Protein AF-A0AAN7Q3L8-F1 (afdb_monomer_lite)

pLDDT: mean 77.67, std 18.73, range [24.91, 95.12]

Foldseek 3Di:
DPPPPPVPPPPPPPDDDPLVVLQQWQKWWAQFWAWDDDPVDTHTLAGGATDTHGFLFEEEEEEDPSSCPLVVLCVQLVVDPTPDTAIDGNSHGAPDDVHCHQAQLEFEQDPFLLFDQLAFLLLRLVLLCLLSVHDPVLSVVLVVVLCVLQVAPDRRDGNNPDDPSNSLSSSVSSRPSNQHQEYEEEASCPPHDPVSLVSVLVVSNVSSVVSRHYYYYYHNPQQSCLSGQWYFYTGNNYTQDIGRQVVLCVVFVHPGVVLSSVLSVLVVVVPPPDDDPVVVVVVVVDDGDPDPDDDDDDDDDDDDDDDDDDDPDPPDRDDDPDDDHPDDCPDDDDDDDDPPPDPDDPVVVPDDDDPSSLVSLLVVLVVSCVSPVVVLVCLLCVLLVLLVCCLVPDWDQDAAAEEEEEAQADPPPDFDPQADPDGDLVVLLVVLLVVRRYHYDYDHDPVVRVVCCVVVVGQKYKYQAHPLVVLLVQCVVCVVNRDPVSVVNVDIDMGGDCVPVSNRVSVVVSSVVSVLVSVLVNCVNVVHDSVVSPDPDDDDADPDDGPDDILCLLLSLLSLLLSLLLSLLLVLLVVLLVSVVSCNVVSSSSNPDDPVSNLVSSLVNSLVSSLSSSVVNVVCCCPPVVRDDDDDPVVSSVSSSLSNSLSNLNSVVLNVVDNDSVVSVVVSVVVSVVSSVCVCSVPHNVPDDPVVVVVCVVVVCVSVVCSPPVVVVVVVVVCVVPVQPPPLQDFAAPPPPCRFVSVQVSVVSCLVCLQCFDVVLPGHHVFFDWFDKDWDFDDPDPWTWTKIKARKTKHQSSQKHWPGWDWDDDPFWIKIKTKIWRAKMKIKIWMFTAIDDPPDTWGFTDIKIKMFGTKIKTKMWIWGWDDDPNFTFTAIDQMDIDIDTDAMQIQDACIPNHDPVVSVVVSVVCRVCVVVVCVSCVVVVRNRVSVSVSVNVRSVGVVDTPVSNHD

Structure (mmCIF, N/CA/C/O backbone):
data_AF-A0AAN7Q3L8-F1
#
_entry.id   AF-A0AAN7Q3L8-F1
#
loop_
_atom_site.group_PDB
_atom_site.id
_atom_site.type_symbol
_atom_site.label_atom_id
_atom_site.label_alt_id
_atom_site.label_comp_id
_atom_site.label_asym_id
_atom_site.label_entity_id
_atom_site.label_seq_id
_atom_site.pdbx_PDB_ins_code
_atom_site.Cartn_x
_atom_site.Cartn_y
_atom_site.Cartn_z
_atom_site.occupancy
_atom_site.B_iso_or_equiv
_atom_site.auth_seq_id
_atom_site.auth_comp_id
_atom_site.auth_asym_id
_atom_site.auth_atom_id
_atom_site.pdbx_PDB_model_num
ATOM 1 N N . MET A 1 1 ? -62.329 -36.200 48.689 1.00 40.97 1 MET A N 1
ATOM 2 C CA . MET A 1 1 ? -61.176 -36.704 47.903 1.00 40.97 1 MET A CA 1
ATOM 3 C C . MET A 1 1 ? -60.878 -35.722 46.763 1.00 40.97 1 MET A C 1
ATOM 5 O O . MET A 1 1 ? -60.802 -36.097 45.602 1.00 40.97 1 MET A O 1
ATOM 9 N N . SER A 1 2 ? -60.760 -34.440 47.121 1.00 37.22 2 SER A N 1
ATOM 10 C CA . SER A 1 2 ? -60.766 -33.270 46.230 1.00 37.22 2 SER A CA 1
ATOM 11 C C . SER A 1 2 ? -59.519 -32.390 46.407 1.00 37.22 2 SER A C 1
ATOM 13 O O . SER A 1 2 ? -59.521 -31.262 45.946 1.00 37.22 2 SER A O 1
ATOM 15 N N . ASP A 1 3 ? -58.450 -32.916 47.018 1.00 35.84 3 ASP A N 1
ATOM 16 C CA . ASP A 1 3 ? -57.221 -32.158 47.339 1.00 35.84 3 ASP A CA 1
ATOM 17 C C . ASP A 1 3 ? -55.987 -32.601 46.526 1.00 35.84 3 ASP A C 1
ATOM 19 O O . ASP A 1 3 ? -54.857 -32.212 46.806 1.00 35.84 3 ASP A O 1
ATOM 23 N N . GLY A 1 4 ? -56.168 -33.436 45.498 1.00 35.84 4 GLY A N 1
ATOM 24 C CA . GLY A 1 4 ? -55.046 -34.030 44.754 1.00 35.84 4 GLY A CA 1
ATOM 25 C C . GLY A 1 4 ? -54.585 -33.269 43.506 1.00 35.84 4 GLY A C 1
ATOM 26 O O . GLY A 1 4 ? -53.536 -33.600 42.954 1.00 35.84 4 GLY A O 1
ATOM 27 N N . LEU A 1 5 ? -55.355 -32.289 43.023 1.00 35.78 5 LEU A N 1
ATOM 28 C CA . LEU A 1 5 ? -55.156 -31.708 41.684 1.00 35.78 5 LEU A CA 1
ATOM 29 C C . LEU A 1 5 ? -54.696 -30.242 41.668 1.00 35.78 5 LEU A C 1
ATOM 31 O O . LEU A 1 5 ? -54.224 -29.786 40.628 1.00 35.78 5 LEU A O 1
ATOM 35 N N . GLU A 1 6 ? -54.714 -29.526 42.797 1.00 37.53 6 GLU A N 1
ATOM 36 C CA . GLU A 1 6 ? -54.228 -28.135 42.856 1.00 37.53 6 GLU A CA 1
ATOM 37 C C . GLU A 1 6 ? -52.713 -28.003 43.103 1.00 37.53 6 GLU A C 1
ATOM 39 O O . GLU A 1 6 ? -52.112 -27.004 42.712 1.00 37.53 6 GLU A O 1
ATOM 44 N N . MET A 1 7 ? -52.029 -29.032 43.618 1.00 33.72 7 MET A N 1
ATOM 45 C CA . MET A 1 7 ? -50.581 -28.963 43.904 1.00 33.72 7 MET A CA 1
ATOM 46 C C . MET A 1 7 ? -49.648 -29.210 42.700 1.00 33.72 7 MET A C 1
ATOM 48 O O . MET A 1 7 ? -48.426 -29.207 42.853 1.00 33.72 7 MET A O 1
ATOM 52 N N . ARG A 1 8 ? -50.178 -29.383 41.478 1.00 37.59 8 ARG A N 1
ATOM 53 C CA . ARG A 1 8 ? -49.366 -29.572 40.251 1.00 37.59 8 ARG A CA 1
ATOM 54 C C . ARG A 1 8 ? -49.300 -28.369 39.308 1.00 37.59 8 ARG A C 1
ATOM 56 O O . ARG A 1 8 ? -48.709 -28.483 38.237 1.00 37.59 8 ARG A O 1
ATOM 63 N N . ARG A 1 9 ? -49.795 -27.196 39.713 1.00 36.56 9 ARG A N 1
ATOM 64 C CA . ARG A 1 9 ? -49.438 -25.919 39.072 1.00 36.56 9 ARG A CA 1
ATOM 65 C C . ARG A 1 9 ? -48.357 -25.219 39.890 1.00 36.56 9 ARG A C 1
ATOM 67 O O . ARG A 1 9 ? -48.618 -24.245 40.586 1.00 36.56 9 ARG A O 1
ATOM 74 N N . ARG A 1 10 ? -47.105 -25.670 39.752 1.00 36.12 10 ARG A N 1
ATOM 75 C CA . ARG A 1 10 ? -45.997 -24.717 39.895 1.00 36.12 10 ARG A CA 1
ATOM 76 C C . ARG A 1 10 ? -46.210 -23.685 38.796 1.00 36.12 10 ARG A C 1
ATOM 78 O O . ARG A 1 10 ? -46.164 -24.034 37.619 1.00 36.12 10 ARG A O 1
ATOM 85 N N . GLN A 1 11 ? -46.540 -22.458 39.188 1.00 36.88 11 GLN A N 1
ATOM 86 C CA . GLN A 1 11 ? -46.528 -21.310 38.295 1.00 36.88 11 GLN A CA 1
ATOM 87 C C . GLN A 1 11 ? -45.178 -21.324 37.576 1.00 36.88 11 GLN A C 1
ATOM 89 O O . GLN A 1 11 ? -44.136 -21.154 38.207 1.00 36.88 11 GLN A O 1
ATOM 94 N N . PHE A 1 12 ? -45.186 -21.597 36.273 1.00 35.22 12 PHE A N 1
ATOM 95 C CA . PHE A 1 12 ? -44.053 -21.265 35.430 1.00 35.22 12 PHE A CA 1
ATOM 96 C C . PHE A 1 12 ? -43.963 -19.742 35.458 1.00 35.22 12 PHE A C 1
ATOM 98 O O . PHE A 1 12 ? -44.672 -19.056 34.726 1.00 35.22 12 PHE A O 1
ATOM 105 N N . THR A 1 13 ? -43.146 -19.205 36.361 1.00 35.16 13 THR A N 1
ATOM 106 C CA . THR A 1 13 ? -42.644 -17.844 36.231 1.00 35.16 13 THR A CA 1
ATOM 107 C C . THR A 1 13 ? -41.985 -17.778 34.863 1.00 35.16 13 THR A C 1
ATOM 109 O O . THR A 1 13 ? -41.070 -18.550 34.572 1.00 35.16 13 THR A O 1
ATOM 112 N N . SER A 1 14 ? -42.493 -16.908 33.991 1.00 34.34 14 SER A N 1
ATOM 113 C CA . SER A 1 14 ? -41.867 -16.635 32.703 1.00 34.34 14 SER A CA 1
ATOM 114 C C . SER A 1 14 ? -40.405 -16.276 32.964 1.00 34.34 14 SER A C 1
ATOM 116 O O . SER A 1 14 ? -40.125 -15.242 33.576 1.00 34.34 14 SER A O 1
ATOM 118 N N . GLN A 1 15 ? -39.468 -17.134 32.559 1.00 36.78 15 GLN A N 1
ATOM 119 C CA . GLN A 1 15 ? -38.063 -16.748 32.535 1.00 36.78 15 GLN A CA 1
ATOM 120 C C . GLN A 1 15 ? -37.961 -15.521 31.624 1.00 36.78 15 GLN A C 1
ATOM 122 O O . GLN A 1 15 ? -38.388 -15.581 30.471 1.00 36.78 15 GLN A O 1
ATOM 127 N N . GLN A 1 16 ? -37.456 -14.400 32.155 1.00 37.12 16 GLN A N 1
ATOM 128 C CA . GLN A 1 16 ? -37.157 -13.222 31.336 1.00 37.12 16 GLN A CA 1
ATOM 129 C C . GLN A 1 16 ? -36.276 -13.673 30.172 1.00 37.12 16 GLN A C 1
ATOM 131 O O . GLN A 1 16 ? -35.326 -14.437 30.370 1.00 37.12 16 GLN A O 1
ATOM 136 N N . SER A 1 17 ? -36.616 -13.243 28.957 1.00 43.38 17 SER A N 1
ATOM 137 C CA . SER A 1 17 ? -35.894 -13.682 27.769 1.00 43.38 17 SER A CA 1
ATOM 138 C C . SER A 1 17 ? -34.403 -13.344 27.911 1.00 43.38 17 SER A C 1
ATOM 140 O O . SER A 1 17 ? -34.019 -12.287 28.419 1.00 43.38 17 SER A O 1
ATOM 142 N N . THR A 1 18 ? -33.525 -14.237 27.453 1.00 53.94 18 THR A N 1
ATOM 143 C CA . THR A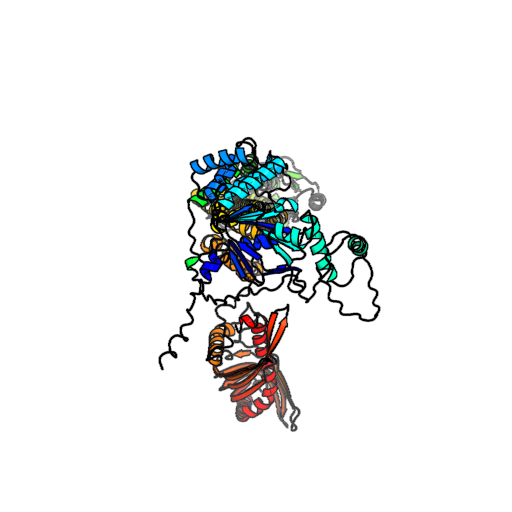 1 18 ? -32.065 -14.030 27.487 1.00 53.94 18 THR A CA 1
ATOM 144 C C . THR A 1 18 ? -31.649 -12.744 26.762 1.00 53.94 18 THR A C 1
ATOM 146 O O . THR A 1 18 ? -30.649 -12.125 27.117 1.00 53.94 18 THR A O 1
ATOM 149 N N . VAL A 1 19 ? -32.456 -12.295 25.797 1.00 52.41 19 VAL A N 1
ATOM 150 C CA . VAL A 1 19 ? -32.308 -11.030 25.068 1.00 52.41 19 VAL A CA 1
ATOM 151 C C . VAL A 1 19 ? -32.640 -9.809 25.937 1.00 52.41 19 VAL A C 1
ATOM 153 O O . VAL A 1 19 ? -31.920 -8.818 25.872 1.00 52.41 19 VAL A O 1
ATOM 156 N N . GLU A 1 20 ? -33.666 -9.856 26.791 1.00 49.75 20 GLU A N 1
ATOM 157 C CA . GLU A 1 20 ? -33.996 -8.753 27.712 1.00 49.75 20 GLU A CA 1
ATOM 158 C C . GLU A 1 20 ? -32.940 -8.571 28.805 1.00 49.75 20 GLU A C 1
ATOM 160 O O . GLU A 1 20 ? -32.560 -7.442 29.112 1.00 49.75 20 GLU A O 1
ATOM 165 N N . ILE A 1 21 ? -32.395 -9.667 29.344 1.00 56.25 21 ILE A N 1
ATOM 166 C CA . ILE A 1 21 ? -31.280 -9.617 30.307 1.00 56.25 21 ILE A CA 1
ATOM 167 C C . ILE A 1 21 ? -30.019 -9.036 29.640 1.00 56.25 21 ILE A C 1
ATOM 169 O O . ILE A 1 21 ? -29.308 -8.227 30.244 1.00 56.25 21 ILE A O 1
ATOM 173 N N . ARG A 1 22 ? -29.768 -9.389 28.370 1.00 57.53 22 ARG A N 1
ATOM 174 C CA . ARG A 1 22 ? -28.678 -8.820 27.557 1.00 57.53 22 ARG A CA 1
ATOM 175 C C . ARG A 1 22 ? -28.892 -7.336 27.240 1.00 57.53 22 ARG A C 1
ATOM 177 O O . ARG A 1 22 ? -27.923 -6.590 27.232 1.00 57.53 22 ARG A O 1
ATOM 184 N N . LYS A 1 23 ? -30.135 -6.883 27.041 1.00 59.81 23 LYS A N 1
ATOM 185 C CA . LYS A 1 23 ? -30.467 -5.465 26.796 1.00 59.81 23 LYS A CA 1
ATOM 186 C C . LYS A 1 23 ? -30.341 -4.566 28.031 1.00 59.81 23 LYS A C 1
ATOM 188 O O . LYS A 1 23 ? -30.232 -3.354 27.851 1.00 59.81 23 LYS A O 1
ATOM 193 N N . LYS A 1 24 ? -30.350 -5.126 29.249 1.00 72.56 24 LYS A N 1
ATOM 194 C CA . LYS A 1 24 ? -30.160 -4.381 30.513 1.00 72.56 24 LYS A CA 1
ATOM 195 C C . LYS A 1 24 ? -28.707 -3.955 30.766 1.00 72.56 24 LYS A C 1
ATOM 197 O O . LYS A 1 24 ? -28.477 -3.006 31.509 1.00 72.56 24 LYS A O 1
ATOM 202 N N . HIS A 1 25 ? -27.740 -4.624 30.140 1.00 83.06 25 HIS A N 1
ATOM 203 C CA . HIS A 1 25 ? -26.317 -4.313 30.280 1.00 83.06 25 HIS A CA 1
ATOM 204 C C . HIS A 1 25 ? -25.814 -3.567 29.040 1.00 83.06 25 HIS A C 1
ATOM 206 O O . HIS A 1 25 ? -26.182 -3.899 27.912 1.00 83.06 25 HIS A O 1
ATOM 212 N N . ALA A 1 26 ? -24.979 -2.549 29.245 1.00 86.00 26 ALA A N 1
ATOM 213 C CA . ALA A 1 26 ? -24.329 -1.829 28.158 1.00 86.00 26 ALA A CA 1
ATOM 214 C C . ALA A 1 26 ? -23.145 -2.622 27.598 1.00 86.00 26 ALA A C 1
ATOM 216 O O . ALA A 1 26 ? -22.974 -2.680 26.385 1.00 86.00 26 ALA A O 1
ATOM 217 N N . VAL A 1 27 ? -22.360 -3.272 28.462 1.00 90.44 27 VAL A N 1
ATOM 218 C CA . VAL A 1 27 ? -21.235 -4.137 28.076 1.00 90.44 27 VAL A CA 1
ATOM 219 C C . VAL A 1 27 ? -21.274 -5.406 28.921 1.00 90.44 27 VAL A C 1
ATOM 221 O O . VAL A 1 27 ? -21.445 -5.343 30.135 1.00 90.44 27 VAL A O 1
ATOM 224 N N . SER A 1 28 ? -21.105 -6.568 28.296 1.00 90.50 28 SER A N 1
ATOM 225 C CA . SER A 1 28 ? -20.926 -7.839 28.997 1.00 90.50 28 SER A CA 1
ATOM 226 C C . SER A 1 28 ? -19.820 -8.652 28.336 1.00 90.50 28 SER A C 1
ATOM 228 O O . SER A 1 28 ? -19.866 -8.926 27.137 1.00 90.50 28 SER A O 1
ATOM 230 N N . VAL A 1 29 ? -18.831 -9.031 29.137 1.00 90.69 29 VAL A N 1
ATOM 231 C CA . VAL A 1 29 ? -17.676 -9.845 28.761 1.00 90.69 29 VAL A CA 1
ATOM 232 C C . VAL A 1 29 ? -17.716 -11.127 29.582 1.00 90.69 29 VAL A C 1
ATOM 234 O O . VAL A 1 29 ? -17.867 -11.062 30.804 1.00 90.69 29 VAL A O 1
ATOM 237 N N . ARG A 1 30 ? -17.590 -12.288 28.933 1.00 87.94 30 ARG A N 1
ATOM 238 C CA . ARG A 1 30 ? -17.576 -13.596 29.605 1.00 87.94 30 ARG A CA 1
ATOM 239 C C . ARG A 1 30 ? -16.433 -14.477 29.114 1.00 87.94 30 ARG A C 1
ATOM 241 O O . ARG A 1 30 ? -16.315 -14.724 27.915 1.00 87.94 30 ARG A O 1
ATOM 248 N N . GLY A 1 31 ? -15.621 -14.980 30.043 1.00 84.06 31 GLY A N 1
ATOM 249 C CA . GLY A 1 31 ? -14.527 -15.919 29.786 1.00 84.06 31 GLY A CA 1
ATOM 250 C C . GLY A 1 31 ? -13.510 -15.401 28.768 1.00 84.06 31 GLY A C 1
ATOM 251 O O . GLY A 1 31 ? -12.979 -16.184 27.977 1.00 84.06 31 GLY A O 1
ATOM 252 N N . ALA A 1 32 ? -13.283 -14.085 28.723 1.00 86.94 32 ALA A N 1
ATOM 253 C CA . ALA A 1 32 ? -12.463 -13.480 27.685 1.00 86.94 32 ALA A CA 1
ATOM 254 C C . ALA A 1 32 ? -10.983 -13.830 27.864 1.00 86.94 32 ALA A C 1
ATOM 256 O O . ALA A 1 32 ? -10.395 -13.646 28.932 1.00 86.94 32 ALA A O 1
ATOM 257 N N . HIS A 1 33 ? -10.372 -14.300 26.779 1.00 89.44 33 HIS A N 1
ATOM 258 C CA . HIS A 1 33 ? -8.949 -14.602 26.703 1.00 89.44 33 HIS A CA 1
ATOM 259 C C . HIS A 1 33 ? -8.329 -13.904 25.493 1.00 89.44 33 HIS A C 1
ATOM 261 O O . HIS A 1 33 ? -8.842 -13.987 24.370 1.00 89.44 33 HIS A O 1
ATOM 267 N N . LYS A 1 34 ? -7.196 -13.230 25.706 1.00 88.75 34 LYS A N 1
ATOM 268 C CA . LYS A 1 34 ? -6.451 -12.541 24.649 1.00 88.75 34 LYS A CA 1
ATOM 269 C C . LYS A 1 34 ? -4.957 -12.764 24.812 1.00 88.75 34 LYS A C 1
ATOM 271 O O . LYS A 1 34 ? -4.394 -12.450 25.858 1.00 88.75 34 LYS A O 1
ATOM 276 N N . SER A 1 35 ? -4.313 -13.221 23.745 1.00 88.25 35 SER A N 1
ATOM 277 C CA . SER A 1 35 ? -2.860 -13.377 23.661 1.00 88.25 35 SER A CA 1
ATOM 278 C C . SER A 1 35 ? -2.301 -12.732 22.393 1.00 88.25 35 SER A C 1
ATOM 280 O O . SER A 1 35 ? -2.955 -12.746 21.348 1.00 88.25 35 SER A O 1
ATOM 282 N N . TYR A 1 36 ? -1.086 -12.197 22.482 1.00 82.50 36 TYR A N 1
ATOM 283 C CA . TYR A 1 36 ? -0.307 -11.653 21.365 1.00 82.50 36 TYR A CA 1
ATOM 284 C C . TYR A 1 36 ? 0.989 -12.448 21.180 1.00 82.50 36 TYR A C 1
ATOM 286 O O . TYR A 1 36 ? 1.387 -13.204 22.061 1.00 82.50 36 TYR A O 1
ATOM 294 N N . GLY A 1 37 ? 1.654 -12.283 20.038 1.00 75.88 37 GLY A N 1
ATOM 295 C CA . GLY A 1 37 ? 2.886 -13.004 19.712 1.00 75.88 37 GLY A CA 1
ATOM 296 C C . GLY A 1 37 ? 2.652 -14.283 18.907 1.00 75.88 37 GLY A C 1
ATOM 297 O O . GLY A 1 37 ? 1.531 -14.623 18.523 1.00 75.88 37 GLY A O 1
ATOM 298 N N . THR A 1 38 ? 3.744 -14.977 18.595 1.00 67.12 38 THR A N 1
ATOM 299 C CA . THR A 1 38 ? 3.700 -16.220 17.819 1.00 67.12 38 THR A CA 1
ATOM 300 C C . THR A 1 38 ? 3.151 -17.368 18.668 1.00 67.12 38 THR A C 1
ATOM 302 O O . THR A 1 38 ? 3.294 -17.378 19.889 1.00 67.12 38 THR A O 1
ATOM 305 N N . LYS A 1 39 ? 2.577 -18.402 18.031 1.00 60.69 39 LYS A N 1
ATOM 306 C CA . LYS A 1 39 ? 2.050 -19.591 18.737 1.00 60.69 39 LYS A CA 1
ATOM 307 C C . LYS A 1 39 ? 3.087 -20.280 19.648 1.00 60.69 39 LYS A C 1
ATOM 309 O O . LYS A 1 39 ? 2.691 -20.996 20.560 1.00 60.69 39 LYS A O 1
ATOM 314 N N . LYS A 1 40 ? 4.392 -20.081 19.404 1.00 55.53 40 LYS A N 1
ATOM 315 C CA . LYS A 1 40 ? 5.493 -20.641 20.211 1.00 55.53 40 LYS A CA 1
ATOM 316 C C . LYS A 1 40 ? 5.703 -19.899 21.539 1.00 55.53 40 LYS A C 1
ATOM 318 O O . LYS A 1 40 ? 6.019 -20.542 22.532 1.00 55.53 40 LYS A O 1
ATOM 323 N N . HIS A 1 41 ? 5.480 -18.584 21.568 1.00 65.25 41 HIS A N 1
ATOM 324 C CA . HIS A 1 41 ? 5.598 -17.747 22.767 1.00 65.25 41 HIS A CA 1
ATOM 325 C C . HIS A 1 41 ? 4.390 -16.801 22.871 1.00 65.25 41 HIS A C 1
ATOM 327 O O . HIS A 1 41 ? 4.521 -15.604 22.604 1.00 65.25 41 HIS A O 1
ATOM 333 N N . PRO A 1 42 ? 3.194 -17.320 23.211 1.00 77.00 42 PRO A N 1
ATOM 334 C CA . PRO A 1 42 ? 2.018 -16.481 23.368 1.00 77.00 42 PRO A CA 1
ATOM 335 C C . PRO A 1 42 ? 2.159 -15.632 24.635 1.00 77.00 42 PRO A C 1
ATOM 337 O O . PRO A 1 42 ? 2.168 -16.147 25.753 1.00 77.00 42 PRO A O 1
ATOM 340 N N . LEU A 1 43 ? 2.227 -14.317 24.455 1.00 79.75 43 LEU A N 1
ATOM 341 C CA . LEU A 1 43 ? 2.100 -13.352 25.533 1.00 79.75 43 LEU A CA 1
ATOM 342 C C . LEU A 1 43 ? 0.616 -13.193 25.862 1.00 79.75 43 LEU A C 1
ATOM 344 O O . LEU A 1 43 ? -0.128 -12.528 25.136 1.00 79.75 43 LEU A O 1
ATOM 348 N N . VAL A 1 44 ? 0.167 -13.840 26.933 1.00 83.44 44 VAL A N 1
ATOM 349 C CA . VAL A 1 44 ? -1.222 -13.739 27.391 1.00 83.44 44 VAL A CA 1
ATOM 350 C C . VAL A 1 44 ? -1.426 -12.394 28.088 1.00 83.44 44 VAL A C 1
ATOM 352 O O . VAL A 1 44 ? -0.799 -12.123 29.108 1.00 83.44 44 VAL A O 1
ATOM 355 N N . ILE A 1 45 ? -2.304 -11.557 27.531 1.00 87.94 45 ILE A N 1
ATOM 356 C CA . ILE A 1 45 ? -2.631 -10.230 28.072 1.00 87.94 45 ILE A CA 1
ATOM 357 C C . ILE A 1 45 ? -3.898 -10.275 28.920 1.00 87.94 45 ILE A C 1
ATOM 359 O O . ILE A 1 45 ? -3.932 -9.643 29.966 1.00 87.94 45 ILE A O 1
ATOM 363 N N . LEU A 1 46 ? -4.930 -11.009 28.491 1.00 88.25 46 LEU A N 1
ATOM 364 C CA . LEU A 1 46 ? -6.189 -11.163 29.231 1.00 88.25 46 LEU A CA 1
ATOM 365 C C . LEU A 1 46 ? -6.465 -12.648 29.452 1.00 88.25 46 LEU A C 1
ATOM 367 O O . LEU A 1 46 ? -6.345 -13.432 28.507 1.00 88.25 46 LEU A O 1
ATOM 371 N N . SER A 1 47 ? -6.836 -13.028 30.674 1.00 83.31 47 SER A N 1
ATOM 372 C CA . SER A 1 47 ? -7.073 -14.422 31.063 1.00 83.31 47 SER A CA 1
ATOM 373 C C . SER A 1 47 ? -8.375 -14.567 31.845 1.00 83.31 47 SER A C 1
ATOM 375 O O . SER A 1 47 ? -8.482 -14.036 32.944 1.00 83.31 47 SER A O 1
ATOM 377 N N . ASP A 1 48 ? -9.327 -15.333 31.301 1.00 84.12 48 ASP A N 1
ATOM 378 C CA . ASP A 1 48 ? -10.595 -15.698 31.960 1.00 84.12 48 ASP A CA 1
ATOM 379 C C . ASP A 1 48 ? -11.343 -14.480 32.545 1.00 84.12 48 ASP A C 1
ATOM 381 O O . ASP A 1 48 ? -11.794 -14.481 33.690 1.00 84.12 48 ASP A O 1
ATOM 385 N N . LEU A 1 49 ? -11.410 -13.397 31.761 1.00 86.81 49 LEU A N 1
ATOM 386 C CA . LEU A 1 49 ? -11.947 -12.113 32.205 1.00 86.81 49 LEU A CA 1
ATOM 387 C C . LEU A 1 49 ? -13.475 -12.077 32.060 1.00 86.81 49 LEU A C 1
ATOM 389 O O . LEU A 1 49 ? -14.010 -12.287 30.967 1.00 86.81 49 LEU A O 1
ATOM 393 N N . ASN A 1 50 ? -14.160 -11.767 33.163 1.00 88.81 50 ASN A N 1
ATOM 394 C CA . ASN A 1 50 ? -15.599 -11.516 33.229 1.00 88.81 50 ASN A CA 1
ATOM 395 C C . ASN A 1 50 ? -15.825 -10.069 33.669 1.00 88.81 50 ASN A C 1
ATOM 397 O O . ASN A 1 50 ? -15.219 -9.652 34.647 1.00 88.81 50 ASN A O 1
ATOM 401 N N . MET A 1 51 ? -16.660 -9.326 32.945 1.00 89.19 51 MET A N 1
ATOM 402 C CA . MET A 1 51 ? -16.972 -7.922 33.234 1.00 89.19 51 MET A CA 1
ATOM 403 C C . MET A 1 51 ? -18.414 -7.629 32.827 1.00 89.19 51 MET A C 1
ATOM 405 O O . MET A 1 51 ? -18.847 -8.034 31.743 1.00 89.19 51 MET A O 1
ATOM 409 N N . THR A 1 52 ? -19.159 -6.906 33.657 1.00 89.75 52 THR A N 1
ATOM 410 C CA . THR A 1 52 ? -20.555 -6.542 33.395 1.00 89.75 52 THR A CA 1
ATOM 411 C C . THR A 1 52 ? -20.827 -5.088 33.746 1.00 89.75 52 THR A C 1
ATOM 413 O O . THR A 1 52 ? -20.793 -4.697 34.904 1.00 89.75 52 THR A O 1
ATOM 416 N N . VAL A 1 53 ? -21.183 -4.293 32.738 1.00 91.69 53 VAL A N 1
ATOM 417 C CA . VAL A 1 53 ? -21.515 -2.874 32.895 1.00 91.69 53 VAL A CA 1
ATOM 418 C C . VAL A 1 53 ? -23.022 -2.683 32.720 1.00 91.69 53 VAL A C 1
ATOM 420 O O . VAL A 1 53 ? -23.528 -2.879 31.606 1.00 91.69 53 VAL A O 1
ATOM 423 N N . PRO A 1 54 ? -23.768 -2.318 33.777 1.00 89.56 54 PRO A N 1
ATOM 424 C CA . PRO A 1 54 ? -25.182 -1.967 33.669 1.00 89.56 54 PRO A CA 1
ATOM 425 C C . PRO A 1 54 ? -25.391 -0.689 32.844 1.00 89.56 54 PRO A C 1
ATOM 427 O O . PRO A 1 54 ? -24.541 0.201 32.840 1.00 89.56 54 PRO A O 1
ATOM 430 N N . LYS A 1 55 ? -26.527 -0.576 32.148 1.00 89.38 55 LYS A N 1
ATOM 431 C CA . LYS A 1 55 ? -26.880 0.672 31.451 1.00 89.38 55 LYS A CA 1
ATOM 432 C C . LYS A 1 55 ? -27.118 1.819 32.436 1.00 89.38 55 LYS A C 1
ATOM 434 O O . LYS A 1 55 ? -27.626 1.579 33.527 1.00 89.38 55 LYS A O 1
ATOM 439 N N . GLY A 1 56 ? -26.781 3.043 32.029 1.00 89.44 56 GLY A N 1
ATOM 440 C CA . GLY A 1 56 ? -26.988 4.251 32.837 1.00 89.44 56 GLY A CA 1
ATOM 441 C C . GLY A 1 56 ? -26.043 4.357 34.035 1.00 89.44 56 GLY A C 1
ATOM 442 O O . GLY A 1 56 ? -26.387 4.968 35.036 1.00 89.44 56 GLY A O 1
ATOM 443 N N . THR A 1 57 ? -24.876 3.709 33.977 1.00 91.94 57 THR A N 1
ATOM 444 C CA . THR A 1 57 ? -23.892 3.737 35.067 1.00 91.94 57 THR A CA 1
ATOM 445 C C . THR A 1 57 ? -22.537 4.243 34.590 1.00 91.94 57 THR A C 1
ATOM 447 O O . THR A 1 57 ? -22.204 4.159 33.405 1.00 91.94 57 THR A O 1
ATOM 450 N N . ILE A 1 58 ? -21.749 4.765 35.532 1.00 94.56 58 ILE A N 1
ATOM 451 C CA . ILE A 1 58 ? -20.331 5.070 35.324 1.00 94.56 58 ILE A CA 1
ATOM 452 C C . ILE A 1 58 ? -19.509 3.895 35.851 1.00 94.56 58 ILE A C 1
ATOM 454 O O . ILE A 1 58 ? -19.542 3.608 37.050 1.00 94.56 58 ILE A O 1
ATOM 458 N N . TYR A 1 59 ? -18.768 3.247 34.956 1.00 94.56 59 TYR A N 1
ATOM 459 C CA . TYR A 1 59 ? -17.853 2.152 35.245 1.00 94.56 59 TYR A CA 1
ATOM 460 C C . TYR A 1 59 ? -16.397 2.624 35.173 1.00 94.56 59 TYR A C 1
ATOM 462 O O . TYR A 1 59 ? -15.909 2.984 34.099 1.00 94.56 59 TYR A O 1
ATOM 470 N N . GLY A 1 60 ? -15.693 2.588 36.304 1.00 93.81 60 GLY A N 1
ATOM 471 C CA . GLY A 1 60 ? -14.265 2.897 36.387 1.00 93.81 60 GLY A CA 1
ATOM 472 C C . GLY A 1 60 ? -13.403 1.641 36.254 1.00 93.81 60 GLY A C 1
ATOM 473 O O . GLY A 1 60 ? -13.354 0.826 37.172 1.00 93.81 60 GLY A O 1
ATOM 474 N N . LEU A 1 61 ? -12.694 1.478 35.135 1.00 92.38 61 LEU A N 1
ATOM 475 C CA . LEU A 1 61 ? -11.714 0.409 34.945 1.00 92.38 61 LEU A CA 1
ATOM 476 C C . LEU A 1 61 ? -10.324 0.877 35.395 1.00 92.38 61 LEU A C 1
ATOM 478 O O . LEU A 1 61 ? -9.631 1.620 34.696 1.00 92.38 61 LEU A O 1
ATOM 482 N N . LEU A 1 62 ? -9.895 0.388 36.550 1.00 89.94 62 LEU A N 1
ATOM 483 C CA . LEU A 1 62 ? -8.632 0.737 37.185 1.00 89.94 62 LEU A CA 1
ATOM 484 C C . LEU A 1 62 ? -7.609 -0.385 37.044 1.00 89.94 62 LEU A C 1
ATOM 486 O O . LEU A 1 62 ? -7.949 -1.562 36.950 1.00 89.94 62 LEU A O 1
ATOM 490 N N . GLY A 1 63 ? -6.325 -0.040 37.071 1.00 85.44 63 GLY A N 1
ATOM 491 C CA . GLY A 1 63 ? -5.263 -1.040 37.090 1.00 85.44 63 GLY A CA 1
ATOM 492 C C . GLY A 1 63 ? -3.889 -0.473 36.776 1.00 85.44 63 GLY A C 1
ATOM 493 O O . GLY A 1 63 ? -3.770 0.627 36.235 1.00 85.44 63 GLY A O 1
ATOM 494 N N . SER A 1 64 ? -2.843 -1.252 37.054 1.00 80.06 64 SER A N 1
ATOM 495 C CA . SER A 1 64 ? -1.459 -0.858 36.766 1.00 80.06 64 SER A CA 1
ATOM 496 C C . SER A 1 64 ? -1.215 -0.633 35.266 1.00 80.06 64 SER A C 1
ATOM 498 O O . SER A 1 64 ? -1.959 -1.116 34.402 1.00 80.06 64 SER A O 1
ATOM 500 N N . SER A 1 65 ? -0.148 0.085 34.923 1.00 81.62 65 SER A N 1
ATOM 501 C CA . SER A 1 65 ? 0.328 0.142 33.536 1.00 81.62 65 SER A CA 1
ATOM 502 C C . SER A 1 65 ? 0.629 -1.274 33.028 1.00 81.62 65 SER A C 1
ATOM 504 O O . SER A 1 65 ? 1.063 -2.141 33.788 1.00 81.62 65 SER A O 1
ATOM 506 N N . GLY A 1 66 ? 0.302 -1.551 31.764 1.00 79.25 66 GLY A N 1
ATOM 507 C CA . GLY A 1 66 ? 0.536 -2.862 31.147 1.00 79.25 66 GLY A CA 1
ATOM 508 C C . GLY A 1 66 ? -0.403 -4.001 31.579 1.00 79.25 66 GLY A C 1
ATOM 509 O O . GLY A 1 66 ? -0.242 -5.117 31.094 1.00 79.25 66 GLY A O 1
ATOM 510 N N . CYS A 1 67 ? -1.417 -3.770 32.427 1.00 84.25 67 CYS A N 1
ATOM 511 C CA . CYS A 1 67 ? -2.318 -4.854 32.850 1.00 84.25 67 CYS A CA 1
ATOM 512 C C . CYS A 1 67 ? -3.338 -5.300 31.785 1.00 84.25 67 CYS A C 1
ATOM 514 O O . CYS A 1 67 ? -3.999 -6.316 31.988 1.00 84.25 67 CYS A O 1
ATOM 516 N N . GLY A 1 68 ? -3.459 -4.565 30.671 1.00 85.94 68 GLY A N 1
ATOM 517 C CA . GLY A 1 68 ? -4.327 -4.903 29.537 1.00 85.94 68 GLY A CA 1
ATOM 518 C C . GLY A 1 68 ? -5.559 -4.007 29.337 1.00 85.94 68 GLY A C 1
ATOM 519 O O . GLY A 1 68 ? -6.385 -4.353 28.497 1.00 85.94 68 GLY A O 1
ATOM 520 N N . LYS A 1 69 ? -5.705 -2.878 30.059 1.00 89.69 69 LYS A N 1
ATOM 521 C CA . LYS A 1 69 ? -6.900 -1.993 30.009 1.00 89.69 69 LYS A CA 1
ATOM 522 C C . LYS A 1 69 ? -7.239 -1.555 28.585 1.00 89.69 69 LYS A C 1
ATOM 524 O O . LYS A 1 69 ? -8.302 -1.882 28.070 1.00 89.69 69 LYS A O 1
ATOM 529 N N . THR A 1 70 ? -6.278 -0.940 27.904 1.00 88.38 70 THR A N 1
ATOM 530 C CA . THR A 1 70 ? -6.406 -0.498 26.509 1.00 88.38 70 THR A CA 1
ATOM 531 C C . THR A 1 70 ? -6.671 -1.669 25.559 1.00 88.38 70 THR A C 1
ATOM 533 O O . THR A 1 70 ? -7.397 -1.538 24.579 1.00 88.38 70 THR A O 1
ATOM 536 N N . THR A 1 71 ? -6.138 -2.866 25.846 1.00 89.81 71 THR A N 1
ATOM 537 C CA . THR A 1 71 ? -6.457 -4.073 25.061 1.00 89.81 71 THR A CA 1
ATOM 538 C C . THR A 1 71 ? -7.912 -4.500 25.249 1.00 89.81 71 THR A C 1
ATOM 540 O O . THR A 1 71 ? -8.551 -4.876 24.267 1.00 89.81 71 THR A O 1
ATOM 543 N N . LEU A 1 72 ? -8.438 -4.434 26.474 1.00 91.06 72 LEU A N 1
ATOM 544 C CA . LEU A 1 72 ? -9.835 -4.735 26.773 1.00 91.06 72 LEU A CA 1
ATOM 545 C C . LEU A 1 72 ? -10.768 -3.720 26.104 1.00 91.06 72 LEU A C 1
ATOM 547 O O . LEU A 1 72 ? -11.684 -4.137 25.398 1.00 91.06 72 LEU A O 1
ATOM 551 N N . LEU A 1 73 ? -10.485 -2.418 26.234 1.00 91.25 73 LEU A N 1
ATOM 552 C CA . LEU A 1 73 ? -11.244 -1.360 25.561 1.00 91.25 73 LEU A CA 1
ATOM 553 C C . LEU A 1 73 ? -11.272 -1.568 24.045 1.00 91.25 73 LEU A C 1
ATOM 555 O O . LEU A 1 73 ? -12.351 -1.582 23.461 1.00 91.25 73 LEU A O 1
ATOM 559 N N . ASN A 1 74 ? -10.119 -1.853 23.430 1.00 88.81 74 ASN A N 1
ATOM 560 C CA . ASN A 1 74 ? -10.009 -2.165 22.001 1.00 88.81 74 ASN A CA 1
ATOM 561 C C . ASN A 1 74 ? -10.841 -3.382 21.566 1.00 88.81 74 ASN A C 1
ATOM 563 O O . ASN A 1 74 ? -11.281 -3.459 20.416 1.00 88.81 74 ASN A O 1
ATOM 567 N N . CYS A 1 75 ? -11.059 -4.346 22.463 1.00 89.25 75 CYS A N 1
ATOM 568 C CA . CYS A 1 75 ? -11.957 -5.462 22.188 1.00 89.25 75 CYS A CA 1
ATOM 569 C C . CYS A 1 75 ? -13.427 -5.037 22.297 1.00 89.25 75 CYS A C 1
ATOM 571 O O . CYS A 1 75 ? -14.208 -5.379 21.413 1.00 89.25 75 CYS A O 1
ATOM 573 N N . ILE A 1 76 ? -13.786 -4.239 23.312 1.00 89.00 76 ILE A N 1
ATOM 574 C CA . ILE A 1 76 ? -15.146 -3.705 23.515 1.00 89.00 76 ILE A CA 1
ATOM 575 C C . ILE A 1 76 ? -15.601 -2.887 22.299 1.00 89.00 76 ILE A C 1
ATOM 577 O O . ILE A 1 76 ? -16.691 -3.119 21.783 1.00 89.00 76 ILE A O 1
ATOM 581 N N . ILE A 1 77 ? -14.748 -2.009 21.766 1.00 87.44 77 ILE A N 1
ATOM 582 C CA . ILE A 1 77 ? -15.053 -1.218 20.558 1.00 87.44 77 ILE A CA 1
ATOM 583 C C . ILE A 1 77 ? -15.004 -2.032 19.248 1.00 87.44 77 ILE A C 1
ATOM 585 O O . ILE A 1 77 ? -15.152 -1.476 18.163 1.00 87.44 77 ILE A O 1
ATOM 589 N N . GLY A 1 78 ? -14.775 -3.348 19.314 1.00 83.44 78 GLY A N 1
ATOM 590 C CA . GLY A 1 78 ? -14.787 -4.239 18.150 1.00 83.44 78 GLY A CA 1
ATOM 591 C C . GLY A 1 78 ? -13.564 -4.138 17.233 1.00 83.44 78 GLY A C 1
ATOM 592 O O . GLY A 1 78 ? -13.560 -4.743 16.162 1.00 83.44 78 GLY A O 1
ATOM 593 N N . ARG A 1 79 ? -12.511 -3.413 17.636 1.00 81.75 79 ARG A N 1
ATOM 594 C CA . ARG A 1 79 ? -11.260 -3.276 16.866 1.00 81.75 79 ARG A CA 1
ATOM 595 C C . ARG A 1 79 ? -10.412 -4.541 16.920 1.00 81.75 79 ARG A C 1
ATOM 597 O O . ARG A 1 79 ? -9.770 -4.905 15.937 1.00 81.75 79 ARG A O 1
ATOM 604 N N . LYS A 1 80 ? -10.420 -5.236 18.060 1.00 84.19 80 LYS A N 1
ATOM 605 C CA . LYS A 1 80 ? -9.748 -6.529 18.237 1.00 84.19 80 LYS A CA 1
ATOM 606 C C . LYS A 1 80 ? -10.756 -7.588 18.666 1.00 84.19 80 LYS A C 1
ATOM 608 O O . LYS A 1 80 ? -11.630 -7.335 19.481 1.00 84.19 80 LYS A O 1
ATOM 613 N N . LYS A 1 81 ? -10.612 -8.806 18.144 1.00 84.88 81 LYS A N 1
ATOM 614 C CA . LYS A 1 81 ? -11.387 -9.963 18.613 1.00 84.88 81 LYS A CA 1
ATOM 615 C C . LYS A 1 81 ? -10.647 -10.672 19.743 1.00 84.88 81 LYS A C 1
ATOM 617 O O . LYS A 1 81 ? -9.412 -10.752 19.716 1.00 84.88 81 LYS A O 1
ATOM 622 N N . PHE A 1 82 ? -11.386 -11.202 20.712 1.00 86.44 82 PHE A N 1
ATOM 623 C CA . PHE A 1 82 ? -10.830 -12.137 21.688 1.00 86.44 82 PHE A CA 1
ATOM 624 C C . PHE A 1 82 ? -10.395 -13.438 20.998 1.00 86.44 82 PHE A C 1
ATOM 626 O O . PHE A 1 82 ? -10.916 -13.793 19.943 1.00 86.44 82 PHE A O 1
ATOM 633 N N . ASN A 1 83 ? -9.412 -14.133 21.573 1.00 85.81 83 ASN A N 1
ATOM 634 C CA . ASN A 1 83 ? -9.031 -15.470 21.111 1.00 85.81 83 ASN A CA 1
ATOM 635 C C . ASN A 1 83 ? -10.070 -16.518 21.541 1.00 85.81 83 ASN A C 1
ATOM 637 O O . ASN A 1 83 ? -10.308 -17.471 20.808 1.00 85.81 83 ASN A O 1
ATOM 641 N N . SER A 1 84 ? -10.688 -16.329 22.710 1.00 84.06 84 SER A N 1
ATOM 642 C CA . SER A 1 84 ? -11.843 -17.090 23.194 1.00 84.06 84 SER A CA 1
ATOM 643 C C . SER A 1 84 ? -12.683 -16.232 24.145 1.00 84.06 84 SER A C 1
ATOM 645 O O . SER A 1 84 ? -12.178 -15.243 24.683 1.00 84.06 84 SER A O 1
ATOM 647 N N . GLY A 1 85 ? -13.936 -16.626 24.370 1.00 84.38 85 GLY A N 1
ATOM 648 C CA . GLY A 1 85 ? -14.896 -15.905 25.211 1.00 84.38 85 GLY A CA 1
ATOM 649 C C . GLY A 1 85 ? -15.947 -15.150 24.401 1.00 84.38 85 GLY A C 1
ATOM 650 O O . GLY A 1 85 ? -15.901 -15.113 23.171 1.00 84.38 85 GLY A O 1
ATOM 651 N N . GLU A 1 86 ? -16.904 -14.555 25.105 1.00 84.62 86 GLU A N 1
ATOM 652 C CA . GLU A 1 86 ? -18.061 -13.879 24.521 1.00 84.62 86 GLU A CA 1
ATOM 653 C C . GLU A 1 86 ? -18.081 -12.396 24.913 1.00 84.62 86 GLU A C 1
ATOM 655 O O . GLU A 1 86 ? -17.739 -12.022 26.039 1.00 84.62 86 GLU A O 1
ATOM 660 N N . LEU A 1 87 ? -18.473 -11.548 23.958 1.00 88.62 87 LEU A N 1
ATOM 661 C CA . LEU A 1 87 ? -18.569 -10.099 24.110 1.00 88.62 87 LEU A CA 1
ATOM 662 C C . LEU A 1 87 ? -19.883 -9.599 23.521 1.00 88.62 87 LEU A C 1
ATOM 664 O O . LEU A 1 87 ? -20.158 -9.815 22.334 1.00 88.62 87 LEU A O 1
ATOM 668 N N . TRP A 1 88 ? -20.631 -8.863 24.335 1.00 86.88 88 TRP A N 1
ATOM 669 C CA . TRP A 1 88 ? -21.818 -8.130 23.917 1.00 86.88 88 TRP A CA 1
ATOM 670 C C . TRP A 1 88 ? -21.711 -6.673 24.328 1.00 86.88 88 TRP A C 1
ATOM 672 O O . TRP A 1 88 ? -21.342 -6.357 25.459 1.00 86.88 88 TRP A O 1
ATOM 682 N N . VAL A 1 89 ? -22.087 -5.796 23.409 1.00 87.69 89 VAL A N 1
ATOM 683 C CA . VAL A 1 89 ? -22.147 -4.355 23.609 1.00 87.69 89 VAL A CA 1
ATOM 684 C C . VAL A 1 89 ? -23.495 -3.866 23.096 1.00 87.69 89 VAL A C 1
ATOM 686 O O . VAL A 1 89 ? -23.897 -4.180 21.976 1.00 87.69 89 VAL A O 1
ATOM 689 N N . LEU A 1 90 ? -24.237 -3.169 23.956 1.00 84.44 90 LEU A N 1
ATOM 690 C CA . LEU A 1 90 ? -25.604 -2.696 23.719 1.00 84.44 90 LEU A CA 1
ATOM 691 C C . LEU A 1 90 ? -26.551 -3.800 23.194 1.00 84.44 90 LEU A C 1
ATOM 693 O O . LEU A 1 90 ? -27.467 -3.548 22.417 1.00 84.44 90 LEU A O 1
ATOM 697 N N . GLY A 1 91 ? -26.343 -5.042 23.647 1.00 73.56 91 GLY A N 1
ATOM 698 C CA . GLY A 1 91 ? -27.157 -6.208 23.289 1.00 73.56 91 GLY A CA 1
ATOM 699 C C . GLY A 1 91 ? -26.743 -6.950 22.009 1.00 73.56 91 GLY A C 1
ATOM 700 O O . GLY A 1 91 ? -27.331 -7.993 21.727 1.00 73.56 91 GLY A O 1
ATOM 701 N N . GLY A 1 92 ? -25.731 -6.479 21.269 1.00 79.62 92 GLY A N 1
ATOM 702 C CA . GLY A 1 92 ? -25.190 -7.140 20.072 1.00 79.62 92 GLY A CA 1
ATOM 703 C C . GLY A 1 92 ? -23.709 -7.498 20.213 1.00 79.62 92 GLY A C 1
ATOM 704 O O . GLY A 1 92 ? -22.982 -6.870 20.976 1.00 79.62 92 GLY A O 1
ATOM 705 N N . SER A 1 93 ? -23.224 -8.507 19.485 1.00 79.12 93 SER A N 1
ATOM 706 C CA . SER A 1 93 ? -21.778 -8.780 19.441 1.00 79.12 93 SER A CA 1
ATOM 707 C C . SER A 1 93 ? -21.098 -7.837 18.437 1.00 79.12 93 SER A C 1
ATOM 709 O O . SER A 1 93 ? -21.659 -7.635 17.352 1.00 79.12 93 SER A O 1
ATOM 711 N N . PRO A 1 94 ? -19.938 -7.222 18.735 1.00 77.75 94 PRO A N 1
ATOM 712 C CA . PRO A 1 94 ? -19.279 -6.315 17.794 1.00 77.75 94 PRO A CA 1
ATOM 713 C C . PRO A 1 94 ? -19.029 -6.966 16.422 1.00 77.75 94 PRO A C 1
ATOM 715 O O . PRO A 1 94 ? -18.455 -8.052 16.333 1.00 77.75 94 PRO A O 1
ATOM 718 N N . GLY A 1 95 ? -19.485 -6.318 15.344 1.00 67.56 95 GLY A N 1
ATOM 719 C CA . GLY A 1 95 ? -19.346 -6.822 13.969 1.00 67.56 95 GLY A CA 1
ATOM 720 C C . GLY A 1 95 ? -20.378 -7.870 13.518 1.00 67.56 95 GLY A C 1
ATOM 721 O O . GLY A 1 95 ? -20.276 -8.362 12.395 1.00 67.56 95 GLY A O 1
ATOM 722 N N . SER A 1 96 ? -21.369 -8.217 14.348 1.00 70.56 96 SER A N 1
ATOM 723 C CA . SER A 1 96 ? -22.506 -9.071 13.953 1.00 70.56 96 SER A CA 1
ATOM 724 C C . SER A 1 96 ? -23.646 -8.267 13.301 1.00 70.56 96 SER A C 1
ATOM 726 O O . SER A 1 96 ? -23.783 -7.064 13.527 1.00 70.56 96 SER A O 1
ATOM 728 N N . LYS A 1 97 ? -24.490 -8.916 12.482 1.00 55.41 97 LYS A N 1
ATOM 729 C CA . LYS A 1 97 ? -25.678 -8.270 11.891 1.00 55.41 97 LYS A CA 1
ATOM 730 C C . LYS A 1 97 ? -26.663 -7.880 13.000 1.00 55.41 97 LYS A C 1
ATOM 732 O O . LYS A 1 97 ? -27.117 -8.746 13.738 1.00 55.41 97 LYS A O 1
ATOM 737 N N . GLY A 1 98 ? -26.986 -6.589 13.104 1.00 54.84 98 GLY A N 1
ATOM 738 C CA . GLY A 1 98 ? -27.793 -6.033 14.201 1.00 54.84 98 GLY A CA 1
ATOM 739 C C . GLY A 1 98 ? -26.974 -5.503 15.384 1.00 54.84 98 GLY A C 1
ATOM 740 O O . GLY A 1 98 ? -27.555 -5.063 16.371 1.00 54.84 98 GLY A O 1
ATOM 741 N N . SER A 1 99 ? -25.639 -5.524 15.291 1.00 66.88 99 SER A N 1
ATOM 742 C CA . SER A 1 99 ? -24.762 -4.837 16.237 1.00 66.88 99 SER A CA 1
ATOM 743 C C . SER A 1 99 ? -24.826 -3.326 16.055 1.00 66.88 99 SER A C 1
ATOM 745 O O . SER A 1 99 ? -24.858 -2.822 14.933 1.00 66.88 99 SER A O 1
ATOM 747 N N . VAL A 1 100 ? -24.780 -2.616 17.177 1.00 63.91 100 VAL A N 1
ATOM 748 C CA . VAL A 1 100 ? -24.600 -1.163 17.233 1.00 63.91 100 VAL A CA 1
ATOM 749 C C . VAL A 1 100 ? -23.168 -0.761 16.832 1.00 63.91 100 VAL A C 1
ATOM 751 O O . VAL A 1 100 ? -22.919 0.388 16.472 1.00 63.91 100 VAL A O 1
ATOM 754 N N . LEU A 1 101 ? -22.224 -1.716 16.844 1.00 71.75 101 LEU A N 1
ATOM 755 C CA . LEU A 1 101 ? -20.834 -1.495 16.457 1.00 71.75 101 LEU A CA 1
ATOM 756 C C . LEU A 1 101 ? -20.500 -2.009 15.056 1.00 71.75 101 LEU A C 1
ATOM 758 O O . LEU A 1 101 ? -20.691 -3.203 14.788 1.00 71.75 101 LEU A O 1
ATOM 762 N N . PRO A 1 102 ? -19.849 -1.177 14.224 1.00 66.06 102 PRO A N 1
ATOM 763 C CA . PRO A 1 102 ? -19.495 0.234 14.461 1.00 66.06 102 PRO A CA 1
ATOM 764 C C . PRO A 1 102 ? -20.679 1.195 14.194 1.00 66.06 102 PRO A C 1
ATOM 766 O O . PRO A 1 102 ? -21.490 0.938 13.302 1.00 66.06 102 PRO A O 1
ATOM 769 N N . GLY A 1 103 ? -20.780 2.323 14.913 1.00 75.81 103 GLY A N 1
ATOM 770 C CA . GLY A 1 103 ? -21.948 3.210 14.799 1.00 75.81 103 GLY A CA 1
ATOM 771 C C . GLY A 1 103 ? -21.919 4.475 15.671 1.00 75.81 103 GLY A C 1
ATOM 772 O O . GLY A 1 103 ? -21.128 4.562 16.604 1.00 75.81 103 GLY A O 1
ATOM 773 N N . PRO A 1 104 ? -22.799 5.462 15.392 1.00 78.31 104 PRO A N 1
ATOM 774 C CA . PRO A 1 104 ? -22.828 6.754 16.090 1.00 78.31 104 PRO A CA 1
ATOM 775 C C . PRO A 1 104 ? -23.369 6.672 17.525 1.00 78.31 104 PRO A C 1
ATOM 777 O O . PRO A 1 104 ? -23.336 7.656 18.242 1.00 78.31 104 PRO A O 1
ATOM 780 N N . GLN A 1 105 ? -23.886 5.521 17.956 1.00 84.06 105 GLN A N 1
ATOM 781 C CA . GLN A 1 105 ? -24.370 5.321 19.327 1.00 84.06 105 GLN A CA 1
ATOM 782 C C . GLN A 1 105 ? -23.218 5.129 20.330 1.00 84.06 105 GLN A C 1
ATOM 784 O O . GLN A 1 105 ? -23.473 4.975 21.522 1.00 84.06 105 GLN A O 1
ATOM 789 N N . ILE A 1 106 ? -21.964 5.103 19.858 1.00 87.81 106 ILE A N 1
ATOM 790 C CA . ILE A 1 106 ? -20.779 4.934 20.697 1.00 87.81 106 ILE A CA 1
ATOM 791 C C . ILE A 1 106 ? -19.818 6.091 20.499 1.00 87.81 106 ILE A C 1
ATOM 793 O O . ILE A 1 106 ? -19.341 6.345 19.393 1.00 87.81 106 ILE A O 1
ATOM 797 N N . GLY A 1 107 ? -19.469 6.723 21.612 1.00 90.00 107 GLY A N 1
ATOM 798 C CA . GLY A 1 107 ? -18.391 7.686 21.682 1.00 90.00 107 GLY A CA 1
ATOM 799 C C . GLY A 1 107 ? -17.126 7.024 22.201 1.00 90.00 107 GLY A C 1
ATOM 800 O O . GLY A 1 107 ? -17.149 6.413 23.264 1.00 90.00 107 GLY A O 1
ATOM 801 N N . TYR A 1 108 ? -16.017 7.163 21.479 1.00 91.12 108 TYR A N 1
ATOM 802 C CA . TYR A 1 108 ? -14.716 6.658 21.910 1.00 91.12 108 TYR A CA 1
ATOM 803 C C . TYR A 1 108 ? -13.670 7.771 21.932 1.00 91.12 108 TYR A C 1
ATOM 805 O O . TYR A 1 108 ? -13.450 8.444 20.921 1.00 91.12 108 TYR A O 1
ATOM 813 N N . MET A 1 109 ? -13.024 7.939 23.086 1.00 91.31 109 MET A N 1
ATOM 814 C CA . MET A 1 109 ? -11.854 8.791 23.268 1.00 91.31 109 MET A CA 1
ATOM 815 C C . MET A 1 109 ? -10.613 7.903 23.454 1.00 91.31 109 MET A C 1
ATOM 817 O O . MET A 1 109 ? -10.511 7.239 24.489 1.00 91.31 109 MET A O 1
ATOM 821 N N . PRO A 1 110 ? -9.687 7.858 22.480 1.00 88.56 110 PRO A N 1
ATOM 822 C CA . PRO A 1 110 ? -8.447 7.097 22.613 1.00 88.56 110 PRO A CA 1
ATOM 823 C C . PRO A 1 110 ? -7.462 7.729 23.609 1.00 88.56 110 PRO A C 1
ATOM 825 O O . PRO A 1 110 ? -7.595 8.888 24.011 1.00 88.56 110 PRO A O 1
ATOM 828 N N . GLN A 1 111 ? -6.440 6.959 24.000 1.00 85.88 111 GLN A N 1
ATOM 829 C CA . GLN A 1 111 ? -5.342 7.462 24.833 1.00 85.88 111 GLN A CA 1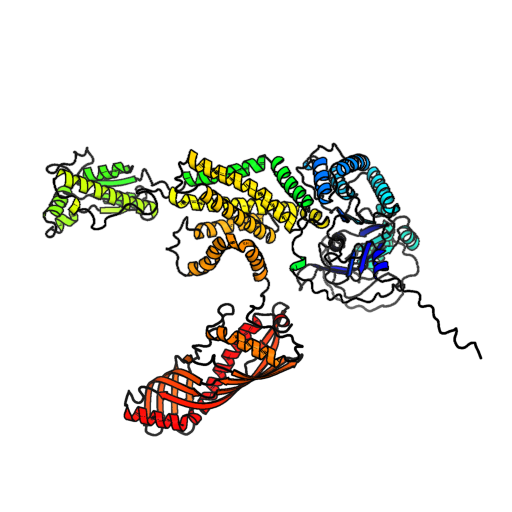
ATOM 830 C C . GLN A 1 111 ? -4.475 8.473 24.070 1.00 85.88 111 GLN A C 1
ATOM 832 O O . GLN A 1 111 ? -3.971 9.423 24.658 1.00 85.88 111 GLN A O 1
ATOM 837 N N . GLU A 1 112 ? -4.328 8.325 22.757 1.00 84.19 112 GLU A N 1
ATOM 838 C CA . GLU A 1 112 ? -3.756 9.362 21.898 1.00 84.19 112 GLU A CA 1
ATOM 839 C C . GLU A 1 112 ? -4.778 10.481 21.666 1.00 84.19 112 GLU A C 1
ATOM 841 O O . GLU A 1 112 ? -5.982 10.290 21.819 1.00 84.19 112 GLU A O 1
ATOM 846 N N . ILE A 1 113 ? -4.324 11.678 21.299 1.00 83.19 113 ILE A N 1
ATOM 847 C CA . ILE A 1 113 ? -5.238 12.814 21.126 1.00 83.19 113 ILE A CA 1
ATOM 848 C C . ILE A 1 113 ? -6.188 12.584 19.937 1.00 83.19 113 ILE A C 1
ATOM 850 O O . ILE A 1 113 ? -7.361 12.955 20.033 1.00 83.19 113 ILE A O 1
ATOM 854 N N . ALA A 1 114 ? -5.709 11.941 18.862 1.00 87.75 114 ALA A N 1
ATOM 855 C CA . ALA A 1 114 ? -6.470 11.587 17.659 1.00 87.75 114 ALA A CA 1
ATOM 856 C C . ALA A 1 114 ? -7.293 12.761 17.090 1.00 87.75 114 ALA A C 1
ATOM 858 O O . ALA A 1 114 ? -8.522 12.679 16.960 1.00 87.75 114 ALA A O 1
ATOM 859 N N . LEU A 1 115 ? -6.607 13.871 16.793 1.00 90.12 115 LEU A N 1
ATOM 860 C CA . LEU A 1 115 ? -7.157 15.089 16.194 1.00 90.12 115 LEU A CA 1
ATOM 861 C C . LEU A 1 115 ? -6.255 15.580 15.053 1.00 90.12 115 LEU A C 1
ATOM 863 O O . LEU A 1 115 ? -5.037 15.501 15.167 1.00 90.12 115 LEU A O 1
ATOM 867 N N . TYR A 1 116 ? -6.849 16.170 14.012 1.00 89.50 116 TYR A N 1
ATOM 868 C CA . TYR A 1 116 ? -6.107 16.792 12.909 1.00 89.50 116 TYR A CA 1
ATOM 869 C C . TYR A 1 116 ? -5.432 18.090 13.365 1.00 89.50 116 TYR A C 1
ATOM 871 O O . TYR A 1 116 ? -6.105 19.051 13.741 1.00 89.50 116 TYR A O 1
ATOM 879 N N . SER A 1 117 ? -4.102 18.133 13.325 1.00 88.75 117 SER A N 1
ATOM 880 C CA . SER A 1 117 ? -3.311 19.228 13.904 1.00 88.75 117 SER A CA 1
ATOM 881 C C . SER A 1 117 ? -3.556 20.593 13.235 1.00 88.75 117 SER A C 1
ATOM 883 O O . SER A 1 117 ? -3.459 21.651 13.865 1.00 88.75 117 SER A O 1
ATOM 885 N N . GLU A 1 118 ? -3.905 20.586 11.955 1.00 89.62 118 GLU A N 1
ATOM 886 C CA . GLU A 1 118 ? -4.029 21.768 11.111 1.00 89.62 118 GLU A CA 1
ATOM 887 C C . GLU A 1 118 ? -5.402 22.428 11.189 1.00 89.62 118 GLU A C 1
ATOM 889 O O . GLU A 1 118 ? -5.533 23.590 10.794 1.00 89.62 118 GLU A O 1
ATOM 894 N N . PHE A 1 119 ? -6.390 21.708 11.722 1.00 93.50 119 PHE A N 1
ATOM 895 C CA . PHE A 1 119 ? -7.770 22.165 11.822 1.00 93.50 119 PHE A CA 1
ATOM 896 C C . PHE A 1 119 ? -7.958 23.092 13.021 1.00 93.50 119 PHE A C 1
ATOM 898 O O . PHE A 1 119 ? -7.250 23.000 14.031 1.00 93.50 119 PHE A O 1
ATOM 905 N N . SER A 1 120 ? -8.943 23.983 12.930 1.00 95.06 120 SER A N 1
ATOM 906 C CA . SER A 1 120 ? -9.456 24.709 14.092 1.00 95.06 120 SER A CA 1
ATOM 907 C C . SER A 1 120 ? -10.374 23.833 14.950 1.00 95.06 120 SER A C 1
ATOM 909 O O . SER A 1 120 ? -10.849 22.772 14.521 1.00 95.06 120 SER A O 1
ATOM 911 N N . ILE A 1 121 ? -10.656 24.276 16.178 1.00 95.06 121 ILE A N 1
ATOM 912 C CA . ILE A 1 121 ? -11.618 23.599 17.062 1.00 95.06 121 ILE A CA 1
ATOM 913 C C . ILE A 1 121 ? -12.992 23.537 16.380 1.00 95.06 121 ILE A C 1
ATOM 915 O O . ILE A 1 121 ? -13.606 22.471 16.326 1.00 95.06 121 ILE A O 1
ATOM 919 N N . ARG A 1 122 ? -13.440 24.642 15.770 1.00 95.12 122 ARG A N 1
ATOM 920 C CA . ARG A 1 122 ? -14.701 24.712 15.018 1.00 95.12 122 ARG A CA 1
ATOM 921 C C . ARG A 1 122 ? -14.745 23.717 13.855 1.00 95.12 122 ARG A C 1
ATOM 923 O O . ARG A 1 122 ? -15.742 23.014 13.684 1.00 95.12 122 ARG A O 1
ATOM 930 N N . GLU A 1 123 ? -13.684 23.644 13.053 1.00 95.12 123 GLU A N 1
ATOM 931 C CA . GLU A 1 123 ? -13.594 22.729 11.904 1.00 95.12 123 GLU A CA 1
ATOM 932 C C . GLU A 1 123 ? -13.635 21.262 12.340 1.00 95.12 123 GLU A C 1
ATOM 934 O O . GLU A 1 123 ? -14.339 20.445 11.746 1.00 95.12 123 GLU A O 1
ATOM 939 N N . THR A 1 124 ? -12.941 20.948 13.429 1.00 94.38 124 THR A N 1
ATOM 940 C CA . THR A 1 124 ? -12.884 19.608 14.018 1.00 94.38 124 THR A CA 1
ATOM 941 C C . THR A 1 124 ? -14.252 19.152 14.517 1.00 94.38 124 THR A C 1
ATOM 943 O O . THR A 1 124 ? -14.695 18.042 14.219 1.00 94.38 124 THR A O 1
ATOM 946 N N . MET A 1 125 ? -14.963 20.028 15.225 1.00 94.38 125 MET A N 1
ATOM 947 C CA . MET A 1 125 ? -16.310 19.754 15.736 1.00 94.38 125 MET A CA 1
ATOM 948 C C . MET A 1 125 ? -17.307 19.569 14.599 1.00 94.38 125 MET A C 1
ATOM 950 O O . MET A 1 125 ? -18.127 18.654 14.617 1.00 94.38 125 MET A O 1
ATOM 954 N N . LYS A 1 126 ? -17.182 20.384 13.549 1.00 94.31 126 LYS A N 1
ATOM 955 C CA . LYS A 1 126 ? -17.971 20.246 12.327 1.00 94.31 126 LYS A CA 1
ATOM 956 C C . LYS A 1 126 ? -17.726 18.911 11.622 1.00 94.31 126 LYS A C 1
ATOM 958 O O . LYS A 1 126 ? -18.689 18.268 11.210 1.00 94.31 126 LYS A O 1
ATOM 963 N N . TYR A 1 127 ? -16.472 18.470 11.523 1.00 93.44 127 TYR A N 1
ATOM 964 C CA . TYR A 1 127 ? -16.116 17.183 10.924 1.00 93.44 127 TYR A CA 1
ATOM 965 C C . TYR A 1 127 ? -16.726 15.997 11.686 1.00 93.44 127 TYR A C 1
ATOM 967 O O . TYR A 1 127 ? -17.479 15.212 11.101 1.00 93.44 127 TYR A O 1
ATOM 975 N N . PHE A 1 128 ? -16.468 15.889 12.994 1.00 91.81 128 PHE A N 1
ATOM 976 C CA . PHE A 1 128 ? -16.994 14.783 13.802 1.00 91.81 128 PHE A CA 1
ATOM 977 C C . PHE A 1 128 ? -18.522 14.831 13.933 1.00 91.81 128 PHE A C 1
ATOM 979 O O . PHE A 1 128 ? -19.175 13.788 13.869 1.00 91.81 128 PHE A O 1
ATOM 986 N N . GLY A 1 129 ? -19.113 16.027 14.008 1.00 92.19 129 GLY A N 1
ATOM 987 C CA . GLY A 1 129 ? -20.564 16.208 14.001 1.00 92.19 129 GLY A CA 1
ATOM 988 C C . GLY A 1 129 ? -21.216 15.726 12.702 1.00 92.19 129 GLY A C 1
ATOM 989 O O . GLY A 1 129 ? -22.236 15.038 12.738 1.00 92.19 129 GLY A O 1
ATOM 990 N N . TRP A 1 130 ? -20.612 15.998 11.540 1.00 92.00 130 TRP A N 1
ATOM 991 C CA . TRP A 1 130 ? -21.111 15.478 10.263 1.00 92.00 130 TRP A CA 1
ATOM 992 C C . TRP A 1 130 ? -20.951 13.957 10.126 1.00 92.00 130 TRP A C 1
ATOM 994 O O . TRP A 1 130 ? -21.841 13.310 9.571 1.00 92.00 130 TRP A O 1
ATOM 1004 N N . ILE A 1 131 ? -19.885 13.357 10.670 1.00 90.25 131 ILE A N 1
ATOM 1005 C CA . ILE A 1 131 ? -19.746 11.887 10.734 1.00 90.25 131 ILE A CA 1
ATOM 1006 C C . ILE A 1 131 ? -20.865 11.262 11.576 1.00 90.25 131 ILE A C 1
ATOM 1008 O O . ILE A 1 131 ? -21.436 10.232 11.185 1.00 90.25 131 ILE A O 1
ATOM 1012 N N . ALA A 1 132 ? -21.206 11.915 12.690 1.00 87.81 132 ALA A N 1
ATOM 1013 C CA . ALA A 1 132 ? -22.321 11.563 13.562 1.00 87.81 132 ALA A CA 1
ATOM 1014 C C . ALA A 1 132 ? -23.705 11.921 12.979 1.00 87.81 132 ALA A C 1
ATOM 1016 O O . ALA A 1 132 ? -24.722 11.619 13.597 1.00 87.81 132 ALA A O 1
ATOM 1017 N N . LYS A 1 133 ? -23.764 12.491 11.764 1.00 87.94 133 LYS A N 1
ATOM 1018 C CA . LYS A 1 133 ? -24.989 12.900 11.046 1.00 87.94 133 LYS A CA 1
ATOM 1019 C C . LYS A 1 133 ? -25.787 14.021 11.725 1.00 87.94 133 LYS A C 1
ATOM 1021 O O . LYS A 1 133 ? -27.000 14.114 11.548 1.00 87.94 133 LYS A O 1
ATOM 1026 N N . MET A 1 134 ? -25.113 14.897 12.462 1.00 90.50 134 MET A N 1
ATOM 1027 C CA . MET A 1 134 ? -25.723 16.082 13.062 1.00 90.50 134 MET A CA 1
ATOM 1028 C C . MET A 1 134 ? -25.879 17.213 12.038 1.00 90.50 134 MET A C 1
ATOM 1030 O O . MET A 1 134 ? -25.078 17.361 11.109 1.00 90.50 134 MET A O 1
ATOM 1034 N N . SER A 1 135 ? -26.900 18.052 12.221 1.00 91.50 135 SER A N 1
ATOM 1035 C CA . SER A 1 135 ? -27.054 19.278 11.432 1.00 91.50 135 SER A CA 1
ATOM 1036 C C . SER A 1 135 ? -26.067 20.359 11.885 1.00 91.50 135 SER A C 1
ATOM 1038 O O . SER A 1 135 ? -25.705 20.434 13.056 1.00 91.50 135 SER A O 1
ATOM 1040 N N . SER A 1 136 ? -25.664 21.259 10.983 1.00 90.81 136 SER A N 1
ATOM 1041 C CA . SER A 1 136 ? -24.721 22.338 11.327 1.00 90.81 136 SER A CA 1
ATOM 1042 C C . SER A 1 136 ? -25.221 23.263 12.448 1.00 90.81 136 SER A C 1
ATOM 1044 O O . SER A 1 136 ? -24.397 23.836 13.149 1.00 90.81 136 SER A O 1
ATOM 1046 N N . LYS A 1 137 ? -26.545 23.397 12.630 1.00 93.06 137 LYS A N 1
ATOM 1047 C CA . LYS A 1 137 ? -27.138 24.169 13.737 1.00 93.06 137 LYS A CA 1
ATOM 1048 C C . LYS A 1 137 ? -26.936 23.466 15.079 1.00 93.06 137 LYS A C 1
ATOM 1050 O O . LYS A 1 137 ? -26.378 24.066 15.985 1.00 93.06 137 LYS A O 1
ATOM 1055 N N . GLN A 1 138 ? -27.272 22.175 15.149 1.00 93.19 138 GLN A N 1
ATOM 1056 C CA . GLN A 1 138 ? -27.044 21.352 16.344 1.00 93.19 138 GLN A CA 1
ATOM 1057 C C . GLN A 1 138 ? -25.563 21.305 16.726 1.00 93.19 138 GLN A C 1
ATOM 1059 O O . GLN A 1 138 ? -25.227 21.351 17.901 1.00 93.19 138 GLN A O 1
ATOM 1064 N N . ILE A 1 139 ? -24.667 21.233 15.736 1.00 94.25 139 ILE A N 1
ATOM 1065 C CA . ILE A 1 139 ? -23.222 21.265 15.989 1.00 94.25 139 ILE A CA 1
ATOM 1066 C C . ILE A 1 139 ? -22.820 22.586 16.648 1.00 94.25 139 ILE A C 1
ATOM 1068 O O . ILE A 1 139 ? -22.026 22.558 17.578 1.00 94.25 139 ILE A O 1
ATOM 1072 N N . GLN A 1 140 ? -23.352 23.724 16.189 1.00 94.19 140 GLN A N 1
ATOM 1073 C CA . GLN A 1 140 ? -23.015 25.026 16.766 1.00 94.19 140 GLN A CA 1
ATOM 1074 C C . GLN A 1 140 ? -23.567 25.177 18.190 1.00 94.19 140 GLN A C 1
ATOM 1076 O O . GLN A 1 140 ? -22.817 25.551 19.079 1.00 94.19 140 GLN A O 1
ATOM 1081 N N . GLU A 1 141 ? -24.825 24.800 18.425 1.00 94.75 141 GLU A N 1
ATOM 1082 C CA . GLU A 1 141 ? -25.438 24.831 19.764 1.00 94.75 141 GLU A CA 1
ATOM 1083 C C . GLU A 1 141 ? -24.659 23.961 20.763 1.00 94.75 141 GLU A C 1
ATOM 1085 O O . GLU A 1 141 ? -24.353 24.384 21.878 1.00 94.75 141 GLU A O 1
ATOM 1090 N N . ARG A 1 142 ? -24.277 22.747 20.346 1.00 94.00 142 ARG A N 1
ATOM 1091 C CA . ARG A 1 142 ? -23.463 21.844 21.168 1.00 94.00 142 ARG A CA 1
ATOM 1092 C C . ARG A 1 142 ? -22.036 22.349 21.347 1.00 94.00 142 ARG A C 1
ATOM 1094 O O . ARG A 1 142 ? -21.465 22.153 22.414 1.00 94.00 142 ARG A O 1
ATOM 1101 N N . LEU A 1 143 ? -21.457 22.986 20.331 1.00 94.81 143 LEU A N 1
ATOM 1102 C CA . LEU A 1 143 ? -20.135 23.598 20.424 1.00 94.81 143 LEU A CA 1
ATOM 1103 C C . LEU A 1 143 ? -20.119 24.689 21.494 1.00 94.81 143 LEU A C 1
ATOM 1105 O O . LEU A 1 143 ? -19.230 24.671 22.336 1.00 94.81 143 LEU A O 1
ATOM 1109 N N . ASP A 1 144 ? -21.105 25.585 21.487 1.00 94.50 144 ASP A N 1
ATOM 1110 C CA . ASP A 1 144 ? -21.181 26.699 22.435 1.00 94.50 144 ASP A CA 1
ATOM 1111 C C . ASP A 1 144 ? -21.298 26.180 23.883 1.00 94.50 144 ASP A C 1
ATOM 1113 O O . ASP A 1 144 ? -20.548 26.614 24.758 1.00 94.50 144 ASP A O 1
ATOM 1117 N N . PHE A 1 145 ? -22.125 25.151 24.111 1.00 94.44 145 PHE A N 1
ATOM 1118 C CA . PHE A 1 145 ? -22.212 24.455 25.402 1.00 94.44 145 PHE A CA 1
ATOM 1119 C C . PHE A 1 145 ? -20.879 23.810 25.831 1.00 94.44 145 PHE A C 1
ATOM 1121 O O . PHE A 1 145 ? -20.437 23.962 26.970 1.00 94.44 145 PHE A O 1
ATOM 1128 N N . LEU A 1 146 ? -20.210 23.087 24.925 1.00 94.12 146 LEU A N 1
ATOM 1129 C CA . LEU A 1 146 ? -18.956 22.387 25.228 1.00 94.12 146 LEU A CA 1
ATOM 1130 C C . LEU A 1 146 ? -17.781 23.343 25.464 1.00 94.12 146 LEU A C 1
ATOM 1132 O O . LEU A 1 146 ? -16.865 23.008 26.219 1.00 94.12 146 LEU A O 1
ATOM 1136 N N . VAL A 1 147 ? -17.792 24.516 24.824 1.00 94.75 147 VAL A N 1
ATOM 1137 C CA . VAL A 1 147 ? -16.796 25.572 25.044 1.00 94.75 147 VAL A CA 1
ATOM 1138 C C . VAL A 1 147 ? -16.864 26.076 26.480 1.00 94.75 147 VAL A C 1
ATOM 1140 O O . VAL A 1 147 ? -15.818 26.179 27.121 1.00 94.75 147 VAL A O 1
ATOM 1143 N N . GLU A 1 148 ? -18.070 26.320 26.995 1.00 93.38 148 GLU A N 1
ATOM 1144 C CA . GLU A 1 148 ? -18.286 26.735 28.382 1.00 93.38 148 GLU A CA 1
ATOM 1145 C C . GLU A 1 148 ? -17.924 25.611 29.364 1.00 93.38 148 GLU A C 1
ATOM 1147 O O . GLU A 1 148 ? -17.090 25.810 30.249 1.00 93.38 148 GLU A O 1
ATOM 1152 N N . LEU A 1 149 ? -18.461 24.404 29.150 1.00 91.81 149 LEU A N 1
ATOM 1153 C CA . LEU A 1 149 ? -18.266 23.258 30.044 1.00 91.81 149 LEU A CA 1
ATOM 1154 C C . LEU A 1 149 ? -16.787 22.872 30.217 1.00 91.81 149 LEU A C 1
ATOM 1156 O O . LEU A 1 149 ? -16.346 22.559 31.321 1.00 91.81 149 LEU A O 1
ATOM 1160 N N . LEU A 1 150 ? -16.019 22.853 29.123 1.00 91.25 150 LEU A N 1
ATOM 1161 C CA . LEU A 1 150 ? -14.624 22.393 29.123 1.00 91.25 150 LEU A CA 1
ATOM 1162 C C . LEU A 1 150 ? -13.609 23.543 29.131 1.00 91.25 150 LEU A C 1
ATOM 1164 O O . LEU A 1 150 ? -12.398 23.298 29.031 1.00 91.25 150 LEU A O 1
ATOM 1168 N N . MET A 1 151 ? -14.082 24.788 29.252 1.00 91.38 151 MET A N 1
ATOM 1169 C CA . MET A 1 151 ? -13.271 26.006 29.181 1.00 91.38 151 MET A CA 1
ATOM 1170 C C . MET A 1 151 ? -12.339 25.993 27.958 1.00 91.38 151 MET A C 1
ATOM 1172 O O . MET A 1 151 ? -11.115 26.160 28.079 1.00 91.38 151 MET A O 1
ATOM 1176 N N . LEU A 1 152 ? -12.897 25.674 26.786 1.00 92.25 152 LEU A N 1
ATOM 1177 C CA . LEU A 1 152 ? -12.119 25.583 25.552 1.00 92.25 152 LEU A CA 1
ATOM 1178 C C . LEU A 1 152 ? -11.586 26.975 25.170 1.00 92.25 152 LEU A C 1
ATOM 1180 O O . LEU A 1 152 ? -12.258 27.980 25.397 1.00 92.25 152 LEU A O 1
ATOM 1184 N N . PRO A 1 153 ? -10.368 27.060 24.605 1.00 91.62 153 PRO A N 1
ATOM 1185 C CA . PRO A 1 153 ? -9.861 28.317 24.072 1.00 91.62 153 PRO A CA 1
ATOM 1186 C C . PRO A 1 153 ? -10.659 28.728 22.827 1.00 91.62 153 PRO A C 1
ATOM 1188 O O . PRO A 1 153 ? -11.544 28.002 22.377 1.00 91.62 153 PRO A O 1
ATOM 1191 N N . ASP A 1 154 ? -10.309 29.882 22.256 1.00 93.06 154 ASP A N 1
ATOM 1192 C CA . ASP A 1 154 ? -10.946 30.412 21.050 1.00 93.06 154 ASP A CA 1
ATOM 1193 C C . ASP A 1 154 ? -11.146 29.336 19.965 1.00 93.06 154 ASP A C 1
ATOM 1195 O O . ASP A 1 154 ? -10.213 28.619 19.585 1.00 93.06 154 ASP A O 1
ATOM 1199 N N . VAL A 1 155 ? -12.383 29.222 19.483 1.00 93.12 155 VAL A N 1
ATOM 1200 C CA . VAL A 1 155 ? -12.851 28.145 18.602 1.00 93.12 155 VAL A CA 1
ATOM 1201 C C . VAL A 1 155 ? -12.193 28.170 17.224 1.00 93.12 155 VAL A C 1
ATOM 1203 O O . VAL A 1 155 ? -12.119 27.136 16.554 1.00 93.12 155 VAL A O 1
ATOM 1206 N N . ASP A 1 156 ? -11.679 29.327 16.810 1.00 93.50 156 ASP A N 1
ATOM 1207 C CA . ASP A 1 156 ? -10.999 29.498 15.525 1.00 93.50 156 ASP A CA 1
ATOM 1208 C C . ASP A 1 156 ? -9.480 29.240 15.627 1.00 93.50 156 ASP A C 1
ATOM 1210 O O . ASP A 1 156 ? -8.767 29.199 14.619 1.00 93.50 156 ASP A O 1
ATOM 1214 N N . ARG A 1 157 ? -8.966 28.962 16.835 1.00 93.50 157 ARG A N 1
ATOM 1215 C CA . ARG A 1 157 ? -7.565 28.583 17.052 1.00 93.50 157 ARG A CA 1
ATOM 1216 C C . ARG A 1 157 ? -7.282 27.174 16.517 1.00 93.50 157 ARG A C 1
ATOM 1218 O O . ARG A 1 157 ? -8.044 26.236 16.745 1.00 93.50 157 ARG A O 1
ATOM 1225 N N . LYS A 1 158 ? -6.139 27.015 15.836 1.00 93.44 158 LYS A N 1
ATOM 1226 C CA . LYS A 1 158 ? -5.661 25.726 15.297 1.00 93.44 158 LYS A CA 1
ATOM 1227 C C . LYS A 1 158 ? -5.204 24.768 16.396 1.00 93.44 158 LYS A C 1
ATOM 1229 O O . LYS A 1 158 ? -4.530 25.200 17.333 1.00 93.44 158 LYS A O 1
ATOM 1234 N N . ILE A 1 159 ? -5.471 23.472 16.226 1.00 93.00 159 ILE A N 1
ATOM 1235 C CA . ILE A 1 159 ? -5.147 22.413 17.196 1.00 93.00 159 ILE A CA 1
ATOM 1236 C C . ILE A 1 159 ? -3.647 22.343 17.496 1.00 93.00 159 ILE A C 1
ATOM 1238 O O . ILE A 1 159 ? -3.268 22.259 18.663 1.00 93.00 159 ILE A O 1
ATOM 1242 N N . LYS A 1 160 ? -2.778 22.474 16.488 1.00 91.00 160 LYS A N 1
ATOM 1243 C CA . LYS A 1 160 ? -1.314 22.478 16.674 1.00 91.00 160 LYS A CA 1
ATOM 1244 C C . LYS A 1 160 ? -0.791 23.597 17.585 1.00 91.00 160 LYS A C 1
ATOM 1246 O O . LYS A 1 160 ? 0.288 23.466 18.146 1.00 91.00 160 LYS A O 1
ATOM 1251 N N . ASN A 1 161 ? -1.551 24.686 17.747 1.00 93.06 161 ASN A N 1
ATOM 1252 C CA . ASN A 1 161 ? -1.181 25.828 18.591 1.00 93.06 161 ASN A CA 1
ATOM 1253 C C . ASN A 1 161 ? -1.747 25.719 20.020 1.00 93.06 161 ASN A C 1
ATOM 1255 O O . ASN A 1 161 ? -1.636 26.678 20.791 1.00 93.06 161 ASN A O 1
ATOM 1259 N N . LEU A 1 162 ? -2.427 24.621 20.352 1.00 91.94 162 LEU A N 1
ATOM 1260 C CA . LEU A 1 162 ? -3.004 24.363 21.669 1.00 91.94 162 LEU A CA 1
ATOM 1261 C C . LEU A 1 162 ? -2.005 23.616 22.560 1.00 91.94 162 LEU A C 1
ATOM 1263 O O . LEU A 1 162 ? -1.198 22.829 22.073 1.00 91.94 162 LEU A O 1
ATOM 1267 N N . SER A 1 163 ? -2.083 23.821 23.877 1.00 90.75 163 SER A N 1
ATOM 1268 C CA . SER A 1 163 ? -1.336 22.982 24.824 1.00 90.75 163 SER A CA 1
ATOM 1269 C C . SER A 1 163 ? -1.882 21.549 24.830 1.00 90.75 163 SER A C 1
ATOM 1271 O O . SER A 1 163 ? -3.062 21.340 24.550 1.00 90.75 163 SER A O 1
ATOM 1273 N N . GLY A 1 164 ? -1.078 20.551 25.210 1.00 87.75 164 GLY A N 1
ATOM 1274 C CA . GLY A 1 164 ? -1.536 19.151 25.256 1.00 87.75 164 GLY A CA 1
ATOM 1275 C C . GLY A 1 164 ? -2.817 18.955 26.086 1.00 87.75 164 GLY A C 1
ATOM 1276 O O . GLY A 1 164 ? -3.734 18.257 25.660 1.00 87.75 164 GLY A O 1
ATOM 1277 N N . GLY A 1 165 ? -2.950 19.666 27.214 1.00 88.25 165 GLY A N 1
ATOM 1278 C CA . GLY A 1 165 ? -4.179 19.671 28.017 1.00 88.25 165 GLY A CA 1
ATOM 1279 C C . GLY A 1 165 ? -5.373 20.330 27.312 1.00 88.25 165 GLY A C 1
ATOM 1280 O O . GLY A 1 165 ? -6.498 19.858 27.431 1.00 88.25 165 GLY A O 1
ATOM 1281 N N . GLN A 1 166 ? -5.169 21.396 26.528 1.00 91.31 166 GLN A N 1
ATOM 1282 C CA . GLN A 1 166 ? -6.223 21.965 25.671 1.00 91.31 166 GLN A CA 1
ATOM 1283 C C . GLN A 1 166 ? -6.642 20.989 24.564 1.00 91.31 166 GLN A C 1
ATOM 1285 O O . GLN A 1 166 ? -7.834 20.811 24.333 1.00 91.31 166 GLN A O 1
ATOM 1290 N N . GLN A 1 167 ? -5.688 20.313 23.922 1.00 91.69 167 GLN A N 1
ATOM 1291 C CA . GLN A 1 167 ? -5.982 19.321 22.885 1.00 91.69 167 GLN A CA 1
ATOM 1292 C C . GLN A 1 167 ? -6.754 18.121 23.456 1.00 91.69 167 GLN A C 1
ATOM 1294 O O . GLN A 1 167 ? -7.717 17.666 22.839 1.00 91.69 167 GLN A O 1
ATOM 1299 N N . ARG A 1 168 ? -6.405 17.663 24.670 1.00 90.25 168 ARG A N 1
ATOM 1300 C CA . ARG A 1 168 ? -7.152 16.628 25.407 1.00 90.25 168 ARG A CA 1
ATOM 1301 C C . ARG A 1 168 ? -8.616 17.027 25.593 1.00 90.25 168 ARG A C 1
ATOM 1303 O O . ARG A 1 168 ? -9.506 16.233 25.306 1.00 90.25 168 ARG A O 1
ATOM 1310 N N . ARG A 1 169 ? -8.866 18.275 26.001 1.00 91.88 169 ARG A N 1
ATOM 1311 C CA . ARG A 1 169 ? -10.221 18.817 26.197 1.00 91.88 169 ARG A CA 1
ATOM 1312 C C . ARG A 1 169 ? -11.017 18.875 24.898 1.00 91.88 169 ARG A C 1
ATOM 1314 O O . ARG A 1 169 ? -12.167 18.457 24.883 1.00 91.88 169 ARG A O 1
ATOM 1321 N N . VAL A 1 170 ? -10.401 19.298 23.794 1.00 93.38 170 VAL A N 1
ATOM 1322 C CA . VAL A 1 170 ? -11.040 19.266 22.463 1.00 93.38 170 VAL A CA 1
ATOM 1323 C C . VAL A 1 170 ? -11.344 17.826 22.027 1.00 93.38 170 VAL A C 1
ATOM 1325 O O . VAL A 1 170 ? -12.416 17.545 21.486 1.00 93.38 170 VAL A O 1
ATOM 1328 N N . SER A 1 171 ? -10.432 16.887 22.297 1.00 92.25 171 SER A N 1
ATOM 1329 C CA . SER A 1 171 ? -10.638 15.469 21.988 1.00 92.25 171 SER A CA 1
ATOM 1330 C C . SER A 1 171 ? -11.766 14.855 22.819 1.00 92.25 171 SER A C 1
ATOM 1332 O O . SER A 1 171 ? -12.549 14.070 22.295 1.00 92.25 171 SER A O 1
ATOM 1334 N N . PHE A 1 172 ? -11.926 15.272 24.074 1.00 92.06 172 PHE A N 1
ATOM 1335 C CA . PHE A 1 172 ? -13.056 14.866 24.906 1.00 92.06 172 PHE A CA 1
ATOM 1336 C C . PHE A 1 172 ? -14.380 15.469 24.409 1.00 92.06 172 PHE A C 1
ATOM 1338 O O . PHE A 1 172 ? -15.367 14.757 24.216 1.00 92.06 172 PHE A O 1
ATOM 1345 N N . ALA A 1 173 ? -14.380 16.764 24.094 1.00 93.19 173 ALA A N 1
ATOM 1346 C CA . ALA A 1 173 ? -15.548 17.495 23.609 1.00 93.19 173 ALA A CA 1
ATOM 1347 C C . ALA A 1 173 ? -16.138 16.898 22.316 1.00 93.19 173 ALA A C 1
ATOM 1349 O O . ALA A 1 173 ? -17.349 16.765 22.169 1.00 93.19 173 ALA A O 1
ATOM 1350 N N . THR A 1 174 ? -15.278 16.465 21.395 1.00 92.38 174 THR A N 1
ATOM 1351 C CA . THR A 1 174 ? -15.687 15.824 20.131 1.00 92.38 174 THR A CA 1
ATOM 1352 C C . THR A 1 174 ? -16.424 14.496 20.339 1.00 92.38 174 THR A C 1
ATOM 1354 O O . THR A 1 174 ? -17.260 14.131 19.512 1.00 92.38 174 THR A O 1
ATOM 1357 N N . VAL A 1 175 ? -16.167 13.783 21.442 1.00 91.31 175 VAL A N 1
ATOM 1358 C CA . VAL A 1 175 ? -16.910 12.563 21.792 1.00 91.31 175 VAL A CA 1
ATOM 1359 C C . VAL A 1 175 ? -18.264 12.891 22.426 1.00 91.31 175 VAL A C 1
ATOM 1361 O O . VAL A 1 175 ? -19.256 12.248 22.095 1.00 91.31 175 VAL A O 1
ATOM 1364 N N . LEU A 1 176 ? -18.331 13.925 23.267 1.00 91.56 176 LEU A N 1
ATOM 1365 C CA . LEU A 1 176 ? -19.580 14.389 23.889 1.00 91.56 176 LEU A CA 1
ATOM 1366 C C . LEU A 1 176 ? -20.539 15.078 22.904 1.00 91.56 176 LEU A C 1
ATOM 1368 O O . LEU A 1 176 ? -21.730 15.215 23.186 1.00 91.56 176 LEU A O 1
ATOM 1372 N N . LEU A 1 177 ? -20.036 15.507 21.744 1.00 92.25 177 LEU A N 1
ATOM 1373 C CA . LEU A 1 177 ? -20.782 16.290 20.760 1.00 92.25 177 LEU A CA 1
ATOM 1374 C C . LEU A 1 177 ? -22.124 15.655 20.360 1.00 92.25 177 LEU A C 1
ATOM 1376 O O . LEU A 1 177 ? -23.120 16.369 20.275 1.00 92.25 177 LEU A O 1
ATOM 1380 N N . HIS A 1 178 ? -22.143 14.337 20.143 1.00 88.25 178 HIS A N 1
ATOM 1381 C CA . HIS A 1 178 ? -23.256 13.604 19.529 1.00 88.25 178 HIS A CA 1
ATOM 1382 C C . HIS A 1 178 ? -24.089 12.754 20.504 1.00 88.25 178 HIS A C 1
ATOM 1384 O O . HIS A 1 178 ? -24.902 11.963 20.039 1.00 88.25 178 HIS A O 1
ATOM 1390 N N . GLU A 1 179 ? -23.883 12.912 21.819 1.00 88.12 179 GLU A N 1
ATOM 1391 C CA . GLU A 1 179 ? -24.667 12.255 22.888 1.00 88.12 179 GLU A CA 1
ATOM 1392 C C . GLU A 1 179 ? -24.848 10.730 22.697 1.00 88.12 179 GLU A C 1
ATOM 1394 O O . GLU A 1 179 ? -25.961 10.244 22.486 1.00 88.12 179 GLU A O 1
ATOM 1399 N N . PRO A 1 180 ? -23.752 9.949 22.725 1.00 90.19 180 PRO A N 1
ATOM 1400 C CA . PRO A 1 180 ? -23.804 8.505 22.499 1.00 90.19 180 PRO A CA 1
ATOM 1401 C C . PRO A 1 180 ? -24.448 7.738 23.666 1.00 90.19 180 PRO A C 1
ATOM 1403 O O . PRO A 1 180 ? -24.255 8.084 24.824 1.00 90.19 180 PRO A O 1
ATOM 1406 N N . GLU A 1 181 ? -25.102 6.605 23.377 1.00 90.19 181 GLU A N 1
ATOM 1407 C CA . GLU A 1 181 ? -25.645 5.689 24.401 1.00 90.19 181 GLU A CA 1
ATOM 1408 C C . GLU A 1 181 ? -24.542 5.025 25.249 1.00 90.19 181 GLU A C 1
ATOM 1410 O O . GLU A 1 181 ? -24.757 4.676 26.414 1.00 90.19 181 GLU A O 1
ATOM 1415 N N . LEU A 1 182 ? -23.356 4.816 24.664 1.00 91.75 182 LEU A N 1
ATOM 1416 C CA . LEU A 1 182 ? -22.180 4.275 25.343 1.00 91.75 182 LEU A CA 1
ATOM 1417 C C . LEU A 1 182 ? -20.957 5.156 25.082 1.00 91.75 182 LEU A C 1
ATOM 1419 O O . LEU A 1 182 ? -20.498 5.298 23.950 1.00 91.75 182 LEU A O 1
ATOM 1423 N N . LEU A 1 183 ? -20.393 5.696 26.152 1.00 93.62 183 LEU A N 1
ATOM 1424 C CA . LEU A 1 183 ? -19.202 6.525 26.146 1.00 93.62 183 LEU A CA 1
ATOM 1425 C C . LEU A 1 183 ? -18.017 5.724 26.695 1.00 93.62 183 LEU A C 1
ATOM 1427 O O . LEU A 1 183 ? -18.059 5.258 27.829 1.00 93.62 183 LEU A O 1
ATOM 1431 N N . ILE A 1 184 ? -16.961 5.560 25.904 1.00 93.69 184 ILE A N 1
ATOM 1432 C CA . ILE A 1 184 ? -15.728 4.869 26.289 1.00 93.69 184 ILE A CA 1
ATOM 1433 C C . ILE A 1 184 ? -14.587 5.882 26.294 1.00 93.69 184 ILE A C 1
ATOM 1435 O O . ILE A 1 184 ? -14.241 6.440 25.251 1.00 93.69 184 ILE A O 1
ATOM 1439 N N . LEU A 1 185 ? -13.998 6.110 27.463 1.00 93.12 185 LEU A N 1
ATOM 1440 C CA . LEU A 1 185 ? -12.985 7.135 27.684 1.00 93.12 185 LEU A CA 1
ATOM 1441 C C . LEU A 1 185 ? -11.684 6.503 28.167 1.00 93.12 185 LEU A C 1
ATOM 1443 O O . LEU A 1 185 ? -11.628 6.002 29.289 1.00 93.12 185 LEU A O 1
ATOM 1447 N N . ASP A 1 186 ? -10.639 6.541 27.343 1.00 91.38 186 ASP A N 1
ATOM 1448 C CA . ASP A 1 186 ? -9.311 6.109 27.772 1.00 91.38 186 ASP A CA 1
ATOM 1449 C C . ASP A 1 186 ? -8.555 7.301 28.381 1.00 91.38 186 ASP A C 1
ATOM 1451 O O . ASP A 1 186 ? -8.183 8.237 27.671 1.00 91.38 186 ASP A O 1
ATOM 1455 N N . GLU A 1 187 ? -8.381 7.307 29.704 1.00 88.31 187 GLU A N 1
ATOM 1456 C CA . GLU A 1 187 ? -7.646 8.344 30.448 1.00 88.31 187 GLU A CA 1
ATOM 1457 C C . GLU A 1 187 ? -8.085 9.796 30.123 1.00 88.31 187 GLU A C 1
ATOM 1459 O O . GLU A 1 187 ? -7.282 10.626 29.676 1.00 88.31 187 GLU A O 1
ATOM 1464 N N . PRO A 1 188 ? -9.370 10.155 30.325 1.00 87.75 188 PRO A N 1
ATOM 1465 C CA . PRO A 1 188 ? -9.896 11.462 29.920 1.00 87.75 188 PRO A CA 1
ATOM 1466 C C . PRO A 1 188 ? -9.373 12.630 30.771 1.00 87.75 188 PRO A C 1
ATOM 1468 O O . PRO A 1 188 ? -9.272 13.750 30.272 1.00 87.75 188 PRO A O 1
ATOM 1471 N N . THR A 1 189 ? -9.036 12.385 32.041 1.00 85.25 189 THR A N 1
ATOM 1472 C CA . THR A 1 189 ? -8.698 13.415 33.040 1.00 85.25 189 THR A CA 1
ATOM 1473 C C . THR A 1 189 ? -7.195 13.645 33.231 1.00 85.25 189 THR A C 1
ATOM 1475 O O . THR A 1 189 ? -6.794 14.543 33.977 1.00 85.25 189 THR A O 1
ATOM 1478 N N . VAL A 1 190 ? -6.345 12.876 32.542 1.00 83.06 190 VAL A N 1
ATOM 1479 C CA . VAL A 1 190 ? -4.885 12.976 32.668 1.00 83.06 190 VAL A CA 1
ATOM 1480 C C . VAL A 1 190 ? -4.393 14.344 32.191 1.00 83.06 190 VAL A C 1
ATOM 1482 O O . VAL A 1 190 ? -4.672 14.773 31.072 1.00 83.06 190 VAL A O 1
ATOM 1485 N N . GLY A 1 191 ? -3.646 15.036 33.058 1.00 75.69 191 GLY A N 1
ATOM 1486 C CA . GLY A 1 191 ? -3.091 16.361 32.767 1.00 75.69 191 GLY A CA 1
ATOM 1487 C C . GLY A 1 191 ? -4.096 17.518 32.847 1.00 75.69 191 GLY A C 1
ATOM 1488 O O . GLY A 1 191 ? -3.783 18.609 32.370 1.00 75.69 191 GLY A O 1
ATOM 1489 N N . LEU A 1 192 ? -5.285 17.303 33.428 1.00 83.81 192 LEU A N 1
ATOM 1490 C CA . LEU A 1 192 ? -6.268 18.359 33.696 1.00 83.81 192 LEU A CA 1
ATOM 1491 C C . LEU A 1 192 ? -6.165 18.903 35.131 1.00 83.81 192 LEU A C 1
ATOM 1493 O O . LEU A 1 192 ? -5.765 18.207 36.069 1.00 83.81 192 LEU A O 1
ATOM 1497 N N . ASP A 1 193 ? -6.578 20.156 35.303 1.00 84.81 193 ASP A N 1
ATOM 1498 C CA . ASP A 1 193 ? -6.685 20.826 36.603 1.00 84.81 193 ASP A CA 1
ATOM 1499 C C . ASP A 1 193 ? -7.784 20.180 37.482 1.00 84.81 193 ASP A C 1
ATOM 1501 O O . ASP A 1 193 ? -8.809 19.769 36.926 1.00 84.81 193 ASP A O 1
ATOM 1505 N N . PRO A 1 194 ? -7.629 20.055 38.820 1.00 84.00 194 PRO A N 1
ATOM 1506 C CA . PRO A 1 194 ? -8.618 19.392 39.676 1.00 84.00 194 PRO A CA 1
ATOM 1507 C C . PRO A 1 194 ? -10.028 19.993 39.600 1.00 84.00 194 PRO A C 1
ATOM 1509 O O . PRO A 1 194 ? -10.997 19.240 39.566 1.00 84.00 194 PRO A O 1
ATOM 1512 N N . ILE A 1 195 ? -10.151 21.322 39.488 1.00 86.81 195 ILE A N 1
ATOM 1513 C CA . ILE A 1 195 ? -11.454 22.010 39.391 1.00 86.81 195 ILE A CA 1
ATOM 1514 C C . ILE A 1 195 ? -12.202 21.570 38.127 1.00 86.81 195 ILE A C 1
ATOM 1516 O O . ILE A 1 195 ? -13.404 21.285 38.137 1.00 86.81 195 ILE A O 1
ATOM 1520 N N . LEU A 1 196 ? -11.476 21.475 37.013 1.00 87.50 196 LEU A N 1
ATOM 1521 C CA . LEU A 1 196 ? -12.060 21.040 35.753 1.00 87.50 196 LEU A CA 1
ATOM 1522 C C . LEU A 1 196 ? -12.420 19.552 35.785 1.00 87.50 196 LEU A C 1
ATOM 1524 O O . LEU A 1 196 ? -13.443 19.162 35.229 1.00 87.50 196 LEU A O 1
ATOM 1528 N N . ARG A 1 197 ? -11.612 18.718 36.452 1.00 88.81 197 ARG A N 1
ATOM 1529 C CA . ARG A 1 197 ? -11.939 17.299 36.645 1.00 88.81 197 ARG A CA 1
ATOM 1530 C C . ARG A 1 197 ? -13.249 17.131 37.402 1.00 88.81 197 ARG A C 1
ATOM 1532 O O . ARG A 1 197 ? -14.085 16.352 36.957 1.00 88.81 197 ARG A O 1
ATOM 1539 N N . GLU A 1 198 ? -13.454 17.882 38.481 1.00 88.19 198 GLU A N 1
ATOM 1540 C CA . GLU A 1 198 ? -14.711 17.864 39.238 1.00 88.19 198 GLU A CA 1
ATOM 1541 C C . GLU A 1 198 ? -15.903 18.274 38.361 1.00 88.19 198 GLU A C 1
ATOM 1543 O O . GLU A 1 198 ? -16.922 17.585 38.331 1.00 88.19 198 GLU A O 1
ATOM 1548 N N . THR A 1 199 ? -15.743 19.333 37.561 1.00 90.06 199 THR A N 1
ATOM 1549 C CA . THR A 1 199 ? -16.764 19.790 36.600 1.00 90.06 199 THR A CA 1
ATOM 1550 C C . THR A 1 199 ? -17.108 18.701 35.572 1.00 90.06 199 THR A C 1
ATOM 1552 O O . THR A 1 199 ? -18.284 18.435 35.315 1.00 90.06 199 THR A O 1
ATOM 1555 N N . ILE A 1 200 ? -16.099 18.014 35.022 1.00 91.12 200 ILE A N 1
ATOM 1556 C CA . ILE A 1 200 ? -16.286 16.899 34.082 1.00 91.12 200 ILE A CA 1
ATOM 1557 C C . ILE A 1 200 ? -17.021 15.736 34.756 1.00 91.12 200 ILE A C 1
ATOM 1559 O O . ILE A 1 200 ? -17.976 15.211 34.190 1.00 91.12 200 ILE A O 1
ATOM 1563 N N . TRP A 1 201 ? -16.609 15.339 35.961 1.00 90.88 201 TRP A N 1
ATOM 1564 C CA . TRP A 1 201 ? -17.245 14.252 36.710 1.00 90.88 201 TRP A CA 1
ATOM 1565 C C . TRP A 1 201 ? -18.699 14.561 37.063 1.00 90.88 201 TRP A C 1
ATOM 1567 O O . TRP A 1 201 ? -19.557 13.683 36.935 1.00 90.88 201 TRP A O 1
ATOM 1577 N N . LYS A 1 202 ? -18.996 15.807 37.442 1.00 91.00 202 LYS A N 1
ATOM 1578 C CA . LYS A 1 202 ? -20.365 16.270 37.676 1.00 91.00 202 LYS A CA 1
ATOM 1579 C C . LYS A 1 202 ? -21.216 16.108 36.417 1.00 91.00 202 LYS A C 1
ATOM 1581 O O . LYS A 1 202 ? -22.266 15.476 36.482 1.00 91.00 202 LYS A O 1
ATOM 1586 N N . HIS A 1 203 ? -20.721 16.572 35.271 1.00 91.31 203 HIS A N 1
ATOM 1587 C CA . HIS A 1 203 ? -21.433 16.428 34.004 1.00 91.31 203 HIS A CA 1
ATOM 1588 C C . HIS A 1 203 ? -21.619 14.960 33.588 1.00 91.31 203 HIS A C 1
ATOM 1590 O O . HIS A 1 203 ? -22.711 14.571 33.183 1.00 91.31 203 HIS A O 1
ATOM 1596 N N . LEU A 1 204 ? -20.587 14.116 33.735 1.00 92.25 204 LEU A N 1
ATOM 1597 C CA . LEU A 1 204 ? -20.700 12.675 33.474 1.00 92.25 204 LEU A CA 1
ATOM 1598 C C . LEU A 1 204 ? -21.768 12.024 34.364 1.00 92.25 204 LEU A C 1
ATOM 1600 O O . LEU A 1 204 ? -22.515 11.172 33.897 1.00 92.25 204 LEU A O 1
ATOM 1604 N N . THR A 1 205 ? -21.865 12.444 35.624 1.00 91.69 205 THR A N 1
ATOM 1605 C CA . THR A 1 205 ? -22.876 11.939 36.562 1.00 91.69 205 THR A CA 1
ATOM 1606 C C . THR A 1 205 ? -24.283 12.365 36.141 1.00 91.69 205 THR A C 1
ATOM 1608 O O . THR A 1 205 ? -25.185 11.528 36.111 1.00 91.69 205 THR A O 1
ATOM 1611 N N . GLU A 1 206 ? -24.463 13.628 35.742 1.00 90.00 206 GLU A N 1
ATOM 1612 C CA . GLU A 1 206 ? -25.732 14.166 35.232 1.00 90.00 206 GLU A CA 1
ATOM 1613 C C . GLU A 1 206 ? -26.238 13.377 34.013 1.00 90.00 206 GLU A C 1
ATOM 1615 O O . GLU A 1 206 ? -27.347 12.847 34.053 1.00 90.00 206 GLU A O 1
ATOM 1620 N N . ILE A 1 207 ? -25.404 13.178 32.983 1.00 90.19 207 ILE A N 1
ATOM 1621 C CA . ILE A 1 207 ? -25.821 12.450 31.767 1.00 90.19 207 ILE A CA 1
ATOM 1622 C C . ILE A 1 207 ? -26.093 10.956 32.014 1.00 90.19 207 ILE A C 1
ATOM 1624 O O . ILE A 1 207 ? -26.843 10.332 31.262 1.00 90.19 207 ILE A O 1
ATOM 1628 N N . THR A 1 208 ? -25.492 10.359 33.052 1.00 90.00 208 THR A N 1
ATOM 1629 C CA . THR A 1 208 ? -25.807 8.975 33.443 1.00 90.00 208 THR A CA 1
ATOM 1630 C C . THR A 1 208 ? -27.090 8.861 34.260 1.00 90.00 208 THR A C 1
ATOM 1632 O O . THR A 1 208 ? -27.814 7.881 34.093 1.00 90.00 208 THR A O 1
ATOM 1635 N N . ASN A 1 209 ? -27.411 9.861 35.091 1.00 86.38 209 ASN A N 1
ATOM 1636 C CA . ASN A 1 209 ? -28.622 9.870 35.920 1.00 86.38 209 ASN A CA 1
ATOM 1637 C C . ASN A 1 209 ? -29.901 9.920 35.080 1.00 86.38 209 ASN A C 1
ATOM 1639 O O . ASN A 1 209 ? -30.896 9.290 35.439 1.00 86.38 209 ASN A O 1
ATOM 1643 N N . ASP A 1 210 ? -29.852 10.591 33.930 1.00 78.50 210 ASP A N 1
ATOM 1644 C CA . ASP A 1 210 ? -30.950 10.611 32.959 1.00 78.50 210 ASP A CA 1
ATOM 1645 C C . ASP A 1 210 ? -31.182 9.235 32.297 1.00 78.50 210 ASP A C 1
ATOM 1647 O O . ASP A 1 210 ? -32.149 9.039 31.560 1.00 78.50 210 ASP A O 1
ATOM 1651 N N . GLY A 1 211 ? -30.295 8.258 32.537 1.00 70.94 211 GLY A N 1
ATOM 1652 C CA . GLY A 1 211 ? -30.377 6.890 32.021 1.00 70.94 211 GLY A CA 1
ATOM 1653 C C . GLY A 1 211 ? -30.115 6.764 30.517 1.00 70.94 211 GLY A C 1
ATOM 1654 O O . GLY A 1 211 ? -30.189 5.660 29.974 1.00 70.94 211 GLY A O 1
ATOM 1655 N N . SER A 1 212 ? -29.805 7.876 29.845 1.00 79.56 212 SER A N 1
ATOM 1656 C CA . SER A 1 212 ? -29.581 7.956 28.399 1.00 79.56 212 SER A CA 1
ATOM 1657 C C . SER A 1 212 ? -28.199 7.444 27.989 1.00 79.56 212 SER A C 1
ATOM 1659 O O . SER A 1 212 ? -28.060 6.828 26.933 1.00 79.56 212 SER A O 1
ATOM 1661 N N . THR A 1 213 ? -27.192 7.648 28.844 1.00 90.31 213 THR A N 1
ATOM 1662 C CA . THR A 1 213 ? -25.782 7.381 28.538 1.00 90.31 213 THR A CA 1
ATOM 1663 C C . THR A 1 213 ? -25.161 6.440 29.564 1.00 90.31 213 THR A C 1
ATOM 1665 O O . THR A 1 213 ? -25.394 6.551 30.763 1.00 90.31 213 THR A O 1
ATOM 1668 N N . THR A 1 214 ? -24.331 5.503 29.107 1.00 93.69 214 THR A N 1
ATOM 1669 C CA . THR A 1 214 ? -23.481 4.667 29.970 1.00 93.69 214 THR A CA 1
ATOM 1670 C C . THR A 1 214 ? -22.024 5.041 29.754 1.00 93.69 214 THR A C 1
ATOM 1672 O O . THR A 1 214 ? -21.602 5.156 28.608 1.00 93.69 214 THR A O 1
ATOM 1675 N N . VAL A 1 215 ? -21.236 5.197 30.817 1.00 94.62 215 VAL A N 1
ATOM 1676 C CA . VAL A 1 215 ? -19.839 5.647 30.719 1.00 94.62 215 VAL A CA 1
ATOM 1677 C C . VAL A 1 215 ? -18.904 4.543 31.199 1.00 94.62 215 VAL A C 1
ATOM 1679 O O . VAL A 1 215 ? -19.049 4.037 32.304 1.00 94.62 215 VAL A O 1
ATOM 1682 N N . VAL A 1 216 ? -17.916 4.184 30.386 1.00 94.75 216 VAL A N 1
ATOM 1683 C CA . VAL A 1 216 ? -16.799 3.307 30.750 1.00 94.75 216 VAL A CA 1
ATOM 1684 C C . VAL A 1 216 ? -15.528 4.127 30.630 1.00 94.75 216 VAL A C 1
ATOM 1686 O O . VAL A 1 216 ? -15.168 4.543 29.532 1.00 94.75 216 VAL A O 1
ATOM 1689 N N . LEU A 1 217 ? -14.839 4.360 31.741 1.00 93.62 217 LEU A N 1
ATOM 1690 C CA . LEU A 1 217 ? -13.609 5.147 31.748 1.00 93.62 217 LEU A CA 1
ATOM 1691 C C . LEU A 1 217 ? -12.452 4.378 32.369 1.00 93.62 217 LEU A C 1
ATOM 1693 O O . LEU A 1 217 ? -12.639 3.595 33.299 1.00 93.62 217 LEU A O 1
ATOM 1697 N N . THR A 1 218 ? -11.249 4.614 31.865 1.00 92.31 218 THR A N 1
ATOM 1698 C CA . THR A 1 218 ? -9.998 4.228 32.524 1.00 92.31 218 THR A CA 1
ATOM 1699 C C . THR A 1 218 ? -9.358 5.471 33.124 1.00 92.31 218 THR A C 1
ATOM 1701 O O . THR A 1 218 ? -9.422 6.564 32.564 1.00 92.31 218 THR A O 1
ATOM 1704 N N . THR A 1 219 ? -8.735 5.320 34.285 1.00 88.31 219 THR A N 1
ATOM 1705 C CA . THR A 1 219 ? -7.940 6.391 34.886 1.00 88.31 219 THR A CA 1
ATOM 1706 C C . THR A 1 219 ? -6.781 5.800 35.674 1.00 88.31 219 THR A C 1
ATOM 1708 O O . THR A 1 219 ? -6.849 4.672 36.173 1.00 88.31 219 THR A O 1
ATOM 1711 N N . HIS A 1 220 ? -5.702 6.570 35.755 1.00 81.88 220 HIS A N 1
ATOM 1712 C CA . HIS A 1 220 ? -4.577 6.297 36.640 1.00 81.88 220 HIS A CA 1
ATOM 1713 C C . HIS A 1 220 ? -4.762 6.918 38.030 1.00 81.88 220 HIS A C 1
ATOM 1715 O O . HIS A 1 220 ? -4.106 6.481 38.972 1.00 81.88 220 HIS A O 1
ATOM 1721 N N . TYR A 1 221 ? -5.675 7.882 38.175 1.00 83.88 221 TYR A N 1
ATOM 1722 C CA . TYR A 1 221 ? -6.043 8.470 39.459 1.00 83.88 221 TYR A CA 1
ATOM 1723 C C . TYR A 1 221 ? -7.166 7.642 40.083 1.00 83.88 221 TYR A C 1
ATOM 1725 O O . TYR A 1 221 ? -8.344 7.854 39.801 1.00 83.88 221 TYR A O 1
ATOM 1733 N N . ILE A 1 222 ? -6.790 6.654 40.898 1.00 85.31 222 ILE A N 1
ATOM 1734 C CA . ILE A 1 222 ? -7.719 5.677 41.486 1.00 85.31 222 ILE A CA 1
ATOM 1735 C C . ILE A 1 222 ? -8.836 6.380 42.268 1.00 85.31 222 ILE A C 1
ATOM 1737 O O . ILE A 1 222 ? -10.008 6.039 42.096 1.00 85.31 222 ILE A O 1
ATOM 1741 N N . GLU A 1 223 ? -8.494 7.403 43.052 1.00 86.69 223 GLU A N 1
ATOM 1742 C CA . GLU A 1 223 ? -9.454 8.104 43.909 1.00 86.69 223 GLU A CA 1
ATOM 1743 C C . GLU A 1 223 ? -10.538 8.874 43.124 1.00 86.69 223 GLU A C 1
ATOM 1745 O O . GLU A 1 223 ? -11.651 9.031 43.620 1.00 86.69 223 GLU A O 1
ATOM 1750 N N . GLU A 1 224 ? -10.301 9.258 41.860 1.00 86.38 224 GLU A N 1
ATOM 1751 C CA . GLU A 1 224 ? -11.332 9.902 41.020 1.00 86.38 224 GLU A CA 1
ATOM 1752 C C . GLU A 1 224 ? -12.544 8.982 40.795 1.00 86.38 224 GLU A C 1
ATOM 1754 O O . GLU A 1 224 ? -13.676 9.443 40.660 1.00 86.38 224 GLU A O 1
ATOM 1759 N N . THR A 1 225 ? -12.333 7.663 40.821 1.00 88.38 225 THR A N 1
ATOM 1760 C CA . THR A 1 225 ? -13.409 6.679 40.635 1.00 88.38 225 THR A CA 1
ATOM 1761 C C . THR A 1 225 ? -14.284 6.471 41.865 1.00 88.38 225 THR A C 1
ATOM 1763 O O . THR A 1 225 ? -15.239 5.700 41.803 1.00 88.38 225 THR A O 1
ATOM 1766 N N . ARG A 1 226 ? -14.037 7.188 42.967 1.00 88.94 226 ARG A N 1
ATOM 1767 C CA . ARG A 1 226 ? -14.930 7.194 44.133 1.00 88.94 226 ARG A CA 1
ATOM 1768 C C . ARG A 1 226 ? -16.347 7.652 43.784 1.00 88.94 226 ARG A C 1
ATOM 1770 O O . ARG A 1 226 ? -17.300 7.192 44.405 1.00 88.94 226 ARG A O 1
ATOM 1777 N N . HIS A 1 227 ? -16.479 8.513 42.775 1.00 86.00 227 HIS A N 1
ATOM 1778 C CA . HIS A 1 227 ? -17.760 8.984 42.242 1.00 86.00 227 HIS A CA 1
ATOM 1779 C C . HIS A 1 227 ? -18.386 8.026 41.212 1.00 86.00 227 HIS A C 1
ATOM 1781 O O . HIS A 1 227 ? -19.490 8.274 40.733 1.00 86.00 227 HIS A O 1
ATOM 1787 N N . ALA A 1 228 ? -17.703 6.936 40.847 1.00 90.38 228 ALA A N 1
ATOM 1788 C CA . ALA A 1 228 ? -18.241 5.944 39.928 1.00 90.38 228 ALA A CA 1
ATOM 1789 C C . ALA A 1 228 ? -19.277 5.046 40.620 1.00 90.38 228 ALA A C 1
ATOM 1791 O O . ALA A 1 228 ? -19.214 4.774 41.818 1.00 90.38 228 ALA A O 1
ATOM 1792 N N . HIS A 1 229 ? -20.211 4.523 39.830 1.00 91.94 229 HIS A N 1
ATOM 1793 C CA . HIS A 1 229 ? -21.236 3.606 40.322 1.00 91.94 229 HIS A CA 1
ATOM 1794 C C . HIS A 1 229 ? -20.653 2.207 40.564 1.00 91.94 229 HIS A C 1
ATOM 1796 O O . HIS A 1 229 ? -21.016 1.527 41.523 1.00 91.94 229 HIS A O 1
ATOM 1802 N N . LEU A 1 230 ? -19.740 1.783 39.685 1.00 92.19 230 LEU A N 1
ATOM 1803 C CA . LEU A 1 230 ? -19.078 0.484 39.733 1.00 92.19 230 LEU A CA 1
ATOM 1804 C C . LEU A 1 230 ? -17.601 0.648 39.360 1.00 92.19 230 LEU A C 1
ATOM 1806 O O . LEU A 1 230 ? -17.275 1.397 38.437 1.00 92.19 230 LEU A O 1
ATOM 1810 N N . ILE A 1 231 ? -16.706 -0.052 40.058 1.00 93.19 231 ILE A N 1
ATOM 1811 C CA . ILE A 1 231 ? -15.274 -0.064 39.743 1.00 93.19 231 ILE A CA 1
ATOM 1812 C C . ILE A 1 231 ? -14.781 -1.483 39.491 1.00 93.19 231 ILE A C 1
ATOM 1814 O O . ILE A 1 231 ? -15.097 -2.408 40.236 1.00 93.19 231 ILE A O 1
ATOM 1818 N N . GLY A 1 232 ? -13.980 -1.642 38.441 1.00 90.75 232 GLY A N 1
ATOM 1819 C CA . GLY A 1 232 ? -13.270 -2.872 38.115 1.00 90.75 232 GLY A CA 1
ATOM 1820 C C . GLY A 1 232 ? -11.776 -2.698 38.340 1.00 90.75 232 GLY A C 1
ATOM 1821 O O . GLY A 1 232 ? -11.133 -1.933 37.624 1.00 90.75 232 GLY A O 1
ATOM 1822 N N . LEU A 1 233 ? -11.206 -3.422 39.302 1.00 89.19 233 LEU A N 1
ATOM 1823 C CA . LEU A 1 233 ? -9.775 -3.379 39.616 1.00 89.19 233 LEU A CA 1
ATOM 1824 C C . LEU A 1 233 ? -9.041 -4.487 38.853 1.00 89.19 233 LEU A C 1
ATOM 1826 O O . LEU A 1 233 ? -9.275 -5.666 39.108 1.00 89.19 233 LEU A O 1
ATOM 1830 N N . MET A 1 234 ? -8.137 -4.139 37.935 1.00 87.44 234 MET A N 1
ATOM 1831 C CA . MET A 1 234 ? -7.468 -5.086 37.037 1.00 87.44 234 MET A CA 1
ATOM 1832 C C . MET A 1 234 ? -5.944 -5.134 37.225 1.00 87.44 234 MET A C 1
ATOM 1834 O O . MET A 1 234 ? -5.269 -4.105 37.279 1.00 87.44 234 MET A O 1
ATOM 1838 N N . ARG A 1 235 ? -5.363 -6.342 37.241 1.00 85.44 235 ARG A N 1
ATOM 1839 C CA . ARG A 1 235 ? -3.902 -6.555 37.292 1.00 85.44 235 ARG A CA 1
ATOM 1840 C C . ARG A 1 235 ? -3.491 -7.844 36.595 1.00 85.44 235 ARG A C 1
ATOM 1842 O O . ARG A 1 235 ? -4.141 -8.876 36.746 1.00 85.44 235 ARG A O 1
ATOM 1849 N N . SER A 1 236 ? -2.385 -7.784 35.849 1.00 81.00 236 SER A N 1
ATOM 1850 C CA . SER A 1 236 ? -1.818 -8.921 35.103 1.00 81.00 236 SER A CA 1
ATOM 1851 C C . SER A 1 236 ? -2.851 -9.691 34.259 1.00 81.00 236 SER A C 1
ATOM 1853 O O . SER A 1 236 ? -2.790 -10.917 34.198 1.00 81.00 236 SER A O 1
ATOM 1855 N N . GLY A 1 237 ? -3.818 -8.991 33.654 1.00 81.12 237 GLY A N 1
ATOM 1856 C CA . GLY A 1 237 ? -4.846 -9.600 32.807 1.00 81.12 237 GLY A CA 1
ATOM 1857 C C . GLY A 1 237 ? -6.069 -10.189 33.513 1.00 81.12 237 GLY A C 1
ATOM 1858 O O . GLY A 1 237 ? -6.888 -10.804 32.831 1.00 81.12 237 GLY A O 1
ATOM 1859 N N . TYR A 1 238 ? -6.205 -10.004 34.833 1.00 83.38 238 TYR A N 1
ATOM 1860 C CA . TYR A 1 238 ? -7.336 -10.479 35.642 1.00 83.38 238 TYR A CA 1
ATOM 1861 C C . TYR A 1 238 ? -8.058 -9.318 36.328 1.00 83.38 238 TYR A C 1
ATOM 1863 O O . TYR A 1 238 ? -7.405 -8.395 36.823 1.00 83.38 238 TYR A O 1
ATOM 1871 N N . ILE A 1 239 ? -9.388 -9.399 36.420 1.00 85.56 239 ILE A N 1
ATOM 1872 C CA . ILE A 1 239 ? -10.198 -8.525 37.281 1.00 85.56 239 ILE A CA 1
ATOM 1873 C C . ILE A 1 239 ? -10.175 -9.109 38.698 1.00 85.56 239 ILE A C 1
ATOM 1875 O O . ILE A 1 239 ? -10.553 -10.259 38.911 1.00 85.56 239 ILE A O 1
ATOM 1879 N N . MET A 1 240 ? -9.671 -8.333 39.655 1.00 83.75 240 MET A N 1
ATOM 1880 C CA . MET A 1 240 ? -9.565 -8.716 41.064 1.00 83.75 240 MET A CA 1
ATOM 1881 C C . MET A 1 240 ? -10.869 -8.500 41.826 1.00 83.75 240 MET A C 1
ATOM 1883 O O . MET A 1 240 ? -11.243 -9.332 42.649 1.00 83.75 240 MET A O 1
ATOM 1887 N N . ALA A 1 241 ? -11.522 -7.370 41.570 1.00 84.88 241 ALA A N 1
ATOM 1888 C CA . ALA A 1 241 ? -12.764 -6.968 42.206 1.00 84.88 241 ALA A CA 1
ATOM 1889 C C . ALA A 1 241 ? -13.588 -6.145 41.214 1.00 84.88 241 ALA A C 1
ATOM 1891 O O . ALA A 1 241 ? -13.024 -5.367 40.441 1.00 84.88 241 ALA A O 1
ATOM 1892 N N . GLU A 1 242 ? -14.902 -6.335 41.252 1.00 89.00 242 GLU A N 1
ATOM 1893 C CA . GLU A 1 242 ? -15.889 -5.609 40.454 1.00 89.00 242 GLU A CA 1
ATOM 1894 C C . GLU A 1 242 ? -17.072 -5.280 41.370 1.00 89.00 242 GLU A C 1
ATOM 1896 O O . GLU A 1 242 ? -17.995 -6.076 41.524 1.00 89.00 242 GLU A O 1
ATOM 1901 N N . GLU A 1 243 ? -16.992 -4.153 42.075 1.00 88.12 243 GLU A N 1
ATOM 1902 C CA . GLU A 1 243 ? -17.960 -3.760 43.107 1.00 88.12 243 GLU A CA 1
ATOM 1903 C C . GLU A 1 243 ? -18.102 -2.230 43.159 1.00 88.12 243 GLU A C 1
ATOM 1905 O O . GLU A 1 243 ? -17.320 -1.494 42.556 1.00 88.12 243 GLU A O 1
ATOM 1910 N N . ALA A 1 244 ? -19.133 -1.733 43.847 1.00 90.75 244 ALA A N 1
ATOM 1911 C CA . ALA A 1 244 ? -19.289 -0.300 44.083 1.00 90.75 244 ALA A CA 1
ATOM 1912 C C . ALA A 1 244 ? -18.174 0.207 45.024 1.00 90.75 244 ALA A C 1
ATOM 1914 O O . ALA A 1 244 ? -17.857 -0.492 45.995 1.00 90.75 244 ALA A O 1
ATOM 1915 N N . PRO A 1 245 ? -17.619 1.420 44.817 1.00 91.19 245 PRO A N 1
ATOM 1916 C CA . PRO A 1 245 ? -16.525 1.953 45.637 1.00 91.19 245 PRO A CA 1
ATOM 1917 C C . PRO A 1 245 ? -16.778 1.880 47.148 1.00 91.19 245 PRO A C 1
ATOM 1919 O O . PRO A 1 245 ? -15.911 1.458 47.909 1.00 91.19 245 PRO A O 1
ATOM 1922 N N . HIS A 1 246 ? -17.992 2.221 47.591 1.00 89.19 246 HIS A N 1
ATOM 1923 C CA . HIS A 1 246 ? -18.364 2.208 49.008 1.00 89.19 246 HIS A CA 1
ATOM 1924 C C . HIS A 1 246 ? -18.328 0.801 49.634 1.00 89.19 246 HIS A C 1
ATOM 1926 O O . HIS A 1 246 ? -17.878 0.633 50.770 1.00 89.19 246 HIS A O 1
ATOM 1932 N N . ASN A 1 247 ? -18.741 -0.223 48.881 1.00 89.50 247 ASN A N 1
ATOM 1933 C CA . ASN A 1 247 ? -18.704 -1.616 49.336 1.00 89.50 247 ASN A CA 1
ATOM 1934 C C . ASN A 1 247 ? -17.262 -2.113 49.473 1.00 89.50 247 ASN A C 1
ATOM 1936 O O . ASN A 1 247 ? -16.938 -2.865 50.386 1.00 89.50 247 ASN A O 1
ATOM 1940 N N . LEU A 1 248 ? -16.379 -1.656 48.586 1.00 87.00 248 LEU A N 1
ATOM 1941 C CA . LEU A 1 248 ? -14.975 -2.036 48.602 1.00 87.00 248 LEU A CA 1
ATOM 1942 C C . LEU A 1 248 ? -14.242 -1.412 49.803 1.00 87.00 248 LEU A C 1
ATOM 1944 O O . LEU A 1 248 ? -13.521 -2.113 50.510 1.00 87.00 248 LEU A O 1
ATOM 1948 N N . LEU A 1 249 ? -14.495 -0.132 50.095 1.00 88.44 249 LEU A N 1
ATOM 1949 C CA . LEU A 1 249 ? -13.936 0.562 51.265 1.00 88.44 249 LEU A CA 1
ATOM 1950 C C . LEU A 1 249 ? -14.396 -0.063 52.591 1.00 88.44 249 LEU A C 1
ATOM 1952 O O . LEU A 1 249 ? -13.583 -0.294 53.485 1.00 88.44 249 LEU A O 1
ATOM 1956 N N . THR A 1 250 ? -15.687 -0.392 52.704 1.00 87.69 250 THR A N 1
ATOM 1957 C CA . THR A 1 250 ? -16.248 -1.042 53.903 1.00 87.69 250 THR A CA 1
ATOM 1958 C C . THR A 1 250 ? -15.729 -2.467 54.082 1.00 87.69 250 THR A C 1
ATOM 1960 O O . THR A 1 250 ? -15.382 -2.855 55.193 1.00 87.69 250 THR A O 1
ATOM 1963 N N . ARG A 1 251 ? -15.605 -3.240 52.997 1.00 84.06 251 ARG A N 1
ATOM 1964 C CA . ARG A 1 251 ? -15.100 -4.621 53.032 1.00 84.06 251 ARG A CA 1
ATOM 1965 C C . ARG A 1 251 ? -13.632 -4.726 53.451 1.00 84.06 251 ARG A C 1
ATOM 1967 O O . ARG A 1 251 ? -13.261 -5.715 54.081 1.00 84.06 251 ARG A O 1
ATOM 1974 N N . PHE A 1 252 ? -12.793 -3.767 53.060 1.00 84.00 252 PHE A N 1
ATOM 1975 C CA . PHE A 1 252 ? -11.358 -3.781 53.368 1.00 84.00 252 PHE A CA 1
ATOM 1976 C C . PHE A 1 252 ? -10.965 -2.908 54.564 1.00 84.00 252 PHE A C 1
ATOM 1978 O O . PHE A 1 252 ? -9.780 -2.909 54.916 1.00 84.00 252 PHE A O 1
ATOM 1985 N N . GLU A 1 253 ? -11.931 -2.224 55.188 1.00 86.25 253 GLU A N 1
ATOM 1986 C CA . GLU A 1 253 ? -11.729 -1.291 56.305 1.00 86.25 253 GLU A CA 1
ATOM 1987 C C . GLU A 1 253 ? -10.618 -0.276 55.973 1.00 86.25 253 GLU A C 1
ATOM 1989 O O . GLU A 1 253 ? -9.545 -0.262 56.580 1.00 86.25 253 GLU A O 1
ATOM 1994 N N . THR A 1 254 ? -10.830 0.510 54.914 1.00 87.06 254 THR A N 1
ATOM 1995 C CA . THR A 1 254 ? -9.883 1.526 54.419 1.00 87.06 254 THR A CA 1
ATOM 1996 C C . THR A 1 254 ? -10.594 2.827 54.072 1.00 87.06 254 THR A C 1
ATOM 1998 O O . THR A 1 254 ? -11.717 2.795 53.570 1.00 87.06 254 THR A O 1
ATOM 2001 N N . ASP A 1 255 ? -9.906 3.956 54.245 1.00 85.25 255 ASP A N 1
ATOM 2002 C CA . ASP A 1 255 ? -10.447 5.291 53.946 1.00 85.25 255 ASP A CA 1
ATOM 2003 C C . ASP A 1 255 ? -10.266 5.711 52.473 1.00 85.25 255 ASP A C 1
ATOM 2005 O O . ASP A 1 255 ? -11.036 6.533 51.958 1.00 85.25 255 ASP A O 1
ATOM 2009 N N . THR A 1 256 ? -9.276 5.124 51.786 1.00 88.44 256 THR A N 1
ATOM 2010 C CA . THR A 1 256 ? -8.920 5.410 50.385 1.00 88.44 256 THR A CA 1
ATOM 2011 C C . THR A 1 256 ? -9.072 4.174 49.495 1.00 88.44 256 THR A C 1
ATOM 2013 O O . THR A 1 256 ? -8.885 3.032 49.935 1.00 88.44 256 THR A O 1
ATOM 2016 N N . LEU A 1 257 ? -9.405 4.382 48.215 1.00 86.62 257 LEU A N 1
ATOM 2017 C CA . LEU A 1 257 ? -9.491 3.283 47.241 1.00 86.62 257 LEU A CA 1
ATOM 2018 C C . LEU A 1 257 ? -8.106 2.729 46.877 1.00 86.62 257 LEU A C 1
ATOM 2020 O O . LEU A 1 257 ? -7.973 1.563 46.497 1.00 86.62 257 LEU A O 1
ATOM 2024 N N . GLU A 1 258 ? -7.072 3.554 47.016 1.00 87.75 258 GLU A N 1
ATOM 2025 C CA . GLU A 1 258 ? -5.673 3.201 46.779 1.00 87.75 258 GLU A CA 1
ATOM 2026 C C . GLU A 1 258 ? -5.182 2.156 47.788 1.00 87.75 258 GLU A C 1
ATOM 2028 O O . GLU A 1 258 ? -4.616 1.134 47.384 1.00 87.75 258 GLU A O 1
ATOM 2033 N N . ASP A 1 259 ? -5.494 2.335 49.076 1.00 86.31 259 ASP A N 1
ATOM 2034 C CA . ASP A 1 259 ? -5.165 1.366 50.127 1.00 86.31 259 ASP A CA 1
ATOM 2035 C C . ASP A 1 259 ? -5.903 0.039 49.929 1.00 86.31 259 ASP A C 1
ATOM 2037 O O . ASP A 1 259 ? -5.331 -1.044 50.106 1.00 86.31 259 ASP A O 1
ATOM 2041 N N . ALA A 1 260 ? -7.170 0.097 49.510 1.00 85.62 260 ALA A N 1
ATOM 2042 C CA . ALA A 1 260 ? -7.942 -1.099 49.198 1.00 85.62 260 ALA A CA 1
ATOM 2043 C C . ALA A 1 260 ? -7.349 -1.861 47.996 1.00 85.62 260 ALA A C 1
ATOM 2045 O O . ALA A 1 260 ? -7.208 -3.089 48.035 1.00 85.62 260 ALA A O 1
ATOM 2046 N N . PHE A 1 261 ? -6.927 -1.143 46.947 1.00 86.06 261 PHE A N 1
ATOM 2047 C CA . PHE A 1 261 ? -6.232 -1.728 45.798 1.00 86.06 261 PHE A CA 1
ATOM 2048 C C . PHE A 1 261 ? -4.868 -2.321 46.185 1.00 86.06 261 PHE A C 1
ATOM 2050 O O . PHE A 1 261 ? -4.496 -3.386 45.677 1.00 86.06 261 PHE A O 1
ATOM 2057 N N . LEU A 1 262 ? -4.138 -1.691 47.111 1.00 85.44 262 LEU A N 1
ATOM 2058 C CA . LEU A 1 262 ? -2.879 -2.206 47.650 1.00 85.44 262 LEU A CA 1
ATOM 2059 C C . LEU A 1 262 ? -3.094 -3.505 48.440 1.00 85.44 262 LEU A C 1
ATOM 2061 O O . LEU A 1 262 ? -2.408 -4.496 48.177 1.00 85.44 262 LEU A O 1
ATOM 2065 N N . LYS A 1 263 ? -4.080 -3.547 49.348 1.00 84.38 263 LYS A N 1
ATOM 2066 C CA . LYS A 1 263 ? -4.446 -4.760 50.104 1.00 84.38 263 LYS A CA 1
ATOM 2067 C C . LYS A 1 263 ? -4.806 -5.914 49.160 1.00 84.38 263 LYS A C 1
ATOM 2069 O O . LYS A 1 263 ? -4.251 -7.007 49.291 1.00 84.38 263 LYS A O 1
ATOM 2074 N N . LEU A 1 264 ? -5.652 -5.666 48.157 1.00 82.50 264 LEU A N 1
ATOM 2075 C CA . LEU A 1 264 ? -6.002 -6.645 47.116 1.00 82.50 264 LEU A CA 1
ATOM 2076 C C . LEU A 1 264 ? -4.774 -7.133 46.333 1.00 82.50 264 LEU A C 1
ATOM 2078 O O . LEU A 1 264 ? -4.596 -8.332 46.101 1.00 82.50 264 LEU A O 1
ATOM 2082 N N . SER A 1 265 ? -3.888 -6.206 45.974 1.00 81.38 265 SER A N 1
ATOM 2083 C CA . SER A 1 265 ? -2.644 -6.490 45.261 1.00 81.38 265 SER A CA 1
ATOM 2084 C C . SER A 1 265 ? -1.689 -7.375 46.067 1.00 81.38 265 SER A C 1
ATOM 2086 O O . SER A 1 265 ? -1.036 -8.260 45.502 1.00 81.38 265 SER A O 1
ATOM 2088 N N . ILE A 1 266 ? -1.609 -7.161 47.381 1.00 81.81 266 ILE A N 1
ATOM 2089 C CA . ILE A 1 266 ? -0.817 -7.981 48.301 1.00 81.81 266 ILE A CA 1
ATOM 2090 C C . ILE A 1 266 ? -1.432 -9.381 48.427 1.00 81.81 266 ILE A C 1
ATOM 2092 O O . ILE A 1 266 ? -0.714 -10.372 48.278 1.00 81.81 266 ILE A O 1
ATOM 2096 N N . MET A 1 267 ? -2.753 -9.482 48.618 1.00 75.94 267 MET A N 1
ATOM 2097 C CA . MET A 1 267 ? -3.460 -10.768 48.717 1.00 75.94 267 MET A CA 1
ATOM 2098 C C . MET A 1 267 ? -3.260 -11.639 47.468 1.00 75.94 267 MET A C 1
ATOM 2100 O O . MET A 1 267 ? -3.000 -12.837 47.581 1.00 75.94 267 MET A O 1
ATOM 2104 N N . GLN A 1 268 ? -3.309 -11.046 46.270 1.00 71.25 268 GLN A N 1
ATOM 2105 C CA . GLN A 1 268 ? -3.051 -11.767 45.019 1.00 71.25 268 GLN A CA 1
ATOM 2106 C C . GLN A 1 268 ? -1.609 -12.303 44.942 1.00 71.25 268 GLN A C 1
ATOM 2108 O O . GLN A 1 268 ? -1.379 -13.416 44.461 1.00 71.25 268 GLN A O 1
ATOM 2113 N N . ASN A 1 269 ? -0.634 -11.526 45.424 1.00 68.06 269 ASN A N 1
ATOM 2114 C CA . ASN A 1 269 ? 0.778 -11.910 45.418 1.00 68.06 269 ASN A CA 1
ATOM 2115 C C . ASN A 1 269 ? 1.100 -13.006 46.444 1.00 68.06 269 ASN A C 1
ATOM 2117 O O . ASN A 1 269 ? 1.930 -13.861 46.148 1.00 68.06 269 ASN A O 1
ATOM 2121 N N . MET A 1 270 ? 0.416 -13.049 47.595 1.00 62.34 270 MET A N 1
ATOM 2122 C CA . MET A 1 270 ? 0.585 -14.128 48.583 1.00 62.34 270 MET A CA 1
ATOM 2123 C C . MET A 1 270 ? 0.244 -15.520 48.017 1.00 62.34 270 MET A C 1
ATOM 2125 O O . MET A 1 270 ? 0.802 -16.519 48.465 1.00 62.34 270 MET A O 1
ATOM 2129 N N . GLY A 1 271 ? -0.614 -15.600 46.992 1.00 52.62 271 GLY A N 1
ATOM 2130 C CA . GLY A 1 271 ? -0.937 -16.846 46.286 1.00 52.62 271 GLY A CA 1
ATOM 2131 C C . GLY A 1 271 ? 0.115 -17.319 45.266 1.00 52.62 271 GLY A C 1
ATOM 2132 O O . GLY A 1 271 ? 0.004 -18.433 44.747 1.00 52.62 271 GLY A O 1
ATOM 2133 N N . ARG A 1 272 ? 1.141 -16.511 44.952 1.00 50.66 272 ARG A N 1
ATOM 2134 C CA . ARG A 1 272 ? 2.214 -16.841 43.994 1.00 50.66 272 ARG A CA 1
ATOM 2135 C C . ARG A 1 272 ? 3.525 -17.112 44.754 1.00 50.66 272 ARG A C 1
ATOM 2137 O O . ARG A 1 272 ? 3.965 -16.292 45.547 1.00 50.66 272 ARG A O 1
ATOM 2144 N N . ARG A 1 273 ? 4.150 -18.280 44.526 1.00 38.97 273 ARG A N 1
ATOM 2145 C CA . ARG A 1 273 ? 5.426 -18.723 45.150 1.00 38.97 273 ARG A CA 1
ATOM 2146 C C . ARG A 1 273 ? 6.459 -17.576 45.248 1.00 38.97 273 ARG A C 1
ATOM 2148 O O . ARG A 1 273 ? 6.735 -16.932 44.238 1.00 38.97 273 ARG A O 1
ATOM 2155 N N . ARG A 1 274 ? 7.041 -17.395 46.448 1.00 48.34 274 ARG A N 1
ATOM 2156 C CA . ARG A 1 274 ? 8.141 -16.472 46.831 1.00 48.34 274 ARG A CA 1
ATOM 2157 C C . ARG A 1 274 ? 9.093 -16.128 45.673 1.00 48.34 274 ARG A C 1
ATOM 2159 O O . ARG A 1 274 ? 9.872 -16.997 45.291 1.00 48.34 274 ARG A O 1
ATOM 2166 N N . ARG A 1 275 ? 9.093 -14.878 45.177 1.00 42.59 275 ARG A N 1
ATOM 2167 C CA . ARG A 1 275 ? 10.131 -14.370 44.245 1.00 42.59 275 ARG A CA 1
ATOM 2168 C C . ARG A 1 275 ? 10.518 -12.882 44.361 1.00 42.59 275 ARG A C 1
ATOM 2170 O O . ARG A 1 275 ? 11.134 -12.362 43.443 1.00 42.59 275 ARG A O 1
ATOM 2177 N N . SER A 1 276 ? 10.258 -12.179 45.466 1.00 42.28 276 SER A N 1
ATOM 2178 C CA . SER A 1 276 ? 10.765 -10.796 45.597 1.00 42.28 276 SER A CA 1
ATOM 2179 C C . SER A 1 276 ? 10.984 -10.357 47.047 1.00 42.28 276 SER A C 1
ATOM 2181 O O . SER A 1 276 ? 10.032 -10.260 47.820 1.00 42.28 276 SER A O 1
ATOM 2183 N N . ILE A 1 277 ? 12.242 -10.052 47.387 1.00 43.66 277 ILE A N 1
ATOM 2184 C CA . ILE A 1 277 ? 12.710 -9.593 48.711 1.00 43.66 277 ILE A CA 1
ATOM 2185 C C . ILE A 1 277 ? 12.101 -8.226 49.083 1.00 43.66 277 ILE A C 1
ATOM 2187 O O . ILE A 1 277 ? 11.739 -8.012 50.236 1.00 43.66 277 ILE A O 1
ATOM 2191 N N . ALA A 1 278 ? 11.878 -7.341 48.103 1.00 45.19 278 ALA A N 1
ATOM 2192 C CA . ALA A 1 278 ? 11.316 -5.998 48.309 1.00 45.19 278 ALA A CA 1
ATOM 2193 C C . ALA A 1 278 ? 9.857 -5.983 48.807 1.00 45.19 278 ALA A C 1
ATOM 2195 O O . ALA A 1 278 ? 9.410 -5.013 49.405 1.00 45.19 278 ALA A O 1
ATOM 2196 N N . VAL A 1 279 ? 9.101 -7.060 48.585 1.00 45.53 279 VAL A N 1
ATOM 2197 C CA . VAL A 1 279 ? 7.695 -7.146 49.015 1.00 45.53 279 VAL A CA 1
ATOM 2198 C C . VAL A 1 279 ? 7.601 -7.546 50.493 1.00 45.53 279 VAL A C 1
ATOM 2200 O O . VAL A 1 279 ? 6.622 -7.233 51.163 1.00 45.53 279 VAL A O 1
ATOM 2203 N N . HIS A 1 280 ? 8.641 -8.185 51.039 1.00 44.94 280 HIS A N 1
ATOM 2204 C CA . HIS A 1 280 ? 8.644 -8.662 52.421 1.00 44.94 280 HIS A CA 1
ATOM 2205 C C . HIS A 1 280 ? 8.709 -7.521 53.451 1.00 44.94 280 HIS A C 1
ATOM 2207 O O . HIS A 1 280 ? 8.202 -7.695 54.555 1.00 44.94 280 HIS A O 1
ATOM 2213 N N . SER A 1 281 ? 9.272 -6.360 53.086 1.00 48.19 281 SER A N 1
ATOM 2214 C CA . SER A 1 281 ? 9.285 -5.150 53.925 1.00 48.19 281 SER A CA 1
ATOM 2215 C C . SER A 1 281 ? 7.947 -4.399 53.920 1.00 48.19 281 SER A C 1
ATOM 2217 O O . SER A 1 281 ? 7.590 -3.785 54.922 1.00 48.19 281 SER A O 1
ATOM 2219 N N . VAL A 1 282 ? 7.184 -4.481 52.823 1.00 51.81 282 VAL A N 1
ATOM 2220 C CA . VAL A 1 282 ? 5.855 -3.853 52.686 1.00 51.81 282 VAL A CA 1
ATOM 2221 C C . VAL A 1 282 ? 4.751 -4.736 53.278 1.00 51.81 282 VAL A C 1
ATOM 2223 O O . VAL A 1 282 ? 3.792 -4.239 53.855 1.00 51.81 282 VAL A O 1
ATOM 2226 N N . ILE A 1 283 ? 4.881 -6.065 53.203 1.00 52.84 283 ILE A N 1
ATOM 2227 C CA . ILE A 1 283 ? 3.917 -6.986 53.831 1.00 52.84 283 ILE A CA 1
ATOM 2228 C C . ILE A 1 283 ? 3.927 -6.845 55.361 1.00 52.84 283 ILE A C 1
ATOM 2230 O O . ILE A 1 283 ? 2.881 -6.993 55.987 1.00 52.84 283 ILE A O 1
ATOM 2234 N N . SER A 1 284 ? 5.075 -6.534 55.974 1.00 46.06 284 SER A N 1
ATOM 2235 C CA . SER A 1 284 ? 5.175 -6.348 57.428 1.00 46.06 284 SER A CA 1
ATOM 2236 C C . SER A 1 284 ? 4.503 -5.076 57.958 1.00 46.06 284 SER A C 1
ATOM 2238 O O . SER A 1 284 ? 4.316 -4.972 59.166 1.00 46.06 284 SER A O 1
ATOM 2240 N N . THR A 1 285 ? 4.139 -4.121 57.096 1.00 49.94 285 THR A N 1
ATOM 2241 C CA . THR A 1 285 ? 3.554 -2.833 57.509 1.00 49.94 285 THR A CA 1
ATOM 2242 C C . THR A 1 285 ? 2.042 -2.737 57.298 1.00 49.94 285 THR A C 1
ATOM 2244 O O . THR A 1 285 ? 1.434 -1.792 57.793 1.00 49.94 285 THR A O 1
ATOM 2247 N N . VAL A 1 286 ? 1.410 -3.697 56.609 1.00 49.31 286 VAL A N 1
ATOM 2248 C CA . VAL A 1 286 ? -0.020 -3.634 56.251 1.00 49.31 286 VAL A CA 1
ATOM 2249 C C . VAL A 1 286 ? -0.832 -4.662 57.043 1.00 49.31 286 VAL A C 1
ATOM 2251 O O . VAL A 1 286 ? -0.665 -5.870 56.878 1.00 49.31 286 VAL A O 1
ATOM 2254 N N . THR A 1 287 ? -1.760 -4.190 57.878 1.00 48.81 287 THR A N 1
ATOM 2255 C CA . THR A 1 287 ? -2.727 -5.031 58.595 1.00 48.81 287 THR A CA 1
ATOM 2256 C C . THR A 1 287 ? -3.822 -5.524 57.642 1.00 48.81 287 THR A C 1
ATOM 2258 O O . THR A 1 287 ? -4.574 -4.747 57.051 1.00 48.81 287 THR A O 1
ATOM 2261 N N . LEU A 1 288 ? -3.903 -6.845 57.461 1.00 52.53 288 LEU A N 1
ATOM 2262 C CA . LEU A 1 288 ? -4.980 -7.506 56.719 1.00 52.53 288 LEU A CA 1
ATOM 2263 C C . LEU A 1 288 ? -6.122 -7.877 57.685 1.00 52.53 288 LEU A C 1
ATOM 2265 O O . LEU A 1 288 ? -5.831 -8.285 58.812 1.00 52.53 288 LEU A O 1
ATOM 2269 N N . PRO A 1 289 ? -7.398 -7.791 57.266 1.00 43.41 289 PRO A N 1
ATOM 2270 C CA . PRO A 1 289 ? -8.526 -8.195 58.103 1.00 43.41 289 PRO A CA 1
ATOM 2271 C C . PRO A 1 289 ? -8.437 -9.684 58.480 1.00 43.41 289 PRO A C 1
ATOM 2273 O O . PRO A 1 289 ? -8.113 -10.551 57.659 1.00 43.41 289 PRO A O 1
ATOM 2276 N N . THR A 1 290 ? -8.693 -9.986 59.752 1.00 33.81 290 THR A N 1
ATOM 2277 C CA . THR A 1 290 ? -8.570 -11.323 60.339 1.00 33.81 290 THR A CA 1
ATOM 2278 C C . THR A 1 290 ? -9.743 -12.211 59.916 1.00 33.81 290 THR A C 1
ATOM 2280 O O . THR A 1 290 ? -10.888 -11.960 60.274 1.00 33.81 290 THR A O 1
ATOM 2283 N N . GLY A 1 291 ? -9.469 -13.285 59.160 1.00 40.56 291 GLY A N 1
ATOM 2284 C CA . GLY A 1 291 ? -10.489 -14.308 58.865 1.00 40.56 291 GLY A CA 1
ATOM 2285 C C . GLY A 1 291 ? -10.344 -15.136 57.582 1.00 40.56 291 GLY A C 1
ATOM 2286 O O . GLY A 1 291 ? -11.124 -16.062 57.399 1.00 40.56 291 GLY A O 1
ATOM 2287 N N . ILE A 1 292 ? -9.379 -14.857 56.691 1.00 40.97 292 ILE A N 1
ATOM 2288 C CA . ILE A 1 292 ? -9.372 -15.455 55.329 1.00 40.97 292 ILE A CA 1
ATOM 2289 C C . ILE A 1 292 ? -8.227 -16.466 55.070 1.00 40.97 292 ILE A C 1
ATOM 2291 O O . ILE A 1 292 ? -8.190 -17.112 54.024 1.00 40.97 292 ILE A O 1
ATOM 2295 N N . VAL A 1 293 ? -7.307 -16.709 56.009 1.00 32.53 293 VAL A N 1
ATOM 2296 C CA . VAL A 1 293 ? -6.167 -17.617 55.753 1.00 32.53 293 VAL A CA 1
ATOM 2297 C C . VAL A 1 293 ? -6.429 -19.027 56.291 1.00 32.53 293 VAL A C 1
ATOM 2299 O O . VAL A 1 293 ? -6.200 -19.310 57.466 1.00 32.53 293 VAL A O 1
ATOM 2302 N N . ASN A 1 294 ? -6.854 -19.939 55.411 1.00 28.53 294 ASN A N 1
ATOM 2303 C CA . ASN A 1 294 ? -6.800 -21.378 55.678 1.00 28.53 294 ASN A CA 1
ATOM 2304 C C . ASN A 1 294 ? -5.333 -21.813 55.838 1.00 28.53 294 ASN A C 1
ATOM 2306 O O . ASN A 1 294 ? -4.550 -21.772 54.888 1.00 28.53 294 ASN A O 1
ATOM 2310 N N . ARG A 1 295 ? -4.966 -22.246 57.050 1.00 30.03 295 ARG A N 1
ATOM 2311 C CA . ARG A 1 295 ? -3.699 -22.928 57.334 1.00 30.03 295 ARG A CA 1
ATOM 2312 C C . ARG A 1 295 ? -3.723 -24.312 56.692 1.00 30.03 295 ARG A C 1
ATOM 2314 O O . ARG A 1 295 ? -4.405 -25.209 57.173 1.00 30.03 295 ARG A O 1
ATOM 2321 N N . GLY A 1 296 ? -2.942 -24.499 55.642 1.00 27.52 296 GLY A N 1
ATOM 2322 C CA . GLY A 1 296 ? -2.661 -25.822 55.113 1.00 27.52 296 GLY A CA 1
ATOM 2323 C C . GLY A 1 296 ? -1.520 -25.777 54.113 1.00 27.52 296 GLY A C 1
ATOM 2324 O O . GLY A 1 296 ? -1.567 -24.990 53.176 1.00 27.52 296 GLY A O 1
ATOM 2325 N N . ILE A 1 297 ? -0.570 -26.698 54.297 1.00 26.03 297 ILE A N 1
ATOM 2326 C CA . ILE A 1 297 ? 0.549 -27.065 53.413 1.00 26.03 297 ILE A CA 1
ATOM 2327 C C . ILE A 1 297 ? 1.900 -26.440 53.813 1.00 26.03 297 ILE A C 1
ATOM 2329 O O . ILE A 1 297 ? 2.355 -25.436 53.270 1.00 26.03 297 ILE A O 1
ATOM 2333 N N . VAL A 1 298 ? 2.563 -27.128 54.746 1.00 30.98 298 VAL A N 1
ATOM 2334 C CA . VAL A 1 298 ? 4.031 -27.261 54.804 1.00 30.98 298 VAL A CA 1
ATOM 2335 C C . VAL A 1 298 ? 4.455 -28.213 53.674 1.00 30.98 298 VAL A C 1
ATOM 2337 O O . VAL A 1 298 ? 3.745 -29.196 53.440 1.00 30.98 298 VAL A O 1
ATOM 2340 N N . PRO A 1 299 ? 5.551 -27.936 52.945 1.00 31.98 299 PRO A N 1
ATOM 2341 C CA . PRO A 1 299 ? 6.498 -29.026 52.686 1.00 31.98 299 PRO A CA 1
ATOM 2342 C C . PRO A 1 299 ? 7.983 -28.618 52.681 1.00 31.98 299 PRO A C 1
ATOM 2344 O O . PRO A 1 299 ? 8.337 -27.456 52.482 1.00 31.98 299 PRO A O 1
ATOM 2347 N N . GLU A 1 300 ? 8.787 -29.658 52.894 1.00 24.91 300 GLU A N 1
ATOM 2348 C CA . GLU A 1 300 ? 10.240 -29.766 53.050 1.00 24.91 300 GLU A CA 1
ATOM 2349 C C . GLU A 1 300 ? 11.101 -29.178 51.923 1.00 24.91 300 GLU A C 1
ATOM 2351 O O . GLU A 1 300 ? 10.703 -29.071 50.759 1.00 24.91 300 GLU A O 1
ATOM 2356 N N . ASP A 1 301 ? 12.324 -28.849 52.339 1.00 29.22 301 ASP A N 1
ATOM 2357 C CA . ASP A 1 301 ? 13.453 -28.343 51.571 1.00 29.22 301 ASP A CA 1
ATOM 2358 C C . ASP A 1 301 ? 13.831 -29.237 50.383 1.00 29.22 301 ASP A C 1
ATOM 2360 O O . ASP A 1 301 ? 14.029 -30.440 50.524 1.00 29.22 301 ASP A O 1
ATOM 2364 N N . THR A 1 302 ? 14.023 -28.626 49.212 1.00 25.23 302 THR A N 1
ATOM 2365 C CA . THR A 1 302 ? 14.969 -29.119 48.199 1.00 25.23 302 THR A CA 1
ATOM 2366 C C . THR A 1 302 ? 15.566 -27.936 47.438 1.00 25.23 302 THR A C 1
ATOM 2368 O O . THR A 1 302 ? 14.856 -27.096 46.881 1.00 25.23 302 THR A O 1
ATOM 2371 N N . ASP A 1 303 ? 16.896 -27.883 47.468 1.00 30.36 303 ASP A N 1
ATOM 2372 C CA . ASP A 1 303 ? 17.772 -26.917 46.816 1.00 30.36 303 ASP A CA 1
ATOM 2373 C C . ASP A 1 303 ? 17.638 -26.924 45.288 1.00 30.36 303 ASP A C 1
ATOM 2375 O O . ASP A 1 303 ? 17.877 -27.944 44.648 1.00 30.36 303 ASP A O 1
ATOM 2379 N N . THR A 1 304 ? 17.413 -25.749 44.698 1.00 25.14 304 THR A N 1
ATOM 2380 C CA . THR A 1 304 ? 17.967 -25.391 43.381 1.00 25.14 304 THR A CA 1
ATOM 2381 C C . THR A 1 304 ? 18.245 -23.890 43.358 1.00 25.14 304 THR A C 1
ATOM 2383 O O . THR A 1 304 ? 17.319 -23.078 43.434 1.00 25.14 304 THR A O 1
ATOM 2386 N N . LYS A 1 305 ? 19.532 -23.538 43.286 1.00 28.64 305 LYS A N 1
ATOM 2387 C CA . LYS A 1 305 ? 20.041 -22.187 43.032 1.00 28.64 305 LYS A CA 1
ATOM 2388 C C . LYS A 1 305 ? 19.799 -21.839 41.564 1.00 28.64 305 LYS A C 1
ATOM 2390 O O . LYS A 1 305 ? 20.359 -22.518 40.717 1.00 28.64 305 LYS A O 1
ATOM 2395 N N . ASP A 1 306 ? 19.051 -20.773 41.298 1.00 25.19 306 ASP A N 1
ATOM 2396 C CA . ASP A 1 306 ? 19.106 -20.044 40.028 1.00 25.19 306 ASP A CA 1
ATOM 2397 C C . ASP A 1 306 ? 19.208 -18.544 40.330 1.00 25.19 306 ASP A C 1
ATOM 2399 O O . ASP A 1 306 ? 18.544 -18.018 41.229 1.00 25.19 306 ASP A O 1
ATOM 2403 N N . GLU A 1 307 ? 20.128 -17.904 39.616 1.00 27.06 307 GLU A N 1
ATOM 2404 C CA . GLU A 1 307 ? 20.717 -16.598 39.890 1.00 27.06 307 GLU A CA 1
ATOM 2405 C C . GLU A 1 307 ? 19.772 -15.404 39.703 1.00 27.06 307 GLU A C 1
ATOM 2407 O O . GLU A 1 307 ? 18.792 -15.414 38.958 1.00 27.06 307 GLU A O 1
ATOM 2412 N N . ILE A 1 308 ? 20.126 -14.340 40.420 1.00 26.33 308 ILE A N 1
ATOM 2413 C CA . ILE A 1 308 ? 19.461 -13.043 40.478 1.00 26.33 308 ILE A CA 1
ATOM 2414 C C . ILE A 1 308 ? 19.962 -12.191 39.307 1.00 26.33 308 ILE A C 1
ATOM 2416 O O . ILE A 1 308 ? 21.154 -11.919 39.205 1.00 26.33 308 ILE A O 1
ATOM 2420 N N . SER A 1 309 ? 19.052 -11.700 38.467 1.00 26.55 309 SER A N 1
ATOM 2421 C CA . SER A 1 309 ? 19.303 -10.546 37.596 1.00 26.55 309 SER A CA 1
ATOM 2422 C C . SER A 1 309 ? 18.285 -9.466 37.936 1.00 26.55 309 SER A C 1
ATOM 2424 O O . SER A 1 309 ? 17.081 -9.638 37.753 1.00 26.55 309 SER A O 1
ATOM 2426 N N . ALA A 1 310 ? 18.788 -8.386 38.527 1.00 28.67 310 ALA A N 1
ATOM 2427 C CA . ALA A 1 310 ? 18.039 -7.190 38.855 1.00 28.67 310 ALA A CA 1
ATOM 2428 C C . ALA A 1 310 ? 18.072 -6.243 37.649 1.00 28.67 310 ALA A C 1
ATOM 2430 O O . ALA A 1 310 ? 19.083 -5.594 37.407 1.00 28.67 310 ALA A O 1
ATOM 2431 N N . GLU A 1 311 ? 16.958 -6.144 36.927 1.00 26.30 311 GLU A N 1
ATOM 2432 C CA . GLU A 1 311 ? 16.671 -5.014 36.043 1.00 26.30 311 GLU A CA 1
ATOM 2433 C C . GLU A 1 311 ? 15.324 -4.409 36.443 1.00 26.30 311 GLU A C 1
ATOM 2435 O O . GLU A 1 311 ? 14.305 -5.090 36.557 1.00 26.30 311 GLU A O 1
ATOM 2440 N N . PHE A 1 312 ? 15.355 -3.107 36.724 1.00 27.53 312 PHE A N 1
ATOM 2441 C CA . PHE A 1 312 ? 14.197 -2.278 37.026 1.00 27.53 312 PHE A CA 1
ATOM 2442 C C . PHE A 1 312 ? 13.295 -2.188 35.788 1.00 27.53 312 PHE A C 1
ATOM 2444 O O . PHE A 1 312 ? 13.664 -1.582 34.786 1.00 27.53 312 PHE A O 1
ATOM 2451 N N . GLY A 1 313 ? 12.099 -2.770 35.880 1.00 29.14 313 GLY A N 1
ATOM 2452 C CA . GLY A 1 313 ? 11.076 -2.718 34.837 1.00 29.14 313 GLY A CA 1
ATOM 2453 C C . GLY A 1 313 ? 10.216 -3.974 34.866 1.00 29.14 313 GLY A C 1
ATOM 2454 O O . GLY A 1 313 ? 10.462 -4.911 34.114 1.00 29.14 313 GLY A O 1
ATOM 2455 N N . ASP A 1 314 ? 9.221 -4.018 35.755 1.00 30.75 314 ASP A N 1
ATOM 2456 C CA . ASP A 1 314 ? 8.332 -5.173 35.931 1.00 30.75 314 ASP A CA 1
ATOM 2457 C C . ASP A 1 314 ? 7.541 -5.495 34.646 1.00 30.75 314 ASP A C 1
ATOM 2459 O O . ASP A 1 314 ? 6.449 -4.984 34.400 1.00 30.75 314 ASP A O 1
ATOM 2463 N N . GLY A 1 315 ? 8.106 -6.391 33.833 1.00 31.48 315 GLY A N 1
ATOM 2464 C CA . GLY A 1 315 ? 7.521 -6.958 32.617 1.00 31.48 315 GLY A CA 1
ATOM 2465 C C . GLY A 1 315 ? 7.569 -8.490 32.573 1.00 31.48 315 GLY A C 1
ATOM 2466 O O . GLY A 1 315 ? 7.529 -9.076 31.493 1.00 31.48 315 GLY A O 1
ATOM 2467 N N . VAL A 1 316 ? 7.670 -9.170 33.720 1.00 27.33 316 VAL A N 1
ATOM 2468 C CA . VAL A 1 316 ? 7.792 -10.638 33.762 1.00 27.33 316 VAL A CA 1
ATOM 2469 C C . VAL A 1 316 ? 6.409 -11.301 33.808 1.00 27.33 316 VAL A C 1
ATOM 2471 O O . VAL A 1 316 ? 5.796 -11.464 34.864 1.00 27.33 316 VAL A O 1
ATOM 2474 N N . PHE A 1 317 ? 5.912 -11.723 32.644 1.00 32.97 317 PHE A N 1
ATOM 2475 C CA . PHE A 1 317 ? 4.708 -12.549 32.518 1.00 32.97 317 PHE A CA 1
ATOM 2476 C C . PHE A 1 317 ? 5.052 -14.026 32.764 1.00 32.97 317 PHE A C 1
ATOM 2478 O O . PHE A 1 317 ? 5.739 -14.660 31.965 1.00 32.97 317 PHE A O 1
ATOM 2485 N N . VAL A 1 318 ? 4.567 -14.590 33.876 1.00 34.06 318 VAL A N 1
ATOM 2486 C CA . VAL A 1 318 ? 4.772 -16.005 34.232 1.00 34.06 318 VAL A CA 1
ATOM 2487 C C . VAL A 1 318 ? 3.557 -16.841 33.833 1.00 34.06 318 VAL A C 1
ATOM 2489 O O . VAL A 1 318 ? 2.419 -16.546 34.195 1.00 34.06 318 VAL A O 1
ATOM 2492 N N . ASN A 1 319 ? 3.831 -17.918 33.100 1.00 28.58 319 ASN A N 1
ATOM 2493 C CA . ASN A 1 319 ? 2.869 -18.898 32.618 1.00 28.58 319 ASN A CA 1
ATOM 2494 C C . ASN A 1 319 ? 2.544 -19.900 33.747 1.00 28.58 319 ASN A C 1
ATOM 2496 O O . ASN A 1 319 ? 3.320 -20.822 34.000 1.00 28.58 319 ASN A O 1
ATOM 2500 N N . THR A 1 320 ? 1.419 -19.735 34.454 1.00 31.00 320 THR A N 1
ATOM 2501 C CA . THR A 1 320 ? 1.015 -20.670 35.524 1.00 31.00 320 THR A CA 1
ATOM 2502 C C . THR A 1 320 ? -0.444 -21.106 35.394 1.00 31.00 320 THR A C 1
ATOM 2504 O O . THR A 1 320 ? -1.368 -20.310 35.506 1.00 31.00 320 THR A O 1
ATOM 2507 N N . LYS A 1 321 ? -0.651 -22.421 35.232 1.00 28.88 321 LYS A N 1
ATOM 2508 C CA . LYS A 1 321 ? -1.947 -23.121 35.099 1.00 28.88 321 LYS A CA 1
ATOM 2509 C C . LYS A 1 321 ? -2.796 -23.196 36.392 1.00 28.88 321 LYS A C 1
ATOM 2511 O O . LYS A 1 321 ? -3.517 -24.172 36.579 1.00 28.88 321 LYS A O 1
ATOM 2516 N N . ARG A 1 322 ? -2.727 -22.237 37.324 1.00 31.27 322 ARG A N 1
ATOM 2517 C CA . ARG A 1 322 ? -3.538 -22.289 38.564 1.00 31.27 322 ARG A CA 1
ATOM 2518 C C . ARG A 1 322 ? -4.455 -21.074 38.701 1.00 31.27 322 ARG A C 1
ATOM 2520 O O . ARG A 1 322 ? -3.982 -19.954 38.853 1.00 31.27 322 ARG A O 1
ATOM 2527 N N . ARG A 1 323 ? -5.767 -21.341 38.658 1.00 31.98 323 ARG A N 1
ATOM 2528 C CA . ARG A 1 323 ? -6.859 -20.392 38.915 1.00 31.98 323 ARG A CA 1
ATOM 2529 C C . ARG A 1 323 ? -6.876 -20.001 40.394 1.00 31.98 323 ARG A C 1
ATOM 2531 O O . ARG A 1 323 ? -6.971 -20.875 41.250 1.00 31.98 323 ARG A O 1
ATOM 2538 N N . PHE A 1 324 ? -6.837 -18.701 40.671 1.00 33.06 324 PHE A N 1
ATOM 2539 C CA . PHE A 1 324 ? -7.204 -18.138 41.968 1.00 33.06 324 PHE A CA 1
ATOM 2540 C C . PHE A 1 324 ? -8.135 -16.950 41.707 1.00 33.06 324 PHE A C 1
ATOM 2542 O O . PHE A 1 324 ? -7.691 -15.903 41.245 1.00 33.06 324 PHE A O 1
ATOM 2549 N N . SER A 1 325 ? -9.433 -17.143 41.927 1.00 32.62 325 SER A N 1
ATOM 2550 C CA . SER A 1 325 ? -10.457 -16.098 41.861 1.00 32.62 325 SER A CA 1
ATOM 2551 C C . SER A 1 325 ? -10.968 -15.848 43.279 1.00 32.62 325 SER A C 1
ATOM 2553 O O . SER A 1 325 ? -11.529 -16.754 43.888 1.00 32.62 325 SER A O 1
ATOM 2555 N N . LEU A 1 326 ? -10.781 -14.632 43.801 1.00 37.44 326 LEU A N 1
ATOM 2556 C CA . LEU A 1 326 ? -11.267 -14.192 45.123 1.00 37.44 326 LEU A CA 1
ATOM 2557 C C . LEU A 1 326 ? -12.767 -13.827 45.127 1.00 37.44 326 LEU A C 1
ATOM 2559 O O . LEU A 1 326 ? -13.286 -13.305 46.113 1.00 37.44 326 LEU A O 1
ATOM 2563 N N . VAL A 1 327 ? -13.469 -14.105 44.027 1.00 36.00 327 VAL A N 1
ATOM 2564 C CA . VAL A 1 327 ? -14.907 -13.883 43.890 1.00 36.00 327 VAL A CA 1
ATOM 2565 C C . VAL A 1 327 ? -15.641 -15.088 44.468 1.00 36.00 327 VAL A C 1
ATOM 2567 O O . VAL A 1 327 ? -15.543 -16.199 43.943 1.00 36.00 327 VAL A O 1
ATOM 2570 N N . THR A 1 328 ? -16.386 -14.872 45.550 1.00 28.55 328 THR A N 1
ATOM 2571 C CA . THR A 1 328 ? -17.359 -15.837 46.060 1.00 28.55 328 THR A CA 1
ATOM 2572 C C . THR A 1 328 ? -18.382 -16.081 44.955 1.00 28.55 328 THR A C 1
ATOM 2574 O O . THR A 1 328 ? -19.125 -15.175 44.581 1.00 28.55 328 THR A O 1
ATOM 2577 N N . ALA A 1 329 ? -18.391 -17.287 44.390 1.00 26.80 329 ALA A N 1
ATOM 2578 C CA . ALA A 1 329 ? -19.331 -17.686 43.352 1.00 26.80 329 ALA A CA 1
ATOM 2579 C C . ALA A 1 329 ? -20.746 -17.831 43.939 1.00 26.80 329 ALA A C 1
ATOM 2581 O O . ALA A 1 329 ? -21.243 -18.939 44.125 1.00 26.80 329 ALA A O 1
ATOM 2582 N N . ASN A 1 330 ? -21.409 -16.711 44.227 1.00 26.22 330 ASN A N 1
ATOM 2583 C CA . ASN A 1 330 ? -22.861 -16.710 44.294 1.00 26.22 330 ASN A CA 1
ATOM 2584 C C . ASN A 1 330 ? -23.375 -16.907 42.865 1.00 26.22 330 ASN A C 1
ATOM 2586 O O . ASN A 1 330 ? -22.971 -16.210 41.936 1.00 26.22 330 ASN A O 1
ATOM 2590 N N . GLN A 1 331 ? -24.190 -17.946 42.702 1.00 30.55 331 GLN A N 1
ATOM 2591 C CA . GLN A 1 331 ? -24.636 -18.520 41.437 1.00 30.55 331 GLN A CA 1
ATOM 2592 C C . GLN A 1 331 ? -25.200 -17.461 40.475 1.00 30.55 331 GLN A C 1
ATOM 2594 O O . GLN A 1 331 ? -26.371 -17.096 40.543 1.00 30.55 331 GLN A O 1
ATOM 2599 N N . LEU A 1 332 ? -24.377 -17.006 39.528 1.00 30.89 332 LEU A N 1
ATOM 2600 C CA . LEU A 1 332 ? -24.860 -16.356 38.315 1.00 30.89 332 LEU A CA 1
ATOM 2601 C C . LEU A 1 332 ? -25.463 -17.447 37.412 1.00 30.89 332 LEU A C 1
ATOM 2603 O O . LEU A 1 332 ? -24.777 -18.432 37.119 1.00 30.89 332 LEU A O 1
ATOM 2607 N N . PRO A 1 333 ? -26.730 -17.324 36.977 1.00 28.23 333 PRO A N 1
ATOM 2608 C CA . PRO A 1 333 ? -27.381 -18.355 36.180 1.00 28.23 333 PRO A CA 1
ATOM 2609 C C . PRO A 1 333 ? -26.640 -18.573 34.855 1.00 28.23 333 PRO A C 1
ATOM 2611 O O . PRO A 1 333 ? -26.375 -17.633 34.098 1.00 28.23 333 PRO A O 1
ATOM 2614 N N . GLN A 1 334 ? -26.311 -19.837 34.573 1.00 27.47 334 GLN A N 1
ATOM 2615 C CA . GLN A 1 334 ? -25.799 -20.268 33.276 1.00 27.47 334 GLN A CA 1
ATOM 2616 C C . GLN A 1 334 ? -26.894 -20.053 32.227 1.00 27.47 334 GLN A C 1
ATOM 2618 O O . GLN A 1 334 ? -27.957 -20.667 32.279 1.00 27.47 334 GLN A O 1
ATOM 2623 N N . ILE A 1 335 ? -26.639 -19.140 31.294 1.00 35.09 335 ILE A N 1
ATOM 2624 C CA . ILE A 1 335 ? -27.513 -18.887 30.150 1.00 35.09 335 ILE A CA 1
ATOM 2625 C C . ILE A 1 335 ? -27.075 -19.850 29.034 1.00 35.09 335 ILE A C 1
ATOM 2627 O O . ILE A 1 335 ? -25.878 -19.887 28.746 1.00 35.09 335 ILE A O 1
ATOM 2631 N N . PRO A 1 336 ? -27.985 -20.622 28.411 1.00 27.03 336 PRO A N 1
ATOM 2632 C CA . PRO A 1 336 ? -27.625 -21.543 27.338 1.00 27.03 336 PRO A CA 1
ATOM 2633 C C . PRO A 1 336 ? -27.047 -20.801 26.125 1.00 27.03 336 PRO A C 1
ATOM 2635 O O . PRO A 1 336 ? -27.506 -19.716 25.759 1.00 27.03 336 PRO A O 1
ATOM 2638 N N . THR A 1 337 ? -26.036 -21.409 25.508 1.00 28.05 337 THR A N 1
ATOM 2639 C CA . THR A 1 337 ? -25.367 -20.956 24.285 1.00 28.05 337 THR A CA 1
ATOM 2640 C C . THR A 1 337 ? -26.266 -21.189 23.063 1.00 28.05 337 THR A C 1
ATOM 2642 O O . THR A 1 337 ? -26.591 -22.342 22.773 1.00 28.05 337 THR A O 1
ATOM 2645 N N . PRO A 1 338 ? -26.677 -20.151 22.308 1.00 30.53 338 PRO A N 1
ATOM 2646 C CA . PRO A 1 338 ? -27.270 -20.360 20.998 1.00 30.53 338 PRO A CA 1
ATOM 2647 C C . PRO A 1 338 ? -26.161 -20.537 19.955 1.00 30.53 338 PRO A C 1
ATOM 2649 O O . PRO A 1 338 ? -25.243 -19.724 19.842 1.00 30.53 338 PRO A O 1
ATOM 2652 N N . ILE A 1 339 ? -26.254 -21.628 19.199 1.00 29.16 339 ILE A N 1
ATOM 2653 C CA . ILE A 1 339 ? -25.478 -21.864 17.982 1.00 29.16 339 ILE A CA 1
ATOM 2654 C C . ILE A 1 339 ? -26.203 -21.115 16.858 1.00 29.16 339 ILE A C 1
ATOM 2656 O O . ILE A 1 339 ? -27.079 -21.673 16.198 1.00 29.16 339 ILE A O 1
ATOM 2660 N N . ASP A 1 340 ? -25.863 -19.844 16.649 1.00 29.02 340 ASP A N 1
ATOM 2661 C CA . ASP A 1 340 ? -26.380 -19.079 15.512 1.00 29.02 340 ASP A CA 1
ATOM 2662 C C . ASP A 1 340 ? -25.569 -19.426 14.255 1.00 29.02 340 ASP A C 1
ATOM 2664 O O . ASP A 1 340 ? -24.553 -18.812 13.926 1.00 29.02 340 ASP A O 1
ATOM 2668 N N . THR A 1 341 ? -26.033 -20.443 13.530 1.00 26.67 341 THR A N 1
ATOM 2669 C CA . THR A 1 341 ? -25.594 -20.755 12.162 1.00 26.67 341 THR A CA 1
ATOM 2670 C C . THR A 1 341 ? -26.278 -19.808 11.178 1.00 26.67 341 THR A C 1
ATOM 2672 O O . THR A 1 341 ? -27.170 -20.180 10.421 1.00 26.67 341 THR A O 1
ATOM 2675 N N . HIS A 1 342 ? -25.862 -18.543 11.165 1.00 30.95 342 HIS A N 1
ATOM 2676 C CA . HIS A 1 342 ? -26.247 -17.632 10.092 1.00 30.95 342 HIS A CA 1
ATOM 2677 C C . HIS A 1 342 ? -25.209 -17.680 8.971 1.00 30.95 342 HIS A C 1
ATOM 2679 O O . HIS A 1 342 ? -24.173 -17.022 9.028 1.00 30.95 342 HIS A O 1
ATOM 2685 N N . THR A 1 343 ? -25.512 -18.440 7.917 1.00 29.58 343 THR A N 1
ATOM 2686 C CA . THR A 1 343 ? -24.831 -18.343 6.621 1.00 29.58 343 THR A CA 1
ATOM 2687 C C . THR A 1 343 ? -25.060 -16.943 6.052 1.00 29.58 343 THR A C 1
ATOM 2689 O O . THR A 1 343 ? -26.135 -16.629 5.532 1.00 29.58 343 THR A O 1
ATOM 2692 N N . THR A 1 344 ? -24.078 -16.059 6.199 1.00 31.34 344 THR A N 1
ATOM 2693 C CA . THR A 1 344 ? -24.127 -14.707 5.648 1.00 31.34 344 THR A CA 1
ATOM 2694 C C . THR A 1 344 ? -23.854 -14.759 4.145 1.00 31.34 344 THR A C 1
ATOM 2696 O O . THR A 1 344 ? -22.820 -15.242 3.693 1.00 31.34 344 THR A O 1
ATOM 2699 N N . LYS A 1 345 ? -24.808 -14.277 3.341 1.00 31.09 345 LYS A N 1
ATOM 2700 C CA . LYS A 1 345 ? -24.624 -14.114 1.896 1.00 31.09 345 LYS A CA 1
ATOM 2701 C C . LYS A 1 345 ? -23.692 -12.928 1.632 1.00 31.09 345 LYS A C 1
ATOM 2703 O O . LYS A 1 345 ? -23.820 -11.883 2.266 1.00 31.09 345 LYS A O 1
ATOM 2708 N N . ILE A 1 346 ? -22.804 -13.073 0.648 1.00 38.62 346 ILE A N 1
ATOM 2709 C CA . ILE A 1 346 ? -21.867 -12.030 0.182 1.00 38.62 346 ILE A CA 1
ATOM 2710 C C . ILE A 1 346 ? -22.612 -10.758 -0.276 1.00 38.62 346 ILE A C 1
ATOM 2712 O O . ILE A 1 346 ? -22.071 -9.660 -0.181 1.00 38.62 346 ILE A O 1
ATOM 2716 N N . SER A 1 347 ? -23.885 -10.871 -0.683 1.00 38.28 347 SER A N 1
ATOM 2717 C CA . SER A 1 347 ? -24.717 -9.723 -1.074 1.00 38.28 347 SER A CA 1
ATOM 2718 C C . SER A 1 347 ? -24.985 -8.726 0.055 1.00 38.28 347 SER A C 1
ATOM 2720 O O . SER A 1 347 ? -25.299 -7.580 -0.233 1.00 38.28 347 SER A O 1
ATOM 2722 N N . ASP A 1 348 ? -24.848 -9.115 1.326 1.00 45.12 348 ASP A N 1
ATOM 2723 C CA . ASP A 1 348 ? -25.062 -8.194 2.453 1.00 45.12 348 ASP A CA 1
ATOM 2724 C C . ASP A 1 348 ? -23.838 -7.305 2.737 1.00 45.12 348 ASP A C 1
ATOM 2726 O O . ASP A 1 348 ? -23.932 -6.354 3.509 1.00 45.12 348 ASP A O 1
ATOM 2730 N N . TYR A 1 349 ? -22.705 -7.581 2.077 1.00 45.81 349 TYR A N 1
ATOM 2731 C CA . TYR A 1 349 ? -21.540 -6.694 2.014 1.00 45.81 349 TYR A CA 1
ATOM 2732 C C . TYR A 1 349 ? -21.613 -5.695 0.849 1.00 45.81 349 TYR A C 1
ATOM 2734 O O . TYR A 1 349 ? -20.671 -4.922 0.668 1.00 45.81 349 TYR A O 1
ATOM 2742 N N . LEU A 1 350 ? -22.708 -5.664 0.070 1.00 39.34 350 LEU A N 1
ATOM 2743 C CA . LEU A 1 350 ? -22.931 -4.629 -0.946 1.00 39.34 350 LEU A CA 1
ATOM 2744 C C . LEU A 1 350 ? -23.185 -3.267 -0.278 1.00 39.34 350 LEU A C 1
ATOM 2746 O O . LEU A 1 350 ? -24.307 -2.848 -0.011 1.00 39.34 350 LEU A O 1
ATOM 2750 N N . ILE A 1 351 ? -22.057 -2.630 0.025 1.00 58.34 351 ILE A N 1
ATOM 2751 C CA . ILE A 1 351 ? -21.721 -1.209 0.079 1.00 58.34 351 ILE A CA 1
ATOM 2752 C C . ILE A 1 351 ? -22.936 -0.276 -0.039 1.00 58.34 351 ILE A C 1
ATOM 2754 O O . ILE A 1 351 ? -23.334 0.137 -1.127 1.00 58.34 351 ILE A O 1
ATOM 2758 N N . LYS A 1 352 ? -23.464 0.155 1.108 1.00 60.22 352 LYS A N 1
ATOM 2759 C CA . LYS A 1 352 ? -24.322 1.341 1.184 1.00 60.22 352 LYS A CA 1
ATOM 2760 C C . LYS A 1 352 ? -23.467 2.521 1.646 1.00 60.22 352 LYS A C 1
ATOM 2762 O O . LYS A 1 352 ? -23.359 2.764 2.845 1.00 60.22 352 LYS A O 1
ATOM 2767 N N . LEU A 1 353 ? -22.835 3.224 0.701 1.00 74.94 353 LEU A N 1
ATOM 2768 C CA . LEU A 1 353 ? -22.120 4.475 0.989 1.00 74.94 353 LEU A CA 1
ATOM 2769 C C . LEU A 1 353 ? -23.116 5.505 1.517 1.00 74.94 353 LEU A C 1
ATOM 2771 O O . LEU A 1 353 ? -24.153 5.746 0.892 1.00 74.94 353 LEU A O 1
ATOM 2775 N N . ASN A 1 354 ? -22.814 6.132 2.653 1.00 82.75 354 ASN A N 1
ATOM 2776 C CA . ASN A 1 354 ? -23.642 7.223 3.138 1.00 82.75 354 ASN A CA 1
ATOM 2777 C C . ASN A 1 354 ? -23.158 8.562 2.548 1.00 82.75 354 ASN A C 1
ATOM 2779 O O . ASN A 1 354 ? -22.035 8.981 2.839 1.00 82.75 354 ASN A O 1
ATOM 2783 N N . PRO A 1 355 ? -23.994 9.290 1.781 1.00 85.06 355 PRO A N 1
ATOM 2784 C CA . PRO A 1 355 ? -23.576 10.531 1.130 1.00 85.06 355 PRO A CA 1
ATOM 2785 C C . PRO A 1 355 ? -23.176 11.632 2.123 1.00 85.06 355 PRO A C 1
ATOM 2787 O O . PRO A 1 355 ? -22.294 12.431 1.820 1.00 85.06 355 PRO A O 1
ATOM 2790 N N . GLN A 1 356 ? -23.770 11.673 3.322 1.00 86.38 356 GLN A N 1
ATOM 2791 C CA . GLN A 1 356 ? -23.409 12.672 4.336 1.00 86.38 356 GLN A CA 1
ATOM 2792 C C . GLN A 1 356 ? -22.009 12.426 4.908 1.00 86.38 356 GLN A C 1
ATOM 2794 O O . GLN A 1 356 ? -21.219 13.362 5.019 1.00 86.38 356 GLN A O 1
ATOM 2799 N N . ARG A 1 357 ? -21.676 11.164 5.213 1.00 89.19 357 ARG A N 1
ATOM 2800 C CA . ARG A 1 357 ? -20.339 10.788 5.700 1.00 89.19 357 ARG A CA 1
ATOM 2801 C C . ARG A 1 357 ? -19.286 10.970 4.619 1.00 89.19 357 ARG A C 1
ATOM 2803 O O . ARG A 1 357 ? -18.237 11.540 4.891 1.00 89.19 357 ARG A O 1
ATOM 2810 N N . MET A 1 358 ? -19.604 10.577 3.386 1.00 91.25 358 MET A N 1
ATOM 2811 C CA . MET A 1 358 ? -18.733 10.795 2.233 1.00 91.25 358 MET A CA 1
ATOM 2812 C C . MET A 1 358 ? -18.413 12.282 2.045 1.00 91.25 358 MET A C 1
ATOM 2814 O O . MET A 1 358 ? -17.252 12.660 1.921 1.00 91.25 358 MET A O 1
ATOM 2818 N N . LYS A 1 359 ? -19.436 13.146 2.113 1.00 92.00 359 LYS A N 1
ATOM 2819 C CA . LYS A 1 359 ? -19.257 14.601 2.053 1.00 92.00 359 LYS A CA 1
ATOM 2820 C C . LYS A 1 359 ? -18.329 15.109 3.159 1.00 92.00 359 LYS A C 1
ATOM 2822 O O . LYS A 1 359 ? -17.489 15.957 2.880 1.00 92.00 359 LYS A O 1
ATOM 2827 N N . ALA A 1 360 ? -18.467 14.606 4.387 1.00 92.38 360 ALA A N 1
ATOM 2828 C CA . ALA A 1 360 ? -17.615 14.999 5.507 1.00 92.38 360 ALA A CA 1
ATOM 2829 C C . ALA A 1 360 ? -16.147 14.592 5.301 1.00 92.38 360 ALA A C 1
ATOM 2831 O O . ALA A 1 360 ? -15.257 15.413 5.508 1.00 92.38 360 ALA A O 1
ATOM 2832 N N . LEU A 1 361 ? -15.904 13.357 4.849 1.00 93.31 361 LEU A N 1
ATOM 2833 C CA . LEU A 1 361 ? -14.561 12.829 4.588 1.00 93.31 361 LEU A CA 1
ATOM 2834 C C . LEU A 1 361 ? -13.862 13.564 3.439 1.00 93.31 361 LEU A C 1
ATOM 2836 O O . LEU A 1 361 ? -12.716 13.983 3.586 1.00 93.31 361 LEU A O 1
ATOM 2840 N N . ILE A 1 362 ? -14.571 13.792 2.328 1.00 93.81 362 ILE A N 1
ATOM 2841 C CA . ILE A 1 362 ? -14.048 14.553 1.187 1.00 93.81 362 ILE A CA 1
ATOM 2842 C C . ILE A 1 362 ? -13.755 15.996 1.607 1.00 93.81 362 ILE A C 1
ATOM 2844 O O . ILE A 1 362 ? -12.671 16.508 1.338 1.00 93.81 362 ILE A O 1
ATOM 2848 N N . TRP A 1 363 ? -14.692 16.652 2.304 1.00 94.44 363 TRP A N 1
ATOM 2849 C CA . TRP A 1 363 ? -14.490 18.016 2.796 1.00 94.44 363 TRP A CA 1
ATOM 2850 C C . TRP A 1 363 ? -13.264 18.116 3.705 1.00 94.44 363 TRP A C 1
ATOM 2852 O O . TRP A 1 363 ? -12.472 19.038 3.544 1.00 94.44 363 TRP A O 1
ATOM 2862 N N . LYS A 1 364 ? -13.072 17.140 4.599 1.00 93.00 364 LYS A N 1
ATOM 2863 C CA . LYS A 1 364 ? -11.884 17.035 5.449 1.00 93.00 364 LYS A CA 1
ATOM 2864 C C . LYS A 1 364 ? -10.600 16.947 4.615 1.00 93.00 364 LYS A C 1
ATOM 2866 O O . LYS A 1 364 ? -9.693 17.738 4.851 1.00 93.00 364 LYS A O 1
ATOM 2871 N N . ASN A 1 365 ? -10.531 16.049 3.629 1.00 91.81 365 ASN A N 1
ATOM 2872 C CA . ASN A 1 365 ? -9.343 15.913 2.776 1.00 91.81 365 ASN A CA 1
ATOM 2873 C C . ASN A 1 365 ? -9.018 17.228 2.042 1.00 91.81 365 ASN A C 1
ATOM 2875 O O . ASN A 1 365 ? -7.876 17.679 2.057 1.00 91.81 365 ASN A O 1
ATOM 2879 N N . PHE A 1 366 ? -10.021 17.900 1.465 1.00 92.12 366 PHE A N 1
ATOM 2880 C CA . PHE A 1 366 ? -9.817 19.201 0.813 1.00 92.12 366 PHE A CA 1
ATOM 2881 C C . PHE A 1 366 ? -9.387 20.303 1.778 1.00 92.12 366 PHE A C 1
ATOM 2883 O O . PHE A 1 366 ? -8.501 21.092 1.456 1.00 92.12 366 PHE A O 1
ATOM 2890 N N . LEU A 1 367 ? -9.983 20.353 2.966 1.00 92.12 367 LEU A N 1
ATOM 2891 C CA . LEU A 1 367 ? -9.632 21.338 3.978 1.00 92.12 367 LEU A CA 1
ATOM 2892 C C . LEU A 1 367 ? -8.183 21.167 4.453 1.00 92.12 367 LEU A C 1
ATOM 2894 O O . LEU A 1 367 ? -7.467 22.156 4.605 1.00 92.12 367 LEU A O 1
ATOM 2898 N N . TRP A 1 368 ? -7.737 19.920 4.627 1.00 90.06 368 TRP A N 1
ATOM 2899 C CA . TRP A 1 368 ? -6.348 19.607 4.957 1.00 90.06 368 TRP A CA 1
ATOM 2900 C C . TRP A 1 368 ? -5.386 20.117 3.876 1.00 90.06 368 TRP A C 1
ATOM 2902 O O . TRP A 1 368 ? -4.406 20.787 4.199 1.00 90.06 368 TRP A O 1
ATOM 2912 N N . MET A 1 369 ? -5.713 19.911 2.595 1.00 88.25 369 MET A N 1
ATOM 2913 C CA . MET A 1 369 ? -4.914 20.427 1.475 1.00 88.25 369 MET A CA 1
ATOM 2914 C C . MET A 1 369 ? -4.830 21.960 1.465 1.00 88.25 369 MET A C 1
ATOM 2916 O O . MET A 1 369 ? -3.755 22.518 1.253 1.00 88.25 369 MET A O 1
ATOM 2920 N N . VAL A 1 370 ? -5.943 22.652 1.729 1.00 89.94 370 VAL A N 1
ATOM 2921 C CA . VAL A 1 370 ? -5.987 24.124 1.756 1.00 89.94 370 VAL A CA 1
ATOM 2922 C C . VAL A 1 370 ? -5.154 24.691 2.907 1.00 89.94 370 VAL A C 1
ATOM 2924 O O . VAL A 1 370 ? -4.407 25.649 2.711 1.00 89.94 370 VAL A O 1
ATOM 2927 N N . HIS A 1 371 ? -5.237 24.103 4.104 1.00 89.81 371 HIS A N 1
ATOM 2928 C CA . HIS A 1 371 ? -4.435 24.563 5.246 1.00 89.81 371 HIS A CA 1
ATOM 2929 C C . HIS A 1 371 ? -2.942 24.257 5.084 1.00 89.81 371 HIS A C 1
ATOM 2931 O O . HIS A 1 371 ? -2.117 25.039 5.562 1.00 89.81 371 HIS A O 1
ATOM 2937 N N . ASN A 1 372 ? -2.596 23.176 4.379 1.00 89.31 372 ASN A N 1
ATOM 2938 C CA . ASN A 1 372 ? -1.223 22.763 4.078 1.00 89.31 372 ASN A CA 1
ATOM 2939 C C . ASN A 1 372 ? -0.761 23.193 2.676 1.00 89.31 372 ASN A C 1
ATOM 2941 O O . ASN A 1 372 ? -0.106 22.437 1.952 1.00 89.31 372 ASN A O 1
ATOM 2945 N N . TRP A 1 373 ? -1.057 24.440 2.303 1.00 87.94 373 TRP A N 1
ATOM 2946 C CA . TRP A 1 373 ? -0.764 24.975 0.970 1.00 87.94 373 TRP A CA 1
ATOM 2947 C C . TRP A 1 373 ? 0.719 24.875 0.572 1.00 87.94 373 TRP A C 1
ATOM 2949 O O . TRP A 1 373 ? 1.019 24.661 -0.597 1.00 87.94 373 TRP A O 1
ATOM 2959 N N . THR A 1 374 ? 1.655 24.987 1.522 1.00 90.94 374 THR A N 1
ATOM 2960 C CA . THR A 1 374 ? 3.099 24.878 1.247 1.00 90.94 374 THR A CA 1
ATOM 2961 C C . THR A 1 374 ? 3.484 23.473 0.791 1.00 90.94 374 THR A C 1
ATOM 2963 O O . THR A 1 374 ? 4.247 23.310 -0.159 1.00 90.94 374 THR A O 1
ATOM 2966 N N . ILE A 1 375 ? 2.928 22.449 1.443 1.00 89.38 375 ILE A N 1
ATOM 2967 C CA . ILE A 1 375 ? 3.136 21.050 1.058 1.00 89.38 375 ILE A CA 1
ATOM 2968 C C . ILE A 1 375 ? 2.506 20.819 -0.320 1.00 89.38 375 ILE A C 1
ATOM 2970 O O . ILE A 1 375 ? 3.159 20.271 -1.205 1.00 89.38 375 ILE A O 1
ATOM 2974 N N . MET A 1 376 ? 1.290 21.329 -0.542 1.00 89.50 376 MET A N 1
ATOM 2975 C CA . MET A 1 376 ? 0.610 21.233 -1.838 1.00 89.50 376 MET A CA 1
ATOM 2976 C C . MET A 1 376 ? 1.370 21.932 -2.971 1.00 89.50 376 MET A C 1
ATOM 2978 O O . MET A 1 376 ? 1.479 21.374 -4.058 1.00 89.50 376 MET A O 1
ATOM 2982 N N . LEU A 1 377 ? 1.948 23.112 -2.736 1.00 91.12 377 LEU A N 1
ATOM 2983 C CA . LEU A 1 377 ? 2.747 23.825 -3.736 1.00 91.12 377 LEU A CA 1
ATOM 2984 C C . LEU A 1 377 ? 3.986 23.016 -4.140 1.00 91.12 377 LEU A C 1
ATOM 2986 O O . LEU A 1 377 ? 4.284 22.884 -5.328 1.00 91.12 377 LEU A O 1
ATOM 2990 N N . THR A 1 378 ? 4.682 22.431 -3.166 1.00 91.25 378 THR A N 1
ATOM 2991 C CA . THR A 1 378 ? 5.830 21.552 -3.428 1.00 91.25 378 THR A CA 1
ATOM 2992 C C . THR A 1 378 ? 5.403 20.331 -4.242 1.00 91.25 378 THR A C 1
ATOM 2994 O O . THR A 1 378 ? 6.026 20.001 -5.245 1.00 91.25 378 THR A O 1
ATOM 2997 N N . ILE A 1 379 ? 4.288 19.703 -3.870 1.00 90.19 379 ILE A N 1
ATOM 2998 C CA . ILE A 1 379 ? 3.722 18.544 -4.571 1.00 90.19 379 ILE A CA 1
ATOM 2999 C C . ILE A 1 379 ? 3.300 18.891 -6.011 1.00 90.19 379 ILE A C 1
ATOM 3001 O O . ILE A 1 379 ? 3.446 18.065 -6.907 1.00 90.19 379 ILE A O 1
ATOM 3005 N N . MET A 1 380 ? 2.799 20.102 -6.262 1.00 90.38 380 MET A N 1
ATOM 3006 C CA . MET A 1 380 ? 2.417 20.563 -7.605 1.00 90.38 380 MET A CA 1
ATOM 3007 C C . MET A 1 380 ? 3.621 20.912 -8.487 1.00 90.38 380 MET A C 1
ATOM 3009 O O . MET A 1 380 ? 3.580 20.705 -9.696 1.00 90.38 380 MET A O 1
ATOM 3013 N N . THR A 1 381 ? 4.696 21.437 -7.899 1.00 90.88 381 THR A N 1
ATOM 3014 C CA . THR A 1 381 ? 5.892 21.875 -8.639 1.00 90.88 381 THR A CA 1
ATOM 3015 C C . THR A 1 381 ? 6.894 20.746 -8.879 1.00 90.88 381 THR A C 1
ATOM 3017 O O . THR A 1 381 ? 7.569 20.741 -9.908 1.00 90.88 381 THR A O 1
ATOM 3020 N N . LEU A 1 382 ? 6.965 19.753 -7.987 1.00 92.50 382 LEU A N 1
ATOM 3021 C CA . LEU A 1 382 ? 7.907 18.636 -8.078 1.00 92.50 382 LEU A CA 1
ATOM 3022 C C . LEU A 1 382 ? 7.867 17.888 -9.430 1.00 92.50 382 LEU A C 1
ATOM 3024 O O . LEU A 1 382 ? 8.940 17.658 -9.985 1.00 92.50 382 LEU A O 1
ATOM 3028 N N . PRO A 1 383 ? 6.701 17.557 -10.019 1.00 92.69 383 PRO A N 1
ATOM 3029 C CA . PRO A 1 383 ? 6.642 16.835 -11.294 1.00 92.69 383 PRO A CA 1
ATOM 3030 C C . PRO A 1 383 ? 7.160 17.669 -12.465 1.00 92.69 383 PRO A C 1
ATOM 3032 O O . PRO A 1 383 ? 7.796 17.139 -13.372 1.00 92.69 383 PRO A O 1
ATOM 3035 N N . ILE A 1 384 ? 6.931 18.984 -12.421 1.00 93.12 384 ILE A N 1
ATOM 3036 C CA . ILE A 1 384 ? 7.440 19.930 -13.418 1.00 93.12 384 ILE A CA 1
ATOM 3037 C C . ILE A 1 384 ? 8.966 19.975 -13.337 1.00 93.12 384 ILE A C 1
ATOM 3039 O O . ILE A 1 384 ? 9.637 19.880 -14.362 1.00 93.12 384 ILE A O 1
ATOM 3043 N N . ILE A 1 385 ? 9.520 20.056 -12.124 1.00 93.88 385 ILE A N 1
ATOM 3044 C CA . ILE A 1 385 ? 10.971 20.038 -11.899 1.00 93.88 385 ILE A CA 1
ATOM 3045 C C . ILE A 1 385 ? 11.568 18.713 -12.383 1.00 93.88 385 ILE A C 1
ATOM 3047 O O . ILE A 1 385 ? 12.534 18.725 -13.139 1.00 93.88 385 ILE A O 1
ATOM 3051 N N . GLN A 1 386 ? 10.979 17.575 -12.004 1.00 92.81 386 GLN A N 1
ATOM 3052 C CA . GLN A 1 386 ? 11.443 16.247 -12.418 1.00 92.81 386 GLN A CA 1
ATOM 3053 C C . GLN A 1 386 ? 11.430 16.083 -13.941 1.00 92.81 386 GLN A C 1
ATOM 3055 O O . GLN A 1 386 ? 12.419 15.627 -14.514 1.00 92.81 386 GLN A O 1
ATOM 3060 N N . PHE A 1 387 ? 10.347 16.496 -14.603 1.00 90.62 387 PHE A N 1
ATOM 3061 C CA . PHE A 1 387 ? 10.242 16.423 -16.058 1.00 90.62 387 PHE A CA 1
ATOM 3062 C C . PHE A 1 387 ? 11.215 17.381 -16.761 1.00 90.62 387 PHE A C 1
ATOM 3064 O O . PHE A 1 387 ? 11.835 17.009 -17.753 1.00 90.62 387 PHE A O 1
ATOM 3071 N N . SER A 1 388 ? 11.423 18.578 -16.207 1.00 90.56 388 SER A N 1
ATOM 3072 C CA . SER A 1 388 ? 12.400 19.541 -16.731 1.00 90.56 388 SER A CA 1
ATOM 3073 C C . SER A 1 388 ? 13.828 19.015 -16.628 1.00 90.56 388 SER A C 1
ATOM 3075 O O . SER A 1 388 ? 14.589 19.106 -17.586 1.00 90.56 388 SER A O 1
ATOM 3077 N N . VAL A 1 389 ? 14.189 18.426 -15.483 1.00 91.81 389 VAL A N 1
ATOM 3078 C CA . VAL A 1 389 ? 15.499 17.791 -15.298 1.00 91.81 389 VAL A CA 1
ATOM 3079 C C . VAL A 1 389 ? 15.671 16.655 -16.299 1.00 91.81 389 VAL A C 1
ATOM 3081 O O . VAL A 1 389 ? 16.714 16.582 -16.940 1.00 91.81 389 VAL A O 1
ATOM 3084 N N . PHE A 1 390 ? 14.655 15.810 -16.489 1.00 89.06 390 PHE A N 1
ATOM 3085 C CA . PHE A 1 390 ? 14.698 14.747 -17.492 1.00 89.06 390 PHE A CA 1
ATOM 3086 C C . PHE A 1 390 ? 14.967 15.299 -18.901 1.00 89.06 390 PHE A C 1
ATOM 3088 O O . PHE A 1 390 ? 15.901 14.842 -19.551 1.00 89.06 390 PHE A O 1
ATOM 3095 N N . TYR A 1 391 ? 14.221 16.318 -19.338 1.00 86.25 391 TYR A N 1
ATOM 3096 C CA . TYR A 1 391 ? 14.353 16.866 -20.691 1.00 86.25 391 TYR A CA 1
ATOM 3097 C C . TYR A 1 391 ? 15.711 17.543 -20.932 1.00 86.25 391 TYR A C 1
ATOM 3099 O O . TYR A 1 391 ? 16.279 17.421 -22.010 1.00 86.25 391 TYR A O 1
ATOM 3107 N N . VAL A 1 392 ? 16.264 18.220 -19.918 1.00 86.62 392 VAL A N 1
ATOM 3108 C CA . VAL A 1 392 ? 17.583 18.872 -20.010 1.00 86.62 392 VAL A CA 1
ATOM 3109 C C . VAL A 1 392 ? 18.733 17.859 -19.969 1.00 86.62 392 VAL A C 1
ATOM 3111 O O . VAL A 1 392 ? 19.784 18.100 -20.559 1.00 86.62 392 VAL A O 1
ATOM 3114 N N . THR A 1 393 ? 18.573 16.741 -19.253 1.00 84.19 393 THR A N 1
ATOM 3115 C CA . THR A 1 393 ? 19.673 15.791 -19.003 1.00 84.19 393 THR A CA 1
ATOM 3116 C C . THR A 1 393 ? 19.707 14.602 -19.960 1.00 84.19 393 THR A C 1
ATOM 3118 O O . THR A 1 393 ? 20.791 14.090 -20.232 1.00 84.19 393 THR A O 1
ATOM 3121 N N . VAL A 1 394 ? 18.563 14.142 -20.475 1.00 80.62 394 VAL A N 1
ATOM 3122 C CA . VAL A 1 394 ? 18.464 12.895 -21.247 1.00 80.62 394 VAL A CA 1
ATOM 3123 C C . VAL A 1 394 ? 18.099 13.185 -22.698 1.00 80.62 394 VAL A C 1
ATOM 3125 O O . VAL A 1 394 ? 16.951 13.494 -22.974 1.00 80.62 394 VAL A O 1
ATOM 3128 N N . GLY A 1 395 ? 19.027 12.955 -23.637 1.00 65.94 395 GLY A N 1
ATOM 3129 C CA . GLY A 1 395 ? 18.659 12.609 -25.019 1.00 65.94 395 GLY A CA 1
ATOM 3130 C C . GLY A 1 395 ? 18.908 13.637 -26.127 1.00 65.94 395 GLY A C 1
ATOM 3131 O O . GLY A 1 395 ? 18.393 13.429 -27.225 1.00 65.94 395 GLY A O 1
ATOM 3132 N N . HIS A 1 396 ? 19.705 14.683 -25.898 1.00 73.62 396 HIS A N 1
ATOM 3133 C CA . HIS A 1 396 ? 20.268 15.458 -27.009 1.00 73.62 396 HIS A CA 1
ATOM 3134 C C . HIS A 1 396 ? 21.452 14.722 -27.646 1.00 73.62 396 HIS A C 1
ATOM 3136 O O . HIS A 1 396 ? 22.240 14.070 -26.954 1.00 73.62 396 HIS A O 1
ATOM 3142 N N . ALA A 1 397 ? 21.586 14.831 -28.969 1.00 76.12 397 ALA A N 1
ATOM 3143 C CA . ALA A 1 397 ? 22.731 14.281 -29.682 1.00 76.12 397 ALA A CA 1
ATOM 3144 C C . ALA A 1 397 ? 24.040 14.919 -29.164 1.00 76.12 397 ALA A C 1
ATOM 3146 O O . ALA A 1 397 ? 24.084 16.134 -28.959 1.00 76.12 397 ALA A O 1
ATOM 3147 N N . PRO A 1 398 ? 25.114 14.139 -28.934 1.00 79.19 398 PRO A N 1
ATOM 3148 C CA . PRO A 1 398 ? 26.347 14.675 -28.373 1.00 79.19 398 PRO A CA 1
ATOM 3149 C C . PRO A 1 398 ? 26.995 15.672 -29.342 1.00 79.19 398 PRO A C 1
ATOM 3151 O O . PRO A 1 398 ? 27.352 15.324 -30.470 1.00 79.19 398 PRO A O 1
ATOM 3154 N N . THR A 1 399 ? 27.164 16.910 -28.882 1.00 81.19 399 THR A N 1
ATOM 3155 C CA . THR A 1 399 ? 27.861 17.998 -29.584 1.00 81.19 399 THR A CA 1
ATOM 3156 C C . THR A 1 399 ? 29.255 18.218 -28.992 1.00 81.19 399 THR A C 1
ATOM 3158 O O . THR A 1 399 ? 29.481 17.917 -27.821 1.00 81.19 399 THR A O 1
ATOM 3161 N N . HIS A 1 400 ? 30.183 18.789 -29.764 1.00 86.44 400 HIS A N 1
ATOM 3162 C CA . HIS A 1 400 ? 31.548 19.132 -29.330 1.00 86.44 400 HIS A CA 1
ATOM 3163 C C . HIS A 1 400 ? 32.434 17.932 -28.959 1.00 86.44 400 HIS A C 1
ATOM 3165 O O . HIS A 1 400 ? 33.270 18.007 -28.058 1.00 86.44 400 HIS A O 1
ATOM 3171 N N . LEU A 1 401 ? 32.282 16.815 -29.672 1.00 89.06 401 LEU A N 1
ATOM 3172 C CA . LEU A 1 401 ? 33.158 15.653 -29.514 1.00 89.06 401 LEU A CA 1
ATOM 3173 C C . LEU A 1 401 ? 34.571 15.974 -30.025 1.00 89.06 401 LEU A C 1
ATOM 3175 O O . LEU A 1 401 ? 34.726 16.434 -31.153 1.00 89.06 401 LEU A O 1
ATOM 3179 N N . ASN A 1 402 ? 35.596 15.706 -29.214 1.00 92.00 402 ASN A N 1
ATOM 3180 C CA . ASN A 1 402 ? 36.994 15.852 -29.621 1.00 92.00 402 ASN A CA 1
ATOM 3181 C C . ASN A 1 402 ? 37.443 14.633 -30.438 1.00 92.00 402 ASN A C 1
ATOM 3183 O O . ASN A 1 402 ? 37.422 13.509 -29.930 1.00 92.00 402 ASN A O 1
ATOM 3187 N N . ILE A 1 403 ? 37.886 14.858 -31.673 1.00 93.19 403 ILE A N 1
ATOM 3188 C CA . ILE A 1 403 ? 38.420 13.832 -32.574 1.00 93.19 403 ILE A CA 1
ATOM 3189 C C . ILE A 1 403 ? 39.848 14.198 -32.966 1.00 93.19 403 ILE A C 1
ATOM 3191 O O . ILE A 1 403 ? 40.095 15.292 -33.469 1.00 93.19 403 ILE A O 1
ATOM 3195 N N . GLY A 1 404 ? 40.786 13.275 -32.771 1.00 93.31 404 GLY A N 1
ATOM 3196 C CA . GLY A 1 404 ? 42.146 13.397 -33.282 1.00 93.31 404 GLY A CA 1
ATOM 3197 C C . GLY A 1 404 ? 42.187 13.201 -34.797 1.00 93.31 404 GLY A C 1
ATOM 3198 O O . GLY A 1 404 ? 41.579 12.274 -35.319 1.00 93.31 404 GLY A O 1
ATOM 3199 N N . VAL A 1 405 ? 42.904 14.041 -35.531 1.00 93.56 405 VAL A N 1
ATOM 3200 C CA . VAL A 1 405 ? 43.018 13.917 -36.989 1.00 93.56 405 VAL A CA 1
ATOM 3201 C C . VAL A 1 405 ? 44.484 13.899 -37.390 1.00 93.56 405 VAL A C 1
ATOM 3203 O O . VAL A 1 405 ? 45.231 14.820 -37.070 1.00 93.56 405 VAL A O 1
ATOM 3206 N N . VAL A 1 406 ? 44.880 12.861 -38.121 1.00 93.06 406 VAL A N 1
ATOM 3207 C CA . VAL A 1 406 ? 46.179 12.762 -38.792 1.00 93.06 406 VAL A CA 1
ATOM 3208 C C . VAL A 1 406 ? 45.904 12.744 -40.285 1.00 93.06 406 VAL A C 1
ATOM 3210 O O . VAL A 1 406 ? 45.344 11.781 -40.809 1.00 93.06 406 VAL A O 1
ATOM 3213 N N . ASN A 1 407 ? 46.262 13.827 -40.971 1.00 90.94 407 ASN A N 1
ATOM 3214 C CA . ASN A 1 407 ? 46.085 13.939 -42.412 1.00 90.94 407 ASN A CA 1
ATOM 3215 C C . ASN A 1 407 ? 47.449 14.049 -43.100 1.00 90.94 407 ASN A C 1
ATOM 3217 O O . ASN A 1 407 ? 48.026 15.131 -43.167 1.00 90.94 407 ASN A O 1
ATOM 3221 N N . TYR A 1 408 ? 47.941 12.936 -43.645 1.00 89.19 408 TYR A N 1
ATOM 3222 C CA . TYR A 1 408 ? 49.211 12.903 -44.374 1.00 89.19 408 TYR A CA 1
ATOM 3223 C C . TYR A 1 408 ? 49.124 13.514 -45.787 1.00 89.19 408 TYR A C 1
ATOM 3225 O O . TYR A 1 408 ? 50.145 13.712 -46.440 1.00 89.19 408 TYR A O 1
ATOM 3233 N N . GLU A 1 409 ? 47.923 13.839 -46.277 1.00 85.94 409 GLU A N 1
ATOM 3234 C CA . GLU A 1 409 ? 47.712 14.489 -47.577 1.00 85.94 409 GLU A CA 1
ATOM 3235 C C . GLU A 1 409 ? 47.662 16.029 -47.473 1.00 85.94 409 GLU A C 1
ATOM 3237 O O . GLU A 1 409 ? 48.012 16.748 -48.421 1.00 85.94 409 GLU A O 1
ATOM 3242 N N . SER A 1 410 ? 47.251 16.575 -46.322 1.00 76.88 410 SER A N 1
ATOM 3243 C CA . SER A 1 410 ? 47.173 18.021 -46.091 1.00 76.88 410 SER A CA 1
ATOM 3244 C C . SER A 1 410 ? 47.601 18.422 -44.679 1.00 76.88 410 SER A C 1
ATOM 3246 O O . SER A 1 410 ? 46.973 18.018 -43.707 1.00 76.88 410 SER A O 1
ATOM 3248 N N . ASN A 1 411 ? 48.592 19.317 -44.572 1.00 65.31 411 ASN A N 1
ATOM 3249 C CA . ASN A 1 411 ? 49.115 19.860 -43.306 1.00 65.31 411 ASN A CA 1
ATOM 3250 C C . ASN A 1 411 ? 48.192 20.914 -42.646 1.00 65.31 411 ASN A C 1
ATOM 3252 O O . ASN A 1 411 ? 48.667 21.863 -42.029 1.00 65.31 411 ASN A O 1
ATOM 3256 N N . GLY A 1 412 ? 46.870 20.772 -42.774 1.00 59.81 412 GLY A N 1
ATOM 3257 C CA . GLY A 1 412 ? 45.905 21.559 -41.997 1.00 59.81 412 GLY A CA 1
ATOM 3258 C C . GLY A 1 412 ? 45.709 23.030 -42.395 1.00 59.81 412 GLY A C 1
ATOM 3259 O O . GLY A 1 412 ? 45.124 23.772 -41.611 1.00 59.81 412 GLY A O 1
ATOM 3260 N N . THR A 1 413 ? 46.140 23.472 -43.581 1.00 57.06 413 THR A N 1
ATOM 3261 C CA . THR A 1 413 ? 45.857 24.827 -44.091 1.00 57.06 413 THR A CA 1
ATOM 3262 C C . THR A 1 413 ? 44.809 24.795 -45.209 1.00 57.06 413 THR A C 1
ATOM 3264 O O . THR A 1 413 ? 44.928 23.992 -46.129 1.00 57.06 413 THR A O 1
ATOM 3267 N N . GLU A 1 414 ? 43.771 25.626 -45.038 1.00 64.12 414 GLU A N 1
ATOM 3268 C CA . GLU A 1 414 ? 42.601 25.926 -45.895 1.00 64.12 414 GLU A CA 1
ATOM 3269 C C . GLU A 1 414 ? 42.268 24.941 -47.036 1.00 64.12 414 GLU A C 1
ATOM 3271 O O . GLU A 1 414 ? 42.999 24.802 -48.021 1.00 64.12 414 GLU A O 1
ATOM 3276 N N . CYS A 1 415 ? 41.102 24.288 -46.933 1.00 73.25 415 CYS A N 1
ATOM 3277 C CA . CYS A 1 415 ? 40.581 23.422 -47.988 1.00 73.25 415 CYS A CA 1
ATOM 3278 C C . CYS A 1 415 ? 40.111 24.249 -49.195 1.00 73.25 415 CYS A C 1
ATOM 3280 O O . CYS A 1 415 ? 39.493 25.302 -49.054 1.00 73.25 415 CYS A O 1
ATOM 3282 N N . SER A 1 416 ? 40.396 23.756 -50.402 1.00 76.19 416 SER A N 1
ATOM 3283 C CA . SER A 1 416 ? 39.842 24.315 -51.641 1.00 76.19 416 SER A CA 1
ATOM 3284 C C . SER A 1 416 ? 38.466 23.702 -51.920 1.00 76.19 416 SER A C 1
ATOM 3286 O O . SER A 1 416 ? 38.298 22.502 -51.691 1.00 76.19 416 SER A O 1
ATOM 3288 N N . PRO A 1 417 ? 37.500 24.474 -52.458 1.00 77.94 417 PRO A N 1
ATOM 3289 C CA . PRO A 1 417 ? 36.154 23.974 -52.731 1.00 77.94 417 PRO A CA 1
ATOM 3290 C C . PRO A 1 417 ? 36.193 22.776 -53.683 1.00 77.94 417 PRO A C 1
ATOM 3292 O O . PRO A 1 417 ? 37.017 22.748 -54.601 1.00 77.94 417 PRO A O 1
ATOM 3295 N N . ILE A 1 418 ? 35.298 21.803 -53.469 1.00 80.06 418 ILE A N 1
ATOM 3296 C CA . ILE A 1 418 ? 35.208 20.553 -54.244 1.00 80.06 418 ILE A CA 1
ATOM 3297 C C . ILE A 1 418 ? 35.255 20.832 -55.756 1.00 80.06 418 ILE A C 1
ATOM 3299 O O . ILE A 1 418 ? 34.443 21.574 -56.300 1.00 80.06 418 ILE A O 1
ATOM 3303 N N . SER A 1 419 ? 36.216 20.207 -56.443 1.00 79.06 419 SER A N 1
ATOM 3304 C CA . SER A 1 419 ? 36.361 20.229 -57.901 1.00 79.06 419 SER A CA 1
ATOM 3305 C C . SER A 1 419 ? 37.046 18.953 -58.393 1.00 79.06 419 SER A C 1
ATOM 3307 O O . SER A 1 419 ? 37.819 18.324 -57.663 1.00 79.06 419 SER A O 1
ATOM 3309 N N . CYS A 1 420 ? 36.798 18.569 -59.645 1.00 76.81 420 CYS A N 1
ATOM 3310 C CA . CYS A 1 420 ? 37.231 17.270 -60.174 1.00 76.81 420 CYS A CA 1
ATOM 3311 C C . CYS A 1 420 ? 38.731 17.171 -60.452 1.00 76.81 420 CYS A C 1
ATOM 3313 O O . CYS A 1 420 ? 39.312 16.095 -60.288 1.00 76.81 420 CYS A O 1
ATOM 3315 N N . ASN A 1 421 ? 39.378 18.278 -60.830 1.00 71.94 421 ASN A N 1
ATOM 3316 C CA . ASN A 1 421 ? 40.758 18.245 -61.315 1.00 71.94 421 ASN A CA 1
ATOM 3317 C C . ASN A 1 421 ? 41.805 18.489 -60.219 1.00 71.94 421 ASN A C 1
ATOM 3319 O O . ASN A 1 421 ? 42.760 17.724 -60.164 1.00 71.94 421 ASN A O 1
ATOM 3323 N N . ASN A 1 422 ? 41.623 19.454 -59.307 1.00 60.69 422 ASN A N 1
ATOM 3324 C CA . ASN A 1 422 ? 42.679 19.869 -58.363 1.00 60.69 422 ASN A CA 1
ATOM 3325 C C . ASN A 1 422 ? 42.163 20.150 -56.938 1.00 60.69 422 ASN A C 1
ATOM 3327 O O . ASN A 1 422 ? 42.324 21.253 -56.424 1.00 60.69 422 ASN A O 1
ATOM 3331 N N . THR A 1 423 ? 41.571 19.156 -56.269 1.00 66.88 423 THR A N 1
ATOM 3332 C CA . THR A 1 423 ? 41.253 19.258 -54.831 1.00 66.88 423 THR A CA 1
ATOM 3333 C C . THR A 1 423 ? 41.860 18.130 -54.028 1.00 66.88 423 THR A C 1
ATOM 3335 O O . THR A 1 423 ? 41.914 16.991 -54.486 1.00 66.88 423 THR A O 1
ATOM 3338 N N . LYS A 1 424 ? 42.295 18.455 -52.807 1.00 82.88 424 LYS A N 1
ATOM 3339 C CA . LYS A 1 424 ? 42.613 17.458 -51.785 1.00 82.88 424 LYS A CA 1
ATOM 3340 C C . LYS A 1 424 ? 41.302 16.977 -51.171 1.00 82.88 424 LYS A C 1
ATOM 3342 O O . LYS A 1 424 ? 40.711 17.669 -50.342 1.00 82.88 424 LYS A O 1
ATOM 3347 N N . LEU A 1 425 ? 40.847 15.801 -51.588 1.00 86.25 425 LEU A N 1
ATOM 3348 C CA . LEU A 1 425 ? 39.565 15.230 -51.176 1.00 86.25 425 LEU A CA 1
ATOM 3349 C C . LEU A 1 425 ? 39.511 14.909 -49.675 1.00 86.25 425 LEU A C 1
ATOM 3351 O O . LEU A 1 425 ? 38.438 14.983 -49.079 1.00 86.25 425 LEU A O 1
ATOM 3355 N N . SER A 1 426 ? 40.657 14.632 -49.044 1.00 88.12 426 SER A N 1
ATOM 3356 C CA . SER A 1 426 ? 40.753 14.443 -47.589 1.00 88.12 426 SER A CA 1
ATOM 3357 C C . SER A 1 426 ? 40.287 15.654 -46.783 1.00 88.12 426 SER A C 1
ATOM 3359 O O . SER A 1 426 ? 39.651 15.497 -45.747 1.00 88.12 426 SER A O 1
ATOM 3361 N N . CYS A 1 427 ? 40.595 16.860 -47.258 1.00 87.81 427 CYS A N 1
ATOM 3362 C CA . CYS A 1 427 ? 40.279 18.109 -46.576 1.00 87.81 427 CYS A CA 1
ATOM 3363 C C . CYS A 1 427 ? 38.765 18.374 -46.612 1.00 87.81 427 CYS A C 1
ATOM 3365 O O . CYS A 1 427 ? 38.157 18.646 -45.581 1.00 87.81 427 CYS A O 1
ATOM 3367 N N . ASN A 1 428 ? 38.149 18.165 -47.779 1.00 87.81 428 ASN A N 1
ATOM 3368 C CA . ASN A 1 428 ? 36.714 18.358 -47.981 1.00 87.81 428 ASN A CA 1
ATOM 3369 C C . ASN A 1 428 ? 35.884 17.412 -47.108 1.00 87.81 428 ASN A C 1
ATOM 3371 O O . ASN A 1 428 ? 34.953 17.859 -46.451 1.00 87.81 428 ASN A O 1
ATOM 3375 N N . PHE A 1 429 ? 36.259 16.131 -47.000 1.00 89.69 429 PHE A N 1
ATOM 3376 C CA . PHE A 1 429 ? 35.586 15.204 -46.080 1.00 89.69 429 PHE A CA 1
ATOM 3377 C C . PHE A 1 429 ? 35.584 15.708 -44.622 1.00 89.69 429 PHE A C 1
ATOM 3379 O O . PHE A 1 429 ? 34.567 15.611 -43.932 1.00 89.69 429 PHE A O 1
ATOM 3386 N N . LEU A 1 430 ? 36.700 16.276 -44.154 1.00 89.94 430 LEU A N 1
ATOM 3387 C CA . LEU A 1 430 ? 36.804 16.818 -42.798 1.00 89.94 430 LEU A CA 1
ATOM 3388 C C . LEU A 1 430 ? 35.915 18.059 -42.592 1.00 89.94 430 LEU A C 1
ATOM 3390 O O . LEU A 1 430 ? 35.446 18.277 -41.476 1.00 89.94 430 LEU A O 1
ATOM 3394 N N . GLU A 1 431 ? 35.617 18.840 -43.637 1.00 88.38 431 GLU A N 1
ATOM 3395 C CA . GLU A 1 431 ? 34.661 19.957 -43.555 1.00 88.38 431 GLU A CA 1
ATOM 3396 C C . GLU A 1 431 ? 33.222 19.476 -43.327 1.00 88.38 431 GLU A C 1
ATOM 3398 O O . GLU A 1 431 ? 32.575 19.954 -42.395 1.00 88.38 431 GLU A O 1
ATOM 3403 N N . TYR A 1 432 ? 32.759 18.452 -44.057 1.00 88.81 432 TYR A N 1
ATOM 3404 C CA . TYR A 1 432 ? 31.439 17.835 -43.817 1.00 88.81 432 TYR A CA 1
ATOM 3405 C C . TYR A 1 432 ? 31.320 17.214 -42.419 1.00 88.81 432 TYR A C 1
ATOM 3407 O O . TYR A 1 432 ? 30.222 17.078 -41.873 1.00 88.81 432 TYR A O 1
ATOM 3415 N N . LEU A 1 433 ? 32.439 16.798 -41.820 1.00 89.25 433 LEU A N 1
ATOM 3416 C CA . LEU A 1 433 ? 32.457 16.327 -40.436 1.00 89.25 433 LEU A CA 1
ATOM 3417 C C . LEU A 1 433 ? 32.420 17.495 -39.434 1.00 89.25 433 LEU A C 1
ATOM 3419 O O . LEU A 1 433 ? 31.788 17.388 -38.383 1.00 89.25 433 LEU A O 1
ATOM 3423 N N . LYS A 1 434 ? 33.043 18.632 -39.769 1.00 87.62 434 LYS A N 1
ATOM 3424 C CA . LYS A 1 434 ? 33.021 19.867 -38.969 1.00 87.62 434 LYS A CA 1
ATOM 3425 C C . LYS A 1 434 ? 31.614 20.460 -38.857 1.00 87.62 434 LYS A C 1
ATOM 3427 O O . LYS A 1 434 ? 31.259 20.972 -37.795 1.00 87.62 434 LYS A O 1
ATOM 3432 N N . GLU A 1 435 ? 30.798 20.331 -39.905 1.00 85.62 435 GLU A N 1
ATOM 3433 C CA . GLU A 1 435 ? 29.383 20.738 -39.910 1.00 85.62 435 GLU A CA 1
ATOM 3434 C C . GLU A 1 435 ? 28.528 19.993 -38.869 1.00 85.62 435 GLU A C 1
ATOM 3436 O O . GLU A 1 435 ? 27.498 20.504 -38.438 1.00 85.62 435 GLU A O 1
ATOM 3441 N N . LYS A 1 436 ? 28.973 18.825 -38.380 1.00 84.31 436 LYS A N 1
ATOM 3442 C CA . LYS A 1 436 ? 28.313 18.071 -37.296 1.00 84.31 436 LYS A CA 1
ATOM 3443 C C . LYS A 1 436 ? 28.706 18.548 -35.883 1.00 84.31 436 LYS A C 1
ATOM 3445 O O . LYS A 1 436 ? 28.522 17.811 -34.918 1.00 84.31 436 LYS A O 1
ATOM 3450 N N . HIS A 1 437 ? 29.251 19.762 -35.742 1.00 84.38 437 HIS A N 1
ATOM 3451 C CA . HIS A 1 437 ? 29.689 20.364 -34.469 1.00 84.38 437 HIS A CA 1
ATOM 3452 C C . HIS A 1 437 ? 30.731 19.533 -33.697 1.00 84.38 437 HIS A C 1
ATOM 3454 O O . HIS A 1 437 ? 30.674 19.407 -32.472 1.00 84.38 437 HIS A O 1
ATOM 3460 N N . VAL A 1 438 ? 31.699 18.967 -34.414 1.00 87.62 438 VAL A N 1
ATOM 3461 C CA . VAL A 1 438 ? 32.796 18.161 -33.862 1.00 87.62 438 VAL A CA 1
ATOM 3462 C C . VAL A 1 438 ? 34.082 18.993 -33.778 1.00 87.62 438 VAL A C 1
ATOM 3464 O O . VAL A 1 438 ? 34.411 19.740 -34.700 1.00 87.62 438 VAL A O 1
ATOM 3467 N N . ASN A 1 439 ? 34.840 18.840 -32.690 1.00 90.06 439 ASN A N 1
ATOM 3468 C CA . ASN A 1 439 ? 36.128 19.504 -32.500 1.00 90.06 439 ASN A CA 1
ATOM 3469 C C . ASN A 1 439 ? 37.256 18.617 -33.038 1.00 90.06 439 ASN A C 1
ATOM 3471 O O . ASN A 1 439 ? 37.541 17.556 -32.483 1.00 90.06 439 ASN A O 1
ATOM 3475 N N . MET A 1 440 ? 37.924 19.053 -34.102 1.00 89.50 440 MET A N 1
ATOM 3476 C CA . MET A 1 440 ? 39.041 18.313 -34.694 1.00 89.50 440 MET A CA 1
ATOM 3477 C C . MET A 1 440 ? 40.379 18.810 -34.140 1.00 89.50 440 MET A C 1
ATOM 3479 O O . MET A 1 440 ? 40.693 19.995 -34.247 1.00 89.50 440 MET A O 1
ATOM 3483 N N . ILE A 1 441 ? 41.167 17.901 -33.565 1.00 91.19 441 ILE A N 1
ATOM 3484 C CA . ILE A 1 441 ? 42.487 18.171 -32.983 1.00 91.19 441 ILE A CA 1
ATOM 3485 C C . ILE A 1 441 ? 43.549 17.537 -33.892 1.00 91.19 441 ILE A C 1
ATOM 3487 O O . ILE A 1 441 ? 43.579 16.310 -34.006 1.00 91.19 441 ILE A O 1
ATOM 3491 N N . PRO A 1 442 ? 44.409 18.321 -34.562 1.00 90.94 442 PRO A N 1
ATOM 3492 C CA . PRO A 1 442 ? 45.423 17.771 -35.455 1.00 90.94 442 PRO A CA 1
ATOM 3493 C C . PRO A 1 442 ? 46.565 17.097 -34.676 1.00 90.94 442 PRO A C 1
ATOM 3495 O O . PRO A 1 442 ? 46.999 17.599 -33.640 1.00 90.94 442 PRO A O 1
ATOM 3498 N N . TYR A 1 443 ? 47.081 15.985 -35.205 1.00 91.50 443 TYR A N 1
ATOM 3499 C CA . TYR A 1 443 ? 48.248 15.259 -34.694 1.00 91.50 443 TYR A CA 1
ATOM 3500 C C . TYR A 1 443 ? 49.252 14.985 -35.821 1.00 91.50 443 TYR A C 1
ATOM 3502 O O . TYR A 1 443 ? 48.868 14.707 -36.954 1.00 91.50 443 TYR A O 1
ATOM 3510 N N . GLU A 1 444 ? 50.547 15.026 -35.500 1.00 88.06 444 GLU A N 1
ATOM 3511 C CA . GLU A 1 444 ? 51.632 14.831 -36.480 1.00 88.06 444 GLU A CA 1
ATOM 3512 C C . GLU A 1 444 ? 51.914 13.352 -36.806 1.00 88.06 444 GLU A C 1
ATOM 3514 O O . GLU A 1 444 ? 52.464 13.041 -37.859 1.00 88.06 444 GLU A O 1
ATOM 3519 N N . SER A 1 445 ? 51.550 12.426 -35.912 1.00 92.44 445 SER A N 1
ATOM 3520 C CA . SER A 1 445 ? 51.836 10.993 -36.050 1.00 92.44 445 SER A CA 1
ATOM 3521 C C . SER A 1 445 ? 50.610 10.144 -35.722 1.00 92.44 445 SER A C 1
ATOM 3523 O O . SER A 1 445 ? 49.878 10.429 -34.774 1.00 92.44 445 SER A O 1
ATOM 3525 N N . GLU A 1 446 ? 50.434 9.040 -36.450 1.00 93.12 446 GLU A N 1
ATOM 3526 C CA . GLU A 1 446 ? 49.448 7.997 -36.149 1.00 93.12 446 GLU A CA 1
ATOM 3527 C C . GLU A 1 446 ? 49.582 7.496 -34.701 1.00 93.12 446 GLU A C 1
ATOM 3529 O O . GLU A 1 446 ? 48.591 7.394 -33.980 1.00 93.12 446 GLU A O 1
ATOM 3534 N N . THR A 1 447 ? 50.812 7.283 -34.224 1.00 93.06 447 THR A N 1
ATOM 3535 C CA . THR A 1 447 ? 51.056 6.798 -32.858 1.00 93.06 447 THR A CA 1
ATOM 3536 C C . THR A 1 447 ? 50.622 7.793 -31.785 1.00 93.06 447 THR A C 1
ATOM 3538 O O . THR A 1 447 ? 50.075 7.377 -30.766 1.00 93.06 447 THR A O 1
ATOM 3541 N N . SER A 1 448 ? 50.815 9.100 -31.997 1.00 93.75 448 SER A N 1
ATOM 3542 C CA . SER A 1 448 ? 50.400 10.122 -31.027 1.00 93.75 448 SER A CA 1
ATOM 3543 C C . SER A 1 448 ? 48.885 10.324 -31.029 1.00 93.75 448 SER A C 1
ATOM 3545 O O . SER A 1 448 ? 48.296 10.515 -29.964 1.00 93.75 448 SER A O 1
ATOM 3547 N N . ALA A 1 449 ? 48.243 10.195 -32.191 1.00 92.75 449 ALA A N 1
ATOM 3548 C CA . ALA A 1 449 ? 46.793 10.259 -32.312 1.00 92.75 449 ALA A CA 1
ATOM 3549 C C . ALA A 1 449 ? 46.102 9.054 -31.661 1.00 92.75 449 ALA A C 1
ATOM 3551 O O . ALA A 1 449 ? 45.184 9.243 -30.865 1.00 92.75 449 ALA A O 1
ATOM 3552 N N . VAL A 1 450 ? 46.563 7.827 -31.923 1.00 94.25 450 VAL A N 1
ATOM 3553 C CA . VAL A 1 450 ? 46.035 6.615 -31.267 1.00 94.25 450 VAL A CA 1
ATOM 3554 C C . VAL A 1 450 ? 46.283 6.665 -29.757 1.00 94.25 450 VAL A C 1
ATOM 3556 O O . VAL A 1 450 ? 45.378 6.378 -28.977 1.00 94.25 450 VAL A O 1
ATOM 3559 N N . TYR A 1 451 ? 47.462 7.126 -29.326 1.00 94.62 451 TYR A N 1
ATOM 3560 C CA . TYR A 1 451 ? 47.762 7.323 -27.906 1.00 94.62 451 TYR A CA 1
ATOM 3561 C C . TYR A 1 451 ? 46.830 8.348 -27.235 1.00 94.62 451 TYR A C 1
ATOM 3563 O O . TYR A 1 451 ? 46.501 8.207 -26.059 1.00 94.62 451 TYR A O 1
ATOM 3571 N N . SER A 1 452 ? 46.357 9.364 -27.966 1.00 94.19 452 SER A N 1
ATOM 3572 C CA . SER A 1 452 ? 45.373 10.317 -27.436 1.00 94.19 452 SER A CA 1
ATOM 3573 C C . SER A 1 452 ? 44.004 9.681 -27.165 1.00 94.19 452 SER A C 1
ATOM 3575 O O . SER A 1 452 ? 43.352 10.058 -26.191 1.00 94.19 452 SER A O 1
ATOM 3577 N N . VAL A 1 453 ? 43.604 8.693 -27.976 1.00 92.94 453 VAL A N 1
ATOM 3578 C CA . VAL A 1 453 ? 42.372 7.912 -27.776 1.00 92.94 453 VAL A CA 1
ATOM 3579 C C . VAL A 1 453 ? 42.540 6.962 -26.592 1.00 92.94 453 VAL A C 1
ATOM 3581 O O . VAL A 1 453 ? 41.684 6.925 -25.717 1.00 92.94 453 VAL A O 1
ATOM 3584 N N . ASP A 1 454 ? 43.682 6.273 -26.501 1.00 92.25 454 ASP A N 1
ATOM 3585 C CA . ASP A 1 454 ? 44.014 5.375 -25.380 1.00 92.25 454 ASP A CA 1
ATOM 3586 C C . ASP A 1 454 ? 44.040 6.109 -24.023 1.00 92.25 454 ASP A C 1
ATOM 3588 O O . ASP A 1 454 ? 43.663 5.572 -22.983 1.00 92.25 454 ASP A O 1
ATOM 3592 N N . ARG A 1 455 ? 44.428 7.390 -24.026 1.00 92.19 455 ARG A N 1
ATOM 3593 C CA . ARG A 1 455 ? 44.402 8.260 -22.840 1.00 92.19 455 ARG A CA 1
ATOM 3594 C C . ARG A 1 455 ? 43.057 8.943 -22.579 1.00 92.19 455 ARG A C 1
ATOM 3596 O O . ARG A 1 455 ? 42.960 9.673 -21.594 1.00 92.19 455 ARG A O 1
ATOM 3603 N N . GLY A 1 456 ? 42.052 8.752 -23.434 1.00 89.38 456 GLY A N 1
ATOM 3604 C CA . GLY A 1 456 ? 40.741 9.398 -23.314 1.00 89.38 456 GLY A CA 1
ATOM 3605 C C . GLY A 1 456 ? 40.757 10.917 -23.542 1.00 89.38 456 GLY A C 1
ATOM 3606 O O . GLY A 1 456 ? 39.857 11.616 -23.083 1.00 89.38 456 GLY A O 1
ATOM 3607 N N . LEU A 1 457 ? 41.782 11.452 -24.219 1.00 91.12 457 LEU A N 1
ATOM 3608 C CA . LEU A 1 457 ? 41.864 12.874 -24.591 1.00 91.12 457 LEU A CA 1
ATOM 3609 C C . LEU A 1 457 ? 41.003 13.188 -25.825 1.00 91.12 457 LEU A C 1
ATOM 3611 O O . LEU A 1 457 ? 40.480 14.297 -25.960 1.00 91.12 457 LEU A O 1
ATOM 3615 N N . THR A 1 458 ? 40.851 12.208 -26.718 1.00 93.50 458 THR A N 1
ATOM 3616 C CA . THR A 1 458 ? 39.950 12.246 -27.876 1.00 93.50 458 THR A CA 1
ATOM 3617 C C . THR A 1 458 ? 39.070 10.995 -27.889 1.00 93.50 458 THR A C 1
ATOM 3619 O O . THR A 1 458 ? 39.491 9.928 -27.453 1.00 93.50 458 THR A O 1
ATOM 3622 N N . TYR A 1 459 ? 37.834 11.109 -28.381 1.00 92.69 459 TYR A N 1
ATOM 3623 C CA . TYR A 1 459 ? 36.895 9.976 -28.457 1.00 92.69 459 TYR A CA 1
ATOM 3624 C C . TYR A 1 459 ? 37.187 9.047 -29.640 1.00 92.69 459 TYR A C 1
ATOM 3626 O O . TYR A 1 459 ? 36.748 7.896 -29.681 1.00 92.69 459 TYR A O 1
ATOM 3634 N N . ALA A 1 460 ? 37.908 9.561 -30.632 1.00 93.56 460 ALA A N 1
ATOM 3635 C CA . ALA A 1 460 ? 38.394 8.809 -31.770 1.00 93.56 460 ALA A CA 1
ATOM 3636 C C . ALA A 1 460 ? 39.542 9.536 -32.445 1.00 93.56 460 ALA A C 1
ATOM 3638 O O . ALA A 1 460 ? 39.675 10.751 -32.299 1.00 93.56 460 ALA A O 1
ATOM 3639 N N . CYS A 1 461 ? 40.298 8.807 -33.257 1.00 94.25 461 CYS A N 1
ATOM 3640 C CA . CYS A 1 461 ? 41.200 9.389 -34.224 1.00 94.25 461 CYS A CA 1
ATOM 3641 C C . CYS A 1 461 ? 40.904 8.909 -35.647 1.00 94.25 461 CYS A C 1
ATOM 3643 O O . CYS A 1 461 ? 40.506 7.764 -35.871 1.00 94.25 461 CYS A O 1
ATOM 3645 N N . ILE A 1 462 ? 41.080 9.820 -36.600 1.00 94.94 462 ILE A N 1
ATOM 3646 C CA . ILE A 1 462 ? 40.934 9.608 -38.038 1.00 94.94 462 ILE A CA 1
ATOM 3647 C C . ILE A 1 462 ? 42.323 9.713 -38.653 1.00 94.94 462 ILE A C 1
ATOM 3649 O O . ILE A 1 462 ? 43.000 10.729 -38.479 1.00 94.94 462 ILE A O 1
ATOM 3653 N N . ILE A 1 463 ? 42.737 8.681 -39.379 1.00 93.81 463 ILE A N 1
ATOM 3654 C CA . ILE A 1 463 ? 44.024 8.621 -40.066 1.00 93.81 463 ILE A CA 1
ATOM 3655 C C . ILE A 1 463 ? 43.764 8.526 -41.564 1.00 93.81 463 ILE A C 1
ATOM 3657 O O . ILE A 1 463 ? 43.143 7.582 -42.059 1.00 93.81 463 ILE A O 1
ATOM 3661 N N . ILE A 1 464 ? 44.254 9.531 -42.283 1.00 92.88 464 ILE A N 1
ATOM 3662 C CA . ILE A 1 464 ? 44.196 9.616 -43.738 1.00 92.88 464 ILE A CA 1
ATOM 3663 C C . ILE A 1 464 ? 45.619 9.451 -44.264 1.00 92.88 464 ILE A C 1
ATOM 3665 O O . ILE A 1 464 ? 46.497 10.255 -43.940 1.00 92.88 464 ILE A O 1
ATOM 3669 N N . LYS A 1 465 ? 45.843 8.393 -45.051 1.00 91.31 465 LYS A N 1
ATOM 3670 C CA . LYS A 1 465 ? 47.155 8.046 -45.614 1.00 91.31 465 LYS A CA 1
ATOM 3671 C C . LYS A 1 465 ? 47.565 9.021 -46.733 1.00 91.31 465 LYS A C 1
ATOM 3673 O O . LYS A 1 465 ? 46.772 9.820 -47.229 1.00 91.31 465 LYS A O 1
ATOM 3678 N N . GLU A 1 466 ? 48.834 8.958 -47.115 1.00 89.75 466 GLU A N 1
ATOM 3679 C CA . GLU A 1 466 ? 49.424 9.754 -48.199 1.00 89.75 466 GLU A CA 1
ATOM 3680 C C . GLU A 1 466 ? 48.708 9.494 -49.540 1.00 89.75 466 GLU A C 1
ATOM 3682 O O . GLU A 1 466 ? 48.203 8.403 -49.770 1.00 89.75 466 GLU A O 1
ATOM 3687 N N . ASN A 1 467 ? 48.678 10.452 -50.471 1.00 88.88 467 ASN A N 1
ATOM 3688 C CA . ASN A 1 467 ? 48.086 10.256 -51.812 1.00 88.88 467 ASN A CA 1
ATOM 3689 C C . ASN A 1 467 ? 46.619 9.748 -51.833 1.00 88.88 467 ASN A C 1
ATOM 3691 O O . ASN A 1 467 ? 46.182 9.158 -52.828 1.00 88.88 467 ASN A O 1
ATOM 3695 N N . TYR A 1 468 ? 45.845 10.006 -50.772 1.00 91.12 468 TYR A N 1
ATOM 3696 C CA . TYR A 1 468 ? 44.454 9.565 -50.613 1.00 91.12 468 TYR A CA 1
ATOM 3697 C C . TYR A 1 468 ? 43.554 9.933 -51.803 1.00 91.12 468 TYR A C 1
ATOM 3699 O O . TYR A 1 468 ? 42.820 9.091 -52.317 1.00 91.12 468 TYR A O 1
ATOM 3707 N N . THR A 1 469 ? 43.648 11.164 -52.304 1.00 89.69 469 THR A N 1
ATOM 3708 C CA . THR A 1 469 ? 42.865 11.667 -53.441 1.00 89.69 469 THR A CA 1
ATOM 3709 C C . THR A 1 469 ? 43.124 10.860 -54.710 1.00 89.69 469 THR A C 1
ATOM 3711 O O . THR A 1 469 ? 42.179 10.509 -55.415 1.00 89.69 469 THR A O 1
ATOM 3714 N N . MET A 1 470 ? 44.392 10.559 -55.016 1.00 88.12 470 MET A N 1
ATOM 3715 C CA . MET A 1 470 ? 44.751 9.793 -56.217 1.00 88.12 470 MET A CA 1
ATOM 3716 C C . MET A 1 470 ? 44.246 8.351 -56.115 1.00 88.12 470 MET A C 1
ATOM 3718 O O . MET A 1 470 ? 43.636 7.845 -57.057 1.00 88.12 470 MET A O 1
ATOM 3722 N N . ALA A 1 471 ? 44.439 7.719 -54.955 1.00 89.06 471 ALA A N 1
ATOM 3723 C CA . ALA A 1 471 ? 43.973 6.362 -54.696 1.00 89.06 471 ALA A CA 1
ATOM 3724 C C . ALA A 1 471 ? 42.437 6.264 -54.743 1.00 89.06 471 ALA A C 1
ATOM 3726 O O . ALA A 1 471 ? 41.891 5.324 -55.321 1.00 89.06 471 ALA A O 1
ATOM 3727 N N . LEU A 1 472 ? 41.726 7.253 -54.187 1.00 88.81 472 LEU A N 1
ATOM 3728 C CA . LEU A 1 472 ? 40.263 7.296 -54.183 1.00 88.81 472 LEU A CA 1
ATOM 3729 C C . LEU A 1 472 ? 39.689 7.475 -55.597 1.00 88.81 472 LEU A C 1
ATOM 3731 O O . LEU A 1 472 ? 38.752 6.766 -55.961 1.00 88.81 472 LEU A O 1
ATOM 3735 N N . LYS A 1 473 ? 40.277 8.353 -56.421 1.00 86.81 473 LYS A N 1
ATOM 3736 C CA . LYS A 1 473 ? 39.896 8.497 -57.838 1.00 86.81 473 LYS A CA 1
ATOM 3737 C C . LYS A 1 473 ? 40.131 7.202 -58.617 1.00 86.81 473 LYS A C 1
ATOM 3739 O O . LYS A 1 473 ? 39.207 6.700 -59.253 1.00 86.81 473 LYS A O 1
ATOM 3744 N N . SER A 1 474 ? 41.320 6.604 -58.485 1.00 86.62 474 SER A N 1
ATOM 3745 C CA . SER A 1 474 ? 41.656 5.323 -59.129 1.00 86.62 474 SER A CA 1
ATOM 3746 C C . SER A 1 474 ? 40.699 4.199 -58.708 1.00 86.62 474 SER A C 1
ATOM 3748 O O . SER A 1 474 ? 40.266 3.395 -59.535 1.00 86.62 474 SER A O 1
ATOM 3750 N N . ARG A 1 475 ? 40.288 4.174 -57.432 1.00 86.88 475 ARG A N 1
ATOM 3751 C CA . ARG A 1 475 ? 39.291 3.229 -56.912 1.00 86.88 475 ARG A CA 1
ATOM 3752 C C . ARG A 1 475 ? 37.923 3.387 -57.582 1.00 86.88 475 ARG A C 1
ATOM 3754 O O . ARG A 1 475 ? 37.295 2.369 -57.874 1.00 86.88 475 ARG A O 1
ATOM 3761 N N . PHE A 1 476 ? 37.474 4.613 -57.859 1.00 82.69 476 PHE A N 1
ATOM 3762 C CA . PHE A 1 476 ? 36.217 4.855 -58.578 1.00 82.69 476 PHE A CA 1
ATOM 3763 C C . PHE A 1 476 ? 36.314 4.535 -60.074 1.00 82.69 476 PHE A C 1
ATOM 3765 O O . PHE A 1 476 ? 35.399 3.920 -60.619 1.00 82.69 476 PHE A O 1
ATOM 3772 N N . GLU A 1 477 ? 37.423 4.883 -60.727 1.00 82.19 477 GLU A N 1
ATOM 3773 C CA . GLU A 1 477 ? 37.624 4.656 -62.165 1.00 82.19 477 GLU A CA 1
ATOM 3774 C C . GLU A 1 477 ? 37.832 3.174 -62.509 1.00 82.19 477 GLU A C 1
ATOM 3776 O O . GLU A 1 477 ? 37.220 2.643 -63.439 1.00 82.19 477 GLU A O 1
ATOM 3781 N N . LYS A 1 478 ? 38.691 2.473 -61.755 1.00 84.12 478 LYS A N 1
ATOM 3782 C CA . LYS A 1 478 ? 39.019 1.062 -62.010 1.00 84.12 478 LYS A CA 1
ATOM 3783 C C . LYS A 1 478 ? 37.959 0.102 -61.463 1.00 84.12 478 LYS A C 1
ATOM 3785 O O . LYS A 1 478 ? 37.911 -1.045 -61.918 1.00 84.12 478 LYS A O 1
ATOM 3790 N N . TRP A 1 479 ? 37.130 0.542 -60.509 1.00 79.12 479 TRP A N 1
ATOM 3791 C CA . TRP A 1 479 ? 36.059 -0.196 -59.819 1.00 79.12 479 TRP A CA 1
ATOM 3792 C C . TRP A 1 479 ? 36.440 -1.634 -59.423 1.00 79.12 479 TRP A C 1
ATOM 3794 O O . TRP A 1 479 ? 36.893 -1.893 -58.314 1.00 79.12 479 TRP A O 1
ATOM 3804 N N . ARG A 1 480 ? 36.264 -2.597 -60.341 1.00 80.12 480 ARG A N 1
ATOM 3805 C CA . ARG A 1 480 ? 36.497 -4.037 -60.132 1.00 80.12 480 ARG A CA 1
ATOM 3806 C C . ARG A 1 480 ? 37.957 -4.459 -60.341 1.00 80.12 480 ARG A C 1
ATOM 3808 O O . ARG A 1 480 ? 38.304 -5.589 -60.019 1.00 80.12 480 ARG A O 1
ATOM 3815 N N . ARG A 1 481 ? 38.780 -3.582 -60.921 1.00 86.75 481 ARG A N 1
ATOM 3816 C CA . ARG A 1 481 ? 40.203 -3.794 -61.234 1.00 86.75 481 ARG A CA 1
ATOM 3817 C C . ARG A 1 481 ? 41.129 -2.897 -60.404 1.00 86.75 481 ARG A C 1
ATOM 3819 O O . ARG A 1 481 ? 42.249 -2.642 -60.828 1.00 86.75 481 ARG A O 1
ATOM 3826 N N . ALA A 1 482 ? 40.645 -2.351 -59.290 1.00 87.38 482 ALA A N 1
ATOM 3827 C CA . ALA A 1 482 ? 41.470 -1.523 -58.417 1.00 87.38 482 ALA A CA 1
ATOM 3828 C C . ALA A 1 482 ? 42.589 -2.366 -57.780 1.00 87.38 482 ALA A C 1
ATOM 3830 O O . ALA A 1 482 ? 42.337 -3.475 -57.304 1.00 87.38 482 ALA A O 1
ATOM 3831 N N . ASP A 1 483 ? 43.811 -1.836 -57.783 1.00 89.94 483 ASP A N 1
ATOM 3832 C CA . ASP A 1 483 ? 44.979 -2.498 -57.205 1.00 89.94 483 ASP A CA 1
ATOM 3833 C C . ASP A 1 483 ? 44.920 -2.462 -55.666 1.00 89.94 483 ASP A C 1
ATOM 3835 O O . ASP A 1 483 ? 44.329 -1.555 -55.076 1.00 89.94 483 ASP A O 1
ATOM 3839 N N . ASN A 1 484 ? 45.578 -3.408 -54.984 1.00 88.75 484 ASN A N 1
ATOM 3840 C CA . ASN A 1 484 ? 45.606 -3.434 -53.510 1.00 88.75 484 ASN A CA 1
ATOM 3841 C C . ASN A 1 484 ? 46.158 -2.130 -52.902 1.00 88.75 484 ASN A C 1
ATOM 3843 O O . ASN A 1 484 ? 45.710 -1.717 -51.836 1.00 88.75 484 ASN A O 1
ATOM 3847 N N . TRP A 1 485 ? 47.093 -1.469 -53.593 1.00 88.69 485 TRP A N 1
ATOM 3848 C CA . TRP A 1 485 ? 47.592 -0.144 -53.223 1.00 88.69 485 TRP A CA 1
ATOM 3849 C C . TRP A 1 485 ? 46.478 0.914 -53.242 1.00 88.69 485 TRP A C 1
ATOM 3851 O O . TRP A 1 485 ? 46.281 1.617 -52.253 1.00 88.69 485 TRP A O 1
ATOM 3861 N N . ASP A 1 486 ? 45.698 0.973 -54.327 1.00 87.44 486 ASP A N 1
ATOM 3862 C CA . ASP A 1 486 ? 44.591 1.924 -54.478 1.00 87.44 486 ASP A CA 1
ATOM 3863 C C . ASP A 1 486 ? 43.510 1.692 -53.410 1.00 87.44 486 ASP A C 1
ATOM 3865 O O . ASP A 1 486 ? 42.922 2.642 -52.900 1.00 87.44 486 ASP A O 1
ATOM 3869 N N . LEU A 1 487 ? 43.267 0.439 -53.012 1.00 87.56 487 LEU A N 1
ATOM 3870 C CA . LEU A 1 487 ? 42.329 0.098 -51.937 1.00 87.56 487 LEU A CA 1
ATOM 3871 C C . LEU A 1 487 ? 42.838 0.508 -50.547 1.00 87.56 487 LEU A C 1
ATOM 3873 O O . LEU A 1 487 ? 42.053 1.012 -49.743 1.00 87.56 487 LEU A O 1
ATOM 3877 N N . LEU A 1 488 ? 44.128 0.315 -50.264 1.00 89.81 488 LEU A N 1
ATOM 3878 C CA . LEU A 1 488 ? 44.724 0.628 -48.964 1.00 89.81 488 LEU A CA 1
ATOM 3879 C C . LEU A 1 488 ? 44.814 2.144 -48.734 1.00 89.81 488 LEU A C 1
ATOM 3881 O O . LEU A 1 488 ? 44.336 2.640 -47.720 1.00 89.81 488 LEU A O 1
ATOM 3885 N N . TYR A 1 489 ? 45.349 2.892 -49.702 1.00 90.12 489 TYR A N 1
ATOM 3886 C CA . TYR A 1 489 ? 45.569 4.337 -49.566 1.00 90.12 489 TYR A CA 1
ATOM 3887 C C . TYR A 1 489 ? 44.299 5.181 -49.743 1.00 90.12 489 TYR A C 1
ATOM 3889 O O . TYR A 1 489 ? 44.277 6.338 -49.336 1.00 90.12 489 TYR A O 1
ATOM 3897 N N . SER A 1 490 ? 43.219 4.611 -50.291 1.00 89.44 490 SER A N 1
ATOM 3898 C CA . SER A 1 490 ? 41.891 5.251 -50.339 1.00 89.44 490 SER A CA 1
ATOM 3899 C C . SER A 1 490 ? 40.999 4.928 -49.137 1.00 89.44 490 SER A C 1
ATOM 3901 O O . SER A 1 490 ? 39.844 5.354 -49.102 1.00 89.44 490 SER A O 1
ATOM 3903 N N . THR A 1 491 ? 41.478 4.138 -48.173 1.00 90.94 491 THR A N 1
ATOM 3904 C CA . THR A 1 491 ? 40.705 3.774 -46.982 1.00 90.94 491 THR A CA 1
ATOM 3905 C C . THR A 1 491 ? 41.069 4.700 -45.826 1.00 90.94 491 THR A C 1
ATOM 3907 O O . THR A 1 491 ? 42.236 4.843 -45.475 1.00 90.94 491 THR A O 1
ATOM 3910 N N . ILE A 1 492 ? 40.056 5.333 -45.229 1.00 92.12 492 ILE A N 1
ATOM 3911 C CA . ILE A 1 492 ? 40.216 6.128 -44.008 1.00 92.12 492 ILE A CA 1
ATOM 3912 C C . ILE A 1 492 ? 40.185 5.177 -42.811 1.00 92.12 492 ILE A C 1
ATOM 3914 O O . ILE A 1 492 ? 39.200 4.465 -42.600 1.00 92.12 492 ILE A O 1
ATOM 3918 N N . GLU A 1 493 ? 41.251 5.177 -42.017 1.00 93.38 493 GLU A N 1
ATOM 3919 C CA . GLU A 1 493 ? 41.338 4.389 -40.789 1.00 93.38 493 GLU A CA 1
ATOM 3920 C C . GLU A 1 493 ? 40.775 5.201 -39.622 1.00 93.38 493 GLU A C 1
ATOM 3922 O O . GLU A 1 493 ? 41.124 6.365 -39.429 1.00 93.38 493 GLU A O 1
ATOM 3927 N N . VAL A 1 494 ? 39.881 4.595 -38.837 1.00 93.88 494 VAL A N 1
ATOM 3928 C CA . VAL A 1 494 ? 39.265 5.257 -37.683 1.00 93.88 494 VAL A CA 1
ATOM 3929 C C . VAL A 1 494 ? 39.389 4.367 -36.455 1.00 93.88 494 VAL A C 1
ATOM 3931 O O . VAL A 1 494 ? 38.748 3.316 -36.376 1.00 93.88 494 VAL A O 1
ATOM 3934 N N . TYR A 1 495 ? 40.154 4.825 -35.468 1.00 93.44 495 TYR A N 1
ATOM 3935 C CA . TYR A 1 495 ? 40.219 4.202 -34.149 1.00 93.44 495 TYR A CA 1
ATOM 3936 C C . TYR A 1 495 ? 39.278 4.960 -33.224 1.00 93.44 495 TYR A C 1
ATOM 3938 O O . TYR A 1 495 ? 39.354 6.178 -33.117 1.00 93.44 495 TYR A O 1
ATOM 3946 N N . ARG A 1 496 ? 38.348 4.256 -32.583 1.00 92.38 496 ARG A N 1
ATOM 3947 C CA . ARG A 1 496 ? 37.316 4.863 -31.733 1.00 92.38 496 ARG A CA 1
ATOM 3948 C C . ARG A 1 496 ? 37.384 4.240 -30.355 1.00 92.38 496 ARG A C 1
ATOM 3950 O O . ARG A 1 496 ? 37.532 3.023 -30.258 1.00 92.38 496 ARG A O 1
ATOM 3957 N N . ASP A 1 497 ? 37.208 5.054 -29.326 1.00 90.19 497 ASP A N 1
ATOM 3958 C CA . ASP A 1 497 ? 36.960 4.548 -27.985 1.00 90.19 497 ASP A CA 1
ATOM 3959 C C . ASP A 1 497 ? 35.528 3.999 -27.915 1.00 90.19 497 ASP A C 1
ATOM 3961 O O . ASP A 1 497 ? 34.557 4.696 -28.212 1.00 90.19 497 ASP A O 1
ATOM 3965 N N . VAL A 1 498 ? 35.397 2.718 -27.565 1.00 88.88 498 VAL A N 1
ATOM 3966 C CA . VAL A 1 498 ? 34.107 2.015 -27.440 1.00 88.88 498 VAL A CA 1
ATOM 3967 C C . VAL A 1 498 ? 33.696 1.864 -25.969 1.00 88.88 498 VAL A C 1
ATOM 3969 O O . VAL A 1 498 ? 32.630 1.322 -25.680 1.00 88.88 498 VAL A O 1
ATOM 3972 N N . SER A 1 499 ? 34.492 2.385 -25.028 1.00 87.25 499 SER A N 1
ATOM 3973 C CA . SER A 1 499 ? 34.183 2.378 -23.592 1.00 87.25 499 SER A CA 1
ATOM 3974 C C . SER A 1 499 ? 32.863 3.095 -23.294 1.00 87.25 499 SER A C 1
ATOM 3976 O O . SER A 1 499 ? 32.107 2.669 -22.422 1.00 87.25 499 SER A O 1
ATOM 3978 N N . VAL A 1 500 ? 32.538 4.131 -24.079 1.00 84.38 500 VAL A N 1
ATOM 3979 C CA . VAL A 1 500 ? 31.230 4.799 -24.081 1.00 84.38 500 VAL A CA 1
ATOM 3980 C C . VAL A 1 500 ? 30.471 4.429 -25.359 1.00 84.38 500 VAL A C 1
ATOM 3982 O O . VAL A 1 500 ? 30.614 5.065 -26.405 1.00 84.38 500 VAL A O 1
ATOM 3985 N N . LYS A 1 501 ? 29.645 3.378 -25.274 1.00 83.50 501 LYS A N 1
ATOM 3986 C CA . LYS A 1 501 ? 28.941 2.781 -26.425 1.00 83.50 501 LYS A CA 1
ATOM 3987 C C . LYS A 1 501 ? 28.100 3.787 -27.221 1.00 83.50 501 LYS A C 1
ATOM 3989 O O . LYS A 1 501 ? 28.089 3.716 -28.452 1.00 83.50 501 LYS A O 1
ATOM 3994 N N . ASP A 1 502 ? 27.418 4.708 -26.544 1.00 80.12 502 ASP A N 1
ATOM 3995 C CA . ASP A 1 502 ? 26.527 5.676 -27.193 1.00 80.12 502 ASP A CA 1
ATOM 3996 C C . ASP A 1 502 ? 27.321 6.672 -28.039 1.00 80.12 502 ASP A C 1
ATOM 3998 O O . ASP A 1 502 ? 27.078 6.792 -29.240 1.00 80.12 502 ASP A O 1
ATOM 4002 N N . VAL A 1 503 ? 28.352 7.294 -27.455 1.00 85.56 503 VAL A N 1
ATOM 4003 C CA . VAL A 1 503 ? 29.257 8.214 -28.165 1.00 85.56 503 VAL A CA 1
ATOM 4004 C C . VAL A 1 503 ? 29.916 7.511 -29.350 1.00 85.56 503 VAL A C 1
ATOM 4006 O O . VAL A 1 503 ? 29.912 8.042 -30.459 1.00 85.56 503 VAL A O 1
ATOM 4009 N N . ALA A 1 504 ? 30.403 6.282 -29.163 1.00 87.25 504 ALA A N 1
ATOM 4010 C CA . ALA A 1 504 ? 31.011 5.499 -30.236 1.00 87.25 504 ALA A CA 1
ATOM 4011 C C . ALA A 1 504 ? 30.035 5.207 -31.392 1.00 87.25 504 ALA A C 1
ATOM 4013 O O . ALA A 1 504 ? 30.439 5.182 -32.562 1.00 87.25 504 ALA A O 1
ATOM 4014 N N . SER A 1 505 ? 28.756 4.974 -31.079 1.00 87.06 505 SER A N 1
ATOM 4015 C CA . SER A 1 505 ? 27.702 4.670 -32.054 1.00 87.06 505 SER A CA 1
ATOM 4016 C C . SER A 1 505 ? 27.264 5.915 -32.826 1.00 87.06 505 SER A C 1
ATOM 4018 O O . SER A 1 505 ? 27.222 5.868 -34.056 1.00 87.06 505 SER A O 1
ATOM 4020 N N . PHE A 1 506 ? 27.033 7.038 -32.137 1.00 87.00 506 PHE A N 1
ATOM 4021 C CA . PHE A 1 506 ? 26.759 8.331 -32.775 1.00 87.00 506 PHE A CA 1
ATOM 4022 C C . PHE A 1 506 ? 27.919 8.776 -33.654 1.00 87.00 506 PHE A C 1
ATOM 4024 O O . PHE A 1 506 ? 27.712 9.182 -34.794 1.00 87.00 506 PHE A O 1
ATOM 4031 N N . LEU A 1 507 ? 29.152 8.608 -33.177 1.00 89.25 507 LEU A N 1
ATOM 4032 C CA . LEU A 1 507 ? 30.327 8.955 -33.954 1.00 89.25 507 LEU A CA 1
ATOM 4033 C C . LEU A 1 507 ? 30.451 8.108 -35.227 1.00 89.25 507 LEU A C 1
ATOM 4035 O O . LEU A 1 507 ? 30.818 8.625 -36.280 1.00 89.25 507 LEU A O 1
ATOM 4039 N N . LYS A 1 508 ? 30.112 6.812 -35.151 1.00 90.12 508 LYS A N 1
ATOM 4040 C CA . LYS A 1 508 ? 30.001 5.966 -36.346 1.00 90.12 508 LYS A CA 1
ATOM 4041 C C . LYS A 1 508 ? 29.030 6.602 -37.334 1.00 90.12 508 LYS A C 1
ATOM 4043 O O . LYS A 1 508 ? 29.385 6.798 -38.487 1.00 90.12 508 LYS A O 1
ATOM 4048 N N . LEU A 1 509 ? 27.821 6.919 -36.873 1.00 87.12 509 LEU A N 1
ATOM 4049 C CA . LEU A 1 509 ? 26.767 7.469 -37.714 1.00 87.12 509 LEU A CA 1
ATOM 4050 C C . LEU A 1 509 ? 27.200 8.788 -38.367 1.00 87.12 509 LEU A C 1
ATOM 4052 O O . LEU A 1 509 ? 27.042 8.919 -39.573 1.00 87.12 509 LEU A O 1
ATOM 4056 N N . TYR A 1 510 ? 27.817 9.704 -37.612 1.00 89.06 510 TYR A N 1
ATOM 4057 C CA . TYR A 1 510 ? 28.333 10.973 -38.137 1.00 89.06 510 TYR A CA 1
ATOM 4058 C C . TYR A 1 510 ? 29.388 10.764 -39.221 1.00 89.06 510 TYR A C 1
ATOM 4060 O O . TYR A 1 510 ? 29.298 11.378 -40.276 1.00 89.06 510 TYR A O 1
ATOM 4068 N N . LEU A 1 511 ? 30.348 9.859 -39.006 1.00 90.00 511 LEU A N 1
ATOM 4069 C CA . LEU A 1 511 ? 31.385 9.567 -39.998 1.00 90.00 511 LEU A CA 1
ATOM 4070 C C . LEU A 1 511 ? 30.803 8.997 -41.296 1.00 90.00 511 LEU A C 1
ATOM 4072 O O . LEU A 1 511 ? 31.198 9.426 -42.376 1.00 90.00 511 LEU A O 1
ATOM 4076 N N . TYR A 1 512 ? 29.863 8.050 -41.203 1.00 88.50 512 TYR A N 1
ATOM 4077 C CA . TYR A 1 512 ? 29.222 7.470 -42.386 1.00 88.50 512 TYR A CA 1
ATOM 4078 C C . TYR A 1 512 ? 28.330 8.485 -43.112 1.00 88.50 512 TYR A C 1
ATOM 4080 O O . TYR A 1 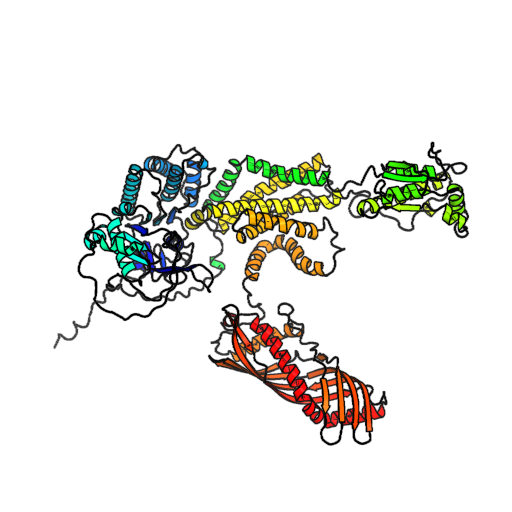512 ? 28.419 8.588 -44.332 1.00 88.50 512 TYR A O 1
ATOM 4088 N N . ASP A 1 513 ? 27.503 9.237 -42.384 1.00 87.06 513 ASP A N 1
ATOM 4089 C CA . ASP A 1 513 ? 26.595 10.241 -42.953 1.00 87.06 513 ASP A CA 1
ATOM 4090 C C . ASP A 1 513 ? 27.375 11.365 -43.651 1.00 87.06 513 ASP A C 1
ATOM 4092 O O . ASP A 1 513 ? 27.151 11.636 -44.831 1.00 87.06 513 ASP A O 1
ATOM 4096 N N . SER A 1 514 ? 28.383 11.937 -42.978 1.00 90.31 514 SER A N 1
ATOM 4097 C CA . SER A 1 514 ? 29.262 12.955 -43.567 1.00 90.31 514 SER A CA 1
ATOM 4098 C C . SER A 1 514 ? 30.039 12.421 -44.775 1.00 90.31 514 SER A C 1
ATOM 4100 O O . SER A 1 514 ? 30.201 13.146 -45.752 1.00 90.31 514 SER A O 1
ATOM 4102 N N . PHE A 1 515 ? 30.485 11.157 -44.766 1.00 89.38 515 PHE A N 1
ATOM 4103 C CA . PHE A 1 515 ? 31.193 10.566 -45.909 1.00 89.38 515 PHE A CA 1
ATOM 4104 C C . PHE A 1 515 ? 30.279 10.355 -47.124 1.00 89.38 515 PHE A C 1
ATOM 4106 O O . PHE A 1 515 ? 30.685 10.625 -48.253 1.00 89.38 515 PHE A O 1
ATOM 4113 N N . VAL A 1 516 ? 29.044 9.890 -46.911 1.00 86.19 516 VAL A N 1
ATOM 4114 C CA . VAL A 1 516 ? 28.066 9.688 -47.991 1.00 86.19 516 VAL A CA 1
ATOM 4115 C C . VAL A 1 516 ? 27.677 11.020 -48.634 1.00 86.19 516 VAL A C 1
ATOM 4117 O O . VAL A 1 516 ? 27.626 11.093 -49.861 1.00 86.19 516 VAL A O 1
ATOM 4120 N N . LEU A 1 517 ? 27.457 12.069 -47.832 1.00 86.81 517 LEU A N 1
ATOM 4121 C CA . LEU A 1 517 ? 27.185 13.422 -48.334 1.00 86.81 517 LEU A CA 1
ATOM 4122 C C . LEU A 1 517 ? 28.371 13.969 -49.138 1.00 86.81 517 LEU A C 1
ATOM 4124 O O . LEU A 1 517 ? 28.197 14.350 -50.294 1.00 86.81 517 LEU A O 1
ATOM 4128 N N . PHE A 1 518 ? 29.581 13.889 -48.577 1.00 89.00 518 PHE A N 1
ATOM 4129 C CA . PHE A 1 518 ? 30.820 14.292 -49.244 1.00 89.00 518 PHE A CA 1
ATOM 4130 C C . PHE A 1 518 ? 30.988 13.630 -50.623 1.00 89.00 518 PHE A C 1
ATOM 4132 O O . PHE A 1 518 ? 31.257 14.304 -51.617 1.00 89.00 518 PHE A O 1
ATOM 4139 N N . ILE A 1 519 ? 30.820 12.307 -50.705 1.00 86.44 519 ILE A N 1
ATOM 4140 C CA . ILE A 1 519 ? 30.986 11.582 -51.968 1.00 86.44 519 ILE A CA 1
ATOM 4141 C C . ILE A 1 519 ? 29.843 11.883 -52.949 1.00 86.44 519 ILE A C 1
ATOM 4143 O O . ILE A 1 519 ? 30.092 11.999 -54.149 1.00 86.44 519 ILE A O 1
ATOM 4147 N N . SER A 1 520 ? 28.603 12.015 -52.470 1.00 86.00 520 SER A N 1
ATOM 4148 C CA . SER A 1 520 ? 27.454 12.381 -53.309 1.00 86.00 520 SER A CA 1
ATOM 4149 C C . SER A 1 520 ? 27.671 13.731 -53.998 1.00 86.00 520 SER A C 1
ATOM 4151 O O . SER A 1 520 ? 27.425 13.851 -55.199 1.00 86.00 520 SER A O 1
ATOM 4153 N N . ASP A 1 521 ? 28.172 14.720 -53.259 1.00 86.56 521 ASP A N 1
ATOM 4154 C CA . ASP A 1 521 ? 28.456 16.054 -53.790 1.00 86.56 521 ASP A CA 1
ATOM 4155 C C . ASP A 1 521 ? 29.681 16.044 -54.716 1.00 86.56 521 ASP A C 1
ATOM 4157 O O . ASP A 1 521 ? 29.668 16.687 -55.765 1.00 86.56 521 ASP A O 1
ATOM 4161 N N . TYR A 1 522 ? 30.711 15.245 -54.410 1.00 85.88 522 TYR A N 1
ATOM 4162 C CA . TYR A 1 522 ? 31.846 15.042 -55.316 1.00 85.88 522 TYR A CA 1
ATOM 4163 C C . TYR A 1 522 ? 31.419 14.452 -56.670 1.00 85.88 522 TYR A C 1
ATOM 4165 O O . TYR A 1 522 ? 31.853 14.937 -57.716 1.00 85.88 522 TYR A O 1
ATOM 4173 N N . LEU A 1 523 ? 30.546 13.438 -56.670 1.00 84.31 523 LEU A N 1
ATOM 4174 C CA . LEU A 1 523 ? 30.016 12.863 -57.909 1.00 84.31 523 LEU A CA 1
ATOM 4175 C C . LEU A 1 523 ? 29.140 13.851 -58.687 1.00 84.31 523 LEU A C 1
ATOM 4177 O O . LEU A 1 523 ? 29.179 13.828 -59.915 1.00 84.31 523 LEU A O 1
ATOM 4181 N N . ASP A 1 524 ? 28.386 14.715 -57.998 1.00 84.44 524 ASP A N 1
ATOM 4182 C CA . ASP A 1 524 ? 27.580 15.763 -58.637 1.00 84.44 524 ASP A CA 1
ATOM 4183 C C . ASP A 1 524 ? 28.441 16.739 -59.429 1.00 84.44 524 ASP A C 1
ATOM 4185 O O . ASP A 1 524 ? 28.218 16.974 -60.615 1.00 84.44 524 ASP A O 1
ATOM 4189 N N . VAL A 1 525 ? 29.472 17.270 -58.768 1.00 86.69 525 VAL A N 1
ATOM 4190 C CA . VAL A 1 525 ? 30.385 18.256 -59.352 1.00 86.69 525 VAL A CA 1
ATOM 4191 C C . VAL A 1 525 ? 31.155 17.663 -60.535 1.00 86.69 525 VAL A C 1
ATOM 4193 O O . VAL A 1 525 ? 31.538 18.397 -61.443 1.00 86.69 525 VAL A O 1
ATOM 4196 N N . CYS A 1 526 ? 31.351 16.341 -60.555 1.00 84.38 526 CYS A N 1
ATOM 4197 C CA . CYS A 1 526 ? 32.007 15.627 -61.650 1.00 84.38 526 CYS A CA 1
ATOM 4198 C C . CYS A 1 526 ? 31.065 15.056 -62.709 1.00 84.38 526 CYS A C 1
ATOM 4200 O O . CYS A 1 526 ? 31.519 14.267 -63.536 1.00 84.38 526 CYS A O 1
ATOM 4202 N N . GLU A 1 527 ? 29.786 15.452 -62.706 1.00 81.81 527 GLU A N 1
ATOM 4203 C CA . GLU A 1 527 ? 28.763 14.992 -63.659 1.00 81.81 527 GLU A CA 1
ATOM 4204 C C . GLU A 1 527 ? 28.638 13.455 -63.716 1.00 81.81 527 GLU A C 1
ATOM 4206 O O . GLU A 1 527 ? 28.230 12.860 -64.717 1.00 81.81 527 GLU A O 1
ATOM 4211 N N . MET A 1 528 ? 28.989 12.781 -62.620 1.00 79.44 528 MET A N 1
ATOM 4212 C CA . MET A 1 528 ? 28.884 11.336 -62.476 1.00 79.44 528 MET A CA 1
ATOM 4213 C C . MET A 1 528 ? 27.516 10.967 -61.896 1.00 79.44 528 MET A C 1
ATOM 4215 O O . MET A 1 528 ? 26.896 11.720 -61.146 1.00 79.44 528 MET A O 1
ATOM 4219 N N . ASN A 1 529 ? 27.019 9.770 -62.221 1.00 76.31 529 ASN A N 1
ATOM 4220 C CA . ASN A 1 529 ? 25.702 9.345 -61.753 1.00 76.31 529 ASN A CA 1
ATOM 4221 C C . ASN A 1 529 ? 25.681 9.150 -60.222 1.00 76.31 529 ASN A C 1
ATOM 4223 O O . ASN A 1 529 ? 26.218 8.165 -59.713 1.00 76.31 529 ASN A O 1
ATOM 4227 N N . LYS A 1 530 ? 24.989 10.044 -59.502 1.00 73.25 530 LYS A N 1
ATOM 4228 C CA . LYS A 1 530 ? 24.786 9.973 -58.041 1.00 73.25 530 LYS A CA 1
ATOM 4229 C C . LYS A 1 530 ? 24.121 8.676 -57.583 1.00 73.25 530 LYS A C 1
ATOM 4231 O O . LYS A 1 530 ? 24.368 8.206 -56.473 1.00 73.25 530 LYS A O 1
ATOM 4236 N N . ASP A 1 531 ? 23.286 8.076 -58.432 1.00 69.06 531 ASP A N 1
ATOM 4237 C CA . ASP A 1 531 ? 22.567 6.845 -58.098 1.00 69.06 531 ASP A CA 1
ATOM 4238 C C . ASP A 1 531 ? 23.496 5.626 -58.015 1.00 69.06 531 ASP A C 1
ATOM 4240 O O . ASP A 1 531 ? 23.118 4.622 -57.417 1.00 69.06 531 ASP A O 1
ATOM 4244 N N . ALA A 1 532 ? 24.729 5.717 -58.530 1.00 68.25 532 ALA A N 1
ATOM 4245 C CA . ALA A 1 532 ? 25.729 4.658 -58.396 1.00 68.25 532 ALA A CA 1
ATOM 4246 C C . ALA A 1 532 ? 26.207 4.458 -56.945 1.00 68.25 532 ALA A C 1
ATOM 4248 O O . ALA A 1 532 ? 26.731 3.393 -56.618 1.00 68.25 532 ALA A O 1
ATOM 4249 N N . LEU A 1 533 ? 26.027 5.468 -56.083 1.00 67.56 533 LEU A N 1
ATOM 4250 C CA . LEU A 1 533 ? 26.445 5.447 -54.679 1.00 67.56 533 LEU A CA 1
ATOM 4251 C C . LEU A 1 533 ? 25.291 5.330 -53.688 1.00 67.56 533 LEU A C 1
ATOM 4253 O O . LEU A 1 533 ? 25.525 5.094 -52.499 1.00 67.56 533 LEU A O 1
ATOM 4257 N N . LYS A 1 534 ? 24.045 5.447 -54.161 1.00 67.94 534 LYS A N 1
ATOM 4258 C CA . LYS A 1 534 ? 22.895 5.095 -53.336 1.00 67.94 534 LYS A CA 1
ATOM 4259 C C . LYS A 1 534 ? 23.003 3.613 -53.012 1.00 67.94 534 LYS A C 1
ATOM 4261 O O . LYS A 1 534 ? 22.993 2.763 -53.902 1.00 67.94 534 LYS A O 1
ATOM 4266 N N . LEU A 1 535 ? 23.093 3.303 -51.719 1.00 69.44 535 LEU A N 1
ATOM 4267 C CA . LEU A 1 535 ? 22.876 1.941 -51.248 1.00 69.44 535 LEU A CA 1
ATOM 4268 C C . LEU A 1 535 ? 21.559 1.443 -51.873 1.00 69.44 535 LEU A C 1
ATOM 4270 O O . LEU A 1 535 ? 20.607 2.227 -51.935 1.00 69.44 535 LEU A O 1
ATOM 4274 N N . PRO A 1 536 ? 21.461 0.175 -52.318 1.00 76.88 536 PRO A N 1
ATOM 4275 C CA . PRO A 1 536 ? 20.231 -0.405 -52.869 1.00 76.88 536 PRO A CA 1
ATOM 4276 C C . PRO A 1 536 ? 19.185 -0.654 -51.761 1.00 76.88 536 PRO A C 1
ATOM 4278 O O . PRO A 1 536 ? 18.563 -1.707 -51.672 1.00 76.88 536 PRO A O 1
ATOM 4281 N N . ILE A 1 537 ? 19.043 0.317 -50.862 1.00 71.00 537 ILE A N 1
ATOM 4282 C CA . ILE A 1 537 ? 18.181 0.373 -49.698 1.00 71.00 537 ILE A CA 1
ATOM 4283 C C . ILE A 1 537 ? 17.581 1.778 -49.723 1.00 71.00 537 ILE A C 1
ATOM 4285 O O . ILE A 1 537 ? 18.240 2.763 -49.390 1.00 71.00 537 ILE A O 1
ATOM 4289 N N . GLN A 1 538 ? 16.329 1.876 -50.163 1.00 75.81 538 GLN A N 1
ATOM 4290 C CA . GLN A 1 538 ? 15.599 3.136 -50.175 1.00 75.81 538 GLN A CA 1
ATOM 4291 C C . GLN A 1 538 ? 14.828 3.289 -48.864 1.00 75.81 538 GLN A C 1
ATOM 4293 O O . GLN A 1 538 ? 13.852 2.582 -48.612 1.00 75.81 538 GLN A O 1
ATOM 4298 N N . TRP A 1 539 ? 15.252 4.242 -48.037 1.00 73.88 539 TRP A N 1
ATOM 4299 C CA . TRP A 1 539 ? 14.513 4.624 -46.840 1.00 73.88 539 TRP A CA 1
ATOM 4300 C C . TRP A 1 539 ? 13.315 5.493 -47.231 1.00 73.88 539 TRP A C 1
ATOM 4302 O O . TRP A 1 539 ? 13.438 6.684 -47.528 1.00 73.88 539 TRP A O 1
ATOM 4312 N N . ASN A 1 540 ? 12.136 4.878 -47.249 1.00 81.50 540 ASN A N 1
ATOM 4313 C CA . ASN A 1 540 ? 10.871 5.596 -47.368 1.00 81.50 540 ASN A CA 1
ATOM 4314 C C . ASN A 1 540 ? 10.628 6.465 -46.118 1.00 81.50 540 ASN A C 1
ATOM 4316 O O . ASN A 1 540 ? 11.239 6.220 -45.075 1.00 81.50 540 ASN A O 1
ATOM 4320 N N . PRO A 1 541 ? 9.779 7.509 -46.198 1.00 79.88 541 PRO A N 1
ATOM 4321 C CA . PRO A 1 541 ? 9.412 8.281 -45.013 1.00 79.88 541 PRO A CA 1
ATOM 4322 C C . PRO A 1 541 ? 8.935 7.350 -43.881 1.00 79.88 541 PRO A C 1
ATOM 4324 O O . PRO A 1 541 ? 8.213 6.387 -44.159 1.00 79.88 541 PRO A O 1
ATOM 4327 N N . PRO A 1 542 ? 9.361 7.599 -42.628 1.00 76.75 542 PRO A N 1
ATOM 4328 C CA . PRO A 1 542 ? 9.051 6.715 -41.513 1.00 76.75 542 PRO A CA 1
ATOM 4329 C C . PRO A 1 542 ? 7.538 6.666 -41.265 1.00 76.75 542 PRO A C 1
ATOM 4331 O O . PRO A 1 542 ? 6.848 7.676 -41.387 1.00 76.75 542 PRO A O 1
ATOM 4334 N N . VAL A 1 543 ? 7.026 5.483 -40.905 1.00 77.19 543 VAL A N 1
ATOM 4335 C CA . VAL A 1 543 ? 5.597 5.282 -40.591 1.00 77.19 543 VAL A CA 1
ATOM 4336 C C . VAL A 1 543 ? 5.203 6.048 -39.321 1.00 77.19 543 VAL A C 1
ATOM 4338 O O . VAL A 1 543 ? 4.113 6.611 -39.250 1.00 77.19 543 VAL A O 1
ATOM 4341 N N . TYR A 1 544 ? 6.109 6.107 -38.341 1.00 68.12 544 TYR A N 1
ATOM 4342 C CA . TYR A 1 544 ? 5.958 6.844 -37.087 1.00 68.12 544 TYR A CA 1
ATOM 4343 C C . TYR A 1 544 ? 7.219 7.676 -36.818 1.00 68.12 544 TYR A C 1
ATOM 4345 O O . TYR A 1 544 ? 8.325 7.211 -37.079 1.00 68.12 544 TYR A O 1
ATOM 4353 N N . GLY A 1 545 ? 7.060 8.890 -36.280 1.00 68.44 545 GLY A N 1
ATOM 4354 C CA . GLY A 1 545 ? 8.176 9.812 -36.014 1.00 68.44 545 GLY A CA 1
ATOM 4355 C C . GLY A 1 545 ? 8.485 10.772 -37.171 1.00 68.44 545 GLY A C 1
ATOM 4356 O O . GLY A 1 545 ? 7.713 10.885 -38.121 1.00 68.44 545 GLY A O 1
ATOM 4357 N N . ASN A 1 546 ? 9.567 11.538 -37.037 1.00 72.19 546 ASN A N 1
ATOM 4358 C CA . ASN A 1 546 ? 10.157 12.373 -38.091 1.00 72.19 546 ASN A CA 1
ATOM 4359 C C . ASN A 1 546 ? 11.466 11.722 -38.588 1.00 72.19 546 ASN A C 1
ATOM 4361 O O . ASN A 1 546 ? 11.949 10.766 -37.992 1.00 72.19 546 ASN A O 1
ATOM 4365 N N . ARG A 1 547 ? 12.055 12.216 -39.688 1.00 66.56 547 ARG A N 1
ATOM 4366 C CA . ARG A 1 547 ? 13.320 11.669 -40.235 1.00 66.56 547 ARG A CA 1
ATOM 4367 C C . ARG A 1 547 ? 14.534 11.849 -39.310 1.00 66.56 547 ARG A C 1
ATOM 4369 O O . ARG A 1 547 ? 15.504 11.118 -39.454 1.00 66.56 547 ARG A O 1
ATOM 4376 N N . SER A 1 548 ? 14.461 12.789 -38.375 1.00 66.94 548 SER A N 1
ATOM 4377 C CA . SER A 1 548 ? 15.456 13.050 -37.336 1.00 66.94 548 SER A CA 1
ATOM 4378 C C . SER A 1 548 ? 14.706 13.312 -36.030 1.00 66.94 548 SER A C 1
ATOM 4380 O O . SER A 1 548 ? 14.244 14.427 -35.801 1.00 66.94 548 SER A O 1
ATOM 4382 N N . THR A 1 549 ? 14.480 12.268 -35.237 1.00 69.62 549 THR A N 1
ATOM 4383 C CA . THR A 1 549 ? 13.882 12.381 -33.897 1.00 69.62 549 THR A CA 1
ATOM 4384 C C . THR A 1 549 ? 14.962 12.177 -32.855 1.00 69.62 549 THR A C 1
ATOM 4386 O O . THR A 1 549 ? 15.688 11.180 -32.918 1.00 69.62 549 THR A O 1
ATOM 4389 N N . ASP A 1 550 ? 15.035 13.089 -31.895 1.00 75.88 550 ASP A N 1
ATOM 4390 C CA . ASP A 1 550 ? 15.923 12.953 -30.749 1.00 75.88 550 ASP A CA 1
ATOM 4391 C C . ASP A 1 550 ? 15.437 11.840 -29.812 1.00 75.88 550 ASP A C 1
ATOM 4393 O O . ASP A 1 550 ? 14.258 11.472 -29.776 1.00 75.88 550 ASP A O 1
ATOM 4397 N N . PHE A 1 551 ? 16.359 11.298 -29.018 1.00 78.62 551 PHE A N 1
ATOM 4398 C CA . PHE A 1 551 ? 16.029 10.266 -28.037 1.00 78.62 551 PHE A CA 1
ATOM 4399 C C . PHE A 1 551 ? 15.069 10.790 -26.950 1.00 78.62 551 PHE A C 1
ATOM 4401 O O . PHE A 1 551 ? 14.269 10.022 -26.411 1.00 78.62 551 PHE A O 1
ATOM 4408 N N . THR A 1 552 ? 15.097 12.100 -26.674 1.00 80.75 552 THR A N 1
ATOM 4409 C CA . THR A 1 552 ? 14.146 12.808 -25.795 1.00 80.75 552 THR A CA 1
ATOM 4410 C C . THR A 1 552 ? 12.692 12.528 -26.176 1.00 80.75 552 THR A C 1
ATOM 4412 O O . THR A 1 552 ? 11.895 12.160 -25.313 1.00 80.75 552 THR A O 1
ATOM 4415 N N . GLU A 1 553 ? 12.341 12.650 -27.462 1.00 80.19 553 GLU A N 1
ATOM 4416 C CA . GLU A 1 553 ? 10.969 12.471 -27.956 1.00 80.19 553 GLU A CA 1
ATOM 4417 C C . GLU A 1 553 ? 10.468 11.035 -27.762 1.00 80.19 553 GLU A C 1
ATOM 4419 O O . GLU A 1 553 ? 9.284 10.812 -27.506 1.00 80.19 553 GLU A O 1
ATOM 4424 N N . PHE A 1 554 ? 11.375 10.058 -27.841 1.00 81.38 554 PHE A N 1
ATOM 4425 C CA . PHE A 1 554 ? 11.068 8.649 -27.609 1.00 81.38 554 PHE A CA 1
ATOM 4426 C C . PHE A 1 554 ? 10.885 8.330 -26.117 1.00 81.38 554 PHE A C 1
ATOM 4428 O O . PHE A 1 554 ? 9.935 7.642 -25.740 1.00 81.38 554 PHE A O 1
ATOM 4435 N N . ALA A 1 555 ? 11.776 8.828 -25.257 1.00 83.31 555 ALA A N 1
ATOM 4436 C CA . ALA A 1 555 ? 11.802 8.472 -23.839 1.00 83.31 555 ALA A CA 1
ATOM 4437 C C . ALA A 1 555 ? 10.842 9.313 -22.965 1.00 83.31 555 ALA A C 1
ATOM 4439 O O . ALA A 1 555 ? 10.433 8.860 -21.888 1.00 83.31 555 ALA A O 1
ATOM 4440 N N . ALA A 1 556 ? 10.434 10.506 -23.417 1.00 84.69 556 ALA A N 1
ATOM 4441 C CA . ALA A 1 556 ? 9.574 11.423 -22.660 1.00 84.69 556 ALA A CA 1
ATOM 4442 C C . ALA A 1 556 ? 8.222 10.829 -22.211 1.00 84.69 556 ALA A C 1
ATOM 4444 O O . ALA A 1 556 ? 7.878 11.004 -21.038 1.00 84.69 556 ALA A O 1
ATOM 4445 N N . PRO A 1 557 ? 7.459 10.084 -23.041 1.00 84.50 557 PRO A N 1
ATOM 4446 C CA . PRO A 1 557 ? 6.208 9.462 -22.598 1.00 84.50 557 PRO A CA 1
ATOM 4447 C C . PRO A 1 557 ? 6.406 8.472 -21.440 1.00 84.50 557 PRO A C 1
ATOM 4449 O O . PRO A 1 557 ? 5.626 8.465 -20.488 1.00 84.50 557 PRO A O 1
ATOM 4452 N N . GLY A 1 558 ? 7.481 7.676 -21.474 1.00 83.81 558 GLY A N 1
ATOM 4453 C CA . GLY A 1 558 ? 7.816 6.740 -20.398 1.00 83.81 558 GLY A CA 1
ATOM 4454 C C . GLY A 1 558 ? 8.197 7.447 -19.094 1.00 83.81 558 GLY A C 1
ATOM 4455 O O . GLY A 1 558 ? 7.739 7.062 -18.013 1.00 83.81 558 GLY A O 1
ATOM 4456 N N . ALA A 1 559 ? 8.977 8.526 -19.186 1.00 86.94 559 ALA A N 1
ATOM 4457 C CA . ALA A 1 559 ? 9.308 9.373 -18.041 1.00 86.94 559 ALA A CA 1
ATOM 4458 C C . ALA A 1 559 ? 8.052 10.024 -17.426 1.00 86.94 559 ALA A C 1
ATOM 4460 O O . ALA A 1 559 ? 7.851 9.970 -16.214 1.00 86.94 559 ALA A O 1
ATOM 4461 N N . LEU A 1 560 ? 7.145 10.561 -18.247 1.00 88.44 560 LEU A N 1
ATOM 4462 C CA . LEU A 1 560 ? 5.881 11.145 -17.779 1.00 88.44 560 LEU A CA 1
ATOM 4463 C C . LEU A 1 560 ? 4.988 10.120 -17.063 1.00 88.44 560 LEU A C 1
ATOM 4465 O O . LEU A 1 560 ? 4.429 10.408 -16.000 1.00 88.44 560 LEU A O 1
ATOM 4469 N N . MET A 1 561 ? 4.866 8.909 -17.612 1.00 87.81 561 MET A N 1
ATOM 4470 C CA . MET A 1 561 ? 4.073 7.841 -16.995 1.00 87.81 561 MET A CA 1
ATOM 4471 C C . MET A 1 561 ? 4.662 7.377 -15.658 1.00 87.81 561 MET A C 1
ATOM 4473 O O . MET A 1 561 ? 3.920 7.170 -14.700 1.00 87.81 561 MET A O 1
ATOM 4477 N N . THR A 1 562 ? 5.986 7.251 -15.564 1.00 87.56 562 THR A N 1
ATOM 4478 C CA . THR A 1 562 ? 6.648 6.848 -14.312 1.00 87.56 562 THR A CA 1
ATOM 4479 C C . THR A 1 562 ? 6.554 7.927 -13.235 1.00 87.56 562 THR A C 1
ATOM 4481 O O . THR A 1 562 ? 6.209 7.609 -12.097 1.00 87.56 562 THR A O 1
ATOM 4484 N N . ILE A 1 563 ? 6.770 9.200 -13.583 1.00 90.38 563 ILE A N 1
ATOM 4485 C CA . ILE A 1 563 ? 6.620 10.329 -12.651 1.00 90.38 563 ILE A CA 1
ATOM 4486 C C . ILE A 1 563 ? 5.197 10.368 -12.078 1.00 90.38 563 ILE A C 1
ATOM 4488 O O . ILE A 1 563 ? 5.018 10.415 -10.861 1.00 90.38 563 ILE A O 1
ATOM 4492 N N . THR A 1 564 ? 4.175 10.293 -12.936 1.00 89.31 564 THR A N 1
ATOM 4493 C CA . THR A 1 564 ? 2.765 10.337 -12.503 1.00 89.31 564 THR A CA 1
ATOM 4494 C C . THR A 1 564 ? 2.369 9.149 -11.623 1.00 89.31 564 THR A C 1
ATOM 4496 O O . THR A 1 564 ? 1.699 9.332 -10.602 1.00 89.31 564 THR A O 1
ATOM 4499 N N . PHE A 1 565 ? 2.818 7.940 -11.967 1.00 90.88 565 PHE A N 1
ATOM 4500 C CA . PHE A 1 565 ? 2.561 6.730 -11.184 1.00 90.88 565 PHE A CA 1
ATOM 4501 C C . PHE A 1 565 ? 3.186 6.799 -9.781 1.00 90.88 565 PHE A C 1
ATOM 4503 O O . PHE A 1 565 ? 2.507 6.569 -8.782 1.00 90.88 565 PHE A O 1
ATOM 4510 N N . PHE A 1 566 ? 4.474 7.136 -9.672 1.00 90.81 566 PHE A N 1
ATOM 4511 C CA . PHE A 1 566 ? 5.163 7.112 -8.377 1.00 90.81 566 PHE A CA 1
ATOM 4512 C C . PHE A 1 566 ? 4.800 8.287 -7.477 1.00 90.81 566 PHE A C 1
ATOM 4514 O O . PHE A 1 566 ? 4.764 8.128 -6.256 1.00 90.81 566 PHE A O 1
ATOM 4521 N N . LEU A 1 567 ? 4.482 9.445 -8.055 1.00 90.25 567 LEU A N 1
ATOM 4522 C CA . LEU A 1 567 ? 3.997 10.583 -7.285 1.00 90.25 567 LEU A CA 1
ATOM 4523 C C . LEU A 1 567 ? 2.650 10.270 -6.625 1.00 90.25 567 LEU A C 1
ATOM 4525 O O . LEU A 1 567 ? 2.499 10.453 -5.420 1.00 90.25 567 LEU A O 1
ATOM 4529 N N . SER A 1 568 ? 1.692 9.747 -7.393 1.00 91.31 568 SER A N 1
ATOM 453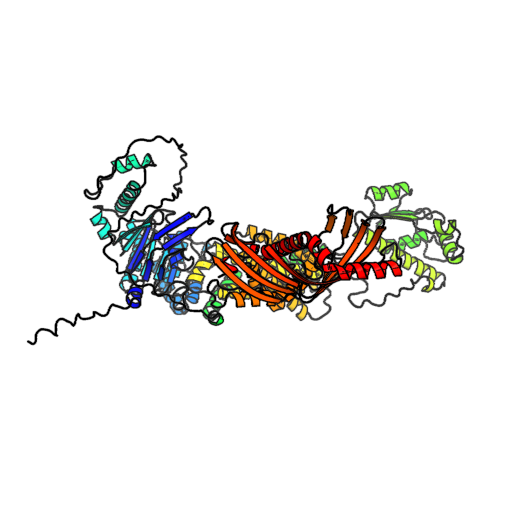0 C CA . SER A 1 568 ? 0.375 9.364 -6.868 1.00 91.31 568 SER A CA 1
ATOM 4531 C C . SER A 1 568 ? 0.465 8.228 -5.837 1.00 91.31 568 SER A C 1
ATOM 4533 O O . SER A 1 568 ? -0.204 8.287 -4.802 1.00 91.31 568 SER A O 1
ATOM 4535 N N . ALA A 1 569 ? 1.350 7.247 -6.049 1.00 91.44 569 ALA A N 1
ATOM 4536 C CA . ALA A 1 569 ? 1.629 6.184 -5.080 1.00 91.44 569 ALA A CA 1
ATOM 4537 C C . ALA A 1 569 ? 2.273 6.700 -3.781 1.00 91.44 569 ALA A C 1
ATOM 4539 O O . ALA A 1 569 ? 1.943 6.242 -2.687 1.00 91.44 569 ALA A O 1
ATOM 4540 N N . GLY A 1 570 ? 3.198 7.657 -3.875 1.00 91.00 570 GLY A N 1
ATOM 4541 C CA . GLY A 1 570 ? 3.853 8.250 -2.710 1.00 91.00 570 GLY A CA 1
ATOM 4542 C C . GLY A 1 570 ? 2.884 9.037 -1.833 1.00 91.00 570 GLY A C 1
ATOM 4543 O O . GLY A 1 570 ? 2.859 8.838 -0.618 1.00 91.00 570 GLY A O 1
ATOM 4544 N N . LEU A 1 571 ? 2.053 9.881 -2.452 1.00 89.50 571 LEU A N 1
ATOM 4545 C CA . LEU A 1 571 ? 1.082 10.721 -1.745 1.00 89.50 571 LEU A CA 1
ATOM 4546 C C . LEU A 1 571 ? 0.054 9.890 -0.969 1.00 89.50 571 LEU A C 1
ATOM 4548 O O . LEU A 1 571 ? -0.080 10.080 0.240 1.00 89.50 571 LEU A O 1
ATOM 4552 N N . THR A 1 572 ? -0.568 8.912 -1.633 1.00 92.06 572 THR A N 1
ATOM 4553 C CA . THR A 1 572 ? -1.521 7.972 -1.012 1.00 92.06 572 THR A CA 1
ATOM 4554 C C . THR A 1 572 ? -0.924 7.232 0.173 1.00 92.06 572 THR A C 1
ATOM 4556 O O . THR A 1 572 ? -1.539 7.123 1.235 1.00 92.06 572 THR A O 1
ATOM 4559 N N . THR A 1 573 ? 0.294 6.715 0.000 1.00 92.62 573 THR A N 1
ATOM 4560 C CA . THR A 1 573 ? 0.957 5.917 1.033 1.00 92.62 573 THR A CA 1
ATOM 4561 C C . THR A 1 573 ? 1.215 6.741 2.290 1.00 92.62 573 THR A C 1
ATOM 4563 O O . THR A 1 573 ? 0.919 6.287 3.395 1.00 92.62 573 THR A O 1
ATOM 4566 N N . VAL A 1 574 ? 1.741 7.958 2.129 1.00 89.88 574 VAL A N 1
ATOM 4567 C CA . VAL A 1 574 ? 2.046 8.854 3.253 1.00 89.88 574 VAL A CA 1
ATOM 4568 C C . VAL A 1 574 ? 0.762 9.318 3.940 1.00 89.88 574 VAL A C 1
ATOM 4570 O O . VAL A 1 574 ? 0.665 9.208 5.161 1.00 89.88 574 VAL A O 1
ATOM 4573 N N . ALA A 1 575 ? -0.249 9.756 3.181 1.00 88.12 575 ALA A N 1
ATOM 4574 C CA . ALA A 1 575 ? -1.522 10.211 3.741 1.00 88.12 575 ALA A CA 1
ATOM 4575 C C . ALA A 1 575 ? -2.201 9.122 4.591 1.00 88.12 575 ALA A C 1
ATOM 4577 O O . ALA A 1 575 ? -2.632 9.382 5.716 1.00 88.12 575 ALA A O 1
ATOM 4578 N N . MET A 1 576 ? -2.234 7.881 4.095 1.00 88.75 576 MET A N 1
ATOM 4579 C CA . MET A 1 576 ? -2.844 6.759 4.810 1.00 88.75 576 MET A CA 1
ATOM 4580 C C . MET A 1 576 ? -2.049 6.345 6.060 1.00 88.75 576 MET A C 1
ATOM 4582 O O . MET A 1 576 ? -2.643 5.990 7.081 1.00 88.75 576 MET A O 1
ATOM 4586 N N . LEU A 1 577 ? -0.712 6.382 6.005 1.00 89.56 577 LEU A N 1
ATOM 4587 C CA . LEU A 1 577 ? 0.137 6.040 7.152 1.00 89.56 577 LEU A CA 1
ATOM 4588 C C . LEU A 1 577 ? 0.028 7.068 8.281 1.00 89.56 577 LEU A C 1
ATOM 4590 O O . LEU A 1 577 ? -0.055 6.657 9.439 1.00 89.56 577 LEU A O 1
ATOM 4594 N N . ILE A 1 578 ? -0.047 8.364 7.961 1.00 86.31 578 ILE A N 1
ATOM 4595 C CA . ILE A 1 578 ? -0.236 9.430 8.958 1.00 86.31 578 ILE A CA 1
ATOM 4596 C C . ILE A 1 578 ? -1.566 9.233 9.698 1.00 86.31 578 ILE A C 1
ATOM 4598 O O . ILE A 1 578 ? -1.580 9.139 10.925 1.00 86.31 578 ILE A O 1
ATOM 4602 N N . GLU A 1 579 ? -2.683 9.052 8.979 1.00 87.44 579 GLU A N 1
ATOM 4603 C CA . GLU A 1 579 ? -3.997 8.864 9.623 1.00 87.44 579 GLU A CA 1
ATOM 4604 C C . GLU A 1 579 ? -4.063 7.621 10.518 1.00 87.44 579 GLU A C 1
ATOM 4606 O O . GLU A 1 579 ? -4.804 7.585 11.509 1.00 87.44 579 GLU A O 1
ATOM 4611 N N . ARG A 1 580 ? -3.309 6.582 10.154 1.00 86.19 580 ARG A N 1
ATOM 4612 C CA . ARG A 1 580 ? -3.228 5.336 10.910 1.00 86.19 580 ARG A CA 1
ATOM 4613 C C . ARG A 1 580 ? -2.369 5.484 12.163 1.00 86.19 580 ARG A C 1
ATOM 4615 O O . ARG A 1 580 ? -2.763 4.973 13.207 1.00 86.19 580 ARG A O 1
ATOM 4622 N N . ASN A 1 581 ? -1.227 6.160 12.053 1.00 84.25 581 ASN A N 1
ATOM 4623 C CA . ASN A 1 581 ? -0.259 6.310 13.138 1.00 84.25 581 ASN A CA 1
ATOM 4624 C C . ASN A 1 581 ? -0.691 7.343 14.189 1.00 84.25 581 ASN A C 1
ATOM 4626 O O . ASN A 1 581 ? -0.275 7.226 15.333 1.00 84.25 581 ASN A O 1
ATOM 4630 N N . GLU A 1 582 ? -1.543 8.309 13.834 1.00 83.69 582 GLU A N 1
ATOM 4631 C CA . GLU A 1 582 ? -2.098 9.301 14.772 1.00 83.69 582 GLU A CA 1
ATOM 4632 C C . GLU A 1 582 ? -3.400 8.843 15.472 1.00 83.69 582 GLU A C 1
ATOM 4634 O O . GLU A 1 582 ? -4.068 9.633 16.146 1.00 83.69 582 GLU A O 1
ATOM 4639 N N . GLY A 1 583 ? -3.837 7.595 15.255 1.00 82.00 583 GLY A N 1
ATOM 4640 C CA . GLY A 1 583 ? -5.053 7.032 15.864 1.00 82.00 583 GLY A CA 1
ATOM 4641 C C . GLY A 1 583 ? -6.376 7.584 15.303 1.00 82.00 583 GLY A C 1
ATOM 4642 O O . GLY A 1 583 ? -7.465 7.167 15.715 1.00 82.00 583 GLY A O 1
ATOM 4643 N N . ILE A 1 584 ? -6.319 8.490 14.322 1.00 86.12 584 ILE A N 1
ATOM 4644 C CA . ILE A 1 584 ? -7.491 9.151 13.729 1.00 86.12 584 ILE A CA 1
ATOM 4645 C C . ILE A 1 584 ? -8.349 8.163 12.928 1.00 86.12 584 ILE A C 1
ATOM 4647 O O . ILE A 1 584 ? -9.589 8.213 12.966 1.00 86.12 584 ILE A O 1
ATOM 4651 N N . LEU A 1 585 ? -7.693 7.224 12.239 1.00 86.50 585 LEU A N 1
ATOM 4652 C CA . LEU A 1 585 ? -8.360 6.141 11.526 1.00 86.50 585 LEU A CA 1
ATOM 4653 C C . LEU A 1 585 ? -9.226 5.305 12.478 1.00 86.50 585 LEU A C 1
ATOM 4655 O O . LEU A 1 585 ? -10.379 5.005 12.170 1.00 86.50 585 LEU A O 1
ATOM 4659 N N . GLU A 1 586 ? -8.698 4.952 13.652 1.00 82.94 586 GLU A N 1
ATOM 4660 C CA . GLU A 1 586 ? -9.414 4.117 14.619 1.00 82.94 586 GLU A CA 1
ATOM 4661 C C . GLU A 1 586 ? -10.673 4.810 15.123 1.00 82.94 586 GLU A C 1
ATOM 4663 O O . GLU A 1 586 ? -11.760 4.229 15.109 1.00 82.94 586 GLU A O 1
ATOM 4668 N N . ARG A 1 587 ? -10.531 6.084 15.486 1.00 87.50 587 ARG A N 1
ATOM 4669 C CA . ARG A 1 587 ? -11.627 6.927 15.953 1.00 87.50 587 ARG A CA 1
ATOM 4670 C C . ARG A 1 587 ? -12.760 7.026 14.929 1.00 87.50 587 ARG A C 1
ATOM 4672 O O . ARG A 1 587 ? -13.927 6.859 15.280 1.00 87.50 587 ARG A O 1
ATOM 4679 N N . SER A 1 588 ? -12.418 7.237 13.658 1.00 87.31 588 SER A N 1
ATOM 4680 C CA . SER A 1 588 ? -13.399 7.338 12.569 1.00 87.31 588 SER A CA 1
ATOM 4681 C C . SER A 1 588 ? -14.141 6.014 12.343 1.00 87.31 588 SER A C 1
ATOM 4683 O O . SER A 1 588 ? -15.363 6.004 12.166 1.00 87.31 588 SER A O 1
ATOM 4685 N N . LEU A 1 589 ? -13.426 4.885 12.411 1.00 86.62 589 LEU A N 1
ATOM 4686 C CA . LEU A 1 589 ? -14.014 3.553 12.255 1.00 86.62 589 LEU A CA 1
ATOM 4687 C C . LEU A 1 589 ? -14.994 3.216 13.389 1.00 86.62 589 LEU A C 1
ATOM 4689 O O . LEU A 1 589 ? -16.039 2.631 13.115 1.00 86.62 589 LEU A O 1
ATOM 4693 N N . VAL A 1 590 ? -14.714 3.610 14.638 1.00 85.19 590 VAL A N 1
ATOM 4694 C CA . VAL A 1 590 ? -15.623 3.357 15.778 1.00 85.19 590 VAL A CA 1
ATOM 4695 C C . VAL A 1 590 ? -16.959 4.089 15.617 1.00 85.19 590 VAL A C 1
ATOM 4697 O O . VAL A 1 590 ? -18.009 3.492 15.850 1.00 85.19 590 VAL A O 1
ATOM 4700 N N . MET A 1 591 ? -16.942 5.324 15.105 1.00 83.94 591 MET A N 1
ATOM 4701 C CA . MET A 1 591 ? -18.154 6.117 14.829 1.00 83.94 591 MET A CA 1
ATOM 4702 C C . MET A 1 591 ? -19.012 5.565 13.670 1.00 83.94 591 MET A C 1
ATOM 4704 O O . MET A 1 591 ? -20.061 6.122 13.320 1.00 83.94 591 MET A O 1
ATOM 4708 N N . GLY A 1 592 ? -18.588 4.463 13.043 1.00 82.19 592 GLY A N 1
ATOM 4709 C CA . GLY A 1 592 ? -19.330 3.795 11.980 1.00 82.19 592 GLY A CA 1
ATOM 4710 C C . GLY A 1 592 ? -18.888 4.151 10.570 1.00 82.19 592 GLY A C 1
ATOM 4711 O O . GLY A 1 592 ? -19.583 3.737 9.643 1.00 82.19 592 GLY A O 1
ATOM 4712 N N . VAL A 1 593 ? -17.804 4.912 10.380 1.00 86.44 593 VAL A N 1
ATOM 4713 C CA . VAL A 1 593 ? -17.222 5.100 9.042 1.00 86.44 593 VAL A CA 1
ATOM 4714 C C . VAL A 1 593 ? -16.688 3.756 8.562 1.00 86.44 593 VAL A C 1
ATOM 4716 O O . VAL A 1 593 ? -16.009 3.045 9.298 1.00 86.44 593 VAL A O 1
ATOM 4719 N N . THR A 1 594 ? -17.013 3.381 7.330 1.00 84.69 594 THR A N 1
ATOM 4720 C CA . THR A 1 594 ? -16.491 2.138 6.752 1.00 84.69 594 THR A CA 1
ATOM 4721 C C . THR A 1 594 ? -15.107 2.361 6.145 1.00 84.69 594 THR A C 1
ATOM 4723 O O . THR A 1 594 ? -14.807 3.439 5.635 1.00 84.69 594 THR A O 1
ATOM 4726 N N . ALA A 1 595 ? -14.262 1.324 6.133 1.00 83.25 595 ALA A N 1
ATOM 4727 C CA . ALA A 1 595 ? -12.952 1.401 5.479 1.00 83.25 595 ALA A CA 1
ATOM 4728 C C . ALA A 1 595 ? -13.073 1.786 3.990 1.00 83.25 595 ALA A C 1
ATOM 4730 O O . ALA A 1 595 ? -12.253 2.534 3.474 1.00 83.25 595 ALA A O 1
ATOM 4731 N N . ILE A 1 596 ? -14.138 1.336 3.319 1.00 84.44 596 ILE A N 1
ATOM 4732 C CA . ILE A 1 596 ? -14.422 1.672 1.919 1.00 84.44 596 ILE A CA 1
ATOM 4733 C C . ILE A 1 596 ? -14.753 3.160 1.768 1.00 84.44 596 ILE A C 1
ATOM 4735 O O . ILE A 1 596 ? -14.237 3.795 0.854 1.00 84.44 596 ILE A O 1
ATOM 4739 N N . GLU A 1 597 ? -15.573 3.742 2.653 1.00 88.50 597 GLU A N 1
ATOM 4740 C CA . GLU A 1 597 ? -15.862 5.186 2.628 1.00 88.50 597 GLU A CA 1
ATOM 4741 C C . GLU A 1 597 ? -14.586 6.022 2.795 1.00 88.50 597 GLU A C 1
ATOM 4743 O O . GLU A 1 597 ? -14.398 7.008 2.088 1.00 88.50 597 GLU A O 1
ATOM 4748 N N . LEU A 1 598 ? -13.688 5.599 3.686 1.00 88.38 598 LEU A N 1
ATOM 4749 C CA . LEU A 1 598 ? -12.413 6.275 3.904 1.00 88.38 598 LEU A CA 1
ATOM 4750 C C . LEU A 1 598 ? -11.497 6.183 2.672 1.00 88.38 598 LEU A C 1
ATOM 4752 O O . LEU A 1 598 ? -11.049 7.212 2.173 1.00 88.38 598 LEU A O 1
ATOM 4756 N N . LEU A 1 599 ? -11.290 4.981 2.125 1.00 87.88 599 LEU A N 1
ATOM 4757 C CA . LEU A 1 599 ? -10.461 4.776 0.930 1.00 87.88 599 LEU A CA 1
ATOM 4758 C C . LEU A 1 599 ? -11.004 5.541 -0.284 1.00 87.88 599 LEU A C 1
ATOM 4760 O O . LEU A 1 599 ? -10.262 6.246 -0.960 1.00 87.88 599 LEU A O 1
ATOM 4764 N N . THR A 1 600 ? -12.311 5.451 -0.539 1.00 88.31 600 THR A N 1
ATOM 4765 C CA . THR A 1 600 ? -12.950 6.167 -1.655 1.00 88.31 600 THR A CA 1
ATOM 4766 C C . THR A 1 600 ? -12.853 7.683 -1.497 1.00 88.31 600 THR A C 1
ATOM 4768 O O . THR A 1 600 ? -12.641 8.375 -2.489 1.00 88.31 600 THR A O 1
ATOM 4771 N N . SER A 1 601 ? -12.939 8.211 -0.271 1.00 91.56 601 SER A N 1
ATOM 4772 C CA . SER A 1 601 ? -12.754 9.645 -0.031 1.00 91.56 601 SER A CA 1
ATOM 4773 C C . SER A 1 601 ? -11.340 10.131 -0.367 1.00 91.56 601 SER A C 1
ATOM 4775 O O . SER A 1 601 ? -11.208 11.193 -0.975 1.00 91.56 601 SER A O 1
ATOM 4777 N N . HIS A 1 602 ? -10.308 9.338 -0.044 1.00 90.44 602 HIS A N 1
ATOM 4778 C CA . HIS A 1 602 ? -8.907 9.624 -0.382 1.00 90.44 602 HIS A CA 1
ATOM 4779 C C . HIS A 1 602 ? -8.681 9.602 -1.888 1.00 90.44 602 HIS A C 1
ATOM 4781 O O . HIS A 1 602 ? -8.250 10.611 -2.446 1.00 90.44 602 HIS A O 1
ATOM 4787 N N . VAL A 1 603 ? -9.135 8.533 -2.552 1.00 90.38 603 VAL A N 1
ATOM 4788 C CA . VAL A 1 603 ? -9.078 8.403 -4.016 1.00 90.38 603 VAL A CA 1
ATOM 4789 C C . VAL A 1 603 ? -9.709 9.611 -4.706 1.00 90.38 603 VAL A C 1
ATOM 4791 O O . VAL A 1 603 ? -9.123 10.156 -5.632 1.00 90.38 603 VAL A O 1
ATOM 4794 N N . ILE A 1 604 ? -10.887 10.068 -4.263 1.00 91.81 604 ILE A N 1
ATOM 4795 C CA . ILE A 1 604 ? -11.565 11.217 -4.884 1.00 91.81 604 ILE A CA 1
ATOM 4796 C C . ILE A 1 604 ? -10.749 12.505 -4.716 1.00 91.81 604 ILE A C 1
ATOM 4798 O O . ILE A 1 604 ? -10.584 13.246 -5.684 1.00 91.81 604 ILE A O 1
ATOM 4802 N N . SER A 1 605 ? -10.249 12.796 -3.511 1.00 91.19 605 SER A N 1
ATOM 4803 C CA . SER A 1 605 ? -9.473 14.019 -3.272 1.00 91.19 605 SER A CA 1
ATOM 4804 C C . SER A 1 605 ? -8.134 14.026 -4.008 1.00 91.19 605 SER A C 1
ATOM 4806 O O . SER A 1 605 ? -7.756 15.045 -4.583 1.00 91.19 605 SER A O 1
ATOM 4808 N N . GLU A 1 606 ? -7.435 12.894 -4.035 1.00 90.25 606 GLU A N 1
ATOM 4809 C CA . GLU A 1 606 ? -6.113 12.781 -4.656 1.00 90.25 606 GLU A CA 1
ATOM 4810 C C . GLU A 1 606 ? -6.201 12.712 -6.178 1.00 90.25 606 GLU A C 1
ATOM 4812 O O . GLU A 1 606 ? -5.358 13.283 -6.864 1.00 90.25 606 GLU A O 1
ATOM 4817 N N . PHE A 1 607 ? -7.262 12.114 -6.727 1.00 91.50 607 PHE A N 1
ATOM 4818 C CA . PHE A 1 607 ? -7.517 12.128 -8.166 1.00 91.50 607 PHE A CA 1
ATOM 4819 C C . PHE A 1 607 ? -7.660 13.558 -8.708 1.00 91.50 607 PHE A C 1
ATOM 4821 O O . PHE A 1 607 ? -7.155 13.865 -9.787 1.00 91.50 607 PHE A O 1
ATOM 4828 N N . VAL A 1 608 ? -8.288 14.462 -7.945 1.00 91.62 608 VAL A N 1
ATOM 4829 C CA . VAL A 1 608 ? -8.389 15.883 -8.319 1.00 91.62 608 VAL A CA 1
ATOM 4830 C C . VAL A 1 608 ? -7.013 16.551 -8.340 1.00 91.62 608 VAL A C 1
ATOM 4832 O O . VAL A 1 608 ? -6.691 17.242 -9.306 1.00 91.62 608 VAL A O 1
ATOM 4835 N N . VAL A 1 609 ? -6.182 16.316 -7.319 1.00 90.44 609 VAL A N 1
ATOM 4836 C CA . VAL A 1 609 ? -4.797 16.824 -7.266 1.00 90.44 609 VAL A CA 1
ATOM 4837 C C . VAL A 1 609 ? -3.989 16.310 -8.454 1.00 90.44 609 VAL A C 1
ATOM 4839 O O . VAL A 1 609 ? -3.345 17.088 -9.154 1.00 90.44 609 VAL A O 1
ATOM 4842 N N . MET A 1 610 ? -4.088 15.014 -8.725 1.00 90.81 610 MET A N 1
ATOM 4843 C CA . MET A 1 610 ? -3.384 14.340 -9.805 1.00 90.81 610 MET A CA 1
ATOM 4844 C C . MET A 1 610 ? -3.768 14.891 -11.186 1.00 90.81 610 MET A C 1
ATOM 4846 O O . MET A 1 610 ? -2.884 15.136 -12.002 1.00 90.81 610 MET A O 1
ATOM 4850 N N . ILE A 1 611 ? -5.055 15.149 -11.457 1.00 92.00 611 ILE A N 1
ATOM 4851 C CA . ILE A 1 611 ? -5.478 15.770 -12.726 1.00 92.00 611 ILE A CA 1
ATOM 4852 C C . ILE A 1 611 ? -4.829 17.145 -12.899 1.00 92.00 611 ILE A C 1
ATOM 4854 O O . ILE A 1 611 ? -4.296 17.439 -13.969 1.00 92.00 611 ILE A O 1
ATOM 4858 N N . VAL A 1 612 ? -4.851 17.979 -11.855 1.00 92.19 612 VAL A N 1
ATOM 4859 C CA . VAL A 1 612 ? -4.250 19.321 -11.908 1.00 92.19 612 VAL A CA 1
ATOM 4860 C C . VAL A 1 612 ? -2.748 19.229 -12.191 1.00 92.19 612 VAL A C 1
ATOM 4862 O O . VAL A 1 612 ? -2.247 19.962 -13.042 1.00 92.19 612 VAL A O 1
ATOM 4865 N N . GLN A 1 613 ? -2.044 18.291 -11.553 1.00 91.81 613 GLN A N 1
ATOM 4866 C CA . GLN A 1 613 ? -0.618 18.046 -11.795 1.00 91.81 613 GLN A CA 1
ATOM 4867 C C . GLN A 1 613 ? -0.335 17.591 -13.225 1.00 91.81 613 GLN A C 1
ATOM 4869 O O . GLN A 1 613 ? 0.560 18.130 -13.871 1.00 91.81 613 GLN A O 1
ATOM 4874 N N . ILE A 1 614 ? -1.094 16.615 -13.729 1.00 91.81 614 ILE A N 1
ATOM 4875 C CA . ILE A 1 614 ? -0.924 16.077 -15.083 1.00 91.81 614 ILE A CA 1
ATOM 4876 C C . ILE A 1 614 ? -1.098 17.192 -16.114 1.00 91.81 614 ILE A C 1
ATOM 4878 O O . ILE A 1 614 ? -0.251 17.357 -16.991 1.00 91.81 614 ILE A O 1
ATOM 4882 N N . VAL A 1 615 ? -2.165 17.986 -15.987 1.00 92.56 615 VAL A N 1
ATOM 4883 C CA . VAL A 1 615 ? -2.418 19.116 -16.888 1.00 92.56 615 VAL A CA 1
ATOM 4884 C C . VAL A 1 615 ? -1.280 20.134 -16.805 1.00 92.56 615 VAL A C 1
ATOM 4886 O O . VAL A 1 615 ? -0.783 20.562 -17.843 1.00 92.56 615 VAL A O 1
ATOM 4889 N N . ALA A 1 616 ? -0.813 20.474 -15.600 1.00 92.06 616 ALA A N 1
ATOM 4890 C CA . ALA A 1 616 ? 0.284 21.421 -15.417 1.00 92.06 616 ALA A CA 1
ATOM 4891 C C . ALA A 1 616 ? 1.592 20.948 -16.079 1.00 92.06 616 ALA A C 1
ATOM 4893 O O . ALA A 1 616 ? 2.223 21.724 -16.795 1.00 92.06 616 ALA A O 1
ATOM 4894 N N . VAL A 1 617 ? 1.974 19.678 -15.902 1.00 92.31 617 VAL A N 1
ATOM 4895 C CA . VAL A 1 617 ? 3.193 19.106 -16.504 1.00 92.31 617 VAL A CA 1
ATOM 4896 C C . VAL A 1 617 ? 3.093 19.049 -18.025 1.00 92.31 617 VAL A C 1
ATOM 4898 O O . VAL A 1 617 ? 4.038 19.436 -18.708 1.00 92.31 617 VAL A O 1
ATOM 4901 N N . VAL A 1 618 ? 1.955 18.608 -18.570 1.00 90.94 618 VAL A N 1
ATOM 4902 C CA . VAL A 1 618 ? 1.758 18.515 -20.026 1.00 90.94 618 VAL A CA 1
ATOM 4903 C C . VAL A 1 618 ? 1.760 19.903 -20.667 1.00 90.94 618 VAL A C 1
ATOM 4905 O O . VAL A 1 618 ? 2.443 20.109 -21.668 1.00 90.94 618 VAL A O 1
ATOM 4908 N N . CYS A 1 619 ? 1.054 20.878 -20.084 1.00 91.62 619 CYS A N 1
ATOM 4909 C CA . CYS A 1 619 ? 1.057 22.254 -20.580 1.00 91.62 619 CYS A CA 1
ATOM 4910 C C . CYS A 1 619 ? 2.456 22.881 -20.519 1.00 91.62 619 CYS A C 1
ATOM 4912 O O . CYS A 1 619 ? 2.870 23.528 -21.479 1.00 91.62 619 CYS A O 1
ATOM 4914 N N . PHE A 1 620 ? 3.195 22.659 -19.427 1.00 91.94 620 PHE A N 1
ATOM 4915 C CA . PHE A 1 620 ? 4.570 23.136 -19.294 1.00 91.94 620 PHE A CA 1
ATOM 4916 C C . PHE A 1 620 ? 5.504 22.481 -20.321 1.00 91.94 620 PHE A C 1
ATOM 4918 O O . PHE A 1 620 ? 6.270 23.174 -20.981 1.00 91.94 620 PHE A O 1
ATOM 4925 N N . GLY A 1 621 ? 5.394 21.165 -20.525 1.00 89.06 621 GLY A N 1
ATOM 4926 C CA . GLY A 1 621 ? 6.181 20.434 -21.520 1.00 89.06 621 GLY A CA 1
ATOM 4927 C C . GLY A 1 621 ? 5.954 20.921 -22.952 1.00 89.06 621 GLY A C 1
ATOM 4928 O O . GLY A 1 621 ? 6.909 21.086 -23.706 1.00 89.06 621 GLY A O 1
ATOM 4929 N N . ILE A 1 622 ? 4.704 21.214 -23.320 1.00 89.56 622 ILE A N 1
ATOM 4930 C CA . ILE A 1 622 ? 4.367 21.745 -24.650 1.00 89.56 622 ILE A CA 1
ATOM 4931 C C . ILE A 1 622 ? 4.897 23.176 -24.827 1.00 89.56 622 ILE A C 1
ATOM 4933 O O . ILE A 1 622 ? 5.423 23.494 -25.888 1.00 89.56 622 ILE A O 1
ATOM 4937 N N . TYR A 1 623 ? 4.765 24.037 -23.811 1.00 90.19 623 TYR A N 1
ATOM 4938 C CA . TYR A 1 623 ? 5.127 25.454 -23.931 1.00 90.19 623 TYR A CA 1
ATOM 4939 C C . TYR A 1 623 ? 6.633 25.718 -23.801 1.00 90.19 623 TYR A C 1
ATOM 4941 O O . TYR A 1 623 ? 7.163 26.580 -24.492 1.00 90.19 623 TYR A O 1
ATOM 4949 N N . THR A 1 624 ? 7.325 25.010 -22.906 1.00 90.62 624 THR A N 1
ATOM 4950 C CA . THR A 1 624 ? 8.740 25.270 -22.594 1.00 90.62 624 THR A CA 1
ATOM 4951 C C . THR A 1 624 ? 9.698 24.409 -23.408 1.00 90.62 624 THR A C 1
ATOM 4953 O O . THR A 1 624 ? 10.773 24.881 -23.763 1.00 90.62 624 THR A O 1
ATOM 4956 N N . PHE A 1 625 ? 9.324 23.163 -23.703 1.00 86.31 625 PHE A N 1
ATOM 4957 C CA . PHE A 1 625 ? 10.198 22.185 -24.359 1.00 86.31 625 PHE A CA 1
ATOM 4958 C C . PHE A 1 625 ? 9.732 21.795 -25.768 1.00 86.31 625 PHE A C 1
ATOM 4960 O O . PHE A 1 625 ? 10.308 20.891 -26.363 1.00 86.31 625 PHE A O 1
ATOM 4967 N N . GLU A 1 626 ? 8.694 22.460 -26.291 1.00 85.62 626 GLU A N 1
ATOM 4968 C CA . GLU A 1 626 ? 8.123 22.213 -27.625 1.00 85.62 626 GLU A CA 1
ATOM 4969 C C . GLU A 1 626 ? 7.774 20.734 -27.872 1.00 85.62 626 GLU A C 1
ATOM 4971 O O . GLU A 1 626 ? 7.923 20.205 -28.972 1.00 85.62 626 GLU A O 1
ATOM 4976 N N . MET A 1 627 ? 7.287 20.045 -26.832 1.00 84.19 627 MET A N 1
ATOM 4977 C CA . MET A 1 627 ? 6.992 18.613 -26.897 1.00 84.19 627 MET A CA 1
ATOM 4978 C C . MET A 1 627 ? 6.002 18.285 -28.031 1.00 84.19 627 MET A C 1
ATOM 4980 O O . MET A 1 627 ? 4.849 18.728 -28.024 1.00 84.19 627 MET A O 1
ATOM 4984 N N . ALA A 1 628 ? 6.436 17.455 -28.985 1.00 80.38 628 ALA A N 1
ATOM 4985 C CA . ALA A 1 628 ? 5.656 17.095 -30.164 1.00 80.38 628 ALA A CA 1
ATOM 4986 C C . ALA A 1 628 ? 4.438 16.216 -29.814 1.00 80.38 628 ALA A C 1
ATOM 4988 O O . ALA A 1 628 ? 4.541 15.001 -29.636 1.00 80.38 628 ALA A O 1
ATOM 4989 N N . LEU A 1 629 ? 3.243 16.813 -29.767 1.00 81.62 629 LEU A N 1
ATOM 4990 C CA . LEU A 1 629 ? 1.992 16.084 -29.550 1.00 81.62 629 LEU A CA 1
ATOM 4991 C C . LEU A 1 629 ? 1.386 15.620 -30.885 1.00 81.62 629 LEU A C 1
ATOM 4993 O O . LEU A 1 629 ? 0.695 16.375 -31.569 1.00 81.62 629 LEU A O 1
ATOM 4997 N N . LYS A 1 630 ? 1.600 14.349 -31.244 1.00 79.62 630 LYS A N 1
ATOM 4998 C CA . LYS A 1 630 ? 0.943 13.704 -32.394 1.00 79.62 630 LYS A CA 1
ATOM 4999 C C . LYS A 1 630 ? -0.281 12.908 -31.918 1.00 79.62 630 LYS A C 1
ATOM 5001 O O . LYS A 1 630 ? -0.138 11.793 -31.429 1.00 79.62 630 LYS A O 1
ATOM 5006 N N . GLY A 1 631 ? -1.485 13.473 -32.048 1.00 82.69 631 GLY A N 1
ATOM 5007 C CA . GLY A 1 631 ? -2.746 12.810 -31.679 1.00 82.69 631 GLY A CA 1
ATOM 5008 C C . GLY A 1 631 ? -3.695 13.698 -30.874 1.00 82.69 631 GLY A C 1
ATOM 5009 O O . GLY A 1 631 ? -3.606 14.923 -30.924 1.00 82.69 631 GLY A O 1
ATOM 5010 N N . SER A 1 632 ? -4.630 13.088 -30.137 1.00 88.88 632 SER A N 1
ATOM 5011 C CA . SER A 1 632 ? -5.578 13.829 -29.299 1.00 88.88 632 SER A CA 1
ATOM 5012 C C . SER A 1 632 ? -5.025 14.067 -27.889 1.00 88.88 632 SER A C 1
ATOM 5014 O O . SER A 1 632 ? -4.633 13.135 -27.186 1.00 88.88 632 SER A O 1
ATOM 5016 N N . LEU A 1 633 ? -5.063 15.326 -27.437 1.00 88.50 633 LEU A N 1
ATOM 5017 C CA . LEU A 1 633 ? -4.674 15.712 -26.072 1.00 88.50 633 LEU A CA 1
ATOM 5018 C C . LEU A 1 633 ? -5.491 14.960 -25.009 1.00 88.50 633 LEU A C 1
ATOM 5020 O O . LEU A 1 633 ? -4.971 14.583 -23.963 1.00 88.50 633 LEU A O 1
ATOM 5024 N N . PHE A 1 634 ? -6.768 14.697 -25.297 1.00 89.38 634 PHE A N 1
ATOM 5025 C CA . PHE A 1 634 ? -7.651 13.955 -24.401 1.00 89.38 634 PHE A CA 1
ATOM 5026 C C . PHE A 1 634 ? -7.157 12.529 -24.132 1.00 89.38 634 PHE A C 1
ATOM 5028 O O . PHE A 1 634 ? -7.194 12.086 -22.988 1.00 89.38 634 PHE A O 1
ATOM 5035 N N . LEU A 1 635 ? -6.668 11.821 -25.157 1.00 88.12 635 LEU A N 1
ATOM 5036 C CA . LEU A 1 635 ? -6.172 10.455 -24.990 1.00 88.12 635 LEU A CA 1
ATOM 5037 C C . LEU A 1 635 ? -4.930 10.427 -24.093 1.00 88.12 635 LEU A C 1
ATOM 5039 O O . LEU A 1 635 ? -4.839 9.574 -23.215 1.00 88.12 635 LEU A O 1
ATOM 5043 N N . LEU A 1 636 ? -4.019 11.390 -24.265 1.00 87.12 636 LEU A N 1
ATOM 5044 C CA . LEU A 1 636 ? -2.848 11.541 -23.400 1.00 87.12 636 LEU A CA 1
ATOM 5045 C C . LEU A 1 636 ? -3.263 11.763 -21.939 1.00 87.12 636 LEU A C 1
ATOM 5047 O O . LEU A 1 636 ? -2.825 11.029 -21.055 1.00 87.12 636 LEU A O 1
ATOM 5051 N N . LEU A 1 637 ? -4.144 12.738 -21.691 1.00 90.38 637 LEU A N 1
ATOM 5052 C CA . LEU A 1 637 ? -4.630 13.040 -20.342 1.00 90.38 637 LEU A CA 1
ATOM 5053 C C . LEU A 1 637 ? -5.362 11.846 -19.714 1.00 90.38 637 LEU A C 1
ATOM 5055 O O . LEU A 1 637 ? -5.187 11.585 -18.524 1.00 90.38 637 LEU A O 1
ATOM 5059 N N . ALA A 1 638 ? -6.143 11.097 -20.498 1.00 88.81 638 ALA A N 1
ATOM 5060 C CA . ALA A 1 638 ? -6.828 9.895 -20.035 1.00 88.81 638 ALA A CA 1
ATOM 5061 C C . ALA A 1 638 ? -5.831 8.804 -19.618 1.00 88.81 638 ALA A C 1
ATOM 5063 O O . ALA A 1 638 ? -5.914 8.316 -18.494 1.00 88.81 638 ALA A O 1
ATOM 5064 N N . ILE A 1 639 ? -4.852 8.473 -20.468 1.00 87.12 639 ILE A N 1
ATOM 5065 C CA . ILE A 1 639 ? -3.826 7.457 -20.171 1.00 87.12 639 ILE A CA 1
ATOM 5066 C C . ILE A 1 639 ? -3.011 7.847 -18.932 1.00 87.12 639 ILE A C 1
ATOM 5068 O O . ILE A 1 639 ? -2.802 7.023 -18.043 1.00 87.12 639 ILE A O 1
ATOM 5072 N N . MET A 1 640 ? -2.592 9.111 -18.825 1.00 88.94 640 MET A N 1
ATOM 5073 C CA . MET A 1 640 ? -1.861 9.591 -17.647 1.00 88.94 640 MET A CA 1
ATOM 5074 C C . MET A 1 640 ? -2.717 9.531 -16.375 1.00 88.94 640 MET A C 1
ATOM 5076 O O . MET A 1 640 ? -2.212 9.169 -15.313 1.00 88.94 640 MET A O 1
ATOM 5080 N N . SER A 1 641 ? -4.015 9.829 -16.477 1.00 89.56 641 SER A N 1
ATOM 5081 C CA . SER A 1 641 ? -4.941 9.738 -15.342 1.00 89.56 641 SER A CA 1
ATOM 5082 C C . SER A 1 641 ? -5.150 8.291 -14.884 1.00 89.56 641 SER A C 1
ATOM 5084 O O . SER A 1 641 ? -5.190 8.034 -13.683 1.00 89.56 641 SER A O 1
ATOM 5086 N N . PHE A 1 642 ? -5.237 7.339 -15.817 1.00 89.62 642 PHE A N 1
ATOM 5087 C CA . PHE A 1 642 ? -5.308 5.906 -15.510 1.00 89.62 642 PHE A CA 1
ATOM 5088 C C . PHE A 1 642 ? -4.018 5.393 -14.856 1.00 89.62 642 PHE A C 1
ATOM 5090 O O . PHE A 1 642 ? -4.075 4.727 -13.823 1.00 89.62 642 PHE A O 1
ATOM 5097 N N . SER A 1 643 ? -2.854 5.800 -15.372 1.00 86.50 643 SER A N 1
ATOM 5098 C CA . SER A 1 643 ? -1.551 5.489 -14.770 1.00 86.50 643 SER A CA 1
ATOM 5099 C C . SER A 1 643 ? -1.458 5.976 -13.320 1.00 86.50 643 SER A C 1
ATOM 5101 O O . SER A 1 643 ? -1.095 5.215 -12.422 1.00 86.50 643 SER A O 1
ATOM 5103 N N . GLY A 1 644 ? -1.845 7.226 -13.053 1.00 88.69 644 GLY A N 1
ATOM 5104 C CA . GLY A 1 644 ? -1.838 7.747 -11.689 1.00 88.69 644 GLY A CA 1
ATOM 5105 C C . GLY A 1 644 ? -2.903 7.104 -10.786 1.00 88.69 644 GLY A C 1
ATOM 5106 O O . GLY A 1 644 ? -2.656 6.872 -9.605 1.00 88.69 644 GLY A O 1
ATOM 5107 N N . PHE A 1 645 ? -4.054 6.696 -11.332 1.00 88.88 645 PHE A N 1
ATOM 5108 C CA . PHE A 1 645 ? -5.026 5.889 -10.587 1.00 88.88 645 PHE A CA 1
ATOM 5109 C C . PHE A 1 645 ? -4.440 4.537 -10.167 1.00 88.88 645 PHE A C 1
ATOM 5111 O O . PHE A 1 645 ? -4.596 4.124 -9.018 1.00 88.88 645 PHE A O 1
ATOM 5118 N N . CYS A 1 646 ? -3.698 3.878 -11.057 1.00 87.06 646 CYS A N 1
ATOM 5119 C CA . CYS A 1 646 ? -2.963 2.655 -10.742 1.00 87.06 646 CYS A CA 1
ATOM 5120 C C . CYS A 1 646 ? -1.886 2.886 -9.669 1.00 87.06 646 CYS A C 1
ATOM 5122 O O . CYS A 1 646 ? -1.733 2.054 -8.770 1.00 87.06 646 CYS A O 1
ATOM 5124 N N . GLY A 1 647 ? -1.195 4.030 -9.713 1.00 89.75 647 GLY A N 1
ATOM 5125 C CA . GLY A 1 647 ? -0.265 4.468 -8.670 1.00 89.75 647 GLY A CA 1
ATOM 5126 C C . GLY A 1 647 ? -0.935 4.586 -7.301 1.00 89.75 647 GLY A C 1
ATOM 5127 O O . GLY A 1 647 ? -0.419 4.057 -6.319 1.00 89.75 647 GLY A O 1
ATOM 5128 N N . MET A 1 648 ? -2.134 5.170 -7.229 1.00 90.06 648 MET A N 1
ATOM 5129 C CA . MET A 1 648 ? -2.885 5.277 -5.971 1.00 90.06 648 MET A CA 1
ATOM 5130 C C . MET A 1 648 ? -3.216 3.910 -5.351 1.00 90.06 648 MET A C 1
ATOM 5132 O O . MET A 1 648 ? -3.026 3.701 -4.152 1.00 90.06 648 MET A O 1
ATOM 5136 N N . TRP A 1 649 ? -3.657 2.940 -6.158 1.00 89.12 649 TRP A N 1
ATOM 5137 C CA . TRP A 1 649 ? -3.900 1.573 -5.674 1.00 89.12 649 TRP A CA 1
ATOM 5138 C C . TRP A 1 649 ? -2.630 0.884 -5.194 1.00 89.12 649 TRP A C 1
ATOM 5140 O O . TRP A 1 649 ? -2.650 0.186 -4.176 1.00 89.12 649 TRP A O 1
ATOM 5150 N N . TYR A 1 650 ? -1.524 1.097 -5.904 1.00 89.25 650 TYR A N 1
ATOM 5151 C CA . TYR A 1 650 ? -0.224 0.613 -5.471 1.00 89.25 650 TYR A CA 1
ATOM 5152 C C . TYR A 1 650 ? 0.177 1.227 -4.121 1.00 89.25 650 TYR A C 1
ATOM 5154 O O . TYR A 1 650 ? 0.602 0.499 -3.226 1.00 89.25 650 TYR A O 1
ATOM 5162 N N . GLY A 1 651 ? -0.059 2.524 -3.915 1.00 90.19 651 GLY A N 1
ATOM 5163 C CA . GLY A 1 651 ? 0.195 3.182 -2.635 1.00 90.19 651 GLY A CA 1
ATOM 5164 C C . GLY A 1 651 ? -0.642 2.624 -1.480 1.00 90.19 651 GLY A C 1
ATOM 5165 O O . GLY A 1 651 ? -0.111 2.361 -0.398 1.00 90.19 651 GLY A O 1
ATOM 5166 N N . PHE A 1 652 ? -1.924 2.305 -1.706 1.00 88.62 652 PHE A N 1
ATOM 5167 C CA . PHE A 1 652 ? -2.722 1.600 -0.694 1.00 88.62 652 PHE A CA 1
ATOM 5168 C C . PHE A 1 652 ? -2.145 0.225 -0.354 1.00 88.62 652 PHE A C 1
ATOM 5170 O O . PHE A 1 652 ? -2.063 -0.124 0.828 1.00 88.62 652 PHE A O 1
ATOM 5177 N N . ALA A 1 653 ? -1.696 -0.538 -1.354 1.00 87.62 653 ALA A N 1
ATOM 5178 C CA . ALA A 1 653 ? -1.053 -1.826 -1.118 1.00 87.62 653 ALA A CA 1
ATOM 5179 C C . ALA A 1 653 ? 0.216 -1.667 -0.260 1.00 87.62 653 ALA A C 1
ATOM 5181 O O . ALA A 1 653 ? 0.366 -2.371 0.743 1.00 87.62 653 ALA A O 1
ATOM 5182 N N . VAL A 1 654 ? 1.070 -0.686 -0.567 1.00 88.06 654 VAL A N 1
ATOM 5183 C CA . VAL A 1 654 ? 2.272 -0.385 0.229 1.00 88.06 654 VAL A CA 1
ATOM 5184 C C . VAL A 1 654 ? 1.904 0.036 1.657 1.00 88.06 654 VAL A C 1
ATOM 5186 O O . VAL A 1 654 ? 2.479 -0.488 2.611 1.00 88.06 654 VAL A O 1
ATOM 5189 N N . SER A 1 655 ? 0.897 0.898 1.836 1.00 90.50 655 SER A N 1
ATOM 5190 C CA . SER A 1 655 ? 0.429 1.354 3.160 1.00 90.50 655 SER A CA 1
ATOM 5191 C C . SER A 1 655 ? -0.131 0.227 4.040 1.00 90.50 655 SER A C 1
ATOM 5193 O O . SER A 1 655 ? -0.114 0.316 5.269 1.00 90.50 655 SER A O 1
ATOM 5195 N N . SER A 1 656 ? -0.621 -0.850 3.417 1.00 87.38 656 SER A N 1
ATOM 5196 C CA . SER A 1 656 ? -1.117 -2.030 4.128 1.00 87.38 656 SER A CA 1
ATOM 5197 C C . SER A 1 656 ? 0.008 -2.962 4.583 1.00 87.38 656 SER A C 1
ATOM 5199 O O . SER A 1 656 ? -0.118 -3.609 5.620 1.00 87.38 656 SER A O 1
ATOM 5201 N N . ALA A 1 657 ? 1.110 -3.009 3.829 1.00 84.44 657 ALA A N 1
ATOM 5202 C CA . ALA A 1 657 ? 2.268 -3.851 4.116 1.00 84.44 657 ALA A CA 1
ATOM 5203 C C . ALA A 1 657 ? 3.284 -3.178 5.053 1.00 84.44 657 ALA A C 1
ATOM 5205 O O . ALA A 1 657 ? 4.108 -3.859 5.662 1.00 84.44 657 ALA A O 1
ATOM 5206 N N . CYS A 1 658 ? 3.250 -1.848 5.150 1.00 87.94 658 CYS A N 1
ATOM 5207 C CA . CYS A 1 658 ? 4.194 -1.056 5.929 1.00 87.94 658 CYS A CA 1
ATOM 5208 C C . CYS A 1 658 ? 3.561 -0.453 7.175 1.00 87.94 658 CYS A C 1
ATOM 5210 O O . CYS A 1 658 ? 2.413 -0.014 7.154 1.00 87.94 658 CYS A O 1
ATOM 5212 N N . ASP A 1 659 ? 4.367 -0.347 8.234 1.00 87.25 659 ASP A N 1
ATOM 5213 C CA . ASP A 1 659 ? 3.967 0.353 9.454 1.00 87.25 659 ASP A CA 1
ATOM 5214 C C . ASP A 1 659 ? 4.607 1.724 9.636 1.00 87.25 659 ASP A C 1
ATOM 5216 O O . ASP A 1 659 ? 4.054 2.588 10.314 1.00 87.25 659 ASP A O 1
ATOM 5220 N N . ARG A 1 660 ? 5.765 1.942 9.009 1.00 90.38 660 ARG A N 1
ATOM 5221 C CA . ARG A 1 660 ? 6.519 3.191 9.096 1.00 90.38 660 ARG A CA 1
ATOM 5222 C C . ARG A 1 660 ? 6.600 3.860 7.731 1.00 90.38 660 ARG A C 1
ATOM 5224 O O . ARG A 1 660 ? 6.746 3.195 6.705 1.00 90.38 660 ARG A O 1
ATOM 5231 N N . GLU A 1 661 ? 6.603 5.187 7.739 1.00 89.62 661 GLU A N 1
ATOM 5232 C CA . GLU A 1 661 ? 6.741 6.008 6.530 1.00 89.62 661 GLU A CA 1
ATOM 5233 C C . GLU A 1 661 ? 8.071 5.735 5.813 1.00 89.62 661 GLU A C 1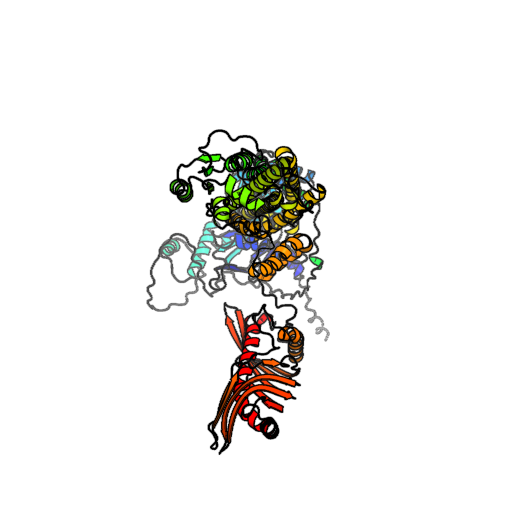
ATOM 5235 O O . GLU A 1 661 ? 8.096 5.509 4.606 1.00 89.62 661 GLU A O 1
ATOM 5240 N N . GLY A 1 662 ? 9.175 5.631 6.565 1.00 90.44 662 GLY A N 1
ATOM 5241 C CA . GLY A 1 662 ? 10.494 5.338 5.993 1.00 90.44 662 GLY A CA 1
ATOM 5242 C C . GLY A 1 662 ? 10.575 3.975 5.294 1.00 90.44 662 GLY A C 1
ATOM 5243 O O . GLY A 1 662 ? 11.151 3.872 4.216 1.00 90.44 662 GLY A O 1
ATOM 5244 N N . THR A 1 663 ? 9.952 2.930 5.855 1.00 91.06 663 THR A N 1
ATOM 5245 C CA . THR A 1 663 ? 9.915 1.605 5.206 1.00 91.06 663 THR A CA 1
ATOM 5246 C C . THR A 1 663 ? 9.102 1.632 3.918 1.00 91.06 663 THR A C 1
ATOM 5248 O O . THR A 1 663 ? 9.510 1.027 2.930 1.00 91.06 663 THR A O 1
ATOM 5251 N N . ALA A 1 664 ? 8.001 2.385 3.899 1.00 90.88 664 ALA A N 1
ATOM 5252 C CA . ALA A 1 664 ? 7.190 2.545 2.703 1.00 90.88 664 ALA A CA 1
ATOM 5253 C C . ALA A 1 664 ? 7.945 3.293 1.592 1.00 90.88 664 ALA A C 1
ATOM 5255 O O . ALA A 1 664 ? 7.929 2.857 0.441 1.00 90.88 664 ALA A O 1
ATOM 5256 N N . ALA A 1 665 ? 8.675 4.359 1.937 1.00 89.88 665 ALA A N 1
ATOM 5257 C CA . ALA A 1 665 ? 9.506 5.096 0.987 1.00 89.88 665 ALA A CA 1
ATOM 5258 C C . ALA A 1 665 ? 10.579 4.205 0.334 1.00 89.88 665 ALA A C 1
ATOM 5260 O O . ALA A 1 665 ? 10.785 4.280 -0.877 1.00 89.88 665 ALA A O 1
ATOM 5261 N N . TYR A 1 666 ? 11.216 3.311 1.101 1.00 91.81 666 TYR A N 1
ATOM 5262 C CA . TYR A 1 666 ? 12.186 2.360 0.548 1.00 91.81 666 TYR A CA 1
ATOM 5263 C C . TYR A 1 666 ? 11.558 1.340 -0.402 1.00 91.81 666 TYR A C 1
ATOM 5265 O O . TYR A 1 666 ? 12.186 0.989 -1.397 1.00 91.81 666 TYR A O 1
ATOM 5273 N N . ILE A 1 667 ? 10.328 0.885 -0.144 1.00 88.81 667 ILE A N 1
ATOM 5274 C CA . ILE A 1 667 ? 9.617 -0.012 -1.066 1.00 88.81 667 ILE A CA 1
ATOM 5275 C C . ILE A 1 667 ? 9.273 0.717 -2.366 1.00 88.81 667 ILE A C 1
ATOM 5277 O O . ILE A 1 667 ? 9.525 0.182 -3.446 1.00 88.81 667 ILE A O 1
ATOM 5281 N N . LEU A 1 668 ? 8.766 1.951 -2.280 1.00 88.12 668 LEU A N 1
ATOM 5282 C CA . LEU A 1 668 ? 8.484 2.772 -3.459 1.00 88.12 668 LEU A CA 1
ATOM 5283 C C . LEU A 1 668 ? 9.755 2.985 -4.296 1.00 88.12 668 LEU A C 1
ATOM 5285 O O . LEU A 1 668 ? 9.752 2.682 -5.490 1.00 88.12 668 LEU A O 1
ATOM 5289 N N . LEU A 1 669 ? 10.864 3.389 -3.667 1.00 88.88 669 LEU A N 1
ATOM 5290 C CA . LEU A 1 669 ? 12.154 3.576 -4.340 1.00 88.88 669 LEU A CA 1
ATOM 5291 C C . LEU A 1 669 ? 12.715 2.263 -4.912 1.00 88.88 669 LEU A C 1
ATOM 5293 O O . LEU A 1 669 ? 13.210 2.236 -6.035 1.00 88.88 669 LEU A O 1
ATOM 5297 N N . GLY A 1 670 ? 12.604 1.160 -4.170 1.00 86.19 670 GLY A N 1
ATOM 5298 C CA . GLY A 1 670 ? 13.041 -0.163 -4.619 1.00 86.19 670 GLY A CA 1
ATOM 5299 C C . GLY A 1 670 ? 12.244 -0.671 -5.821 1.00 86.19 670 GLY A C 1
ATOM 5300 O O . GLY A 1 670 ? 12.802 -1.321 -6.702 1.00 86.19 670 GLY A O 1
ATOM 5301 N N . SER A 1 671 ? 10.957 -0.326 -5.901 1.00 85.31 671 SER A N 1
ATOM 5302 C CA . SER A 1 671 ? 10.100 -0.660 -7.044 1.00 85.31 671 SER A CA 1
ATOM 5303 C C . SER A 1 671 ? 10.288 0.253 -8.260 1.00 85.31 671 SER A C 1
ATOM 5305 O O . SER A 1 671 ? 9.926 -0.140 -9.365 1.00 85.31 671 SER A O 1
ATOM 5307 N N . PHE A 1 672 ? 10.898 1.432 -8.099 1.00 85.31 672 PHE A N 1
ATOM 5308 C CA . PHE A 1 672 ? 11.108 2.392 -9.187 1.00 85.31 672 PHE A CA 1
ATOM 5309 C C . PHE A 1 672 ? 11.988 1.836 -10.315 1.00 85.31 672 PHE A C 1
ATOM 5311 O O . PHE A 1 672 ? 11.577 1.823 -11.477 1.00 85.31 672 PHE A O 1
ATOM 5318 N N . PHE A 1 673 ? 13.179 1.329 -9.977 1.00 81.50 673 PHE A N 1
ATOM 5319 C CA . PHE A 1 673 ? 14.156 0.871 -10.973 1.00 81.50 673 PHE A CA 1
ATOM 5320 C C . PHE A 1 673 ? 13.672 -0.319 -11.818 1.00 81.50 673 PHE A C 1
ATOM 5322 O O . PHE A 1 673 ? 13.803 -0.267 -13.042 1.00 81.50 673 PHE A O 1
ATOM 5329 N N . PRO A 1 674 ? 13.071 -1.376 -11.241 1.00 79.44 674 PRO A N 1
ATOM 5330 C CA . PRO A 1 674 ? 12.498 -2.447 -12.049 1.00 79.44 674 PRO A CA 1
ATOM 5331 C C . PRO A 1 674 ? 11.384 -1.945 -12.972 1.00 79.44 674 PRO A C 1
ATOM 5333 O O . PRO A 1 674 ? 11.320 -2.352 -14.127 1.00 79.44 674 PRO A O 1
ATOM 5336 N N . MET A 1 675 ? 10.529 -1.032 -12.504 1.00 76.00 675 MET A N 1
ATOM 5337 C CA . MET A 1 675 ? 9.384 -0.557 -13.287 1.00 76.00 675 MET A CA 1
ATOM 5338 C C . MET A 1 675 ? 9.807 0.280 -14.498 1.00 76.00 675 MET A C 1
ATOM 5340 O O . MET A 1 675 ? 9.264 0.080 -15.584 1.00 76.00 675 MET A O 1
ATOM 5344 N N . ILE A 1 676 ? 10.811 1.153 -14.354 1.00 77.50 676 ILE A N 1
ATOM 5345 C CA . ILE A 1 676 ? 11.324 1.948 -15.483 1.00 77.50 676 ILE A CA 1
ATOM 5346 C C . ILE A 1 676 ? 12.093 1.096 -16.505 1.00 77.50 676 ILE A C 1
ATOM 5348 O O . ILE A 1 676 ? 12.027 1.348 -17.706 1.00 77.50 676 ILE A O 1
ATOM 5352 N N . LEU A 1 677 ? 12.780 0.041 -16.056 1.00 75.00 677 LEU A N 1
ATOM 5353 C CA . LEU A 1 677 ? 13.429 -0.909 -16.963 1.00 75.00 677 LEU A CA 1
ATOM 5354 C C . LEU A 1 677 ? 12.402 -1.758 -17.718 1.00 75.00 677 LEU A C 1
ATOM 5356 O O . LEU A 1 677 ? 12.608 -2.105 -18.880 1.00 75.00 677 LEU A O 1
ATOM 5360 N N . LEU A 1 678 ? 11.280 -2.091 -17.075 1.00 71.31 678 LEU A N 1
ATOM 5361 C CA . LEU A 1 678 ? 10.263 -2.946 -17.674 1.00 71.31 678 LEU A CA 1
ATOM 5362 C C . LEU A 1 678 ? 9.337 -2.208 -18.650 1.00 71.31 678 LEU A C 1
ATOM 5364 O O . LEU A 1 678 ? 8.854 -2.856 -19.586 1.00 71.31 678 LEU A O 1
ATOM 5368 N N . CYS A 1 679 ? 9.122 -0.899 -18.466 1.00 70.62 679 CYS A N 1
ATOM 5369 C CA . CYS A 1 679 ? 8.159 -0.100 -19.235 1.00 70.62 679 CYS A CA 1
ATOM 5370 C C . CYS A 1 679 ? 8.567 0.190 -20.689 1.00 70.62 679 CYS A C 1
ATOM 5372 O O . CYS A 1 679 ? 7.751 0.701 -21.449 1.00 70.62 679 CYS A O 1
ATOM 5374 N N . GLY A 1 680 ? 9.791 -0.159 -21.094 1.00 67.75 680 GLY A N 1
ATOM 5375 C CA . GLY A 1 680 ? 10.248 -0.006 -22.478 1.00 67.75 680 GLY A CA 1
ATOM 5376 C C . GLY A 1 680 ? 10.878 1.350 -22.810 1.00 67.75 680 GLY A C 1
ATOM 5377 O O . GLY A 1 680 ? 11.278 1.559 -23.949 1.00 67.75 680 GLY A O 1
ATOM 5378 N N . ALA A 1 681 ? 10.983 2.264 -21.836 1.00 73.25 681 ALA A N 1
ATOM 5379 C CA . ALA A 1 681 ? 11.555 3.598 -22.046 1.00 73.25 681 ALA A CA 1
ATOM 5380 C C . ALA A 1 681 ? 13.085 3.576 -22.206 1.00 73.25 681 ALA A C 1
ATOM 5382 O O . ALA A 1 681 ? 13.634 4.322 -23.009 1.00 73.25 681 ALA A O 1
ATOM 5383 N N . ILE A 1 682 ? 13.767 2.726 -21.430 1.00 73.75 682 ILE A N 1
ATOM 5384 C CA . ILE A 1 682 ? 15.233 2.585 -21.463 1.00 73.75 682 ILE A CA 1
ATOM 5385 C C . ILE A 1 682 ? 15.653 1.447 -22.396 1.00 73.75 682 ILE A C 1
ATOM 5387 O O . ILE A 1 682 ? 16.626 1.583 -23.131 1.00 73.75 682 ILE A O 1
ATOM 5391 N N . TRP A 1 683 ? 14.939 0.318 -22.351 1.00 71.69 683 TRP A N 1
ATOM 5392 C CA . TRP A 1 683 ? 15.278 -0.871 -23.130 1.00 71.69 683 TRP A CA 1
ATOM 5393 C C . TRP A 1 683 ? 14.108 -1.276 -24.027 1.00 71.69 683 TRP A C 1
ATOM 5395 O O . TRP A 1 683 ? 13.009 -1.474 -23.497 1.00 71.69 683 TRP A O 1
ATOM 5405 N N . PRO A 1 684 ? 14.313 -1.439 -25.348 1.00 68.56 684 PRO A N 1
ATOM 5406 C CA . PRO A 1 684 ? 13.251 -1.864 -26.251 1.00 68.56 684 PRO A CA 1
ATOM 5407 C C . PRO A 1 684 ? 12.704 -3.226 -25.823 1.00 68.56 684 PRO A C 1
ATOM 5409 O O . PRO A 1 684 ? 13.422 -4.104 -25.338 1.00 68.56 684 PRO A O 1
ATOM 5412 N N . ILE A 1 685 ? 11.393 -3.400 -25.956 1.00 66.44 685 ILE A N 1
ATOM 5413 C CA . ILE A 1 685 ? 10.697 -4.571 -25.416 1.00 66.44 685 ILE A CA 1
ATOM 5414 C C . ILE A 1 685 ? 11.146 -5.846 -26.139 1.00 66.44 685 ILE A C 1
ATOM 5416 O O . ILE A 1 685 ? 11.221 -6.906 -25.521 1.00 66.44 685 ILE A O 1
ATOM 5420 N N . GLU A 1 686 ? 11.517 -5.699 -27.405 1.00 64.44 686 GLU A N 1
ATOM 5421 C CA . GLU A 1 686 ? 11.889 -6.731 -28.363 1.00 64.44 686 GLU A CA 1
ATOM 5422 C C . GLU A 1 686 ? 13.274 -7.342 -28.097 1.00 64.44 686 GLU A C 1
ATOM 5424 O O . GLU A 1 686 ? 13.527 -8.476 -28.492 1.00 64.44 686 GLU A O 1
ATOM 5429 N N . GLU A 1 687 ? 14.173 -6.635 -27.404 1.00 58.56 687 GLU A N 1
ATOM 5430 C CA . GLU A 1 687 ? 15.545 -7.105 -27.145 1.00 58.56 687 GLU A CA 1
ATOM 5431 C C . GLU A 1 687 ? 15.684 -7.930 -25.847 1.00 58.56 687 GLU A C 1
ATOM 5433 O O . GLU A 1 687 ? 16.797 -8.230 -25.400 1.00 58.56 687 GLU A O 1
ATOM 5438 N N . ARG A 1 688 ? 14.575 -8.310 -25.198 1.00 56.94 688 ARG A N 1
ATOM 5439 C CA . ARG A 1 688 ? 14.606 -9.063 -23.932 1.00 56.94 688 ARG A CA 1
ATOM 5440 C C . ARG A 1 688 ? 14.753 -10.576 -24.137 1.00 56.94 688 ARG A C 1
ATOM 5442 O O . ARG A 1 688 ? 14.113 -11.180 -24.986 1.00 56.94 688 ARG A O 1
ATOM 5449 N N . ARG A 1 689 ? 15.576 -11.216 -23.292 1.00 53.72 689 ARG A N 1
ATOM 5450 C CA . ARG A 1 689 ? 15.705 -12.688 -23.209 1.00 53.72 689 ARG A CA 1
ATOM 5451 C C . ARG A 1 689 ? 14.444 -13.325 -22.598 1.00 53.72 689 ARG A C 1
ATOM 5453 O O . ARG A 1 689 ? 13.849 -12.746 -21.691 1.00 53.72 689 ARG A O 1
ATOM 5460 N N . ALA A 1 690 ? 14.138 -14.564 -22.999 1.00 47.19 690 ALA A N 1
ATOM 5461 C CA . ALA A 1 690 ? 12.942 -15.339 -22.622 1.00 47.19 690 ALA A CA 1
ATOM 5462 C C . ALA A 1 690 ? 12.613 -15.390 -21.109 1.00 47.19 690 ALA A C 1
ATOM 5464 O O . ALA A 1 690 ? 11.446 -15.401 -20.734 1.00 47.19 690 ALA A O 1
ATOM 5465 N N . PHE A 1 691 ? 13.612 -15.328 -20.215 1.00 42.88 691 PHE A N 1
ATOM 5466 C CA . PHE A 1 691 ? 13.398 -15.267 -18.756 1.00 42.88 691 PHE A CA 1
ATOM 5467 C C . PHE A 1 691 ? 12.578 -14.038 -18.305 1.00 42.88 691 PHE A C 1
ATOM 5469 O O . PHE A 1 691 ? 11.856 -14.092 -17.311 1.00 42.88 691 PHE A O 1
ATOM 5476 N N . CYS A 1 692 ? 12.654 -12.927 -19.046 1.00 42.03 692 CYS A N 1
ATOM 5477 C CA . CYS A 1 692 ? 11.852 -11.732 -18.788 1.00 42.03 692 CYS A CA 1
ATOM 5478 C C . CYS A 1 692 ? 10.473 -11.772 -19.467 1.00 42.03 692 CYS A C 1
ATOM 5480 O O . CYS A 1 692 ? 9.577 -11.070 -19.005 1.00 42.03 692 CYS A O 1
ATOM 5482 N N . GLU A 1 693 ? 10.267 -12.582 -20.512 1.00 41.25 693 GLU A N 1
ATOM 5483 C CA . GLU A 1 693 ? 8.973 -12.673 -21.208 1.00 41.25 693 GLU A CA 1
ATOM 5484 C C . GLU A 1 693 ? 7.884 -13.311 -20.335 1.00 41.25 693 GLU A C 1
ATOM 5486 O O . GLU A 1 693 ? 6.744 -12.842 -20.349 1.00 41.25 693 GLU A O 1
ATOM 5491 N N . ASP A 1 694 ? 8.221 -14.313 -19.517 1.00 41.81 694 ASP A N 1
ATOM 5492 C CA . ASP A 1 694 ? 7.258 -14.954 -18.609 1.00 41.81 694 ASP A CA 1
ATOM 5493 C C . ASP A 1 694 ? 6.898 -14.053 -17.418 1.00 41.81 694 ASP A C 1
ATOM 5495 O O . ASP A 1 694 ? 5.718 -13.886 -17.089 1.00 41.81 694 ASP A O 1
ATOM 5499 N N . ASN A 1 695 ? 7.887 -13.363 -16.837 1.00 41.06 695 ASN A N 1
ATOM 5500 C CA . ASN A 1 695 ? 7.641 -12.364 -15.794 1.00 41.06 695 ASN A CA 1
ATOM 5501 C C . ASN A 1 695 ? 6.855 -11.158 -16.334 1.00 41.06 695 ASN A C 1
ATOM 5503 O O . ASN A 1 695 ? 6.010 -10.608 -15.633 1.00 41.06 695 ASN A O 1
ATOM 5507 N N . GLN A 1 696 ? 7.047 -10.773 -17.596 1.00 38.31 696 GLN A N 1
ATOM 5508 C CA . GLN A 1 696 ? 6.333 -9.658 -18.214 1.00 38.31 696 GLN A CA 1
ATOM 5509 C C . GLN A 1 696 ? 4.948 -10.046 -18.752 1.00 38.31 696 GLN A C 1
ATOM 5511 O O . GLN A 1 696 ? 4.031 -9.232 -18.682 1.00 38.31 696 GLN A O 1
ATOM 5516 N N . ARG A 1 697 ? 4.700 -11.291 -19.177 1.00 38.44 697 ARG A N 1
ATOM 5517 C CA . ARG A 1 697 ? 3.319 -11.773 -19.379 1.00 38.44 697 ARG A CA 1
ATOM 5518 C C . ARG A 1 697 ? 2.508 -11.759 -18.088 1.00 38.44 697 ARG A C 1
ATOM 5520 O O . ARG A 1 697 ? 1.288 -11.711 -18.182 1.00 38.44 697 ARG A O 1
ATOM 5527 N N . SER A 1 698 ? 3.157 -11.743 -16.925 1.00 37.59 698 SER A N 1
ATOM 5528 C CA . SER A 1 698 ? 2.527 -11.516 -15.621 1.00 37.59 698 SER A CA 1
ATOM 5529 C C . SER A 1 698 ? 2.467 -10.024 -15.238 1.00 37.59 698 SER A C 1
ATOM 5531 O O . SER A 1 698 ? 1.422 -9.550 -14.803 1.00 37.59 698 SER A O 1
ATOM 5533 N N . VAL A 1 699 ? 3.530 -9.241 -15.478 1.00 40.75 699 VAL A N 1
ATOM 5534 C CA . VAL A 1 699 ? 3.651 -7.824 -15.056 1.00 40.75 699 VAL A CA 1
ATOM 5535 C C . VAL A 1 699 ? 3.074 -6.813 -16.063 1.00 40.75 699 VAL A C 1
ATOM 5537 O O . VAL A 1 699 ? 2.406 -5.874 -15.650 1.00 40.75 699 VAL A O 1
ATOM 5540 N N . ALA A 1 700 ? 3.233 -7.001 -17.377 1.00 34.66 700 ALA A N 1
ATOM 5541 C CA . ALA A 1 700 ? 2.608 -6.168 -18.418 1.00 34.66 700 ALA A CA 1
ATOM 5542 C C . ALA A 1 700 ? 1.133 -6.531 -18.664 1.00 34.66 700 ALA A C 1
ATOM 5544 O O . ALA A 1 700 ? 0.323 -5.635 -18.905 1.00 34.66 700 ALA A O 1
ATOM 5545 N N . ARG A 1 701 ? 0.736 -7.811 -18.501 1.00 35.31 701 ARG A N 1
ATOM 5546 C CA . ARG A 1 701 ? -0.688 -8.120 -18.255 1.00 35.31 701 ARG A CA 1
ATOM 5547 C C . ARG A 1 701 ? -1.134 -7.502 -16.939 1.00 35.31 701 ARG A C 1
ATOM 5549 O O . ARG A 1 701 ? -2.240 -7.003 -16.910 1.00 35.31 701 ARG A O 1
ATOM 5556 N N . GLY A 1 702 ? -0.297 -7.468 -15.904 1.00 37.41 702 GLY A N 1
ATOM 5557 C CA . GLY A 1 702 ? -0.566 -6.740 -14.662 1.00 37.41 702 GLY A CA 1
ATOM 5558 C C . GLY A 1 702 ? -0.857 -5.255 -14.890 1.00 37.41 702 GLY A C 1
ATOM 5559 O O . GLY A 1 702 ? -1.847 -4.765 -14.370 1.00 37.41 702 GLY A O 1
ATOM 5560 N N . PHE A 1 703 ? -0.086 -4.565 -15.733 1.00 39.06 703 PHE A N 1
ATOM 5561 C CA . PHE A 1 703 ? -0.249 -3.128 -15.980 1.00 39.06 703 PHE A CA 1
ATOM 5562 C C . PHE A 1 703 ? -1.455 -2.801 -16.881 1.00 39.06 703 PHE A C 1
ATOM 5564 O O . PHE A 1 703 ? -2.220 -1.902 -16.562 1.00 39.06 703 PHE A O 1
ATOM 5571 N N . ILE A 1 704 ? -1.708 -3.582 -17.943 1.00 35.94 704 ILE A N 1
ATOM 5572 C CA . ILE A 1 704 ? -2.877 -3.375 -18.827 1.00 35.94 704 ILE A CA 1
ATOM 5573 C C . ILE A 1 704 ? -4.172 -3.989 -18.237 1.00 35.94 704 ILE A C 1
ATOM 5575 O O . ILE A 1 704 ? -5.263 -3.486 -18.494 1.00 35.94 704 ILE A O 1
ATOM 5579 N N . LEU A 1 705 ? -4.103 -5.038 -17.397 1.00 33.78 705 LEU A N 1
ATOM 5580 C CA . LEU A 1 705 ? -5.261 -5.508 -16.607 1.00 33.78 705 LEU A CA 1
ATOM 5581 C C . LEU A 1 705 ? -5.507 -4.684 -15.335 1.00 33.78 705 LEU A C 1
ATOM 5583 O O . LEU A 1 705 ? -6.630 -4.753 -14.827 1.00 33.78 705 LEU A O 1
ATOM 5587 N N . MET A 1 706 ? -4.543 -3.917 -14.812 1.00 37.81 706 MET A N 1
ATOM 5588 C CA . MET A 1 706 ? -4.805 -2.988 -13.700 1.00 37.81 706 MET A CA 1
ATOM 5589 C C . MET A 1 706 ? -5.843 -1.927 -14.097 1.00 37.81 706 MET A C 1
ATOM 5591 O O . MET A 1 706 ? -6.703 -1.612 -13.274 1.00 37.81 706 MET A O 1
ATOM 5595 N N . ASP A 1 707 ? -5.885 -1.524 -15.371 1.00 40.12 707 ASP A N 1
ATOM 5596 C CA . ASP A 1 707 ? -6.857 -0.550 -15.891 1.00 40.12 707 ASP A CA 1
ATOM 5597 C C . ASP A 1 707 ? -8.288 -1.099 -16.094 1.00 40.12 707 ASP A C 1
ATOM 5599 O O . ASP A 1 707 ? -9.234 -0.320 -16.190 1.00 40.12 707 ASP A O 1
ATOM 5603 N N . ALA A 1 708 ? -8.508 -2.424 -16.101 1.00 32.56 708 ALA A N 1
ATOM 5604 C CA . ALA A 1 708 ? -9.851 -3.009 -16.299 1.00 32.56 708 ALA A CA 1
ATOM 5605 C C . ALA A 1 708 ? -10.310 -3.993 -15.204 1.00 32.56 708 ALA A C 1
ATOM 5607 O O . ALA A 1 708 ? -11.500 -4.298 -15.102 1.00 32.56 708 ALA A O 1
ATOM 5608 N N . LYS A 1 709 ? -9.399 -4.514 -14.373 1.00 30.48 709 LYS A N 1
ATOM 5609 C CA . LYS A 1 709 ? -9.693 -5.486 -13.299 1.00 30.48 709 LYS A CA 1
ATOM 5610 C C . LYS A 1 709 ? -8.938 -5.195 -11.991 1.00 30.48 709 LYS A C 1
ATOM 5612 O O . LYS A 1 709 ? -8.764 -6.101 -11.173 1.00 30.48 709 LYS A O 1
ATOM 5617 N N . GLY A 1 710 ? -8.544 -3.942 -11.746 1.00 36.44 710 GLY A N 1
ATOM 5618 C CA . GLY A 1 710 ? -7.817 -3.509 -10.539 1.00 36.44 710 GLY A CA 1
ATOM 5619 C C . GLY A 1 710 ? -8.506 -3.817 -9.196 1.00 36.44 710 GLY A C 1
ATOM 5620 O O . GLY A 1 710 ? -7.832 -3.990 -8.187 1.00 36.44 710 GLY A O 1
ATOM 5621 N N . VAL A 1 711 ? -9.829 -4.011 -9.172 1.00 36.81 711 VAL A N 1
ATOM 5622 C CA . VAL A 1 711 ? -10.568 -4.396 -7.950 1.00 36.81 711 VAL A CA 1
ATOM 5623 C C . VAL A 1 711 ? -10.388 -5.885 -7.590 1.00 36.81 711 VAL A C 1
ATOM 5625 O O . VAL A 1 711 ? -10.507 -6.258 -6.426 1.00 36.81 711 VAL A O 1
ATOM 5628 N N . VAL A 1 712 ? -10.057 -6.750 -8.556 1.00 33.81 712 VAL A N 1
ATOM 5629 C CA . VAL A 1 712 ? -9.890 -8.202 -8.328 1.00 33.81 712 VAL A CA 1
ATOM 5630 C C . VAL A 1 712 ? -8.440 -8.555 -7.975 1.00 33.81 712 VAL A C 1
ATOM 5632 O O . VAL A 1 712 ? -8.204 -9.460 -7.182 1.00 33.81 712 VAL A O 1
ATOM 5635 N N . ALA A 1 713 ? -7.456 -7.808 -8.481 1.00 35.31 713 ALA A N 1
ATOM 5636 C CA . ALA A 1 713 ? -6.042 -8.073 -8.204 1.00 35.31 713 ALA A CA 1
ATOM 5637 C C . ALA A 1 713 ? -5.646 -7.804 -6.736 1.00 35.31 713 ALA A C 1
ATOM 5639 O O . ALA A 1 713 ? -4.816 -8.525 -6.186 1.00 35.31 713 ALA A O 1
ATOM 5640 N N . VAL A 1 714 ? -6.298 -6.850 -6.059 1.00 39.19 714 VAL A N 1
ATOM 5641 C CA . VAL A 1 714 ? -6.108 -6.617 -4.612 1.00 39.19 714 VAL A CA 1
ATOM 5642 C C . VAL A 1 714 ? -6.644 -7.793 -3.774 1.00 39.19 714 VAL A C 1
ATOM 5644 O O . VAL A 1 714 ? -6.080 -8.113 -2.730 1.00 39.19 714 VAL A O 1
ATOM 5647 N N . LEU A 1 715 ? -7.658 -8.519 -4.263 1.00 34.38 715 LEU A N 1
ATOM 5648 C CA . LEU A 1 715 ? -8.084 -9.796 -3.674 1.00 34.38 715 LEU A CA 1
ATOM 5649 C C . LEU A 1 715 ? -7.074 -10.926 -3.948 1.00 34.38 715 LEU A C 1
ATOM 5651 O O . LEU A 1 715 ? -6.887 -11.783 -3.087 1.00 34.38 715 LEU A O 1
ATOM 5655 N N . CYS A 1 716 ? -6.366 -10.904 -5.082 1.00 32.56 716 CYS A N 1
ATOM 5656 C CA . CYS A 1 716 ? -5.356 -11.915 -5.417 1.00 32.56 716 CYS A CA 1
ATOM 5657 C C . CYS A 1 716 ? -4.048 -11.773 -4.617 1.00 32.56 716 CYS A C 1
ATOM 5659 O O . CYS A 1 716 ? -3.425 -12.785 -4.309 1.00 32.56 716 CYS A O 1
ATOM 5661 N N . VAL A 1 717 ? -3.654 -10.563 -4.199 1.00 35.84 717 VAL A N 1
ATOM 5662 C CA . VAL A 1 717 ? -2.482 -10.380 -3.313 1.00 35.84 717 VAL A CA 1
ATOM 5663 C C . VAL A 1 717 ? -2.755 -10.913 -1.896 1.00 35.84 717 VAL A C 1
ATOM 5665 O O . VAL A 1 717 ? -1.854 -11.436 -1.247 1.00 35.84 717 VAL A O 1
ATOM 5668 N N . ILE A 1 718 ? -4.016 -10.916 -1.448 1.00 33.19 718 ILE A N 1
ATOM 5669 C CA . ILE A 1 718 ? -4.439 -11.609 -0.212 1.00 33.19 718 ILE A CA 1
ATOM 5670 C C . ILE A 1 718 ? -4.466 -13.141 -0.409 1.00 33.19 718 ILE A C 1
ATOM 5672 O O . ILE A 1 718 ? -4.288 -13.904 0.540 1.00 33.19 718 ILE A O 1
ATOM 5676 N N . GLN A 1 719 ? -4.609 -13.605 -1.651 1.00 31.44 719 GLN A N 1
ATOM 5677 C CA . GLN A 1 719 ? -4.649 -15.019 -2.033 1.00 31.44 719 GLN A CA 1
ATOM 5678 C C . GLN A 1 719 ? -3.258 -15.666 -2.147 1.00 31.44 719 GLN A C 1
ATOM 5680 O O . GLN A 1 719 ? -3.159 -16.884 -2.172 1.00 31.44 719 GLN A O 1
ATOM 5685 N N . ALA A 1 720 ? -2.175 -14.882 -2.157 1.00 35.41 720 ALA A N 1
ATOM 5686 C CA . ALA A 1 720 ? -0.808 -15.411 -2.110 1.00 35.41 720 ALA A CA 1
ATOM 5687 C C . ALA A 1 720 ? -0.358 -15.814 -0.688 1.00 35.41 720 ALA A C 1
ATOM 5689 O O . ALA A 1 720 ? 0.656 -16.488 -0.530 1.00 35.41 720 ALA A O 1
ATOM 5690 N N . VAL A 1 721 ? -1.107 -15.420 0.352 1.00 34.41 721 VAL A N 1
ATOM 5691 C CA . VAL A 1 721 ? -0.788 -15.727 1.764 1.00 34.41 721 VAL A CA 1
ATOM 5692 C C . VAL A 1 721 ? -1.642 -16.873 2.324 1.00 34.41 721 VAL A C 1
ATOM 5694 O O . VAL A 1 721 ? -1.302 -17.459 3.349 1.00 34.41 721 VAL A O 1
ATOM 5697 N N . TYR A 1 722 ? -2.697 -17.270 1.616 1.00 37.56 722 TYR A N 1
ATOM 5698 C CA . TYR A 1 722 ? -3.437 -18.496 1.891 1.00 37.56 722 TYR A CA 1
ATOM 5699 C C . TYR A 1 722 ? -3.421 -19.325 0.622 1.00 37.56 722 TYR A C 1
ATOM 5701 O O . TYR A 1 722 ? -3.991 -18.900 -0.376 1.00 37.56 722 TYR A O 1
ATOM 5709 N N . CYS A 1 723 ? -2.759 -20.481 0.655 1.00 40.81 723 CYS A N 1
ATOM 5710 C CA . CYS A 1 723 ? -2.783 -21.452 -0.432 1.00 40.81 723 CYS A CA 1
ATOM 5711 C C . CYS A 1 723 ? -4.229 -21.959 -0.580 1.00 40.81 723 CYS A C 1
ATOM 5713 O O . CYS A 1 723 ? -4.610 -22.981 -0.019 1.00 40.81 723 CYS A O 1
ATOM 5715 N N . VAL A 1 724 ? -5.087 -21.185 -1.247 1.00 51.91 724 VAL A N 1
ATOM 5716 C CA . VAL A 1 724 ? -6.452 -21.600 -1.549 1.00 51.91 724 VAL A CA 1
ATOM 5717 C C . VAL A 1 724 ? -6.305 -22.767 -2.503 1.00 51.91 724 VAL A C 1
ATOM 5719 O O . VAL A 1 724 ? -5.778 -22.588 -3.601 1.00 51.91 724 VAL A O 1
ATOM 5722 N N . ILE A 1 725 ? -6.747 -23.947 -2.065 1.00 60.81 725 ILE A N 1
ATOM 5723 C CA . ILE A 1 725 ? -6.782 -25.152 -2.891 1.00 60.81 725 ILE A CA 1
ATOM 5724 C C . ILE A 1 725 ? -7.343 -24.762 -4.268 1.00 60.81 725 ILE A C 1
ATOM 5726 O O . ILE A 1 725 ? -8.463 -24.238 -4.337 1.00 60.81 725 ILE A O 1
ATOM 5730 N N . PRO A 1 726 ? -6.573 -24.953 -5.355 1.00 66.56 726 PRO A N 1
ATOM 5731 C CA . PRO A 1 726 ? -7.026 -24.613 -6.691 1.00 66.56 726 PRO A CA 1
ATOM 5732 C C . PRO A 1 726 ? -8.386 -25.249 -6.975 1.00 66.56 726 PRO A C 1
ATOM 5734 O O . PRO A 1 726 ? -8.620 -26.401 -6.621 1.00 66.56 726 PRO A O 1
ATOM 5737 N N . SER A 1 727 ? -9.283 -24.523 -7.643 1.00 66.75 727 SER A N 1
ATOM 5738 C CA . SER A 1 727 ? -10.688 -24.929 -7.836 1.00 66.75 727 SER A CA 1
ATOM 5739 C C . SER A 1 727 ? -10.887 -26.277 -8.543 1.00 66.75 727 SER A C 1
ATOM 5741 O O . SER A 1 727 ? -11.981 -26.836 -8.497 1.00 66.75 727 SER A O 1
ATOM 5743 N N . TYR A 1 728 ? -9.845 -26.797 -9.191 1.00 73.75 728 TYR A N 1
ATOM 5744 C CA . TYR A 1 728 ? -9.825 -28.104 -9.843 1.00 73.75 728 TYR A CA 1
ATOM 5745 C C . TYR A 1 728 ? -9.462 -29.271 -8.902 1.00 73.75 728 TYR A C 1
ATOM 5747 O O . TYR A 1 728 ? -9.638 -30.422 -9.288 1.00 73.75 728 TYR A O 1
ATOM 5755 N N . ILE A 1 729 ? -8.965 -29.013 -7.685 1.00 75.75 729 ILE A N 1
ATOM 5756 C CA . ILE A 1 729 ? -8.804 -30.023 -6.631 1.00 75.75 729 ILE A CA 1
ATOM 5757 C C . ILE A 1 729 ? -10.061 -29.973 -5.760 1.00 75.75 729 ILE A C 1
ATOM 5759 O O . ILE A 1 729 ? -10.241 -29.074 -4.938 1.00 75.75 729 ILE A O 1
ATOM 5763 N N . LYS A 1 730 ? -10.962 -30.943 -5.942 1.00 78.75 730 LYS A N 1
ATOM 5764 C CA . LYS A 1 730 ? -12.171 -31.034 -5.119 1.00 78.75 730 LYS A CA 1
ATOM 5765 C C . LYS A 1 730 ? -11.858 -31.641 -3.761 1.00 78.75 730 LYS A C 1
ATOM 5767 O O . LYS A 1 730 ? -11.369 -32.767 -3.665 1.00 78.75 730 LYS A O 1
ATOM 5772 N N . VAL A 1 731 ? -12.204 -30.886 -2.730 1.00 81.12 731 VAL A N 1
ATOM 5773 C CA . VAL A 1 731 ? -12.042 -31.250 -1.326 1.00 81.12 731 VAL A CA 1
ATOM 5774 C C . VAL A 1 731 ? -13.189 -32.157 -0.877 1.00 81.12 731 VAL A C 1
ATOM 5776 O O . VAL A 1 731 ? -14.353 -31.897 -1.188 1.00 81.12 731 VAL A O 1
ATOM 5779 N N . CYS A 1 732 ? -12.866 -33.214 -0.130 1.00 79.06 732 CYS A N 1
ATOM 5780 C CA . CYS A 1 732 ? -13.836 -34.191 0.359 1.00 79.06 732 CYS A CA 1
ATOM 5781 C C . CYS A 1 732 ? -13.861 -34.188 1.898 1.00 79.06 732 CYS A C 1
ATOM 5783 O O . CYS A 1 732 ? -12.875 -34.609 2.502 1.00 79.06 732 CYS A O 1
ATOM 5785 N N . PRO A 1 733 ? -14.969 -33.763 2.539 1.00 80.31 733 PRO A N 1
ATOM 5786 C CA . PRO A 1 733 ? -15.077 -33.738 3.997 1.00 80.31 733 PRO A CA 1
ATOM 5787 C C . PRO A 1 733 ? -14.901 -35.123 4.619 1.00 80.31 733 PRO A C 1
ATOM 5789 O O . PRO A 1 733 ? -15.342 -36.123 4.038 1.00 80.31 733 PRO A O 1
ATOM 5792 N N . HIS A 1 734 ? -14.329 -35.184 5.824 1.00 74.50 734 HIS A N 1
ATOM 5793 C CA . HIS A 1 734 ? -14.068 -36.458 6.509 1.00 74.50 734 HIS A CA 1
ATOM 5794 C C . HIS A 1 734 ? -15.351 -37.283 6.743 1.00 74.50 734 HIS A C 1
ATOM 5796 O O . HIS A 1 734 ? -15.337 -38.509 6.616 1.00 74.50 734 HIS A O 1
ATOM 5802 N N . ASP A 1 735 ? -16.476 -36.612 7.004 1.00 74.38 735 ASP A N 1
ATOM 5803 C CA . ASP A 1 735 ? -17.759 -37.239 7.354 1.00 74.38 735 ASP A CA 1
ATOM 5804 C C . ASP A 1 735 ? -18.704 -37.421 6.148 1.00 74.38 735 ASP A C 1
ATOM 5806 O O . ASP A 1 735 ? -19.908 -37.647 6.299 1.00 74.38 735 ASP A O 1
ATOM 5810 N N . HIS A 1 736 ? -18.185 -37.321 4.918 1.00 76.75 736 HIS A N 1
ATOM 5811 C CA . HIS A 1 736 ? -19.012 -37.414 3.717 1.00 76.75 736 HIS A CA 1
ATOM 5812 C C . HIS A 1 736 ? -19.648 -38.819 3.570 1.00 76.75 736 HIS A C 1
ATOM 5814 O O . HIS A 1 736 ? -18.923 -39.817 3.484 1.00 76.75 736 HIS A O 1
ATOM 5820 N N . PRO A 1 737 ? -20.987 -38.940 3.419 1.00 74.19 737 PRO A N 1
ATOM 5821 C CA . PRO A 1 737 ? -21.700 -40.229 3.428 1.00 74.19 737 PRO A CA 1
ATOM 5822 C C . PRO A 1 737 ? -21.312 -41.169 2.272 1.00 74.19 737 PRO A C 1
ATOM 5824 O O . PRO A 1 737 ? -21.584 -42.366 2.315 1.00 74.19 737 PRO A O 1
ATOM 5827 N N . LYS A 1 738 ? -20.662 -40.635 1.229 1.00 83.62 738 LYS A N 1
ATOM 5828 C CA . LYS A 1 738 ? -20.067 -41.385 0.109 1.00 83.62 738 LYS A CA 1
ATOM 5829 C C . LYS A 1 738 ? -18.633 -40.928 -0.166 1.00 83.62 738 LYS A C 1
ATOM 5831 O O . LYS A 1 738 ? -18.321 -40.490 -1.272 1.00 83.62 738 LYS A O 1
ATOM 5836 N N . LEU A 1 739 ? -17.774 -40.951 0.852 1.00 81.94 739 LEU A N 1
ATOM 5837 C CA . LEU A 1 739 ? -16.383 -40.490 0.757 1.00 81.94 739 LEU A CA 1
ATOM 5838 C C . LEU A 1 739 ? -15.618 -41.115 -0.427 1.00 81.94 739 LEU A C 1
ATOM 5840 O O . LEU A 1 739 ? -14.958 -40.402 -1.176 1.00 81.94 739 LEU A O 1
ATOM 5844 N N . ALA A 1 740 ? -15.774 -42.423 -0.653 1.00 83.19 740 ALA A N 1
ATOM 5845 C CA . ALA A 1 740 ? -15.130 -43.124 -1.765 1.00 83.19 740 ALA A CA 1
ATOM 5846 C C . ALA A 1 740 ? -15.481 -42.532 -3.144 1.00 83.19 740 ALA A C 1
ATOM 5848 O O . ALA A 1 740 ? -14.605 -42.344 -3.987 1.00 83.19 740 ALA A O 1
ATOM 5849 N N . ALA A 1 741 ? -16.756 -42.194 -3.359 1.00 85.25 741 ALA A N 1
ATOM 5850 C CA . ALA A 1 741 ? -17.221 -41.598 -4.609 1.00 85.25 741 ALA A CA 1
ATOM 5851 C C . ALA A 1 741 ? -16.710 -40.159 -4.779 1.00 85.25 741 ALA A C 1
ATOM 5853 O O . ALA A 1 741 ? -16.341 -39.771 -5.882 1.00 85.25 741 ALA A O 1
ATOM 5854 N N . CYS A 1 742 ? -16.636 -39.387 -3.688 1.00 85.31 742 CYS A N 1
ATOM 5855 C CA . CYS A 1 742 ? -16.081 -38.032 -3.712 1.00 85.31 742 CYS A CA 1
ATOM 5856 C C . CYS A 1 742 ? -14.606 -38.038 -4.137 1.00 85.31 742 CYS A C 1
ATOM 5858 O O . CYS A 1 742 ? -14.231 -37.324 -5.064 1.00 85.31 742 CYS A O 1
ATOM 5860 N N . ILE A 1 743 ? -13.792 -38.900 -3.514 1.00 84.44 743 ILE A N 1
ATOM 5861 C CA . ILE A 1 743 ? -12.363 -39.026 -3.832 1.00 84.44 743 ILE A CA 1
ATOM 5862 C C . ILE A 1 743 ? -12.175 -39.476 -5.284 1.00 84.44 743 ILE A C 1
ATOM 5864 O O . ILE A 1 743 ? -11.366 -38.901 -6.005 1.00 84.44 743 ILE A O 1
ATOM 5868 N N . THR A 1 744 ? -12.959 -40.460 -5.735 1.00 85.81 744 THR A N 1
ATOM 5869 C CA . THR A 1 744 ? -12.893 -40.956 -7.119 1.00 85.81 744 THR A CA 1
ATOM 5870 C C . THR A 1 744 ? -13.196 -39.839 -8.122 1.00 85.81 744 THR A C 1
ATOM 5872 O O . THR A 1 744 ? -12.417 -39.625 -9.044 1.00 85.81 744 THR A O 1
ATOM 5875 N N . ASN A 1 745 ? -14.263 -39.062 -7.901 1.00 86.25 745 ASN A N 1
ATOM 5876 C CA . ASN A 1 745 ? -14.618 -37.936 -8.771 1.00 86.25 745 ASN A CA 1
ATOM 5877 C C . ASN A 1 745 ? -13.562 -36.820 -8.758 1.00 86.25 745 ASN A C 1
ATOM 5879 O O . ASN A 1 745 ? -13.303 -36.212 -9.791 1.00 86.25 745 ASN A O 1
ATOM 5883 N N . SER A 1 746 ? -12.937 -36.562 -7.606 1.00 85.00 746 SER A N 1
ATOM 5884 C CA . SER A 1 746 ? -11.850 -35.581 -7.499 1.00 85.00 746 SER A CA 1
ATOM 5885 C C . SER A 1 746 ? -10.632 -36.001 -8.335 1.00 85.00 746 SER A C 1
ATOM 5887 O O . SER A 1 746 ? -10.092 -35.202 -9.097 1.00 85.00 746 SER A O 1
ATOM 5889 N N . ILE A 1 747 ? -10.247 -37.283 -8.287 1.00 84.69 747 ILE A N 1
ATOM 5890 C CA . ILE A 1 747 ? -9.141 -37.820 -9.100 1.00 84.69 747 ILE A CA 1
ATOM 5891 C C . ILE A 1 747 ? -9.477 -37.781 -10.602 1.00 84.69 747 ILE A C 1
ATOM 5893 O O . ILE A 1 747 ? -8.626 -37.428 -11.419 1.00 84.69 747 ILE A O 1
ATOM 5897 N N . GLU A 1 748 ? -10.717 -38.109 -10.972 1.00 84.56 748 GLU A N 1
ATOM 5898 C CA . GLU A 1 748 ? -11.210 -38.040 -12.355 1.00 84.56 748 GLU A CA 1
ATOM 5899 C C . GLU A 1 748 ? -11.110 -36.619 -12.938 1.00 84.56 748 GLU A C 1
ATOM 5901 O O . GLU A 1 748 ? -10.664 -36.446 -14.074 1.00 84.56 748 GLU A O 1
ATOM 5906 N N . GLU A 1 749 ? -11.455 -35.595 -12.153 1.00 85.00 749 GLU A N 1
ATOM 5907 C CA . GLU A 1 749 ? -11.357 -34.185 -12.558 1.00 85.00 749 GLU A CA 1
ATOM 5908 C C . GLU A 1 749 ? -9.911 -33.674 -12.640 1.00 85.00 749 GLU A C 1
ATOM 5910 O O . GLU A 1 749 ? -9.612 -32.795 -13.452 1.00 85.00 749 GLU A O 1
ATOM 5915 N N . LEU A 1 750 ? -8.993 -34.261 -11.865 1.00 84.81 750 LEU A N 1
ATOM 5916 C CA . LEU A 1 750 ? -7.562 -33.946 -11.916 1.00 84.81 750 LEU A CA 1
ATOM 5917 C C . LEU A 1 750 ? -6.843 -34.563 -13.121 1.00 84.81 750 LEU A C 1
ATOM 5919 O O . LEU A 1 750 ? -5.840 -34.014 -13.592 1.00 84.81 750 LEU A O 1
ATOM 5923 N N . ARG A 1 751 ? -7.354 -35.676 -13.660 1.00 86.06 751 ARG A N 1
ATOM 5924 C CA . ARG A 1 751 ? -6.734 -36.426 -14.764 1.00 86.06 751 ARG A CA 1
ATOM 5925 C C . ARG A 1 751 ? -6.279 -35.572 -15.962 1.00 86.06 751 ARG A C 1
ATOM 5927 O O . ARG A 1 751 ? -5.127 -35.743 -16.366 1.00 86.06 751 ARG A O 1
ATOM 5934 N N . PRO A 1 752 ? -7.090 -34.674 -16.565 1.00 86.06 752 PRO A N 1
ATOM 5935 C CA . PRO A 1 752 ? -6.660 -33.916 -17.745 1.00 86.06 752 PRO A CA 1
ATOM 5936 C C . PRO A 1 752 ? -5.441 -33.027 -17.476 1.00 86.06 752 PRO A C 1
ATOM 5938 O O . PRO A 1 752 ? -4.648 -32.802 -18.385 1.00 86.06 752 PRO A O 1
ATOM 5941 N N . ARG A 1 753 ? -5.258 -32.559 -16.235 1.00 84.38 753 ARG A N 1
ATOM 5942 C CA . ARG A 1 753 ? -4.082 -31.777 -15.830 1.00 84.38 753 ARG A CA 1
ATOM 5943 C C . ARG A 1 753 ? -2.887 -32.666 -15.511 1.00 84.38 753 ARG A C 1
ATOM 5945 O O . ARG A 1 753 ? -1.779 -32.343 -15.918 1.00 84.38 753 ARG A O 1
ATOM 5952 N N . LEU A 1 754 ? -3.105 -33.814 -14.869 1.00 84.00 754 LEU A N 1
ATOM 5953 C CA . LEU A 1 754 ? -2.048 -34.810 -14.652 1.00 84.00 754 LEU A CA 1
ATOM 5954 C C . LEU A 1 754 ? -1.482 -35.349 -15.974 1.00 84.00 754 LEU A C 1
ATOM 5956 O O . LEU A 1 754 ? -0.308 -35.696 -16.039 1.00 84.00 754 LEU A O 1
ATOM 5960 N N . LYS A 1 755 ? -2.283 -35.362 -17.047 1.00 85.94 755 LYS A N 1
ATOM 5961 C CA . LYS A 1 755 ? -1.819 -35.710 -18.395 1.00 85.94 755 LYS A CA 1
ATOM 5962 C C . LYS A 1 755 ? -0.689 -34.788 -18.877 1.00 85.94 755 LYS A C 1
ATOM 5964 O O . LYS A 1 755 ? 0.333 -35.288 -19.327 1.00 85.94 755 LYS A O 1
ATOM 5969 N N . THR A 1 756 ? -0.859 -33.468 -18.759 1.00 85.12 756 THR A N 1
ATOM 5970 C CA . THR A 1 756 ? 0.116 -32.458 -19.223 1.00 85.12 756 THR A CA 1
ATOM 5971 C C . THR A 1 756 ? 1.156 -32.063 -18.171 1.00 85.12 756 THR A C 1
ATOM 5973 O O . THR A 1 756 ? 2.164 -31.458 -18.518 1.00 85.12 756 THR A O 1
ATOM 5976 N N . GLY A 1 757 ? 0.910 -32.379 -16.897 1.00 84.44 757 GLY A N 1
ATOM 5977 C CA . GLY A 1 757 ? 1.699 -31.925 -15.750 1.00 84.44 757 GLY A CA 1
ATOM 5978 C C . GLY A 1 757 ? 1.082 -30.703 -15.063 1.00 84.44 757 GLY A C 1
ATOM 5979 O O . GLY A 1 757 ? 0.300 -29.955 -15.659 1.00 84.44 757 GLY A O 1
ATOM 5980 N N . ILE A 1 758 ? 1.423 -30.509 -13.785 1.00 84.06 758 ILE A N 1
ATOM 5981 C CA . ILE A 1 758 ? 0.977 -29.376 -12.960 1.00 84.06 758 ILE A CA 1
ATOM 5982 C C . ILE A 1 758 ? 2.228 -28.603 -12.516 1.00 84.06 758 ILE A C 1
ATOM 5984 O O . ILE A 1 758 ? 2.812 -28.938 -11.482 1.00 84.06 758 ILE A O 1
ATOM 5988 N N . PRO A 1 759 ? 2.661 -27.581 -13.281 1.00 76.75 759 PRO A N 1
ATOM 5989 C CA . PRO A 1 759 ? 3.913 -26.870 -13.013 1.00 76.75 759 PRO A CA 1
ATOM 5990 C C . PRO A 1 759 ? 3.887 -26.105 -11.684 1.00 76.75 759 PRO A C 1
ATOM 5992 O O . PRO A 1 759 ? 4.909 -26.010 -11.018 1.00 76.75 759 PRO A O 1
ATOM 5995 N N . GLU A 1 760 ? 2.712 -25.636 -11.249 1.00 74.56 760 GLU A N 1
ATOM 5996 C CA . GLU A 1 760 ? 2.521 -24.938 -9.966 1.00 74.56 760 GLU A CA 1
ATOM 5997 C C . GLU A 1 760 ? 2.867 -25.806 -8.741 1.00 74.56 760 GLU A C 1
ATOM 5999 O O . GLU A 1 760 ? 3.208 -25.273 -7.690 1.00 74.56 760 GLU A O 1
ATOM 6004 N N . LEU A 1 761 ? 2.795 -27.136 -8.872 1.00 76.62 761 LEU A N 1
ATOM 6005 C CA . LEU A 1 761 ? 3.091 -28.103 -7.807 1.00 76.62 761 LEU A CA 1
ATOM 6006 C C . LEU A 1 761 ? 4.349 -28.938 -8.105 1.00 76.62 761 LEU A C 1
ATOM 6008 O O . LEU A 1 761 ? 4.599 -29.930 -7.420 1.00 76.62 761 LEU A O 1
ATOM 6012 N N . ASP A 1 762 ? 5.120 -28.570 -9.137 1.00 79.19 762 ASP A N 1
ATOM 6013 C CA . ASP A 1 762 ? 6.291 -29.323 -9.610 1.00 79.19 762 ASP A CA 1
ATOM 6014 C C . ASP A 1 762 ? 5.961 -30.800 -9.948 1.00 79.19 762 ASP A C 1
ATOM 6016 O O . ASP A 1 762 ? 6.706 -31.736 -9.642 1.00 79.19 762 ASP A O 1
ATOM 6020 N N . ILE A 1 763 ? 4.789 -31.042 -10.547 1.00 83.31 763 ILE A N 1
ATOM 6021 C CA . ILE A 1 763 ? 4.329 -32.388 -10.925 1.00 83.31 763 ILE A CA 1
ATOM 6022 C C . ILE A 1 763 ? 4.540 -32.592 -12.432 1.00 83.31 763 ILE A C 1
ATOM 6024 O O . ILE A 1 763 ? 3.924 -31.865 -13.221 1.00 83.31 763 ILE A O 1
ATOM 6028 N N . PRO A 1 764 ? 5.352 -33.582 -12.855 1.00 81.94 764 PRO A N 1
ATOM 6029 C CA . PRO A 1 764 ? 5.555 -33.886 -14.269 1.00 81.94 764 PRO A CA 1
ATOM 6030 C C . PRO A 1 764 ? 4.284 -34.464 -14.910 1.00 81.94 764 PRO A C 1
ATOM 6032 O O . PRO A 1 764 ? 3.407 -34.993 -14.222 1.00 81.94 764 PRO A O 1
ATOM 6035 N N . GLY A 1 765 ? 4.176 -34.363 -16.235 1.00 85.88 765 GLY A N 1
ATOM 6036 C CA . GLY A 1 765 ? 3.079 -34.979 -16.983 1.00 85.88 765 GLY A CA 1
ATOM 6037 C C . GLY A 1 765 ? 3.145 -36.507 -16.974 1.00 85.88 765 GLY A C 1
ATOM 6038 O O . GLY A 1 765 ? 4.219 -37.096 -16.899 1.00 85.88 765 GLY A O 1
ATOM 6039 N N . LEU A 1 766 ? 1.982 -37.156 -17.064 1.00 85.00 766 LEU A N 1
ATOM 6040 C CA . LEU A 1 766 ? 1.867 -38.613 -17.211 1.00 85.00 766 LEU A CA 1
ATOM 6041 C C . LEU A 1 766 ? 1.999 -39.089 -18.671 1.00 85.00 766 LEU A C 1
ATOM 6043 O O . LEU A 1 766 ? 1.920 -40.291 -18.919 1.00 85.00 766 LEU A O 1
ATOM 6047 N N . GLU A 1 767 ? 2.149 -38.181 -19.643 1.00 86.25 767 GLU A N 1
ATOM 6048 C CA . GLU A 1 767 ? 2.349 -38.515 -21.060 1.00 86.25 767 GLU A CA 1
ATOM 6049 C C . GLU A 1 767 ? 3.354 -37.554 -21.742 1.00 86.25 767 GLU A C 1
ATOM 6051 O O . GLU A 1 767 ? 2.984 -36.411 -22.016 1.00 86.25 767 GLU A O 1
ATOM 6056 N N . PRO A 1 768 ? 4.589 -37.995 -22.076 1.00 85.62 768 PRO A N 1
ATOM 6057 C CA . PRO A 1 768 ? 5.177 -39.300 -21.756 1.00 85.62 768 PRO A CA 1
ATOM 6058 C C . PRO A 1 768 ? 5.511 -39.437 -20.266 1.00 85.62 768 PRO A C 1
ATOM 6060 O O . PRO A 1 768 ? 5.962 -38.491 -19.630 1.00 85.62 768 PRO A O 1
ATOM 6063 N N . PHE A 1 769 ? 5.319 -40.636 -19.724 1.00 84.00 769 PHE A N 1
ATOM 6064 C CA . PHE A 1 769 ? 5.794 -40.998 -18.393 1.00 84.00 769 PHE A CA 1
ATOM 6065 C C . PHE A 1 769 ? 7.175 -41.651 -18.507 1.00 84.00 769 PHE A C 1
ATOM 6067 O O . PHE A 1 769 ? 7.302 -42.756 -19.038 1.00 84.00 769 PHE A O 1
ATOM 6074 N N . GLU A 1 770 ? 8.206 -40.946 -18.051 1.00 83.19 770 GLU A N 1
ATOM 6075 C CA . GLU A 1 770 ? 9.606 -41.372 -18.156 1.00 83.19 770 GLU A CA 1
ATOM 6076 C C . GLU A 1 770 ? 10.016 -42.236 -16.953 1.00 83.19 770 GLU A C 1
ATOM 6078 O O . GLU A 1 770 ? 9.774 -41.877 -15.795 1.00 83.19 770 GLU A O 1
ATOM 6083 N N . LEU A 1 771 ? 10.627 -43.390 -17.228 1.00 79.75 771 LEU A N 1
ATOM 6084 C CA . LEU A 1 771 ? 11.131 -44.324 -16.220 1.00 79.75 771 LEU A CA 1
ATOM 6085 C C . LEU A 1 771 ? 12.664 -44.329 -16.187 1.00 79.75 771 LEU A C 1
ATOM 6087 O O . LEU A 1 771 ? 13.324 -44.140 -17.207 1.00 79.75 771 LEU A O 1
ATOM 6091 N N . ASP A 1 772 ? 13.220 -44.579 -15.000 1.00 80.06 772 ASP A N 1
ATOM 6092 C CA . ASP A 1 772 ? 14.664 -44.746 -14.820 1.00 80.06 772 ASP A CA 1
ATOM 6093 C C . ASP A 1 772 ? 15.147 -46.010 -15.584 1.00 80.06 772 ASP A C 1
ATOM 6095 O O . ASP A 1 772 ? 14.363 -46.958 -15.722 1.00 80.06 772 ASP A O 1
ATOM 6099 N N . PRO A 1 773 ? 16.406 -46.060 -16.070 1.00 80.75 773 PRO A N 1
ATOM 6100 C CA . PRO A 1 773 ? 16.933 -47.206 -16.817 1.00 80.75 773 PRO A CA 1
ATOM 6101 C C . PRO A 1 773 ? 16.812 -48.518 -16.036 1.00 80.75 773 PRO A C 1
ATOM 6103 O O . PRO A 1 773 ? 17.011 -48.546 -14.818 1.00 80.75 773 PRO A O 1
ATOM 6106 N N . ILE A 1 774 ? 16.500 -49.608 -16.739 1.00 77.81 774 ILE A N 1
ATOM 6107 C CA . ILE A 1 774 ? 16.333 -50.937 -16.144 1.00 77.81 774 ILE A CA 1
ATOM 6108 C C . ILE A 1 774 ? 17.471 -51.834 -16.619 1.00 77.81 774 ILE A C 1
ATOM 6110 O O . ILE A 1 774 ? 17.578 -52.146 -17.804 1.00 77.81 774 ILE A O 1
ATOM 6114 N N . GLU A 1 775 ? 18.279 -52.292 -15.668 1.00 76.50 775 GLU A N 1
ATOM 6115 C CA . GLU A 1 775 ? 19.296 -53.319 -15.882 1.00 76.50 775 GLU A CA 1
ATOM 6116 C C . GLU A 1 775 ? 18.753 -54.666 -15.401 1.00 76.50 775 GLU A C 1
ATOM 6118 O O . GLU A 1 775 ? 18.333 -54.815 -14.249 1.00 76.50 775 GLU A O 1
ATOM 6123 N N . ILE A 1 776 ? 18.725 -55.644 -16.304 1.00 73.81 776 ILE A N 1
ATOM 6124 C CA . ILE A 1 776 ? 18.315 -57.015 -16.015 1.00 73.81 776 ILE A CA 1
ATOM 6125 C C . ILE A 1 776 ? 19.561 -57.885 -16.102 1.00 73.81 776 ILE A C 1
ATOM 6127 O O . ILE A 1 776 ? 20.055 -58.142 -17.198 1.00 73.81 776 ILE A O 1
ATOM 6131 N N . ASP A 1 777 ? 20.014 -58.365 -14.947 1.00 67.06 777 ASP A N 1
ATOM 6132 C CA . ASP A 1 777 ? 21.072 -59.363 -14.815 1.00 67.06 777 ASP A CA 1
ATOM 6133 C C . ASP A 1 777 ? 20.498 -60.592 -14.102 1.00 67.06 777 ASP A C 1
ATOM 6135 O O . ASP A 1 777 ? 20.472 -60.669 -12.872 1.00 67.06 777 ASP A O 1
ATOM 6139 N N . SER A 1 778 ? 19.994 -61.560 -14.871 1.00 62.00 778 SER A N 1
ATOM 6140 C CA . SER A 1 778 ? 19.517 -62.826 -14.300 1.00 62.00 778 SER A CA 1
ATOM 6141 C C . SER A 1 778 ? 20.620 -63.885 -14.328 1.00 62.00 778 SER A C 1
ATOM 6143 O O . SER A 1 778 ? 21.203 -64.177 -15.377 1.00 62.00 778 SER A O 1
ATOM 6145 N N . ILE A 1 779 ? 20.894 -64.476 -13.159 1.00 54.88 779 ILE A N 1
ATOM 6146 C CA . ILE A 1 779 ? 21.750 -65.656 -12.980 1.00 54.88 779 ILE A CA 1
ATOM 6147 C C . ILE A 1 779 ? 20.886 -66.744 -12.333 1.00 54.88 779 ILE A C 1
ATOM 6149 O O . ILE A 1 779 ? 20.886 -66.933 -11.119 1.00 54.88 779 ILE A O 1
ATOM 6153 N N . GLY A 1 780 ? 20.115 -67.457 -13.152 1.00 51.72 780 GLY A N 1
ATOM 6154 C CA . GLY A 1 780 ? 19.297 -68.585 -12.714 1.00 51.72 780 GLY A CA 1
ATOM 6155 C C . GLY A 1 780 ? 19.085 -69.577 -13.853 1.00 51.72 780 GLY A C 1
ATOM 6156 O O . GLY A 1 780 ? 18.723 -69.185 -14.954 1.00 51.72 780 GLY A O 1
ATOM 6157 N N . GLY A 1 781 ? 19.344 -70.867 -13.609 1.00 52.56 781 GLY A N 1
ATOM 6158 C CA . GLY A 1 781 ? 19.038 -71.934 -14.574 1.00 52.56 781 GLY A CA 1
ATOM 6159 C C . GLY A 1 781 ? 19.995 -72.084 -15.769 1.00 52.56 781 GLY A C 1
ATOM 6160 O O . GLY A 1 781 ? 19.574 -72.558 -16.817 1.00 52.56 781 GLY A O 1
ATOM 6161 N N . GLY A 1 782 ? 21.278 -71.724 -15.638 1.00 53.84 782 GLY A N 1
ATOM 6162 C CA . GLY A 1 782 ? 22.306 -72.027 -16.654 1.00 53.84 782 GLY A CA 1
ATOM 6163 C C . GLY A 1 782 ? 22.375 -71.074 -17.857 1.00 53.84 782 GLY A C 1
ATOM 6164 O O . GLY A 1 782 ? 23.156 -71.315 -18.774 1.00 53.84 782 GLY A O 1
ATOM 6165 N N . THR A 1 783 ? 21.615 -69.978 -17.849 1.00 58.75 783 THR A N 1
ATOM 6166 C CA . THR A 1 783 ? 21.626 -68.933 -18.887 1.00 58.75 783 THR A CA 1
ATOM 6167 C C . THR A 1 783 ? 21.955 -67.575 -18.270 1.00 58.75 783 THR A C 1
ATOM 6169 O O . THR A 1 783 ? 21.374 -67.222 -17.245 1.00 58.75 783 THR A O 1
ATOM 6172 N N . ARG A 1 784 ? 22.873 -66.810 -18.880 1.00 63.69 784 ARG A N 1
ATOM 6173 C CA . ARG A 1 784 ? 23.189 -65.428 -18.478 1.00 63.69 784 ARG A CA 1
ATOM 6174 C C . ARG A 1 784 ? 22.458 -64.478 -19.415 1.00 63.69 784 ARG A C 1
ATOM 6176 O O . ARG A 1 784 ? 22.836 -64.388 -20.580 1.00 63.69 784 ARG A O 1
ATOM 6183 N N . LEU A 1 785 ? 21.445 -63.787 -18.900 1.00 67.50 785 LEU A N 1
ATOM 6184 C CA . LEU A 1 785 ? 20.738 -62.731 -19.618 1.00 67.50 785 LEU A CA 1
ATOM 6185 C C . LEU A 1 785 ? 21.160 -61.385 -19.027 1.00 67.50 785 LEU A C 1
ATOM 6187 O O . LEU A 1 785 ? 20.759 -61.076 -17.908 1.00 67.50 785 LEU A O 1
ATOM 6191 N N . ALA A 1 786 ? 21.988 -60.641 -19.767 1.00 71.88 786 ALA A N 1
ATOM 6192 C CA . ALA A 1 786 ? 22.338 -59.257 -19.465 1.00 71.88 786 ALA A CA 1
ATOM 6193 C C . ALA A 1 786 ? 21.650 -58.355 -20.498 1.00 71.88 786 ALA A C 1
ATOM 6195 O O . ALA A 1 786 ? 21.864 -58.487 -21.706 1.00 71.88 786 ALA A O 1
ATOM 6196 N N . THR A 1 787 ? 20.737 -57.503 -20.040 1.00 76.81 787 THR A N 1
ATOM 6197 C CA . THR A 1 787 ? 20.004 -56.556 -20.895 1.00 76.81 787 THR A CA 1
ATOM 6198 C C . THR A 1 787 ? 19.924 -55.208 -20.206 1.00 76.81 787 THR A C 1
ATOM 6200 O O . THR A 1 787 ? 19.503 -55.132 -19.053 1.00 76.81 787 THR A O 1
ATOM 6203 N N . ASN A 1 788 ? 20.279 -54.149 -20.927 1.00 82.88 788 ASN A N 1
ATOM 6204 C CA . ASN A 1 788 ? 20.084 -52.777 -20.479 1.00 82.88 788 ASN A CA 1
ATOM 6205 C C . ASN A 1 788 ? 18.981 -52.120 -21.313 1.00 82.88 788 ASN A C 1
ATOM 6207 O O . ASN A 1 788 ? 19.007 -52.192 -22.544 1.00 82.88 788 ASN A O 1
ATOM 6211 N N . ILE A 1 789 ? 18.005 -51.508 -20.646 1.00 84.38 789 ILE A N 1
ATOM 6212 C CA . ILE A 1 789 ? 16.912 -50.772 -21.280 1.00 84.38 789 ILE A CA 1
ATOM 6213 C C . ILE A 1 789 ? 16.970 -49.319 -20.803 1.00 84.38 789 ILE A C 1
ATOM 6215 O O . ILE A 1 789 ? 16.844 -49.042 -19.608 1.00 84.38 789 ILE A O 1
ATOM 6219 N N . SER A 1 790 ? 17.130 -48.389 -21.742 1.00 87.44 790 SER A N 1
ATOM 6220 C CA . SER A 1 790 ? 17.279 -46.951 -21.499 1.00 87.44 790 SER A CA 1
ATOM 6221 C C . SER A 1 790 ? 16.254 -46.128 -22.294 1.00 87.44 790 SER A C 1
ATOM 6223 O O . SER A 1 790 ? 15.556 -46.654 -23.157 1.00 87.44 790 SER A O 1
ATOM 6225 N N . ASP A 1 791 ? 16.109 -44.840 -21.956 1.00 87.19 791 ASP A N 1
ATOM 6226 C CA . ASP A 1 791 ? 15.121 -43.919 -22.558 1.00 87.19 791 ASP A CA 1
ATOM 6227 C C . ASP A 1 791 ? 13.677 -44.468 -22.555 1.00 87.19 791 ASP A C 1
ATOM 6229 O O . ASP A 1 791 ? 12.949 -44.424 -23.548 1.00 87.19 791 ASP A O 1
ATOM 6233 N N . ILE A 1 792 ? 13.262 -45.043 -21.421 1.00 86.81 792 ILE A N 1
ATOM 6234 C CA . ILE A 1 792 ? 11.955 -45.688 -21.289 1.00 86.81 792 ILE A CA 1
ATOM 6235 C C . ILE A 1 792 ? 10.862 -44.620 -21.187 1.00 86.81 792 ILE A C 1
ATOM 6237 O O . ILE A 1 792 ? 10.678 -43.984 -20.146 1.00 86.81 792 ILE A O 1
ATOM 6241 N N . ARG A 1 793 ? 10.085 -44.475 -22.260 1.00 89.31 793 ARG A N 1
ATOM 6242 C CA . ARG A 1 793 ? 8.941 -43.568 -22.382 1.00 89.31 793 ARG A CA 1
ATOM 6243 C C . ARG A 1 793 ? 7.641 -44.352 -22.463 1.00 89.31 793 ARG A C 1
ATOM 6245 O O . ARG A 1 793 ? 7.407 -45.129 -23.388 1.00 89.31 793 ARG A O 1
ATOM 6252 N N . VAL A 1 794 ? 6.767 -44.121 -21.491 1.00 87.62 794 VAL A N 1
ATOM 6253 C CA . VAL A 1 794 ? 5.491 -44.821 -21.351 1.00 87.62 794 VAL A CA 1
ATOM 6254 C C . VAL A 1 794 ? 4.338 -43.897 -21.748 1.00 87.62 794 VAL A C 1
ATOM 6256 O O . VAL A 1 794 ? 4.182 -42.801 -21.212 1.00 87.62 794 VAL A O 1
ATOM 6259 N N . TYR A 1 795 ? 3.495 -44.351 -22.672 1.00 88.38 795 TYR A N 1
ATOM 6260 C CA . TYR A 1 795 ? 2.317 -43.640 -23.170 1.00 88.38 795 TYR A CA 1
ATOM 6261 C C . TYR A 1 795 ? 1.034 -44.397 -22.819 1.00 88.38 795 TYR A C 1
ATOM 6263 O O . TYR A 1 795 ? 1.003 -45.626 -22.821 1.00 88.38 795 TYR A O 1
ATOM 6271 N N . GLY A 1 796 ? -0.048 -43.667 -22.534 1.00 84.88 796 GLY A N 1
ATOM 6272 C CA . GLY A 1 796 ? -1.347 -44.244 -22.163 1.00 84.88 796 GLY A CA 1
ATOM 6273 C C . GLY A 1 796 ? -1.572 -44.401 -20.655 1.00 84.88 796 GLY A C 1
ATOM 6274 O O . GLY A 1 796 ? -2.676 -44.759 -20.243 1.00 84.88 796 GLY A O 1
ATOM 6275 N N . ALA A 1 797 ? -0.590 -44.055 -19.814 1.00 82.75 797 ALA A N 1
ATOM 6276 C CA . ALA A 1 797 ? -0.715 -44.090 -18.353 1.00 82.75 797 ALA A CA 1
ATOM 6277 C C . ALA A 1 797 ? -1.824 -43.163 -17.816 1.00 82.75 797 ALA A C 1
ATOM 6279 O O . ALA A 1 797 ? -2.416 -43.455 -16.778 1.00 82.75 797 ALA A O 1
ATOM 6280 N N . SER A 1 798 ? -2.173 -42.086 -18.535 1.00 84.06 798 SER A N 1
ATOM 6281 C CA . SER A 1 798 ? -3.270 -41.190 -18.141 1.00 84.06 798 SER A CA 1
ATOM 6282 C C . SER A 1 798 ? -4.664 -41.816 -18.308 1.00 84.06 798 SER A C 1
ATOM 6284 O O . SER A 1 798 ? -5.624 -41.337 -17.709 1.00 84.06 798 SER A O 1
ATOM 6286 N N . SER A 1 799 ? -4.796 -42.907 -19.076 1.00 85.38 799 SER A N 1
ATOM 6287 C CA . SER A 1 799 ? -6.080 -43.550 -19.405 1.00 85.38 799 SER A CA 1
ATOM 6288 C C . SER A 1 799 ? -6.638 -44.477 -18.313 1.00 85.38 799 SER A C 1
ATOM 6290 O O . SER A 1 799 ? -7.590 -45.226 -18.552 1.00 85.38 799 SER A O 1
ATOM 6292 N N . PHE A 1 800 ? -6.064 -44.429 -17.109 1.00 86.69 800 PHE A N 1
ATOM 6293 C CA . PHE A 1 800 ? -6.462 -45.263 -15.981 1.00 86.69 800 PHE A CA 1
ATOM 6294 C C . PHE A 1 800 ? -7.911 -45.009 -15.538 1.00 86.69 800 PHE A C 1
ATOM 6296 O O . PHE A 1 800 ? -8.377 -43.868 -15.499 1.00 86.69 800 PHE A O 1
ATOM 6303 N N . LYS A 1 801 ? -8.615 -46.073 -15.142 1.00 86.38 801 LYS A N 1
ATOM 6304 C CA . LYS A 1 801 ? -9.957 -46.026 -14.545 1.00 86.38 801 LYS A CA 1
ATOM 6305 C C . LYS A 1 801 ? -9.938 -46.673 -13.170 1.00 86.38 801 LYS A C 1
ATOM 6307 O O . LYS A 1 801 ? -9.456 -47.793 -13.023 1.00 86.38 801 LYS A O 1
ATOM 6312 N N . ILE A 1 802 ? -10.493 -45.988 -12.177 1.00 87.25 802 ILE A N 1
ATOM 6313 C CA . ILE A 1 802 ? -10.652 -46.530 -10.825 1.00 87.25 802 ILE A CA 1
ATOM 6314 C C . ILE A 1 802 ? -11.921 -47.391 -10.817 1.00 87.25 802 ILE A C 1
ATOM 6316 O O . ILE A 1 802 ? -13.023 -46.870 -10.968 1.00 87.25 802 ILE A O 1
ATOM 6320 N N . LEU A 1 803 ? -11.773 -48.707 -10.666 1.00 86.69 803 LEU A N 1
ATOM 6321 C CA . LEU A 1 803 ? -12.892 -49.654 -10.584 1.00 86.69 803 LEU A CA 1
ATOM 6322 C C . LEU A 1 803 ? -13.525 -49.647 -9.191 1.00 86.69 803 LEU A C 1
ATOM 6324 O O . LEU A 1 803 ? -14.746 -49.722 -9.051 1.00 86.69 803 LEU A O 1
ATOM 6328 N N . LYS A 1 804 ? -12.691 -49.538 -8.152 1.00 86.38 804 LYS A N 1
ATOM 6329 C CA . LYS A 1 804 ? -13.129 -49.563 -6.757 1.00 86.38 804 LYS A CA 1
ATOM 6330 C C . LYS A 1 804 ? -12.150 -48.805 -5.874 1.00 86.38 804 LYS A C 1
ATOM 6332 O O . LYS A 1 804 ? -10.942 -48.958 -6.019 1.00 86.38 804 LYS A O 1
ATOM 6337 N N . LEU A 1 805 ? -12.670 -48.024 -4.928 1.00 87.00 805 LEU A N 1
ATOM 6338 C CA . LEU A 1 805 ? -11.880 -47.315 -3.921 1.00 87.00 805 LEU A CA 1
ATOM 6339 C C . LEU A 1 805 ? -12.510 -47.514 -2.539 1.00 87.00 805 LEU A C 1
ATOM 6341 O O . LEU A 1 805 ? -13.688 -47.224 -2.334 1.00 87.00 805 LEU A O 1
ATOM 6345 N N . THR A 1 806 ? -11.730 -48.013 -1.584 1.00 86.00 806 THR A N 1
ATOM 6346 C CA . THR A 1 806 ? -12.147 -48.242 -0.194 1.00 86.00 806 THR A CA 1
ATOM 6347 C C . THR A 1 806 ? -11.238 -47.461 0.762 1.00 86.00 806 THR A C 1
ATOM 6349 O O . THR A 1 806 ? -10.127 -47.902 1.072 1.00 86.00 806 THR A O 1
ATOM 6352 N N . PRO A 1 807 ? -11.684 -46.281 1.239 1.00 84.94 807 PRO A N 1
ATOM 6353 C CA . PRO A 1 807 ? -10.942 -45.483 2.200 1.00 84.94 807 PRO A CA 1
ATOM 6354 C C . PRO A 1 807 ? -11.244 -45.969 3.624 1.00 84.94 807 PRO A C 1
ATOM 6356 O O . PRO A 1 807 ? -12.398 -46.117 4.015 1.00 84.94 807 PRO A O 1
ATOM 6359 N N . THR A 1 808 ? -10.201 -46.204 4.414 1.00 83.19 808 THR A N 1
ATOM 6360 C CA . THR A 1 808 ? -10.281 -46.536 5.842 1.00 83.19 808 THR A CA 1
ATOM 6361 C C . THR A 1 808 ? -9.556 -45.449 6.626 1.00 83.19 808 THR A C 1
ATOM 6363 O O . THR A 1 808 ? -8.330 -45.465 6.744 1.00 83.19 808 THR A O 1
ATOM 6366 N N . LEU A 1 809 ? -10.303 -44.472 7.138 1.00 80.12 809 LEU A N 1
ATOM 6367 C CA . LEU A 1 809 ? -9.746 -43.372 7.922 1.00 80.12 809 LEU A CA 1
ATOM 6368 C C . LEU A 1 809 ? -9.696 -43.774 9.403 1.00 80.12 809 LEU A C 1
ATOM 6370 O O . LEU A 1 809 ? -10.726 -44.086 9.996 1.00 80.12 809 LEU A O 1
ATOM 6374 N N . THR A 1 810 ? -8.508 -43.785 10.016 1.00 74.50 810 THR A N 1
ATOM 6375 C CA . THR A 1 810 ? -8.358 -44.065 11.455 1.00 74.50 810 THR A CA 1
ATOM 6376 C C . THR A 1 810 ? -7.529 -42.985 12.145 1.00 74.50 810 THR A C 1
ATOM 6378 O O . THR A 1 810 ? -6.714 -42.313 11.519 1.00 74.50 810 THR A O 1
ATOM 6381 N N . LYS A 1 811 ? -7.679 -42.841 13.471 1.00 67.19 811 LYS A N 1
ATOM 6382 C CA . LYS A 1 811 ? -6.908 -41.864 14.268 1.00 67.19 811 LYS A CA 1
ATOM 6383 C C . LYS A 1 811 ? -5.386 -42.084 14.233 1.00 67.19 811 LYS A C 1
ATOM 6385 O O . LYS A 1 811 ? -4.653 -41.158 14.559 1.00 67.19 811 LYS A O 1
ATOM 6390 N N . LYS A 1 812 ? -4.918 -43.291 13.889 1.00 62.97 812 LYS A N 1
ATOM 6391 C CA . LYS A 1 812 ? -3.488 -43.653 13.841 1.00 62.97 812 LYS A CA 1
ATOM 6392 C C . LYS A 1 812 ? -2.897 -43.635 12.422 1.00 62.97 812 LYS A C 1
ATOM 6394 O O . LYS A 1 812 ? -1.691 -43.792 12.299 1.00 62.97 812 LYS A O 1
ATOM 6399 N N . GLY A 1 813 ? -3.721 -43.454 11.387 1.00 75.44 813 GLY A N 1
ATOM 6400 C CA . GLY A 1 813 ? -3.308 -43.482 9.980 1.00 75.44 813 GLY A CA 1
ATOM 6401 C C . GLY A 1 813 ? -4.481 -43.763 9.036 1.00 75.44 813 GLY A C 1
ATOM 6402 O O . GLY A 1 813 ? -5.494 -44.349 9.429 1.00 75.44 813 GLY A O 1
ATOM 6403 N N . HIS A 1 814 ? -4.361 -43.338 7.785 1.00 86.56 814 HIS A N 1
ATOM 6404 C CA . HIS A 1 814 ? -5.380 -43.487 6.748 1.00 86.56 814 HIS A CA 1
ATOM 6405 C C . HIS A 1 814 ? -4.934 -44.543 5.741 1.00 86.56 814 HIS A C 1
ATOM 6407 O O . HIS A 1 814 ? -3.847 -44.440 5.189 1.00 86.56 814 HIS A O 1
ATOM 6413 N N . ASN A 1 815 ? -5.758 -45.552 5.474 1.00 88.62 815 ASN A N 1
ATOM 6414 C CA . ASN A 1 815 ? -5.453 -46.569 4.470 1.00 88.62 815 ASN A CA 1
ATOM 6415 C C . ASN A 1 815 ? -6.406 -46.422 3.289 1.00 88.62 815 ASN A C 1
ATOM 6417 O O . ASN A 1 815 ? -7.622 -46.445 3.466 1.00 88.62 815 ASN A O 1
ATOM 6421 N N . PHE A 1 816 ? -5.859 -46.328 2.086 1.00 88.38 816 PHE A N 1
ATOM 6422 C CA . PHE A 1 816 ? -6.616 -46.256 0.844 1.00 88.38 816 PHE A CA 1
ATOM 6423 C C . PHE A 1 816 ? -6.298 -47.492 0.018 1.00 88.38 816 PHE A C 1
ATOM 6425 O O . PHE A 1 816 ? -5.143 -47.712 -0.346 1.00 88.38 816 PHE A O 1
ATOM 6432 N N . ARG A 1 817 ? -7.314 -48.312 -0.258 1.00 89.94 817 ARG A N 1
ATOM 6433 C CA . ARG A 1 817 ? -7.201 -49.411 -1.216 1.00 89.94 817 ARG A CA 1
ATOM 6434 C C . ARG A 1 817 ? -7.921 -49.021 -2.498 1.00 89.94 817 ARG A C 1
ATOM 6436 O O . ARG A 1 817 ? -9.065 -48.570 -2.434 1.00 89.94 817 ARG A O 1
ATOM 6443 N N . PHE A 1 818 ? -7.258 -49.186 -3.634 1.00 88.12 818 PHE A N 1
ATOM 6444 C CA . PHE A 1 818 ? -7.839 -48.912 -4.941 1.00 88.12 818 PHE A CA 1
ATOM 6445 C C . PHE A 1 818 ? -7.527 -50.016 -5.945 1.00 88.12 818 PHE A C 1
ATOM 6447 O O . PHE A 1 818 ? -6.412 -50.533 -6.001 1.00 88.12 818 PHE A O 1
ATOM 6454 N N . GLU A 1 819 ? -8.544 -50.353 -6.730 1.00 89.62 819 GLU A N 1
ATOM 6455 C CA . GLU A 1 819 ? -8.470 -51.234 -7.891 1.00 89.62 819 GLU A CA 1
ATOM 6456 C C . GLU A 1 819 ? -8.540 -50.349 -9.135 1.00 89.62 819 GLU A C 1
ATOM 6458 O O . GLU A 1 819 ? -9.503 -49.596 -9.316 1.00 89.62 819 GLU A O 1
ATOM 6463 N N . VAL A 1 820 ? -7.500 -50.388 -9.964 1.00 88.56 820 VAL A N 1
ATOM 6464 C CA . VAL A 1 820 ? -7.351 -49.523 -11.138 1.00 88.56 820 VAL A CA 1
ATOM 6465 C C . VAL A 1 820 ? -7.063 -50.371 -12.362 1.00 88.56 820 VAL A C 1
ATOM 6467 O O . VAL A 1 820 ? -6.214 -51.257 -12.317 1.00 88.56 820 VAL A O 1
ATOM 6470 N N . ILE A 1 821 ? -7.738 -50.060 -13.466 1.00 88.94 821 ILE A N 1
ATOM 6471 C CA . ILE A 1 821 ? -7.476 -50.669 -14.766 1.00 88.94 821 ILE A CA 1
ATOM 6472 C C . ILE A 1 821 ? -6.894 -49.640 -15.735 1.00 88.94 821 ILE A C 1
ATOM 6474 O O . ILE A 1 821 ? -7.408 -48.524 -15.836 1.00 88.94 821 ILE A O 1
ATOM 6478 N N . ILE A 1 822 ? -5.840 -50.009 -16.463 1.00 88.31 822 ILE A N 1
ATOM 6479 C CA . ILE A 1 822 ? -5.321 -49.228 -17.592 1.00 88.31 822 ILE A CA 1
ATOM 6480 C C . ILE A 1 822 ? -5.528 -50.062 -18.861 1.00 88.31 822 ILE A C 1
ATOM 6482 O O . ILE A 1 822 ? -4.965 -51.152 -18.970 1.00 88.31 822 ILE A O 1
ATOM 6486 N N . PRO A 1 823 ? -6.362 -49.600 -19.809 1.00 86.25 823 PRO A N 1
ATOM 6487 C CA . PRO A 1 823 ? -6.800 -50.428 -20.927 1.00 86.25 823 PRO A CA 1
ATOM 6488 C C . PRO A 1 823 ? -5.653 -50.787 -21.874 1.00 86.25 823 PRO A C 1
ATOM 6490 O O . PRO A 1 823 ? -5.558 -51.933 -22.307 1.00 86.25 823 PRO A O 1
ATOM 6493 N N . ARG A 1 824 ? -4.791 -49.820 -22.210 1.00 89.25 824 ARG A N 1
ATOM 6494 C CA . ARG A 1 824 ? -3.628 -50.016 -23.083 1.00 89.25 824 ARG A CA 1
ATOM 6495 C C . ARG A 1 824 ? -2.509 -49.056 -22.711 1.00 89.25 824 ARG A C 1
ATOM 6497 O O . ARG A 1 824 ? -2.768 -47.876 -22.482 1.00 89.25 824 ARG A O 1
ATOM 6504 N N . ILE A 1 825 ? -1.287 -49.565 -22.699 1.00 88.62 825 ILE A N 1
ATOM 6505 C CA . ILE A 1 825 ? -0.060 -48.793 -22.528 1.00 88.62 825 ILE A CA 1
ATOM 6506 C C . ILE A 1 825 ? 0.896 -49.172 -23.654 1.00 88.62 825 ILE A C 1
ATOM 6508 O O . ILE A 1 825 ? 1.014 -50.348 -24.003 1.00 88.62 825 ILE A O 1
ATOM 6512 N N . THR A 1 826 ? 1.582 -48.171 -24.191 1.00 89.81 826 THR A N 1
ATOM 6513 C CA . THR A 1 826 ? 2.665 -48.353 -25.157 1.00 89.81 826 THR A CA 1
ATOM 6514 C C . THR A 1 826 ? 3.962 -47.875 -24.526 1.00 89.81 826 THR A C 1
ATOM 6516 O O . THR A 1 826 ? 4.034 -46.758 -24.016 1.00 89.81 826 THR A O 1
ATOM 6519 N N . ILE A 1 827 ? 4.979 -48.726 -24.544 1.00 88.69 827 ILE A N 1
ATOM 6520 C CA . ILE A 1 827 ? 6.306 -48.453 -24.002 1.00 88.69 827 ILE A CA 1
ATOM 6521 C C . ILE A 1 827 ? 7.265 -48.352 -25.178 1.00 88.69 827 ILE A C 1
ATOM 6523 O O . ILE A 1 827 ? 7.380 -49.293 -25.960 1.00 88.69 827 ILE A O 1
ATOM 6527 N N . LEU A 1 828 ? 7.950 -47.220 -25.285 1.00 90.69 828 LEU A N 1
ATOM 6528 C CA . LEU A 1 828 ? 9.031 -46.996 -26.235 1.00 90.69 828 LEU A CA 1
ATOM 6529 C C . LEU A 1 828 ? 10.331 -46.873 -25.445 1.00 90.69 828 LEU A C 1
ATOM 6531 O O . LEU A 1 828 ? 10.373 -46.126 -24.474 1.00 90.69 828 LEU A O 1
ATOM 6535 N N . ALA A 1 829 ? 11.363 -47.613 -25.829 1.00 90.12 829 ALA A N 1
ATOM 6536 C CA . ALA A 1 829 ? 12.672 -47.554 -25.184 1.00 90.12 829 ALA A CA 1
ATOM 6537 C C . ALA A 1 829 ? 13.786 -47.909 -26.175 1.00 90.12 829 ALA A C 1
ATOM 6539 O O . ALA A 1 829 ? 13.519 -48.368 -27.288 1.00 90.12 829 ALA A O 1
ATOM 6540 N N . GLU A 1 830 ? 15.035 -47.751 -25.757 1.00 90.00 830 GLU A N 1
ATOM 6541 C CA . GLU A 1 830 ? 16.190 -48.349 -26.423 1.00 90.00 830 GLU A CA 1
ATOM 6542 C C . GLU A 1 830 ? 16.672 -49.559 -25.624 1.00 90.00 830 GLU A C 1
ATOM 6544 O O . GLU A 1 830 ? 16.782 -49.499 -24.400 1.00 90.00 830 GLU A O 1
ATOM 6549 N N . TYR A 1 831 ? 16.946 -50.672 -26.308 1.00 88.12 831 TYR A N 1
ATOM 6550 C CA . TYR A 1 831 ? 17.489 -51.873 -25.677 1.00 88.12 831 TYR A CA 1
ATOM 6551 C C . TYR A 1 831 ? 18.907 -52.153 -26.167 1.00 88.12 831 TYR A C 1
ATOM 6553 O O . TYR A 1 831 ? 19.232 -51.960 -27.342 1.00 88.12 831 TYR A O 1
ATOM 6561 N N . GLU A 1 832 ? 19.729 -52.666 -25.262 1.00 86.25 832 GLU A N 1
ATOM 6562 C CA . GLU A 1 832 ? 21.040 -53.234 -25.538 1.00 86.25 832 GLU A CA 1
ATOM 6563 C C . GLU A 1 832 ? 21.098 -54.621 -24.894 1.00 86.25 832 GLU A C 1
ATOM 6565 O O . GLU A 1 832 ? 21.075 -54.769 -23.670 1.00 86.25 832 GLU A O 1
ATOM 6570 N N . LEU A 1 833 ? 21.084 -55.647 -25.744 1.00 83.38 833 LEU A N 1
ATOM 6571 C CA . LEU A 1 833 ? 21.063 -57.052 -25.360 1.00 83.38 833 LEU A CA 1
ATOM 6572 C C . LEU A 1 833 ? 22.413 -57.682 -25.701 1.00 83.38 833 LEU A C 1
ATOM 6574 O O . LEU A 1 833 ? 22.805 -57.705 -26.871 1.00 83.38 833 LEU A O 1
ATOM 6578 N N . ASP A 1 834 ? 23.079 -58.235 -24.689 1.00 79.31 834 ASP A N 1
ATOM 6579 C CA . ASP A 1 834 ? 24.274 -59.064 -24.851 1.00 79.31 834 ASP A CA 1
ATOM 6580 C C . ASP A 1 834 ? 24.139 -60.307 -23.964 1.00 79.31 834 ASP A C 1
ATOM 6582 O O . ASP A 1 834 ? 24.401 -60.292 -22.760 1.00 79.31 834 ASP A O 1
ATOM 6586 N N . SER A 1 835 ? 23.626 -61.387 -24.548 1.00 72.44 835 SER A N 1
ATOM 6587 C CA . SER A 1 835 ? 23.244 -62.596 -23.823 1.00 72.44 835 SER A CA 1
ATOM 6588 C C . SER A 1 835 ? 23.655 -63.855 -24.577 1.00 72.44 835 SER A C 1
ATOM 6590 O O . SER A 1 835 ? 23.732 -63.874 -25.803 1.00 72.44 835 SER A O 1
ATOM 6592 N N . ARG A 1 836 ? 23.896 -64.942 -23.840 1.00 68.62 836 ARG A N 1
ATOM 6593 C CA . ARG A 1 836 ? 24.190 -66.263 -24.409 1.00 68.62 836 ARG A CA 1
ATOM 6594 C C . ARG A 1 836 ? 23.232 -67.287 -23.823 1.00 68.62 836 ARG A C 1
ATOM 6596 O O . ARG A 1 836 ? 23.303 -67.608 -22.634 1.00 68.62 836 ARG A O 1
ATOM 6603 N N . ILE A 1 837 ? 22.349 -67.818 -24.665 1.00 66.38 837 ILE A N 1
ATOM 6604 C CA . ILE A 1 837 ? 21.427 -68.895 -24.297 1.00 66.38 837 ILE A CA 1
ATOM 6605 C C . ILE A 1 837 ? 21.946 -70.185 -24.928 1.00 66.38 837 ILE A C 1
ATOM 6607 O O . ILE A 1 837 ? 21.891 -70.357 -26.146 1.00 66.38 837 ILE A O 1
ATOM 6611 N N . LEU A 1 838 ? 22.458 -71.100 -24.100 1.00 69.94 838 LEU A N 1
ATOM 6612 C CA . LEU A 1 838 ? 23.116 -72.336 -24.544 1.00 69.94 838 LEU A CA 1
ATOM 6613 C C . LEU A 1 838 ? 24.271 -72.041 -25.529 1.00 69.94 838 LEU A C 1
ATOM 6615 O O . LEU A 1 838 ? 25.313 -71.541 -25.113 1.00 69.94 838 LEU A O 1
ATOM 6619 N N . PHE A 1 839 ? 24.084 -72.337 -26.821 1.00 67.88 839 PHE A N 1
ATOM 6620 C CA . PHE A 1 839 ? 25.058 -72.112 -27.901 1.00 67.88 839 PHE A CA 1
ATOM 6621 C C . PHE A 1 839 ? 24.730 -70.896 -28.785 1.00 67.88 839 PHE A C 1
ATOM 6623 O O . PHE A 1 839 ? 25.466 -70.624 -29.731 1.00 67.88 839 PHE A O 1
ATOM 6630 N N . LEU A 1 840 ? 23.628 -70.189 -28.513 1.00 64.44 840 LEU A N 1
ATOM 6631 C CA . LEU A 1 840 ? 23.166 -69.057 -29.311 1.00 64.44 840 LEU A CA 1
ATOM 6632 C C . LEU A 1 840 ? 23.572 -67.737 -28.642 1.00 64.44 840 LEU A C 1
ATOM 6634 O O . LEU A 1 840 ? 23.099 -67.420 -27.547 1.00 64.44 840 LEU A O 1
ATOM 6638 N N . ASP A 1 841 ? 24.425 -66.971 -29.321 1.00 70.69 841 ASP A N 1
ATOM 6639 C CA . ASP A 1 841 ? 24.775 -65.605 -28.927 1.00 70.69 841 ASP A CA 1
ATOM 6640 C C . ASP A 1 841 ? 23.658 -64.653 -29.388 1.00 70.69 841 ASP A C 1
ATOM 6642 O O . ASP A 1 841 ? 23.426 -64.454 -30.582 1.00 70.69 841 ASP A O 1
ATOM 6646 N N . LEU A 1 842 ? 22.937 -64.086 -28.426 1.00 73.31 842 LEU A N 1
ATOM 6647 C CA . LEU A 1 842 ? 21.911 -63.070 -28.617 1.00 73.31 842 LEU A CA 1
ATOM 6648 C C . LEU A 1 842 ? 22.545 -61.694 -28.418 1.00 73.31 842 LEU A C 1
ATOM 6650 O O . LEU A 1 842 ? 22.681 -61.223 -27.289 1.00 73.31 842 LEU A O 1
ATOM 6654 N N . LYS A 1 843 ? 22.922 -61.048 -29.524 1.00 77.69 843 LYS A N 1
ATOM 6655 C CA . LYS A 1 843 ? 23.416 -59.667 -29.536 1.00 77.69 843 LYS A CA 1
ATOM 6656 C C . LYS A 1 843 ? 22.517 -58.777 -30.381 1.00 77.69 843 LYS A C 1
ATOM 6658 O O . LYS A 1 843 ? 22.142 -59.135 -31.501 1.00 77.69 843 LYS A O 1
ATOM 6663 N N . GLY A 1 844 ? 22.166 -57.614 -29.849 1.00 80.25 844 GLY A N 1
ATOM 6664 C CA . GLY A 1 844 ? 21.348 -56.642 -30.565 1.00 80.25 844 GLY A CA 1
ATOM 6665 C C . GLY A 1 844 ? 21.216 -55.326 -29.815 1.00 80.25 844 GLY A C 1
ATOM 6666 O O . GLY A 1 844 ? 21.149 -55.306 -28.589 1.00 80.25 844 GLY A O 1
ATOM 6667 N N . LYS A 1 845 ? 21.163 -54.230 -30.574 1.00 86.12 845 LYS A N 1
ATOM 6668 C CA . LYS A 1 845 ? 20.881 -52.888 -30.068 1.00 86.12 845 LYS A CA 1
ATOM 6669 C C . LYS A 1 845 ? 19.903 -52.194 -31.002 1.00 86.12 845 LYS A C 1
ATOM 6671 O O . LYS A 1 845 ? 20.129 -52.147 -32.214 1.00 86.12 845 LYS A O 1
ATOM 6676 N N . GLY A 1 846 ? 18.826 -51.648 -30.456 1.00 86.94 846 GLY A N 1
ATOM 6677 C CA . GLY A 1 846 ? 17.797 -51.025 -31.277 1.00 86.94 846 GLY A CA 1
ATOM 6678 C C . GLY A 1 846 ? 16.607 -50.498 -30.485 1.00 86.94 846 GLY A C 1
ATOM 6679 O O . GLY A 1 846 ? 16.607 -50.543 -29.254 1.00 86.94 846 GLY A O 1
ATOM 6680 N N . PRO A 1 847 ? 15.586 -49.982 -31.186 1.00 88.62 847 PRO A N 1
ATOM 6681 C CA . PRO A 1 847 ? 14.357 -49.555 -30.546 1.00 88.62 847 PRO A CA 1
ATOM 6682 C C . PRO A 1 847 ? 13.548 -50.765 -30.065 1.00 88.62 847 PRO A C 1
ATOM 6684 O O . PRO A 1 847 ? 13.379 -51.767 -30.768 1.00 88.62 847 PRO A O 1
ATOM 6687 N N . PHE A 1 848 ? 13.037 -50.633 -28.850 1.00 87.94 848 PHE A N 1
ATOM 6688 C CA . PHE A 1 848 ? 12.105 -51.529 -28.189 1.00 87.94 848 PHE A CA 1
ATOM 6689 C C . PHE A 1 848 ? 10.726 -50.874 -28.186 1.00 87.94 848 PHE A C 1
ATOM 6691 O O . PHE A 1 848 ? 10.572 -49.731 -27.750 1.00 87.94 848 PHE A O 1
ATOM 6698 N N . ASN A 1 849 ? 9.719 -51.602 -28.659 1.00 90.44 849 ASN A N 1
ATOM 6699 C CA . ASN A 1 849 ? 8.324 -51.205 -28.541 1.00 90.44 849 ASN A CA 1
ATOM 6700 C C . ASN A 1 849 ? 7.544 -52.333 -27.869 1.00 90.44 849 ASN A C 1
ATOM 6702 O O . ASN A 1 849 ? 7.574 -53.467 -28.343 1.00 90.44 849 ASN A O 1
ATOM 6706 N N . ALA A 1 850 ? 6.835 -52.028 -26.790 1.00 87.00 850 ALA A N 1
ATOM 6707 C CA . ALA A 1 850 ? 5.927 -52.973 -26.164 1.00 87.00 850 ALA A CA 1
ATOM 6708 C C . ALA A 1 850 ? 4.530 -52.379 -26.031 1.00 87.00 850 ALA A C 1
ATOM 6710 O O . ALA A 1 850 ? 4.342 -51.305 -25.459 1.00 87.00 850 ALA A O 1
ATOM 6711 N N . ASN A 1 851 ? 3.542 -53.119 -26.522 1.00 88.88 851 ASN A N 1
ATOM 6712 C CA . ASN A 1 851 ? 2.136 -52.839 -26.302 1.00 88.88 851 ASN A CA 1
ATOM 6713 C C . ASN A 1 851 ? 1.605 -53.804 -25.265 1.00 88.88 851 ASN A C 1
ATOM 6715 O O . ASN A 1 851 ? 1.713 -55.020 -25.407 1.00 88.88 851 ASN A O 1
ATOM 6719 N N . VAL A 1 852 ? 0.990 -53.255 -24.233 1.00 86.62 852 VAL A N 1
ATOM 6720 C CA . VAL A 1 852 ? 0.437 -54.071 -23.169 1.00 86.62 852 VAL A CA 1
ATOM 6721 C C . VAL A 1 852 ? -0.990 -53.634 -22.890 1.00 86.62 852 VAL A C 1
ATOM 6723 O O . VAL A 1 852 ? -1.275 -52.443 -22.740 1.00 86.62 852 VAL A O 1
ATOM 6726 N N . SER A 1 853 ? -1.902 -54.604 -22.875 1.00 86.69 853 SER A N 1
ATOM 6727 C CA . SER A 1 853 ? -3.331 -54.383 -22.672 1.00 86.69 853 SER A CA 1
ATOM 6728 C C . SER A 1 853 ? -3.841 -55.027 -21.389 1.00 86.69 853 SER A C 1
ATOM 6730 O O . SER A 1 853 ? -3.310 -56.036 -20.918 1.00 86.69 853 SER A O 1
ATOM 6732 N N . ASP A 1 854 ? -4.907 -54.432 -20.854 1.00 82.38 854 ASP A N 1
ATOM 6733 C CA . ASP A 1 854 ? -5.641 -54.911 -19.681 1.00 82.38 854 ASP A CA 1
ATOM 6734 C C . ASP A 1 854 ? -4.763 -55.006 -18.420 1.00 82.38 854 ASP A C 1
ATOM 6736 O O . ASP A 1 854 ? -4.667 -56.044 -17.766 1.00 82.38 854 ASP A O 1
ATOM 6740 N N . TYR A 1 855 ? -4.109 -53.895 -18.067 1.00 82.25 855 TYR A N 1
ATOM 6741 C CA . TYR A 1 855 ? -3.395 -53.771 -16.797 1.00 82.25 855 TYR A CA 1
ATOM 6742 C C . TYR A 1 855 ? -4.371 -53.627 -15.647 1.00 82.25 855 TYR A C 1
ATOM 6744 O O . TYR A 1 855 ? -5.120 -52.654 -15.607 1.00 82.25 855 TYR A O 1
ATOM 6752 N N . HIS A 1 856 ? -4.282 -54.513 -14.668 1.00 84.44 856 HIS A N 1
ATOM 6753 C CA . HIS A 1 856 ? -5.037 -54.425 -13.433 1.00 84.44 856 HIS A CA 1
ATOM 6754 C C . HIS A 1 856 ? -4.090 -54.235 -12.242 1.00 84.44 856 HIS A C 1
ATOM 6756 O O . HIS A 1 856 ? -3.215 -55.061 -11.975 1.00 84.44 856 HIS A O 1
ATOM 6762 N N . PHE A 1 857 ? -4.283 -53.141 -11.510 1.00 85.56 857 PHE A N 1
ATOM 6763 C CA . PHE A 1 857 ? -3.548 -52.808 -10.297 1.00 85.56 857 PHE A CA 1
ATOM 6764 C C . PHE A 1 857 ? -4.470 -52.931 -9.088 1.00 85.56 857 PHE A C 1
ATOM 6766 O O . PHE A 1 857 ? -5.500 -52.262 -9.025 1.00 85.56 857 PHE A O 1
ATOM 6773 N N . GLU A 1 858 ? -4.071 -53.728 -8.098 1.00 88.75 858 GLU A N 1
ATOM 6774 C CA . GLU A 1 858 ? -4.617 -53.622 -6.743 1.00 88.75 858 GLU A CA 1
ATOM 6775 C C . GLU A 1 858 ? -3.566 -52.956 -5.859 1.00 88.75 858 GLU A C 1
ATOM 6777 O O . GLU A 1 858 ? -2.517 -53.537 -5.579 1.00 88.75 858 GLU A O 1
ATOM 6782 N N . CYS A 1 859 ? -3.829 -51.725 -5.432 1.00 89.12 859 CYS A N 1
ATOM 6783 C CA . CYS A 1 859 ? -2.874 -50.920 -4.685 1.00 89.12 859 CYS A CA 1
ATOM 6784 C C . CYS A 1 859 ? -3.397 -50.550 -3.299 1.00 89.12 859 CYS A C 1
ATOM 6786 O O . CYS A 1 859 ? -4.585 -50.295 -3.091 1.00 89.12 859 CYS A O 1
ATOM 6788 N N . ILE A 1 860 ? -2.474 -50.496 -2.343 1.00 89.62 860 ILE A N 1
ATOM 6789 C CA . ILE A 1 860 ? -2.699 -50.066 -0.968 1.00 89.62 860 ILE A CA 1
ATOM 6790 C C . ILE A 1 860 ? -1.725 -48.932 -0.664 1.00 89.62 860 ILE A C 1
ATOM 6792 O O . ILE A 1 860 ? -0.506 -49.096 -0.759 1.00 89.62 860 ILE A O 1
ATOM 6796 N N . MET A 1 861 ? -2.273 -47.795 -0.248 1.00 90.50 861 MET A N 1
ATOM 6797 C CA . MET A 1 861 ? -1.525 -46.605 0.135 1.00 90.50 861 MET A CA 1
ATOM 6798 C C . MET A 1 861 ? -1.854 -46.235 1.582 1.00 90.50 861 MET A C 1
ATOM 6800 O O . MET A 1 861 ? -3.026 -46.149 1.957 1.00 90.50 861 MET A O 1
ATOM 6804 N N . LYS A 1 862 ? -0.819 -46.050 2.406 1.00 90.06 862 LYS A N 1
ATOM 6805 C CA . LYS A 1 862 ? -0.954 -45.691 3.823 1.00 90.06 862 LYS A CA 1
ATOM 6806 C C . LYS A 1 862 ? -0.509 -44.252 4.027 1.00 90.06 862 LYS A C 1
ATOM 6808 O O . LYS A 1 862 ? 0.610 -43.916 3.667 1.00 90.06 862 LYS A O 1
ATOM 6813 N N . GLY A 1 863 ? -1.383 -43.416 4.569 1.00 90.00 863 GLY A N 1
ATOM 6814 C CA . GLY A 1 863 ? -1.143 -42.006 4.849 1.00 90.00 863 GLY A CA 1
ATOM 6815 C C . GLY A 1 863 ? -1.033 -41.744 6.345 1.00 90.00 863 GLY A C 1
ATOM 6816 O O . GLY A 1 863 ? -1.957 -42.050 7.102 1.00 90.00 863 GLY A O 1
ATOM 6817 N N . ASN A 1 864 ? 0.071 -41.138 6.762 1.00 88.25 864 ASN A N 1
ATOM 6818 C CA . ASN A 1 864 ? 0.334 -40.732 8.135 1.00 88.25 864 ASN A CA 1
ATOM 6819 C C . ASN A 1 864 ? 0.235 -39.207 8.256 1.00 88.25 864 ASN A C 1
ATOM 6821 O O . ASN A 1 864 ? 0.618 -38.467 7.350 1.00 88.25 864 ASN A O 1
ATOM 6825 N N . LYS A 1 865 ? -0.275 -38.723 9.392 1.00 86.38 865 LYS A N 1
ATOM 6826 C CA . LYS A 1 865 ? -0.288 -37.286 9.687 1.00 86.38 865 LYS A CA 1
ATOM 6827 C C . LYS A 1 865 ? 1.080 -36.858 10.202 1.00 86.38 865 LYS A C 1
ATOM 6829 O O . LYS A 1 865 ? 1.548 -37.396 11.206 1.00 86.38 865 LYS A O 1
ATOM 6834 N N . ILE A 1 866 ? 1.694 -35.877 9.551 1.00 87.94 866 ILE A N 1
ATOM 6835 C CA . ILE A 1 866 ? 3.015 -35.353 9.907 1.00 87.94 866 ILE A CA 1
ATOM 6836 C C . ILE A 1 866 ? 2.914 -33.868 10.217 1.00 87.94 866 ILE A C 1
ATOM 6838 O O . ILE A 1 866 ? 2.221 -33.120 9.535 1.00 87.94 866 ILE A O 1
ATOM 6842 N N . LYS A 1 867 ? 3.632 -33.430 11.252 1.00 82.62 867 LYS A N 1
ATOM 6843 C CA . LYS A 1 867 ? 3.672 -32.028 11.671 1.00 82.62 867 LYS A CA 1
ATOM 6844 C C . LYS A 1 867 ? 4.851 -31.299 11.039 1.00 82.62 867 LYS A C 1
ATOM 6846 O O . LYS A 1 867 ? 5.998 -31.628 11.331 1.00 82.62 867 LYS A O 1
ATOM 6851 N N . ARG A 1 868 ? 4.578 -30.254 10.252 1.00 80.50 868 ARG A N 1
ATOM 6852 C CA . ARG A 1 868 ? 5.581 -29.278 9.781 1.00 80.50 868 ARG A CA 1
ATOM 6853 C C . ARG A 1 868 ? 5.117 -27.874 10.163 1.00 80.50 868 ARG A C 1
ATOM 6855 O O . ARG A 1 868 ? 3.964 -27.526 9.952 1.00 80.50 868 ARG A O 1
ATOM 6862 N N . ASN A 1 869 ? 5.984 -27.062 10.768 1.00 69.81 869 ASN A N 1
ATOM 6863 C CA . ASN A 1 869 ? 5.671 -25.669 11.135 1.00 69.81 869 ASN A CA 1
ATOM 6864 C C . ASN A 1 869 ? 4.347 -25.476 11.910 1.00 69.81 869 ASN A C 1
ATOM 6866 O O . ASN A 1 869 ? 3.647 -24.488 11.712 1.00 69.81 869 ASN A O 1
ATOM 6870 N N . ASN A 1 870 ? 4.035 -26.389 12.843 1.00 69.81 870 ASN A N 1
ATOM 6871 C CA . ASN A 1 870 ? 2.829 -26.358 13.689 1.00 69.81 870 ASN A CA 1
ATOM 6872 C C . ASN A 1 870 ? 1.493 -26.653 12.978 1.00 69.81 870 ASN A C 1
ATOM 6874 O O . ASN A 1 870 ? 0.435 -26.424 13.563 1.00 69.81 870 ASN A O 1
ATOM 6878 N N . ASN A 1 871 ? 1.564 -27.192 11.764 1.00 78.25 871 ASN A N 1
ATOM 6879 C CA . ASN A 1 871 ? 0.437 -27.563 10.926 1.00 78.25 871 ASN A CA 1
ATOM 6880 C C . ASN A 1 871 ? 0.512 -29.062 10.576 1.00 78.25 871 ASN A C 1
ATOM 6882 O O . ASN A 1 871 ? 1.612 -29.599 10.402 1.00 78.25 871 ASN A O 1
ATOM 6886 N N . ASP A 1 872 ? -0.642 -29.727 10.499 1.00 85.12 872 ASP A N 1
ATOM 6887 C CA . ASP A 1 872 ? -0.745 -31.149 10.155 1.00 85.12 872 ASP A CA 1
ATOM 6888 C C . ASP A 1 872 ? -0.833 -31.311 8.628 1.00 85.12 872 ASP A C 1
ATOM 6890 O O . ASP A 1 872 ? -1.677 -30.690 7.986 1.00 85.12 872 ASP A O 1
ATOM 6894 N N . TYR A 1 873 ? 0.013 -32.166 8.058 1.00 87.44 873 TYR A N 1
ATOM 6895 C CA . TYR A 1 873 ? 0.037 -32.545 6.642 1.00 87.44 873 TYR A CA 1
ATOM 6896 C C . TYR A 1 873 ? -0.160 -34.055 6.507 1.00 87.44 873 TYR A C 1
ATOM 6898 O O . TYR A 1 873 ? 0.095 -34.805 7.454 1.00 87.44 873 TYR A O 1
ATOM 6906 N N . LEU A 1 874 ? -0.595 -34.514 5.334 1.00 88.44 874 LEU A N 1
ATOM 6907 C CA . LEU A 1 874 ? -0.707 -35.939 5.029 1.00 88.44 874 LEU A CA 1
ATOM 6908 C C . LEU A 1 874 ? 0.493 -36.381 4.187 1.00 88.44 874 LEU A C 1
ATOM 6910 O O . LEU A 1 874 ? 0.684 -35.886 3.078 1.00 88.44 874 LEU A O 1
ATOM 6914 N N . GLU A 1 875 ? 1.276 -37.326 4.697 1.00 91.50 875 GLU A N 1
ATOM 6915 C CA . GLU A 1 875 ? 2.359 -37.967 3.946 1.00 91.50 875 GLU A CA 1
ATOM 6916 C C . GLU A 1 875 ? 2.029 -39.445 3.743 1.00 91.50 875 GLU A C 1
ATOM 6918 O O . GLU A 1 875 ? 1.666 -40.153 4.685 1.00 91.50 875 GLU A O 1
ATOM 6923 N N . PHE A 1 876 ? 2.143 -39.911 2.508 1.00 91.19 876 PHE A N 1
ATOM 6924 C CA . PHE A 1 876 ? 1.968 -41.300 2.133 1.00 91.19 876 PHE A CA 1
ATOM 6925 C C . PHE A 1 876 ? 3.287 -42.067 2.195 1.00 91.19 876 PHE A C 1
ATOM 6927 O O . PHE A 1 876 ? 4.308 -41.641 1.652 1.00 91.19 876 PHE A O 1
ATOM 6934 N N . GLU A 1 877 ? 3.234 -43.245 2.812 1.00 91.00 877 GLU A N 1
ATOM 6935 C CA . GLU A 1 877 ? 4.260 -44.273 2.672 1.00 91.00 877 GLU A CA 1
ATOM 6936 C C . GLU A 1 877 ? 4.284 -44.810 1.234 1.00 91.00 877 GLU A C 1
ATOM 6938 O O . GLU A 1 877 ? 3.295 -44.710 0.497 1.00 91.00 877 GLU A O 1
ATOM 6943 N N . GLN A 1 878 ? 5.401 -45.440 0.850 1.00 88.06 878 GLN A N 1
ATOM 6944 C CA . GLN A 1 878 ? 5.528 -46.069 -0.462 1.00 88.06 878 GLN A CA 1
ATOM 6945 C C . GLN A 1 878 ? 4.371 -47.041 -0.711 1.00 88.06 878 GLN A C 1
ATOM 6947 O O . GLN A 1 878 ? 4.125 -47.980 0.055 1.00 88.06 878 GLN A O 1
ATOM 6952 N N . MET A 1 879 ? 3.663 -46.794 -1.809 1.00 88.44 879 MET A N 1
ATOM 6953 C CA . MET A 1 879 ? 2.504 -47.566 -2.214 1.00 88.44 879 MET A CA 1
ATOM 6954 C C . MET A 1 879 ? 2.887 -49.027 -2.461 1.00 88.44 879 MET A C 1
ATOM 6956 O O . MET A 1 879 ? 3.907 -49.326 -3.078 1.00 88.44 879 MET A O 1
ATOM 6960 N N . LYS A 1 880 ? 2.036 -49.952 -2.014 1.00 88.81 880 LYS A N 1
ATOM 6961 C CA . LYS A 1 880 ? 2.177 -51.380 -2.314 1.00 88.81 880 LYS A CA 1
ATOM 6962 C C . LYS A 1 880 ? 1.134 -51.762 -3.345 1.00 88.81 880 LYS A C 1
ATOM 6964 O O . LYS A 1 880 ? -0.052 -51.694 -3.041 1.00 88.81 880 LYS A O 1
ATOM 6969 N N . CYS A 1 881 ? 1.568 -52.164 -4.531 1.00 86.88 881 CYS A N 1
ATOM 6970 C CA . CYS A 1 881 ? 0.676 -52.623 -5.590 1.00 86.88 881 CYS A CA 1
ATOM 6971 C C . CYS A 1 881 ? 0.934 -54.087 -5.913 1.00 86.88 881 CYS A C 1
ATOM 6973 O O . CYS A 1 881 ? 2.075 -54.535 -5.882 1.00 86.88 881 CYS A O 1
ATOM 6975 N N . ASN A 1 882 ? -0.120 -54.813 -6.257 1.00 85.88 882 ASN A N 1
ATOM 6976 C CA . ASN A 1 882 ? -0.026 -56.057 -6.994 1.00 85.88 882 ASN A CA 1
ATOM 6977 C C . ASN A 1 882 ? -0.452 -55.788 -8.438 1.00 85.88 882 ASN A C 1
ATOM 6979 O O . ASN A 1 882 ? -1.461 -55.121 -8.675 1.00 85.88 882 ASN A O 1
ATOM 6983 N N . LEU A 1 883 ? 0.342 -56.279 -9.383 1.00 83.00 883 LEU A N 1
ATOM 6984 C CA . LEU A 1 883 ? 0.161 -56.040 -10.807 1.00 83.00 883 LEU A CA 1
ATOM 6985 C C . LEU A 1 883 ? -0.237 -57.340 -11.497 1.00 83.00 883 LEU A C 1
ATOM 6987 O O . LEU A 1 883 ? 0.480 -58.337 -11.400 1.00 83.00 883 LEU A O 1
ATOM 6991 N N . VAL A 1 884 ? -1.358 -57.304 -12.208 1.00 82.12 884 VAL A N 1
ATOM 6992 C CA . VAL A 1 884 ? -1.831 -58.381 -13.080 1.00 82.12 884 VAL A CA 1
ATOM 6993 C C . VAL A 1 884 ? -1.986 -57.803 -14.480 1.00 82.12 884 VAL A C 1
ATOM 6995 O O . VAL A 1 884 ? -2.521 -56.709 -14.642 1.00 82.12 884 VAL A O 1
ATOM 6998 N N . ILE A 1 885 ? -1.487 -58.509 -15.487 1.00 77.44 885 ILE A N 1
ATOM 6999 C CA . ILE A 1 885 ? -1.499 -58.055 -16.880 1.00 77.44 885 ILE A CA 1
ATOM 7000 C C . ILE A 1 885 ? -2.271 -59.059 -17.722 1.00 77.44 885 ILE A C 1
ATOM 7002 O O . ILE A 1 885 ? -2.178 -60.260 -17.475 1.00 77.44 885 ILE A O 1
ATOM 7006 N N . GLY A 1 886 ? -3.026 -58.564 -18.704 1.00 76.50 886 GLY A N 1
ATOM 7007 C CA . GLY A 1 886 ? -3.731 -59.394 -19.675 1.00 76.50 886 GLY A CA 1
ATOM 7008 C C . GLY A 1 886 ? -2.823 -59.911 -20.790 1.00 76.50 886 GLY A C 1
ATOM 7009 O O . GLY A 1 886 ? -2.494 -61.094 -20.822 1.00 76.50 886 GLY A O 1
ATOM 7010 N N . LYS A 1 887 ? -2.446 -59.039 -21.733 1.00 83.00 887 LYS A N 1
ATOM 7011 C CA . LYS A 1 887 ? -1.663 -59.421 -22.921 1.00 83.00 887 LYS A CA 1
ATOM 7012 C C . LYS A 1 887 ? -0.488 -58.474 -23.130 1.00 83.00 887 LYS A C 1
ATOM 7014 O O . LYS A 1 887 ? -0.673 -57.259 -23.132 1.00 83.00 887 LYS A O 1
ATOM 7019 N N . VAL A 1 888 ? 0.699 -59.040 -23.335 1.00 84.00 888 VAL A N 1
ATOM 7020 C CA . VAL A 1 888 ? 1.943 -58.319 -23.625 1.00 84.00 888 VAL A CA 1
ATOM 7021 C C . VAL A 1 888 ? 2.379 -58.671 -25.044 1.00 84.00 888 VAL A C 1
ATOM 7023 O O . VAL A 1 888 ? 2.521 -59.845 -25.373 1.00 84.00 888 VAL A O 1
ATOM 7026 N N . GLU A 1 889 ? 2.596 -57.657 -25.873 1.00 86.88 889 GLU A N 1
ATOM 7027 C CA . GLU A 1 889 ? 3.193 -57.784 -27.200 1.00 86.88 889 GLU A CA 1
ATOM 7028 C C . GLU A 1 889 ? 4.481 -56.962 -27.228 1.00 86.88 889 GLU A C 1
ATOM 7030 O O . GLU A 1 889 ? 4.454 -55.743 -27.065 1.00 86.88 889 GLU A O 1
ATOM 7035 N N . ILE A 1 890 ? 5.612 -57.633 -27.413 1.00 86.50 890 ILE A N 1
ATOM 7036 C CA . ILE A 1 890 ? 6.951 -57.054 -27.457 1.00 86.50 890 ILE A CA 1
ATOM 7037 C C . ILE A 1 890 ? 7.466 -57.118 -28.891 1.00 86.50 890 ILE A C 1
ATOM 7039 O O . ILE A 1 890 ? 7.388 -58.151 -29.561 1.00 86.50 890 ILE A O 1
ATOM 7043 N N . TYR A 1 891 ? 8.034 -56.012 -29.349 1.00 86.44 891 TYR A N 1
ATOM 7044 C CA . TYR A 1 891 ? 8.704 -55.908 -30.629 1.00 86.44 891 TYR A CA 1
ATOM 7045 C C . TYR A 1 891 ? 10.092 -55.299 -30.438 1.00 86.44 891 TYR A C 1
ATOM 7047 O O . TYR A 1 891 ? 10.241 -54.135 -30.061 1.00 86.44 891 TYR A O 1
ATOM 7055 N N . LEU A 1 892 ? 11.110 -56.109 -30.711 1.00 85.06 892 LEU A N 1
ATOM 7056 C CA . LEU A 1 892 ? 12.509 -55.706 -30.727 1.00 85.06 892 LEU A CA 1
ATOM 7057 C C . LEU A 1 892 ? 12.955 -55.556 -32.179 1.00 85.06 892 LEU A C 1
ATOM 7059 O O . LEU A 1 892 ? 12.942 -56.526 -32.944 1.00 85.06 892 LEU A O 1
ATOM 7063 N N . ASP A 1 893 ? 13.362 -54.350 -32.561 1.00 82.06 893 ASP A N 1
ATOM 7064 C CA . ASP A 1 893 ? 13.914 -54.108 -33.891 1.00 82.06 893 ASP A CA 1
ATOM 7065 C C . ASP A 1 893 ? 15.432 -54.355 -33.914 1.00 82.06 893 ASP A C 1
ATOM 7067 O O . ASP A 1 893 ? 16.111 -54.212 -32.897 1.00 82.06 893 ASP A O 1
ATOM 7071 N N . LYS A 1 894 ? 15.984 -54.712 -35.078 1.00 79.44 894 LYS A N 1
ATOM 7072 C CA . LYS A 1 894 ? 17.429 -54.951 -35.299 1.00 79.44 894 LYS A CA 1
ATOM 7073 C C . LYS A 1 894 ? 18.087 -56.038 -34.425 1.00 79.44 894 LYS A C 1
ATOM 7075 O O . LYS A 1 894 ? 19.297 -56.002 -34.199 1.00 79.44 894 LYS A O 1
ATOM 7080 N N . LEU A 1 895 ? 17.329 -57.045 -33.989 1.00 78.19 895 LEU A N 1
ATOM 7081 C CA . LEU A 1 895 ? 17.899 -58.267 -33.403 1.00 78.19 895 LEU A CA 1
ATOM 7082 C C . LEU A 1 895 ? 18.858 -58.957 -34.395 1.00 78.19 895 LEU A C 1
ATOM 7084 O O . LEU A 1 895 ? 18.592 -58.973 -35.599 1.00 78.19 895 LEU A O 1
ATOM 7088 N N . PHE A 1 896 ? 19.954 -59.542 -33.894 1.00 79.81 896 PHE A N 1
ATOM 7089 C CA . PHE A 1 896 ? 20.992 -60.207 -34.702 1.00 79.81 896 PHE A CA 1
ATOM 7090 C C . PHE A 1 896 ? 21.568 -59.312 -35.808 1.00 79.81 896 PHE A C 1
ATOM 7092 O O . PHE A 1 896 ? 21.578 -59.696 -36.979 1.00 79.81 896 PHE A O 1
ATOM 7099 N N . GLU A 1 897 ? 21.970 -58.089 -35.451 1.00 72.94 897 GLU A N 1
ATOM 7100 C CA . GLU A 1 897 ? 22.557 -57.110 -36.384 1.00 72.94 897 GLU A CA 1
ATOM 7101 C C . GLU A 1 897 ? 21.655 -56.788 -37.599 1.00 72.94 897 GLU A C 1
ATOM 7103 O O . GLU A 1 897 ? 22.126 -56.347 -38.645 1.00 72.94 897 GLU A O 1
ATOM 7108 N N . GLY A 1 898 ? 20.335 -56.985 -37.468 1.00 71.94 898 GLY A N 1
ATOM 7109 C CA . GLY A 1 898 ? 19.356 -56.672 -38.512 1.00 71.94 898 GLY A CA 1
ATOM 7110 C C . GLY A 1 898 ? 18.936 -57.842 -39.406 1.00 71.94 898 GLY A C 1
ATOM 7111 O O . GLY A 1 898 ? 18.333 -57.599 -40.452 1.00 71.94 898 GLY A O 1
ATOM 7112 N N . ASN A 1 899 ? 19.196 -59.102 -39.031 1.00 79.38 899 ASN A N 1
ATOM 7113 C CA . ASN A 1 899 ? 18.709 -60.255 -39.797 1.00 79.38 899 ASN A CA 1
ATOM 7114 C C . ASN A 1 899 ? 17.163 -60.362 -39.742 1.00 79.38 899 ASN A C 1
ATOM 7116 O O . ASN A 1 899 ? 16.612 -60.662 -38.678 1.00 79.38 899 ASN A O 1
ATOM 7120 N N . PRO A 1 900 ? 16.436 -60.192 -40.866 1.00 76.88 900 PRO A N 1
ATOM 7121 C CA . PRO A 1 900 ? 14.975 -60.074 -40.850 1.00 76.88 900 PRO A CA 1
ATOM 7122 C C . PRO A 1 900 ? 14.258 -61.391 -40.519 1.00 76.88 900 PRO A C 1
ATOM 7124 O O . PRO A 1 900 ? 13.186 -61.375 -39.913 1.00 76.88 900 PRO A O 1
ATOM 7127 N N . THR A 1 901 ? 14.837 -62.538 -40.883 1.00 79.94 901 THR A N 1
ATOM 7128 C CA . THR A 1 901 ? 14.217 -63.856 -40.672 1.00 79.94 901 THR A CA 1
ATOM 7129 C C . THR A 1 901 ? 14.370 -64.306 -39.224 1.00 79.94 901 THR A C 1
ATOM 7131 O O . THR A 1 901 ? 13.387 -64.703 -38.595 1.00 79.94 901 THR A O 1
ATOM 7134 N N . LEU A 1 902 ? 15.587 -64.198 -38.679 1.00 77.00 902 LEU A N 1
ATOM 7135 C CA . LEU A 1 902 ? 15.873 -64.522 -37.279 1.00 77.00 902 LEU A CA 1
ATOM 7136 C C . LEU A 1 902 ? 15.178 -63.540 -36.333 1.00 77.00 902 LEU A C 1
ATOM 7138 O O . LEU A 1 902 ? 14.539 -63.979 -35.385 1.00 77.00 902 LEU A O 1
ATOM 7142 N N . SER A 1 903 ? 15.193 -62.237 -36.639 1.00 78.44 903 SER A N 1
ATOM 7143 C CA . SER A 1 903 ? 14.478 -61.224 -35.851 1.00 78.44 903 SER A CA 1
ATOM 7144 C C . SER A 1 903 ? 12.975 -61.517 -35.760 1.00 78.44 903 SER A C 1
ATOM 7146 O O . SER A 1 903 ? 12.397 -61.488 -34.673 1.00 78.44 903 SER A O 1
ATOM 7148 N N . LYS A 1 904 ? 12.328 -61.888 -36.876 1.00 80.62 904 LYS A N 1
ATOM 7149 C CA . LYS A 1 904 ? 10.898 -62.237 -36.880 1.00 80.62 904 LYS A CA 1
ATOM 7150 C C . LYS A 1 904 ? 10.607 -63.523 -36.098 1.00 80.62 904 LYS A C 1
ATOM 7152 O O . LYS A 1 904 ? 9.647 -63.561 -35.334 1.00 80.62 904 LYS A O 1
ATOM 7157 N N . ALA A 1 905 ? 11.428 -64.561 -36.264 1.00 79.81 905 ALA A N 1
ATOM 7158 C CA . ALA A 1 905 ? 11.267 -65.819 -35.536 1.00 79.81 905 ALA A CA 1
ATOM 7159 C C . ALA A 1 905 ? 11.468 -65.635 -34.021 1.00 79.81 905 ALA A C 1
ATOM 7161 O O . ALA A 1 905 ? 10.676 -66.138 -33.228 1.00 79.81 905 ALA A O 1
ATOM 7162 N N . THR A 1 906 ? 12.477 -64.866 -33.614 1.00 79.69 906 THR A N 1
ATOM 7163 C CA . THR A 1 906 ? 12.768 -64.588 -32.204 1.00 79.69 906 THR A CA 1
ATOM 7164 C C . THR A 1 906 ? 11.713 -63.695 -31.564 1.00 79.69 906 THR A C 1
ATOM 7166 O O . THR A 1 906 ? 11.284 -63.997 -30.456 1.00 79.69 906 THR A O 1
ATOM 7169 N N . ASN A 1 907 ? 11.213 -62.667 -32.259 1.00 82.81 907 ASN A N 1
ATOM 7170 C CA . ASN A 1 907 ? 10.079 -61.879 -31.769 1.00 82.81 907 ASN A CA 1
ATOM 7171 C C . ASN A 1 907 ? 8.820 -62.745 -31.569 1.00 82.81 907 ASN A C 1
ATOM 7173 O O . ASN A 1 907 ? 8.108 -62.546 -30.589 1.00 82.81 907 ASN A O 1
ATOM 7177 N N . ASN A 1 908 ? 8.553 -63.736 -32.431 1.00 83.06 908 ASN A N 1
ATOM 7178 C CA . ASN A 1 908 ? 7.443 -64.674 -32.211 1.00 83.06 908 ASN A CA 1
ATOM 7179 C C . ASN A 1 908 ? 7.650 -65.505 -30.935 1.00 83.06 908 ASN A C 1
ATOM 7181 O O . ASN A 1 908 ? 6.756 -65.561 -30.101 1.00 83.06 908 ASN A O 1
ATOM 7185 N N . VAL A 1 909 ? 8.848 -66.065 -30.731 1.00 81.38 909 VAL A N 1
ATOM 7186 C CA . VAL A 1 909 ? 9.176 -66.845 -29.521 1.00 81.38 909 VAL A CA 1
ATOM 7187 C C . VAL A 1 909 ? 9.080 -65.996 -28.248 1.00 81.38 909 VAL A C 1
ATOM 7189 O O . VAL A 1 909 ? 8.581 -66.474 -27.229 1.00 81.38 909 VAL A O 1
ATOM 7192 N N . ILE A 1 910 ? 9.537 -64.740 -28.296 1.00 79.12 910 ILE A N 1
ATOM 7193 C CA . ILE A 1 910 ? 9.432 -63.797 -27.174 1.00 79.12 910 ILE A CA 1
ATOM 7194 C C . ILE A 1 910 ? 7.964 -63.503 -26.865 1.00 79.12 910 ILE A C 1
ATOM 7196 O O . ILE A 1 910 ? 7.588 -63.523 -25.699 1.00 79.12 910 ILE A O 1
ATOM 7200 N N . ASN A 1 911 ? 7.129 -63.285 -27.884 1.00 84.19 911 ASN A N 1
ATOM 7201 C CA . ASN A 1 911 ? 5.699 -63.031 -27.703 1.00 84.19 911 ASN A CA 1
ATOM 7202 C C . ASN A 1 911 ? 4.934 -64.256 -27.185 1.00 84.19 911 ASN A C 1
ATOM 7204 O O . ASN A 1 911 ? 4.103 -64.114 -26.290 1.00 84.19 911 ASN A O 1
ATOM 7208 N N . ASP A 1 912 ? 5.267 -65.458 -27.661 1.00 83.00 912 ASP A N 1
ATOM 7209 C CA . ASP A 1 912 ? 4.676 -66.715 -27.182 1.00 83.00 912 ASP A CA 1
ATOM 7210 C C . ASP A 1 912 ? 4.990 -66.974 -25.695 1.00 83.00 912 ASP A C 1
ATOM 7212 O O . ASP A 1 912 ? 4.215 -67.624 -24.994 1.00 83.00 912 ASP A O 1
ATOM 7216 N N . ASN A 1 913 ? 6.104 -66.425 -25.191 1.00 79.00 913 ASN A N 1
ATOM 7217 C CA . ASN A 1 913 ? 6.561 -66.570 -23.804 1.00 79.00 913 ASN A CA 1
ATOM 7218 C C . ASN A 1 913 ? 6.552 -65.247 -23.009 1.00 79.00 913 ASN A C 1
ATOM 7220 O O . ASN A 1 913 ? 7.133 -65.177 -21.922 1.00 79.00 913 ASN A O 1
ATOM 7224 N N . ALA A 1 914 ? 5.888 -64.196 -23.506 1.00 75.44 914 ALA A N 1
ATOM 7225 C CA . ALA A 1 914 ? 6.009 -62.836 -22.967 1.00 75.44 914 ALA A CA 1
ATOM 7226 C C . ALA A 1 914 ? 5.583 -62.723 -21.495 1.00 75.44 914 ALA A C 1
ATOM 7228 O O . ALA A 1 914 ? 6.156 -61.939 -20.739 1.00 75.44 914 ALA A O 1
ATOM 7229 N N . ASN A 1 915 ? 4.627 -63.549 -21.063 1.00 74.50 915 ASN A N 1
ATOM 7230 C CA . ASN A 1 915 ? 4.159 -63.585 -19.677 1.00 74.50 915 ASN A CA 1
ATOM 7231 C C . ASN A 1 915 ? 5.261 -64.017 -18.695 1.00 74.50 915 ASN A C 1
ATOM 7233 O O . ASN A 1 915 ? 5.344 -63.476 -17.597 1.00 74.50 915 ASN A O 1
ATOM 7237 N N . VAL A 1 916 ? 6.126 -64.956 -19.095 1.00 75.50 916 VAL A N 1
ATOM 7238 C CA . VAL A 1 916 ? 7.240 -65.436 -18.258 1.00 75.50 916 VAL A CA 1
ATOM 7239 C C . VAL A 1 916 ? 8.314 -64.357 -18.142 1.00 75.50 916 VAL A C 1
ATOM 7241 O O . VAL A 1 916 ? 8.778 -64.064 -17.044 1.00 75.50 916 VAL A O 1
ATOM 7244 N N . LEU A 1 917 ? 8.653 -63.712 -19.263 1.00 71.56 917 LEU A N 1
ATOM 7245 C CA . LEU A 1 917 ? 9.617 -62.609 -19.295 1.00 71.56 917 LEU A CA 1
ATOM 7246 C C . LEU A 1 917 ? 9.146 -61.430 -18.432 1.00 71.56 917 LEU A C 1
ATOM 7248 O O . LEU A 1 917 ? 9.937 -60.798 -17.733 1.00 71.56 917 LEU A O 1
ATOM 7252 N N . PHE A 1 918 ? 7.846 -61.139 -18.463 1.00 75.00 918 PHE A N 1
ATOM 7253 C CA . PHE A 1 918 ? 7.292 -60.050 -17.679 1.00 75.00 918 PHE A CA 1
ATOM 7254 C C . PHE A 1 918 ? 7.317 -60.342 -16.174 1.00 75.00 918 PHE A C 1
ATOM 7256 O O . PHE A 1 918 ? 7.619 -59.432 -15.411 1.00 75.00 918 PHE A O 1
ATOM 7263 N N . GLU A 1 919 ? 7.045 -61.572 -15.722 1.00 74.19 919 GLU A N 1
ATOM 7264 C CA . GLU A 1 919 ? 7.101 -61.918 -14.287 1.00 74.19 919 GLU A CA 1
ATOM 7265 C C . GLU A 1 919 ? 8.501 -61.707 -13.676 1.00 74.19 919 GLU A C 1
ATOM 7267 O O . GLU A 1 919 ? 8.597 -61.291 -12.521 1.00 74.19 919 GLU A O 1
ATOM 7272 N N . GLU A 1 920 ? 9.572 -61.869 -14.457 1.00 71.50 920 GLU A N 1
ATOM 7273 C CA . GLU A 1 920 ? 10.950 -61.566 -14.029 1.00 71.50 920 GLU A CA 1
ATOM 7274 C C . GLU A 1 920 ? 11.219 -60.052 -13.911 1.00 71.50 920 GLU A C 1
ATOM 7276 O O . GLU A 1 920 ? 11.907 -59.590 -13.001 1.00 71.50 920 GLU A O 1
ATOM 7281 N N . ILE A 1 921 ? 10.636 -59.246 -14.803 1.00 71.25 921 ILE A N 1
ATOM 7282 C CA . ILE A 1 921 ? 10.838 -57.784 -14.862 1.00 71.25 921 ILE A CA 1
ATOM 7283 C C . ILE A 1 921 ? 9.883 -57.033 -13.914 1.00 71.25 921 ILE A C 1
ATOM 7285 O O . ILE A 1 921 ? 10.175 -55.932 -13.427 1.00 71.25 921 ILE A O 1
ATOM 7289 N N . LYS A 1 922 ? 8.739 -57.648 -13.608 1.00 74.12 922 LYS A N 1
ATOM 7290 C CA . LYS A 1 922 ? 7.661 -57.151 -12.747 1.00 74.12 922 LYS A CA 1
ATOM 7291 C C . LYS A 1 922 ? 8.141 -56.493 -11.450 1.00 74.12 922 LYS A C 1
ATOM 7293 O O . LYS A 1 922 ? 7.687 -55.376 -11.197 1.00 74.12 922 LYS A O 1
ATOM 7298 N N . PRO A 1 923 ? 9.035 -57.079 -10.626 1.00 74.50 923 PRO A N 1
ATOM 7299 C CA . PRO A 1 923 ? 9.477 -56.438 -9.386 1.00 74.50 923 PRO A CA 1
ATOM 7300 C C . PRO A 1 923 ? 10.207 -55.105 -9.616 1.00 74.50 923 PRO A C 1
ATOM 7302 O O . PRO A 1 923 ? 10.001 -54.163 -8.847 1.00 74.50 923 PRO A O 1
ATOM 7305 N N . GLY A 1 924 ? 11.010 -54.991 -10.680 1.00 69.06 924 GLY A N 1
ATOM 7306 C CA . GLY A 1 924 ? 11.722 -53.757 -11.028 1.00 69.06 924 GLY A CA 1
ATOM 7307 C C . GLY A 1 924 ? 10.768 -52.643 -11.462 1.00 69.06 924 GLY A C 1
ATOM 7308 O O . GLY A 1 924 ? 10.787 -51.544 -10.903 1.00 69.06 924 GLY A O 1
ATOM 7309 N N . VAL A 1 925 ? 9.857 -52.961 -12.385 1.00 72.88 925 VAL A N 1
ATOM 7310 C CA . VAL A 1 925 ? 8.849 -52.017 -12.900 1.00 72.88 925 VAL A CA 1
ATOM 7311 C C . VAL A 1 925 ? 7.886 -51.571 -11.799 1.00 72.88 925 VAL A C 1
ATOM 7313 O O . VAL A 1 925 ? 7.602 -50.382 -11.651 1.00 72.88 925 VAL A O 1
ATOM 7316 N N . LEU A 1 926 ? 7.424 -52.506 -10.967 1.00 76.62 926 LEU A N 1
ATOM 7317 C CA . LEU A 1 926 ? 6.526 -52.222 -9.849 1.00 76.62 926 LEU A CA 1
ATOM 7318 C C . LEU A 1 926 ? 7.178 -51.288 -8.820 1.00 76.62 926 LEU A C 1
ATOM 7320 O O . LEU A 1 926 ? 6.532 -50.365 -8.318 1.00 76.62 926 LEU A O 1
ATOM 7324 N N . LYS A 1 927 ? 8.468 -51.485 -8.523 1.00 79.62 927 LYS A N 1
ATOM 7325 C CA . LYS A 1 927 ? 9.226 -50.620 -7.609 1.00 79.62 927 LYS A CA 1
ATOM 7326 C C . LYS A 1 927 ? 9.361 -49.195 -8.155 1.00 79.62 927 LYS A C 1
ATOM 7328 O O . LYS A 1 927 ? 9.165 -48.246 -7.396 1.00 79.62 927 LYS A O 1
ATOM 7333 N N . ALA A 1 928 ? 9.652 -49.040 -9.446 1.00 73.75 928 ALA A N 1
ATOM 7334 C CA . ALA A 1 928 ? 9.778 -47.730 -10.084 1.00 73.75 928 ALA A CA 1
ATOM 7335 C C . ALA A 1 928 ? 8.434 -46.978 -10.126 1.00 73.75 928 ALA A C 1
ATOM 7337 O O . ALA A 1 928 ? 8.356 -45.818 -9.713 1.00 73.75 928 ALA A O 1
ATOM 7338 N N . LEU A 1 929 ? 7.358 -47.661 -10.535 1.00 77.12 929 LEU A N 1
ATOM 7339 C CA . LEU A 1 929 ? 6.015 -47.077 -10.609 1.00 77.12 929 LEU A CA 1
ATOM 7340 C C . LEU A 1 929 ? 5.493 -46.666 -9.231 1.00 77.12 929 LEU A C 1
ATOM 7342 O O . LEU A 1 929 ? 5.046 -45.534 -9.053 1.00 77.12 929 LEU A O 1
ATOM 7346 N N . THR A 1 930 ? 5.568 -47.563 -8.242 1.00 84.06 930 THR A N 1
ATOM 7347 C CA . THR A 1 930 ? 5.067 -47.276 -6.886 1.00 84.06 930 THR A CA 1
ATOM 7348 C C . THR A 1 930 ? 5.766 -46.076 -6.263 1.00 84.06 930 THR A C 1
ATOM 7350 O O . THR A 1 930 ? 5.094 -45.227 -5.684 1.00 84.06 930 THR A O 1
ATOM 7353 N N . LYS A 1 931 ? 7.088 -45.961 -6.434 1.00 84.19 931 LYS A N 1
ATOM 7354 C CA . LYS A 1 931 ? 7.865 -44.813 -5.960 1.00 84.19 931 LYS A CA 1
ATOM 7355 C C . LYS A 1 931 ? 7.387 -43.507 -6.604 1.00 84.19 931 LYS A C 1
ATOM 7357 O O . LYS A 1 931 ? 7.005 -42.587 -5.891 1.00 84.19 931 LYS A O 1
ATOM 7362 N N . ARG A 1 932 ? 7.326 -43.449 -7.939 1.00 81.81 932 ARG A N 1
ATOM 7363 C CA . ARG A 1 932 ? 6.940 -42.229 -8.671 1.00 81.81 932 ARG A CA 1
ATOM 7364 C C . ARG A 1 932 ? 5.510 -41.775 -8.370 1.00 81.81 932 ARG A C 1
ATOM 7366 O O . ARG A 1 932 ? 5.288 -40.587 -8.157 1.00 81.81 932 ARG A O 1
ATOM 7373 N N . PHE A 1 933 ? 4.543 -42.692 -8.312 1.00 82.88 933 PHE A N 1
ATOM 7374 C CA . PHE A 1 933 ? 3.164 -42.334 -7.962 1.00 82.88 933 PHE A CA 1
ATOM 7375 C C . PHE A 1 933 ? 3.033 -41.867 -6.507 1.00 82.88 933 PHE A C 1
ATOM 7377 O O . PHE A 1 933 ? 2.292 -40.918 -6.248 1.00 82.88 933 PHE A O 1
ATOM 7384 N N . THR A 1 934 ? 3.771 -42.473 -5.569 1.00 88.00 934 THR A N 1
ATOM 7385 C CA . THR A 1 934 ? 3.844 -41.972 -4.188 1.00 88.00 934 THR A CA 1
ATOM 7386 C C . THR A 1 934 ? 4.455 -40.572 -4.134 1.00 88.00 934 THR A C 1
ATOM 7388 O O . THR A 1 934 ? 3.920 -39.717 -3.432 1.00 88.00 934 THR A O 1
ATOM 7391 N N . ASP A 1 935 ? 5.511 -40.300 -4.903 1.00 86.56 935 ASP A N 1
ATOM 7392 C CA . ASP A 1 935 ? 6.134 -38.973 -4.957 1.00 86.56 935 ASP A CA 1
ATOM 7393 C C . ASP A 1 935 ? 5.153 -37.914 -5.481 1.00 86.56 935 ASP A C 1
ATOM 7395 O O . ASP A 1 935 ? 5.028 -36.846 -4.885 1.00 86.56 935 ASP A O 1
ATOM 7399 N N . ILE A 1 936 ? 4.397 -38.220 -6.543 1.00 85.19 936 ILE A N 1
ATOM 7400 C CA . ILE A 1 936 ? 3.348 -37.329 -7.070 1.00 85.19 936 ILE A CA 1
ATOM 7401 C C . ILE A 1 936 ? 2.269 -37.078 -6.010 1.00 85.19 936 ILE A C 1
ATOM 7403 O O . ILE A 1 936 ? 1.897 -35.929 -5.771 1.00 85.19 936 ILE A O 1
ATOM 7407 N N . ALA A 1 937 ? 1.787 -38.134 -5.348 1.00 86.44 937 ALA A N 1
ATOM 7408 C CA . ALA A 1 937 ? 0.782 -38.007 -4.297 1.00 86.44 937 ALA A CA 1
ATOM 7409 C C . ALA A 1 937 ? 1.285 -37.125 -3.144 1.00 86.44 937 ALA A C 1
ATOM 7411 O O . ALA A 1 937 ? 0.571 -36.220 -2.721 1.00 86.44 937 ALA A O 1
ATOM 7412 N N . ASN A 1 938 ? 2.529 -37.323 -2.701 1.00 89.38 938 ASN A N 1
ATOM 7413 C CA . ASN A 1 938 ? 3.146 -36.534 -1.637 1.00 89.38 938 ASN A CA 1
ATOM 7414 C C . ASN A 1 938 ? 3.413 -35.086 -2.044 1.00 89.38 938 ASN A C 1
ATOM 7416 O O . ASN A 1 938 ? 3.220 -34.197 -1.218 1.00 89.38 938 ASN A O 1
ATOM 7420 N N . LYS A 1 939 ? 3.792 -34.808 -3.300 1.00 86.69 939 LYS A N 1
ATOM 7421 C CA . LYS A 1 939 ? 3.890 -33.422 -3.788 1.00 86.69 939 LYS A CA 1
ATOM 7422 C C . LYS A 1 939 ? 2.547 -32.702 -3.667 1.00 86.69 939 LYS A C 1
ATOM 7424 O O . LYS A 1 939 ? 2.515 -31.549 -3.246 1.00 86.69 939 LYS A O 1
ATOM 7429 N N . ILE A 1 940 ? 1.433 -33.383 -3.943 1.00 83.50 940 ILE A N 1
ATOM 7430 C CA . ILE A 1 940 ? 0.096 -32.800 -3.773 1.00 83.50 940 ILE A CA 1
ATOM 7431 C C . ILE A 1 940 ? -0.235 -32.649 -2.282 1.00 83.50 940 ILE A C 1
ATOM 7433 O O . ILE A 1 940 ? -0.557 -31.553 -1.834 1.00 83.50 940 ILE A O 1
ATOM 7437 N N . THR A 1 941 ? -0.145 -33.718 -1.489 1.00 86.25 941 THR A N 1
ATOM 7438 C CA . THR A 1 941 ? -0.661 -33.712 -0.110 1.00 86.25 941 THR A CA 1
ATOM 7439 C C . THR A 1 941 ? 0.204 -32.977 0.905 1.00 86.25 941 THR A C 1
ATOM 7441 O O . THR A 1 941 ? -0.313 -32.557 1.937 1.00 86.25 941 THR A O 1
ATOM 7444 N N . LEU A 1 942 ? 1.496 -32.782 0.632 1.00 85.75 942 LEU A N 1
ATOM 7445 C CA . LEU A 1 942 ? 2.373 -31.948 1.459 1.00 85.75 942 LEU A CA 1
ATOM 7446 C C . LEU A 1 942 ? 2.267 -30.454 1.122 1.00 85.75 942 LEU A C 1
ATOM 7448 O O . LEU A 1 942 ? 2.770 -29.635 1.889 1.00 85.75 942 LEU A O 1
ATOM 7452 N N . SER A 1 943 ? 1.623 -30.097 0.007 1.00 82.94 943 SER A N 1
ATOM 7453 C CA . SER A 1 943 ? 1.432 -28.698 -0.406 1.00 82.94 943 SER A CA 1
ATOM 7454 C C . SER A 1 943 ? 0.225 -28.025 0.259 1.00 82.94 943 SER A C 1
ATOM 7456 O O . SER A 1 943 ? 0.125 -26.800 0.248 1.00 82.94 943 SER A O 1
ATOM 7458 N N . PHE A 1 944 ? -0.669 -28.812 0.868 1.00 83.94 944 PHE A N 1
ATOM 7459 C CA . PHE A 1 944 ? -1.910 -28.347 1.494 1.00 83.94 944 PHE A CA 1
ATOM 7460 C C . PHE A 1 944 ? -2.065 -28.910 2.909 1.00 83.94 944 PHE A C 1
ATOM 7462 O O . PHE A 1 944 ? -1.543 -29.981 3.227 1.00 83.94 944 PHE A O 1
ATOM 7469 N N . LEU A 1 945 ? -2.801 -28.206 3.771 1.00 84.50 945 LEU A N 1
ATOM 7470 C CA . LEU A 1 945 ? -3.045 -28.663 5.139 1.00 84.50 945 LEU A CA 1
ATOM 7471 C C . LEU A 1 945 ? -3.980 -29.875 5.164 1.00 84.50 945 LEU A C 1
ATOM 7473 O O . LEU A 1 945 ? -4.893 -30.000 4.349 1.00 84.50 945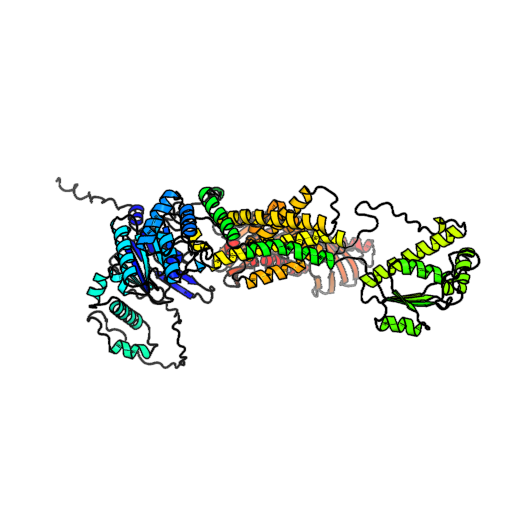 LEU A O 1
ATOM 7477 N N . TYR A 1 946 ? -3.819 -30.744 6.165 1.00 81.94 946 TYR A N 1
ATOM 7478 C CA . TYR A 1 946 ? -4.713 -31.886 6.372 1.00 81.94 946 TYR A CA 1
ATOM 7479 C C . TYR A 1 946 ? -6.179 -31.441 6.521 1.00 81.94 946 TYR A C 1
ATOM 7481 O O . TYR A 1 946 ? -7.058 -32.047 5.917 1.00 81.94 946 TYR A O 1
ATOM 7489 N N . GLU A 1 947 ? -6.435 -30.376 7.290 1.00 78.19 947 GLU A N 1
ATOM 7490 C CA . GLU A 1 947 ? -7.782 -29.807 7.484 1.00 78.19 947 GLU A CA 1
ATOM 7491 C C . GLU A 1 947 ? -8.332 -29.133 6.217 1.00 78.19 947 GLU A C 1
ATOM 7493 O O . GLU A 1 947 ? -9.539 -28.987 6.077 1.00 78.19 947 GLU A O 1
ATOM 7498 N N . GLU A 1 948 ? -7.474 -28.737 5.274 1.00 78.88 948 GLU A N 1
ATOM 7499 C CA . GLU A 1 948 ? -7.917 -28.175 3.994 1.00 78.88 948 GLU A CA 1
ATOM 7500 C C . GLU A 1 948 ? -8.256 -29.281 2.986 1.00 78.88 948 GLU A C 1
ATOM 7502 O O . GLU A 1 948 ? -9.216 -29.149 2.233 1.00 78.88 948 GLU A O 1
ATOM 7507 N N . LEU A 1 949 ? -7.500 -30.386 2.977 1.00 72.94 949 LEU A N 1
ATOM 7508 C CA . LEU A 1 949 ? -7.753 -31.551 2.116 1.00 72.94 949 LEU A CA 1
ATOM 7509 C C . LEU A 1 949 ? -8.943 -32.397 2.596 1.00 72.94 949 LEU A C 1
ATOM 7511 O O . LEU A 1 949 ? -9.664 -32.971 1.776 1.00 72.94 949 LEU A O 1
ATOM 7515 N N . PHE A 1 950 ? -9.133 -32.473 3.916 1.00 73.12 950 PHE A N 1
ATOM 7516 C CA . PHE A 1 950 ? -10.200 -33.212 4.594 1.00 73.12 950 PHE A CA 1
ATOM 7517 C C . PHE A 1 950 ? -10.834 -32.343 5.698 1.00 73.12 950 PHE A C 1
ATOM 7519 O O . PHE A 1 950 ? -10.545 -32.570 6.879 1.00 73.12 950 PHE A O 1
ATOM 7526 N N . PRO A 1 951 ? -11.657 -31.347 5.327 1.00 69.62 951 PRO A N 1
ATOM 7527 C CA . PRO A 1 951 ? -12.343 -30.459 6.261 1.00 69.62 951 PRO A CA 1
ATOM 7528 C C . PRO A 1 951 ? -13.430 -31.156 7.080 1.00 69.62 951 PRO A C 1
ATOM 7530 O O . PRO A 1 951 ? -13.909 -32.251 6.675 1.00 69.62 951 PRO A O 1
#

Organism: NCBI:txid1421715

Secondary structure (DSSP, 8-state):
---SSGGG------PPPHHHHHHTEEEEEEEEEEEES-TTS-EEEEEEEEEEEETT-EEEEEE-TTSSHHHHHHHHTTSS--SEEEEEETTB-TTSTT---SSTTEEEE-SS----TTSBHHHHHHHHHHHTT--HHHHHHHHHHHHHHTT---TTSBGGGS-HHHHHHHHHHHHHTT--SEEEEESTTTT--HHHHHHHHHHHHHHHHTTS-EEEEE-S-GGGGGG-SEEEEEETTEEEEEE-HHHHHHHHT-SSHHHHHHHHHHHHHHTS-S--HHHHHHHTT-PPPTT--------------------S--------------S-------PPPP-------GGGGS----HHHHHHHHHHHHHHHHHTHHHHHHHHHHHHHHHHHHHHHS-PPPPS-EEEEEESS--SS-PPPP-SSS--HHHHHHHHHHTTT-EEEE-S-HHHHHHHHHTTSSSEEEEE-TTHHHHHHHHHHHGGG--HHHHHHTPPEEEE--SSHHHHHHHHHHHHHHHHHHHHHHHHHTT--GGGTS-S---PPPSSS-SS--HHHHHHHHHHHHHHHHHHHHHHHHHHHHHHHTSHHHHHHHTT--HHHHHHHHHHHHHHHHHHHHHHHHHHHHHHH-----S-HHHHHHHHHHHHHHHHHHHHHHHHH-SSHHHHHHHHHHHHHHHHHHTTSSS-GGG--HHHHHHHHHHHHHHHHHHHHHHHHHHHHHHTTTT---TTS----TT-TTHHHHHHHHHHHHHHHHHH-BGGGTBPPSTTEEE--EEEEEEETTEEEEEEEEEEEEESGGG-EEEEEEEEEETTEEEEEEEEEEEEEEEEEEEEEEEEETTEEEEEEEEEEEEEEEEEEEEEEEEEEEEETTEEEEEEPPPEEEEE-SEEEEEESSBGGG-HHHHHHHHHHHHHTHHHHHHHHHHHHHHHHHHHHHHHHHHHHTSS-HHHH--

Radius of gyration: 43.94 Å; chains: 1; bounding box: 113×103×124 Å

InterPro domains:
  IPR003439 ABC transporter-like, ATP-binding domain [PF00005] (46-189)
  IPR003439 ABC transporter-like, ATP-binding domain [PS50893] (27-261)
  IPR003593 AAA+ ATPase domain [SM00382] (55-246)
  IPR010562 Haemolymph juvenile hormone binding [PF06585] (713-951)
  IPR010562 Haemolymph juvenile hormone binding [SM00700] (723-951)
  IPR013525 ABC-2 type transporter, transmembrane domain [PF12698] (373-686)
  IPR017871 ABC transporter-like, conserved site [PS00211] (162-176)
  IPR027417 P-loop containing nucleoside triphosphate hydrolase [G3DSA:3.40.50.300] (14-270)
  IPR027417 P-loop containing nucleoside triphosphate hydrolase [SSF52540] (19-254)
  IPR038606 Takeout superfamily [G3DSA:3.15.10.30] (729-949)

Sequence (951 aa):
MSDGLEMRRRQFTSQQSTVEIRKKHAVSVRGAHKSYGTKKHPLVILSDLNMTVPKGTIYGLLGSSGCGKTTLLNCIIGRKKFNSGELWVLGGSPGSKGSVLPGPQIGYMPQEIALYSEFSIRETMKYFGWIAKMSSKQIQERLDFLVELLMLPDVDRKIKNLSGGQQRRVSFATVLLHEPELLILDEPTVGLDPILRETIWKHLTEITNDGSTTVVLTTHYIEETRHAHLIGLMRSGYIMAEEAPHNLLTRFETDTLEDAFLKLSIMQNMGRRRRSIAVHSVISTVTLPTGIVNRGIVPEDTDTKDEISAEFGDGVFVNTKRRFSLVTANQLPQIPTPIDTHTTKISDYLIKLNPQRMKALIWKNFLWMVHNWTIMLTIMTLPIIQFSVFYVTVGHAPTHLNIGVVNYESNGTECSPISCNNTKLSCNFLEYLKEKHVNMIPYESETSAVYSVDRGLTYACIIIKENYTMALKSRFEKWRRADNWDLLYSTIEVYRDVSVKDVASFLKLYLYDSFVLFISDYLDVCEMNKDALKLPIQWNPPVYGNRSTDFTEFAAPGALMTITFFLSAGLTTVAMLIERNEGILERSLVMGVTAIELLTSHVISEFVVMIVQIVAVVCFGIYTFEMALKGSLFLLLAIMSFSGFCGMWYGFAVSSACDREGTAAYILLGSFFPMILLCGAIWPIEERRAFCEDNQRSVARGFILMDAKGVVAVLCVIQAVYCVIPSYIKVCPHDHPKLAACITNSIEELRPRLKTGIPELDIPGLEPFELDPIEIDSIGGGTRLATNISDIRVYGASSFKILKLTPTLTKKGHNFRFEVIIPRITILAEYELDSRILFLDLKGKGPFNANVSDYHFECIMKGNKIKRNNNDYLEFEQMKCNLVIGKVEIYLDKLFEGNPTLSKATNNVINDNANVLFEEIKPGVLKALTKRFTDIANKITLSFLYEELFP